Protein AF-0000000084351674 (afdb_homodimer)

Foldseek 3Di:
DVVVVVVVVVVVVLLQLLLLLLVVQLQDPFDFLVVSCVSRVDDSVSSVVSQVLCVVLQQKDWPAFDDDPPDDTTTTMHGRFLAWEKEWEDDLFKIKIFTAGSLLDTDDMDIDTHPDQDAPVRVLVVRVVRVVVVCVPRPDPSRYQAYEYEYADDAQFVQCWHDARLSRRNHHGHSNQVVCCVVSVHHYTYAYQQQLLVLLCCSNHDNVPFQWEWEWAAAQFIWIWIHHRSHTDQPDRRPPTRLQADAPDQQADADSVGHHRGLRCFQHQVNLQVVVLVVVVVPDPDDDDSPRDGSLNLLVCVVVPNPSSVVSLLRNLQSLLSSVLVVCQVRVGQAYEYAYDSCVSPVVSQVNSQVSSQVRHDDAPVHHHHYYYRPCHPCSSRSSRRSVVSSVCSSRVVSSSD/DVVVVVVVVVVVVLLQQLLLLLVVQLQDPFDFLVVSCVSRVDDSVSSVVSQVLCVVLQQKDWPAFDDDPPDDTTTTMHGRFLAWEKEWEDDLFKIKIFTAGSLLHTPDMDIDTHDDQDAPVRVLVVRVVRVVVVCVPRPDPSRYQAYEYEYADDAQFVQCWHDARLSRRNHHGHSNQVVCCVVSVHHYTYAYQQQLLVLLCCSNHDNVPFQWEWEWAAAQFIWIWIHHRSHTDLPDRRPPTRLQADAPDQQADADSVGHHRGLRCFQHQVNLQVVVLVVCVVPDDDDDDSDRDGSLNLLVCVVVPNPSSVVSLLRNLQSLLSSVLVVCQVRVGQAYEYAYDSCVSPVVSQVNSQVSSQVRHDDAPVHGHHYYYRPCHPCSSRSSRRSVVSSVCSSRVVSSSD

Solvent-accessible surface area (backbone atoms only — not comparable to full-atom values): 40433 Å² total; per-residue (Å²): 126,71,64,55,62,55,47,51,50,49,54,48,45,51,47,49,51,50,18,45,51,46,52,47,38,70,74,45,54,64,37,32,57,67,55,48,20,67,76,61,71,48,50,57,68,58,44,52,53,48,50,52,54,36,36,73,71,60,49,35,37,79,71,51,64,48,82,52,90,83,54,81,50,44,56,18,32,23,62,32,77,77,33,28,30,39,13,30,26,47,53,83,52,29,40,36,32,32,39,26,30,89,81,57,48,75,77,43,77,50,76,47,77,50,79,80,89,58,48,48,69,52,52,51,50,50,52,51,50,51,52,48,57,57,51,68,74,39,91,57,69,87,28,56,70,31,33,12,36,14,28,67,42,50,40,41,54,89,69,12,24,42,34,58,24,80,78,42,76,51,38,63,62,40,52,53,23,57,55,49,26,70,73,67,72,41,58,52,42,35,41,33,29,29,44,19,26,31,44,16,33,32,70,67,44,92,40,52,86,47,50,28,32,36,23,35,30,35,22,63,52,37,33,22,7,37,33,49,79,73,34,77,47,38,45,67,72,51,38,22,18,34,51,18,58,20,39,34,26,64,84,41,56,73,26,93,78,65,31,37,11,15,34,24,52,61,36,12,38,52,32,47,31,52,50,49,51,54,50,49,59,67,67,48,89,73,86,70,85,84,68,83,72,44,62,66,55,40,35,51,37,29,74,72,62,37,64,68,38,42,49,52,48,48,52,19,19,51,45,46,9,53,44,51,18,29,50,39,20,38,47,18,48,59,32,35,33,39,31,37,54,53,48,70,61,38,57,70,32,52,58,51,20,50,52,41,22,60,58,38,33,75,76,50,72,99,53,74,76,47,70,43,70,46,89,52,55,94,42,27,34,36,41,1,12,43,42,49,36,50,51,52,41,34,70,36,46,71,75,71,68,111,124,72,62,55,62,56,48,52,50,47,54,49,46,51,48,50,50,51,16,43,51,46,51,48,36,70,75,46,55,64,37,33,58,68,55,48,19,67,77,63,71,49,51,57,68,58,46,52,52,49,50,54,54,36,36,73,73,59,48,35,36,77,73,51,65,47,82,52,90,84,56,81,49,44,55,19,33,24,63,34,76,78,34,27,31,39,13,31,26,46,52,84,52,30,40,36,34,30,38,26,29,87,80,58,48,75,77,44,75,49,76,47,79,51,79,80,90,57,48,48,68,53,52,51,50,51,54,50,51,52,52,46,57,56,53,67,73,38,92,58,70,87,27,58,69,30,33,12,36,14,27,66,43,50,41,42,54,90,68,12,23,41,34,59,23,80,79,41,76,53,40,64,62,39,52,54,22,56,55,48,24,70,72,67,73,42,58,52,42,36,42,33,31,29,45,19,24,30,44,16,33,33,71,66,43,91,39,53,87,48,49,28,33,36,24,35,30,37,22,64,51,36,33,22,8,36,34,49,80,73,36,78,47,38,46,67,72,52,39,22,20,34,51,17,58,20,37,35,25,64,83,42,56,74,26,93,77,66,31,38,10,15,33,25,50,61,36,11,39,53,32,47,32,52,50,50,52,52,50,49,58,68,68,52,86,84,86,75,86,86,70,85,73,43,61,68,56,39,35,53,37,30,73,71,62,37,62,67,37,42,49,53,50,47,51,18,20,50,44,46,9,54,46,50,19,28,52,38,20,39,47,19,47,59,32,36,33,41,32,36,56,51,49,70,61,38,56,71,32,53,58,50,21,50,51,41,22,59,59,38,34,73,77,54,69,98,51,76,78,47,71,43,69,46,88,52,53,94,43,27,34,37,40,1,11,44,44,52,37,49,52,52,42,34,70,37,46,71,77,70,69,111

Nearest PDB structures (foldseek):
  1z6r-assembly1_A  TM=8.213E-01  e=5.018E-30  Escherichia coli
  2yhw-assembly1_A-2  TM=8.823E-01  e=3.632E-26  Homo sapiens
  2yhy-assembly1_A  TM=8.763E-01  e=1.320E-26  Homo sapiens
  3bp8-assembly2_B  TM=8.040E-01  e=6.351E-27  unclassified
  3eo3-assembly3_B  TM=8.331E-01  e=4.597E-23  Homo sapiens

Secondary structure (DSSP, 8-state):
--HHHHHHHHHHHHHHHHHHHHHHHHHH-SB-HHHHHHHH---HHHHHHHHHHHHHTTSEEEEEE---SSSSPPEEEEE-TT-EEEEEEE-SSEEEEEEE-TTS-EEEEEEEE--S---HHHHHHHHHHHHHHHHHT-S-GGGEEEEEEEESSPEETTTTEE---TT-TT-SSB-HHHHHHHHH-S-EEEEEHHHHHHHHHHHHSTTTT-SEEEEEEESSSEEEEEEETTEE---TTS-TT-GGGSBSBTTSPBPTTS-BSBHHHHHSHHHHHHHHHHHHHHH----S------HHHHHHHHHTT-HHHHHHHHHHHHHHHHHHHHHHHHH--SEEEEESHHHHH-TTHHHHHHHHHHHH-S---SS--EEEE-SSGGGHHHHHHHHHHHHHHHH-GGGT--/--HHHHHHHHHHHHHHHHHHHHHHHHHH-SB-HHHHHHHH---HHHHHHHHHHHHHTTSEEEEEE---SSSSPPEEEEE-TT-EEEEEEE-SSEEEEEEE-TTS-EEEEEEEE--S---HHHHHHHHHHHHHHHHHT-S-GGGEEEEEEEESS-EETTTTEE---TT-TT--SB-HHHHHHHHH-S-EEEEEHHHHHHHHHHHHSTTTT-SEEEEEEESSSEEEEEEETTEE---TTS-TT-GGGSBSBTTSPBPTTS-BSBHHHHHSHHHHHHHHHHHHHHH--S-S------HHHHHHHHHTT-HHHHHHHHHHHHHHHHHHHHHHHHH--SEEEEESHHHHH-TTHHHHHHHHHHHH-S---SS--EEEE-SSGGGHHHHHHHHHHHHHHHH-GGGT--

Organism: NCBI:txid482461

Structure (mmCIF, N/CA/C/O backbone):
data_AF-0000000084351674-model_v1
#
loop_
_entity.id
_entity.type
_entity.pdbx_description
1 polymer 'Sugar kinase of the NBD/HSP70 family, may contain an N-terminal HTH domain'
#
loop_
_atom_site.group_PDB
_atom_site.id
_atom_site.type_symbol
_atom_site.label_atom_id
_atom_site.label_alt_id
_atom_site.label_comp_id
_atom_site.label_asym_id
_atom_site.label_entity_id
_atom_site.label_seq_id
_atom_site.pdbx_PDB_ins_code
_atom_site.Cartn_x
_atom_site.Cartn_y
_atom_site.Cartn_z
_atom_site.occupancy
_atom_site.B_iso_or_equiv
_atom_site.auth_seq_id
_atom_site.auth_comp_id
_atom_site.auth_asym_id
_atom_site.auth_atom_id
_atom_site.pdbx_PDB_model_num
ATOM 1 N N . MET A 1 1 ? -31.297 -19.484 22.484 1 25.08 1 MET A N 1
ATOM 2 C CA . MET A 1 1 ? -29.938 -19.047 22.219 1 25.08 1 MET A CA 1
ATOM 3 C C . MET A 1 1 ? -29.719 -18.781 20.719 1 25.08 1 MET A C 1
ATOM 5 O O . MET A 1 1 ? -28.609 -18.469 20.297 1 25.08 1 MET A O 1
ATOM 9 N N . ALA A 1 2 ? -30.438 -19.406 19.922 1 34.56 2 ALA A N 1
ATOM 10 C CA . ALA A 1 2 ? -30.547 -19.359 18.469 1 34.56 2 ALA A CA 1
ATOM 11 C C . ALA A 1 2 ? -31.078 -18.016 18 1 34.56 2 ALA A C 1
ATOM 13 O O . ALA A 1 2 ? -30.891 -17.641 16.844 1 34.56 2 ALA A O 1
ATOM 14 N N . SER A 1 3 ? -31.859 -17.453 18.703 1 40.12 3 SER A N 1
ATOM 15 C CA . SER A 1 3 ? -32.562 -16.203 18.406 1 40.12 3 SER A CA 1
ATOM 16 C C . SER A 1 3 ? -31.578 -15.023 18.391 1 40.12 3 SER A C 1
ATOM 18 O O . SER A 1 3 ? -31.828 -14.008 17.75 1 40.12 3 SER A O 1
ATOM 20 N N . SER A 1 4 ? -30.531 -15.109 19.203 1 42.31 4 SER A N 1
ATOM 21 C CA . SER A 1 4 ? -29.594 -14.031 19.438 1 42.31 4 SER A CA 1
ATOM 22 C C . SER A 1 4 ? -28.672 -13.828 18.25 1 42.31 4 SER A C 1
ATOM 24 O O . SER A 1 4 ? -28.297 -12.703 17.922 1 42.31 4 SER A O 1
ATOM 26 N N . SER A 1 5 ? -28.266 -14.922 17.578 1 44.75 5 SER A N 1
ATOM 27 C CA . SER A 1 5 ? -27.359 -14.883 16.438 1 44.75 5 SER A CA 1
ATOM 28 C C . SER A 1 5 ? -28.016 -14.25 15.227 1 44.75 5 SER A C 1
ATOM 30 O O . SER A 1 5 ? -27.391 -13.461 14.516 1 44.75 5 SER A O 1
ATOM 32 N N . THR A 1 6 ? -29.312 -14.578 15.141 1 44.59 6 THR A N 1
ATOM 33 C CA . THR A 1 6 ? -30.109 -14.016 14.047 1 44.59 6 THR A CA 1
ATOM 34 C C . THR A 1 6 ? -30.375 -12.531 14.281 1 44.59 6 THR A C 1
ATOM 36 O O . THR A 1 6 ? -30.359 -11.734 13.344 1 44.59 6 THR A O 1
ATOM 39 N N . ALA A 1 7 ? -30.766 -12.172 15.578 1 45.22 7 ALA A N 1
ATOM 40 C CA . ALA A 1 7 ? -31.016 -10.781 15.953 1 45.22 7 ALA A CA 1
ATOM 41 C C . ALA A 1 7 ? -29.781 -9.922 15.758 1 45.22 7 ALA A C 1
ATOM 43 O O . ALA A 1 7 ? -29.875 -8.781 15.297 1 45.22 7 ALA A O 1
ATOM 44 N N . GLY A 1 8 ? -28.656 -10.508 16.125 1 53.94 8 GLY A N 1
ATOM 45 C CA . GLY A 1 8 ? -27.359 -9.867 15.922 1 53.94 8 GLY A CA 1
ATOM 46 C C . GLY A 1 8 ? -27.078 -9.562 14.461 1 53.94 8 GLY A C 1
ATOM 47 O O . GLY A 1 8 ? -26.625 -8.461 14.133 1 53.94 8 GLY A O 1
ATOM 48 N N . SER A 1 9 ? -27.531 -10.492 13.711 1 69.62 9 SER A N 1
ATOM 49 C CA . SER A 1 9 ? -27.359 -10.352 12.266 1 69.62 9 SER A CA 1
ATOM 50 C C . SER A 1 9 ? -28.281 -9.289 11.695 1 69.62 9 SER A C 1
ATOM 52 O O . SER A 1 9 ? -27.875 -8.484 10.859 1 69.62 9 SER A O 1
ATOM 54 N N . ALA A 1 10 ? -29.594 -9.18 12.391 1 71.94 10 ALA A N 1
ATOM 55 C CA . ALA A 1 10 ? -30.547 -8.195 11.898 1 71.94 10 ALA A CA 1
ATOM 56 C C . ALA A 1 10 ? -30.141 -6.781 12.289 1 71.94 10 ALA A C 1
ATOM 58 O O . ALA A 1 10 ? -30.25 -5.855 11.492 1 71.94 10 ALA A O 1
ATOM 59 N N . GLU A 1 11 ? -29.766 -6.559 13.57 1 81.25 11 GLU A N 1
ATOM 60 C CA . GLU A 1 11 ? -29.297 -5.254 14.031 1 81.25 11 GLU A CA 1
ATOM 61 C C . GLU A 1 11 ? -28.078 -4.789 13.242 1 81.25 11 GLU A C 1
ATOM 63 O O . GLU A 1 11 ? -27.953 -3.604 12.93 1 81.25 11 GLU A O 1
ATOM 68 N N . GLU A 1 12 ? -27.25 -5.699 13.016 1 83.38 12 GLU A N 1
ATOM 69 C CA . GLU A 1 12 ? -26.062 -5.391 12.227 1 83.38 12 GLU A CA 1
ATOM 70 C C . GLU A 1 12 ? -26.438 -4.973 10.812 1 83.38 12 GLU A C 1
ATOM 72 O O . GLU A 1 12 ? -25.812 -4.07 10.242 1 83.38 12 GLU A O 1
ATOM 77 N N . MET A 1 13 ? -27.391 -5.57 10.367 1 82.38 13 MET A N 1
ATOM 78 C CA . MET A 1 13 ? -27.859 -5.227 9.023 1 82.38 13 MET A CA 1
ATOM 79 C C . MET A 1 13 ? -28.453 -3.824 8.992 1 82.38 13 MET A C 1
ATOM 81 O O . MET A 1 13 ? -28.219 -3.062 8.055 1 82.38 13 MET A O 1
ATOM 85 N N . LYS A 1 14 ? -29.25 -3.514 10 1 87 14 LYS A N 1
ATOM 86 C CA . LYS A 1 14 ? -29.828 -2.172 10.094 1 87 14 LYS A CA 1
ATOM 87 C C . LYS A 1 14 ? -28.734 -1.113 10.172 1 87 14 LYS A C 1
ATOM 89 O O . LYS A 1 14 ? -28.812 -0.077 9.508 1 87 14 LYS A O 1
ATOM 94 N N . ARG A 1 15 ? -27.781 -1.392 10.984 1 89.19 15 ARG A N 1
ATOM 95 C CA . ARG A 1 15 ? -26.656 -0.477 11.117 1 89.19 15 ARG A CA 1
ATOM 96 C C . ARG A 1 15 ? -25.953 -0.273 9.781 1 89.19 15 ARG A C 1
ATOM 98 O O . ARG A 1 15 ? -25.641 0.858 9.406 1 89.19 15 ARG A O 1
ATOM 105 N N . GLN A 1 16 ? -25.734 -1.328 9.133 1 89.88 16 GLN A N 1
ATOM 106 C CA . GLN A 1 16 ? -25.047 -1.272 7.844 1 89.88 16 GLN A CA 1
ATOM 107 C C . GLN A 1 16 ? -25.875 -0.482 6.824 1 89.88 16 GLN A C 1
ATOM 109 O O . GLN A 1 16 ? -25.312 0.302 6.051 1 89.88 16 GLN A O 1
ATOM 114 N N . ASN A 1 17 ? -27.141 -0.712 6.859 1 91.12 17 ASN A N 1
ATOM 115 C CA . ASN A 1 17 ? -28.016 0.006 5.934 1 91.12 17 ASN A CA 1
ATOM 116 C C . ASN A 1 17 ? -27.984 1.509 6.199 1 91.12 17 ASN A C 1
ATOM 118 O O . ASN A 1 17 ? -27.922 2.309 5.266 1 91.12 17 ASN A O 1
ATOM 122 N N . ARG A 1 18 ? -28.062 1.849 7.469 1 93.5 18 ARG A N 1
ATOM 123 C CA . ARG A 1 18 ? -27.969 3.258 7.836 1 93.5 18 ARG A CA 1
ATOM 124 C C . ARG A 1 18 ? -26.656 3.865 7.355 1 93.5 18 ARG A C 1
ATOM 126 O O . ARG A 1 18 ? -26.641 4.984 6.836 1 93.5 18 ARG A O 1
ATOM 133 N N . SER A 1 19 ? -25.625 3.105 7.562 1 93.5 19 SER A N 1
ATOM 134 C CA . SER A 1 19 ? -24.297 3.555 7.129 1 93.5 19 SER A CA 1
ATOM 135 C C . SER A 1 19 ? -24.266 3.787 5.621 1 93.5 19 SER A C 1
ATOM 137 O O . SER A 1 19 ? -23.75 4.809 5.156 1 93.5 19 SER A O 1
ATOM 139 N N . PHE A 1 20 ? -24.812 2.912 4.906 1 92.31 20 PHE A N 1
ATOM 140 C CA . PHE A 1 20 ? -24.828 3.029 3.451 1 92.31 20 PHE A CA 1
ATOM 141 C C . PHE A 1 20 ? -25.594 4.277 3.021 1 92.31 20 PHE A C 1
ATOM 143 O O . PHE A 1 20 ? -25.156 4.996 2.119 1 92.31 20 PHE A O 1
ATOM 150 N N . VAL A 1 21 ? -26.656 4.52 3.645 1 94.12 21 VAL A N 1
ATOM 151 C CA . VAL A 1 21 ? -27.5 5.664 3.293 1 94.12 21 VAL A CA 1
ATOM 152 C C . VAL A 1 21 ? -26.766 6.961 3.619 1 94.12 21 VAL A C 1
ATOM 154 O O . VAL A 1 21 ? -26.75 7.891 2.807 1 94.12 21 VAL A O 1
ATOM 157 N N . LEU A 1 22 ? -26.141 6.988 4.762 1 93.5 22 LEU A N 1
ATOM 158 C CA . LEU A 1 22 ? -25.406 8.18 5.172 1 93.5 22 LEU A CA 1
ATOM 159 C C . LEU A 1 22 ? -24.25 8.461 4.215 1 93.5 22 LEU A C 1
ATOM 161 O O . LEU A 1 22 ? -24.031 9.609 3.826 1 93.5 22 LEU A O 1
ATOM 165 N N . GLN A 1 23 ? -23.594 7.438 3.852 1 91.12 23 GLN A N 1
ATOM 166 C CA . GLN A 1 23 ? -22.484 7.59 2.918 1 91.12 23 GLN A CA 1
ATOM 167 C C . GLN A 1 23 ? -22.969 8.078 1.556 1 91.12 23 GLN A C 1
ATOM 169 O O . GLN A 1 23 ? -22.328 8.914 0.921 1 91.12 23 GLN A O 1
ATOM 174 N N . ALA A 1 24 ? -24.078 7.543 1.145 1 91.75 24 ALA A N 1
ATOM 175 C CA . ALA A 1 24 ? -24.656 7.957 -0.133 1 91.75 24 ALA A CA 1
ATOM 176 C C . ALA A 1 24 ? -25.094 9.414 -0.085 1 91.75 24 ALA A C 1
ATOM 178 O O . ALA A 1 24 ? -24.922 10.164 -1.051 1 91.75 24 ALA A O 1
ATOM 179 N N . LEU A 1 25 ? -25.703 9.828 1.02 1 92.19 25 LEU A N 1
ATOM 180 C CA . LEU A 1 25 ? -26.125 11.211 1.203 1 92.19 25 LEU A CA 1
ATOM 181 C C . LEU A 1 25 ? -24.922 12.164 1.137 1 92.19 25 LEU A C 1
ATOM 183 O O . LEU A 1 25 ? -25.016 13.234 0.541 1 92.19 25 LEU A O 1
ATOM 187 N N . ARG A 1 26 ? -23.875 11.773 1.724 1 88.38 26 ARG A N 1
ATOM 188 C CA . ARG A 1 26 ? -22.672 12.578 1.719 1 88.38 26 ARG A CA 1
ATOM 189 C C . ARG A 1 26 ? -22.141 12.773 0.3 1 88.38 26 ARG A C 1
ATOM 191 O O . ARG A 1 26 ? -21.734 13.875 -0.071 1 88.38 26 ARG A O 1
ATOM 198 N N . LYS A 1 27 ? -22.188 11.773 -0.494 1 85.88 27 LYS A N 1
ATOM 199 C CA . LYS A 1 27 ? -21.609 11.773 -1.828 1 85.88 27 LYS A CA 1
ATOM 200 C C . LYS A 1 27 ? -22.516 12.477 -2.832 1 85.88 27 LYS A C 1
ATOM 202 O O . LYS A 1 27 ? -22.031 13.117 -3.771 1 85.88 27 LYS A O 1
ATOM 207 N N . ALA A 1 28 ? -23.828 12.359 -2.701 1 84.75 28 ALA A N 1
ATOM 208 C CA . ALA A 1 28 ? -24.75 12.766 -3.768 1 84.75 28 ALA A CA 1
ATOM 209 C C . ALA A 1 28 ? -25.75 13.805 -3.268 1 84.75 28 ALA A C 1
ATOM 211 O O . ALA A 1 28 ? -26.734 14.086 -3.936 1 84.75 28 ALA A O 1
ATOM 212 N N . SER A 1 29 ? -25.594 14.539 -2.334 1 82.88 29 SER A N 1
ATOM 213 C CA . SER A 1 29 ? -26.562 15.508 -1.808 1 82.88 29 SER A CA 1
ATOM 214 C C . SER A 1 29 ? -26.703 16.703 -2.734 1 82.88 29 SER A C 1
ATOM 216 O O . SER A 1 29 ? -25.703 17.219 -3.248 1 82.88 29 SER A O 1
ATOM 218 N N . PRO A 1 30 ? -27.938 17.047 -2.975 1 89.94 30 PRO A N 1
ATOM 219 C CA . PRO A 1 30 ? -29.234 16.5 -2.607 1 89.94 30 PRO A CA 1
ATOM 220 C C . PRO A 1 30 ? -29.625 15.289 -3.453 1 89.94 30 PRO A C 1
ATOM 222 O O . PRO A 1 30 ? -29.203 15.18 -4.609 1 89.94 30 PRO A O 1
ATOM 225 N N . VAL A 1 31 ? -30.312 14.406 -2.871 1 92.94 31 VAL A N 1
ATOM 226 C CA . VAL A 1 31 ? -30.578 13.141 -3.551 1 92.94 31 VAL A CA 1
ATOM 227 C C . VAL A 1 31 ? -31.969 12.633 -3.188 1 92.94 31 VAL A C 1
ATOM 229 O O . VAL A 1 31 ? -32.438 12.867 -2.076 1 92.94 31 VAL A O 1
ATOM 232 N N . SER A 1 32 ? -32.625 12.016 -4.137 1 93.56 32 SER A N 1
ATOM 233 C CA . SER A 1 32 ? -33.969 11.461 -3.92 1 93.56 32 SER A CA 1
ATOM 234 C C . SER A 1 32 ? -33.875 10.039 -3.363 1 93.56 32 SER A C 1
ATOM 236 O O . SER A 1 32 ? -32.812 9.414 -3.387 1 93.56 32 SER A O 1
ATOM 238 N N . ASN A 1 33 ? -35 9.555 -2.855 1 93.62 33 ASN A N 1
ATOM 239 C CA . ASN A 1 33 ? -35.094 8.172 -2.381 1 93.62 33 ASN A CA 1
ATOM 240 C C . ASN A 1 33 ? -34.75 7.18 -3.486 1 93.62 33 ASN A C 1
ATOM 242 O O . ASN A 1 33 ? -34.062 6.184 -3.244 1 93.62 33 ASN A O 1
ATOM 246 N N . ALA A 1 34 ? -35.219 7.527 -4.617 1 91.19 34 ALA A N 1
ATOM 247 C CA . ALA A 1 34 ? -34.969 6.641 -5.75 1 91.19 34 ALA A CA 1
ATOM 248 C C . ALA A 1 34 ? -33.469 6.543 -6.062 1 91.19 34 ALA A C 1
ATOM 250 O O . ALA A 1 34 ? -32.969 5.453 -6.305 1 91.19 34 ALA A O 1
ATOM 251 N N . GLU A 1 35 ? -32.875 7.641 -6.062 1 92.31 35 GLU A N 1
ATOM 252 C CA . GLU A 1 35 ? -31.438 7.664 -6.324 1 92.31 35 GLU A CA 1
ATOM 253 C C . GLU A 1 35 ? -30.656 6.973 -5.211 1 92.31 35 GLU A C 1
ATOM 255 O O . GLU A 1 35 ? -29.688 6.254 -5.477 1 92.31 35 GLU A O 1
ATOM 260 N N . LEU A 1 36 ? -31.031 7.172 -4.012 1 93.94 36 LEU A N 1
ATOM 261 C CA . LEU A 1 36 ? -30.391 6.504 -2.887 1 93.94 36 LEU A CA 1
ATOM 262 C C . LEU A 1 36 ? -30.516 4.988 -3.008 1 93.94 36 LEU A C 1
ATOM 264 O O . LEU A 1 36 ? -29.578 4.254 -2.709 1 93.94 36 LEU A O 1
ATOM 268 N N . ALA A 1 37 ? -31.672 4.598 -3.398 1 92.69 37 ALA A N 1
ATOM 269 C CA . ALA A 1 37 ? -31.891 3.166 -3.598 1 92.69 37 ALA A CA 1
ATOM 270 C C . ALA A 1 37 ? -30.953 2.607 -4.656 1 92.69 37 ALA A C 1
ATOM 272 O O . ALA A 1 37 ? -30.391 1.521 -4.488 1 92.69 37 ALA A O 1
ATOM 273 N N . ARG A 1 38 ? -30.812 3.354 -5.676 1 90.62 38 ARG A N 1
ATOM 274 C CA . ARG A 1 38 ? -29.906 2.943 -6.75 1 90.62 38 ARG A CA 1
ATOM 275 C C . ARG A 1 38 ? -28.469 2.875 -6.262 1 90.62 38 ARG A C 1
ATOM 277 O O . ARG A 1 38 ? -27.734 1.929 -6.574 1 90.62 38 ARG A O 1
ATOM 284 N N . HIS A 1 39 ? -28.047 3.801 -5.48 1 89.75 39 HIS A N 1
ATOM 285 C CA . HIS A 1 39 ? -26.672 3.893 -5.012 1 89.75 39 HIS A CA 1
ATOM 286 C C . HIS A 1 39 ? -26.359 2.826 -3.965 1 89.75 39 HIS A C 1
ATOM 288 O O . HIS A 1 39 ? -25.234 2.344 -3.871 1 89.75 39 HIS A O 1
ATOM 294 N N . THR A 1 40 ? -27.375 2.441 -3.209 1 89.81 40 THR A N 1
ATOM 295 C CA . THR A 1 40 ? -27.109 1.588 -2.057 1 89.81 40 THR A CA 1
ATOM 296 C C . THR A 1 40 ? -27.547 0.151 -2.336 1 89.81 40 THR A C 1
ATOM 298 O O . THR A 1 40 ? -27.125 -0.776 -1.641 1 89.81 40 THR A O 1
ATOM 301 N N . GLY A 1 41 ? -28.438 -0 -3.289 1 87.31 41 GLY A N 1
ATOM 302 C CA . GLY A 1 41 ? -29.016 -1.309 -3.555 1 87.31 41 GLY A CA 1
ATOM 303 C C . GLY A 1 41 ? -30.125 -1.682 -2.586 1 87.31 41 GLY A C 1
ATOM 304 O O . GLY A 1 41 ? -30.625 -2.805 -2.617 1 87.31 41 GLY A O 1
ATOM 305 N N . LEU A 1 42 ? -30.562 -0.775 -1.752 1 89.94 42 LEU A N 1
ATOM 306 C CA . LEU A 1 42 ? -31.625 -1.003 -0.78 1 89.94 42 LEU A CA 1
ATOM 307 C C . LEU A 1 42 ? -33 -0.722 -1.394 1 89.94 42 LEU A C 1
ATOM 309 O O . LEU A 1 42 ? -33.094 -0.052 -2.424 1 89.94 42 LEU A O 1
ATOM 313 N N . SER A 1 43 ? -34 -1.285 -0.818 1 91 43 SER A N 1
ATOM 314 C CA . SER A 1 43 ? -35.344 -1.016 -1.279 1 91 43 SER A CA 1
ATOM 315 C C . SER A 1 43 ? -35.781 0.415 -0.957 1 91 43 SER A C 1
ATOM 317 O O . SER A 1 43 ? -35.281 1.013 -0.001 1 91 43 SER A O 1
ATOM 319 N N . ILE A 1 44 ? -36.688 0.86 -1.724 1 92.88 44 ILE A N 1
ATOM 320 C CA . ILE A 1 44 ? -37.219 2.203 -1.517 1 92.88 44 ILE A CA 1
ATOM 321 C C . ILE A 1 44 ? -37.844 2.305 -0.125 1 92.88 44 ILE A C 1
ATOM 323 O O . ILE A 1 44 ? -37.719 3.332 0.544 1 92.88 44 ILE A O 1
ATOM 327 N N . MET A 1 45 ? -38.531 1.356 0.281 1 93.19 45 MET A N 1
ATOM 328 C CA . MET A 1 45 ? -39.156 1.354 1.601 1 93.19 45 MET A CA 1
ATOM 329 C C . MET A 1 45 ? -38.094 1.473 2.699 1 93.19 45 MET A C 1
ATOM 331 O O . MET A 1 45 ? -38.281 2.219 3.662 1 93.19 45 MET A O 1
ATOM 335 N N . SER A 1 46 ? -37 0.677 2.557 1 93.75 46 SER A N 1
ATOM 336 C CA . SER A 1 46 ? -35.875 0.745 3.518 1 93.75 46 SER A CA 1
ATOM 337 C C . SER A 1 46 ? -35.281 2.143 3.566 1 93.75 46 SER A C 1
ATOM 339 O O . SER A 1 46 ? -35 2.664 4.645 1 93.75 46 SER A O 1
ATOM 341 N N . ILE A 1 47 ? -35.156 2.689 2.416 1 95.69 47 ILE A N 1
ATOM 342 C CA . ILE A 1 47 ? -34.594 4.031 2.309 1 95.69 47 ILE A CA 1
ATOM 343 C C . ILE A 1 47 ? -35.5 5.031 3.021 1 95.69 47 ILE A C 1
ATOM 345 O O . ILE A 1 47 ? -35.031 5.848 3.818 1 95.69 47 ILE A O 1
ATOM 349 N N . SER A 1 48 ? -36.719 4.918 2.717 1 95.12 48 SER A N 1
ATOM 350 C CA . SER A 1 48 ? -37.688 5.852 3.301 1 95.12 48 SER A CA 1
ATOM 351 C C . SER A 1 48 ? -37.656 5.77 4.824 1 95.12 48 SER A C 1
ATOM 353 O O . SER A 1 48 ? -37.75 6.789 5.508 1 95.12 48 SER A O 1
ATOM 355 N N . THR A 1 49 ? -37.594 4.617 5.32 1 95.62 49 THR A N 1
ATOM 356 C CA . THR A 1 49 ? -37.594 4.398 6.762 1 95.62 49 THR A CA 1
ATOM 357 C C . THR A 1 49 ? -36.344 5.012 7.387 1 95.62 49 THR A C 1
ATOM 359 O O . THR A 1 49 ? -36.438 5.699 8.406 1 95.62 49 THR A O 1
ATOM 362 N N . ILE A 1 50 ? -35.25 4.781 6.797 1 95.62 50 ILE A N 1
ATOM 363 C CA . ILE A 1 50 ? -33.969 5.254 7.309 1 95.62 50 ILE A CA 1
ATOM 364 C C . ILE A 1 50 ? -33.906 6.781 7.246 1 95.62 50 ILE A C 1
ATOM 366 O O . ILE A 1 50 ? -33.469 7.434 8.188 1 95.62 50 ILE A O 1
ATOM 370 N N . ILE A 1 51 ? -34.406 7.328 6.168 1 95.31 51 ILE A N 1
ATOM 371 C CA . ILE A 1 51 ? -34.406 8.773 6 1 95.31 51 ILE A CA 1
ATOM 372 C C . ILE A 1 51 ? -35.281 9.414 7.09 1 95.31 51 ILE A C 1
ATOM 374 O O . ILE A 1 51 ? -34.906 10.43 7.68 1 95.31 51 ILE A O 1
ATOM 378 N N . LYS A 1 52 ? -36.406 8.852 7.305 1 95 52 LYS A N 1
ATOM 379 C CA . LYS A 1 52 ? -37.281 9.367 8.359 1 95 52 LYS A CA 1
ATOM 380 C C . LYS A 1 52 ? -36.594 9.336 9.719 1 95 52 LYS A C 1
ATOM 382 O O . LYS A 1 52 ? -36.688 10.273 10.5 1 95 52 LYS A O 1
ATOM 387 N N . GLU A 1 53 ? -35.906 8.312 9.961 1 94.5 53 GLU A N 1
ATOM 388 C CA . GLU A 1 53 ? -35.156 8.18 11.203 1 94.5 53 GLU A CA 1
ATOM 389 C C . GLU A 1 53 ? -34.062 9.25 11.312 1 94.5 53 GLU A C 1
ATOM 391 O O . GLU A 1 53 ? -33.906 9.859 12.375 1 94.5 53 GLU A O 1
ATOM 396 N N . LEU A 1 54 ? -33.344 9.477 10.242 1 93.69 54 LEU A N 1
ATOM 397 C CA . LEU A 1 54 ? -32.25 10.43 10.227 1 93.69 54 LEU A CA 1
ATOM 398 C C . LEU A 1 54 ? -32.75 11.859 10.312 1 93.69 54 LEU A C 1
ATOM 400 O O . LEU A 1 54 ? -32.094 12.727 10.906 1 93.69 54 LEU A O 1
ATOM 404 N N . GLN A 1 55 ? -33.906 12.094 9.773 1 93.62 55 GLN A N 1
ATOM 405 C CA . GLN A 1 55 ? -34.531 13.398 9.898 1 93.62 55 GLN A CA 1
ATOM 406 C C . GLN A 1 55 ? -34.969 13.672 11.336 1 93.62 55 GLN A C 1
ATOM 408 O O . GLN A 1 55 ? -34.844 14.789 11.828 1 93.62 55 GLN A O 1
ATOM 413 N N . ALA A 1 56 ? -35.469 12.672 11.914 1 92.56 56 ALA A N 1
ATOM 414 C CA . ALA A 1 56 ? -35.969 12.797 13.273 1 92.56 56 ALA A CA 1
ATOM 415 C C . ALA A 1 56 ? -34.844 13.227 14.234 1 92.56 56 ALA A C 1
ATOM 417 O O . ALA A 1 56 ? -35.094 13.945 15.203 1 92.56 56 ALA A O 1
ATOM 418 N N . ILE A 1 57 ? -33.656 12.836 13.906 1 89.56 57 ILE A N 1
ATOM 419 C CA . ILE A 1 57 ? -32.594 13.148 14.82 1 89.56 57 ILE A CA 1
ATOM 420 C C . ILE A 1 57 ? -31.781 14.336 14.289 1 89.56 57 ILE A C 1
ATOM 422 O O . ILE A 1 57 ? -30.672 14.617 14.758 1 89.56 57 ILE A O 1
ATOM 426 N N . GLY A 1 58 ? -32.25 14.953 13.234 1 89.12 58 GLY A N 1
ATOM 427 C CA . GLY A 1 58 ? -31.719 16.219 12.766 1 89.12 58 GLY A CA 1
ATOM 428 C C . GLY A 1 58 ? -30.484 16.047 11.883 1 89.12 58 GLY A C 1
ATOM 429 O O . GLY A 1 58 ? -29.719 16.984 11.703 1 89.12 58 GLY A O 1
ATOM 430 N N . LEU A 1 59 ? -30.25 14.922 11.297 1 91.56 59 LEU A N 1
ATOM 431 C CA . LEU A 1 59 ? -29.062 14.672 10.469 1 91.56 59 LEU A CA 1
ATOM 432 C C . LEU A 1 59 ? -29.359 14.961 9 1 91.56 59 LEU A C 1
ATOM 434 O O . LEU A 1 59 ? -28.453 15.305 8.242 1 91.56 59 LEU A O 1
ATOM 438 N N . VAL A 1 60 ? -30.625 14.766 8.664 1 93.12 60 VAL A N 1
ATOM 439 C CA . VAL A 1 60 ? -31.016 14.922 7.266 1 93.12 60 VAL A CA 1
ATOM 440 C C . VAL A 1 60 ? -32.156 15.922 7.164 1 93.12 60 VAL A C 1
ATOM 442 O O . VAL A 1 60 ? -33 15.992 8.055 1 93.12 60 VAL A O 1
ATOM 445 N N . GLU A 1 61 ? -32.156 16.672 6.191 1 92.56 61 GLU A N 1
ATOM 446 C CA . GLU A 1 61 ? -33.219 17.625 5.926 1 92.56 61 GLU A CA 1
ATOM 447 C C . GLU A 1 61 ? -33.688 17.531 4.477 1 92.56 61 GLU A C 1
ATOM 449 O O . GLU A 1 61 ? -33 17 3.617 1 92.56 61 GLU A O 1
ATOM 454 N N . THR A 1 62 ? -34.875 18 4.246 1 92.69 62 THR A N 1
ATOM 455 C CA . THR A 1 62 ? -35.406 18.062 2.893 1 92.69 62 THR A CA 1
ATOM 456 C C . THR A 1 62 ? -34.906 19.328 2.18 1 92.69 62 THR A C 1
ATOM 458 O O . THR A 1 62 ? -34.844 20.406 2.775 1 92.69 62 THR A O 1
ATOM 461 N N . SER A 1 63 ? -34.25 19.156 0.97 1 84.25 63 SER A N 1
ATOM 462 C CA . SER A 1 63 ? -33.688 20.266 0.209 1 84.25 63 SER A CA 1
ATOM 463 C C . SER A 1 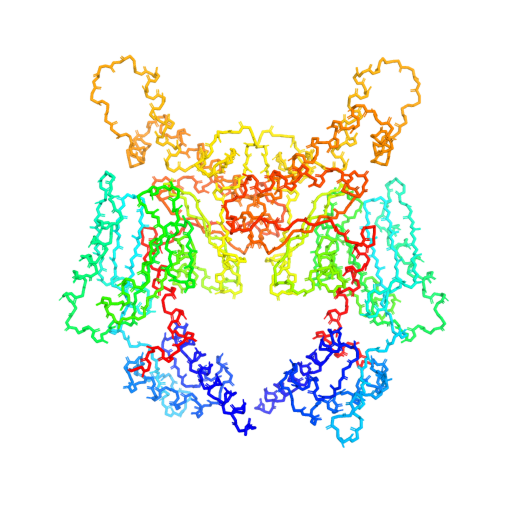63 ? -34.562 20.609 -0.99 1 84.25 63 SER A C 1
ATOM 465 O O . SER A 1 63 ? -3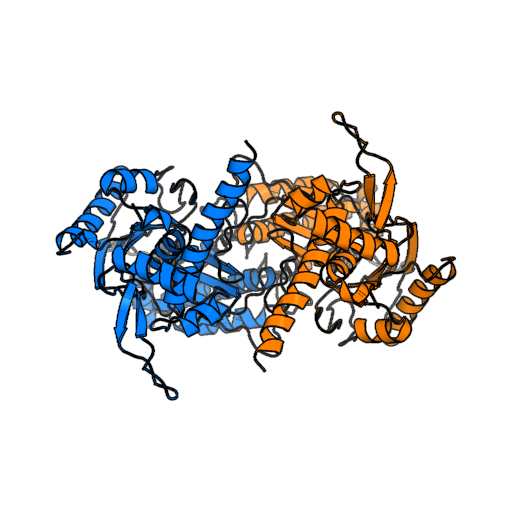4.094 21.172 -1.978 1 84.25 63 SER A O 1
ATOM 467 N N . GLY A 1 64 ? -35.781 20.438 -0.941 1 79.69 64 GLY A N 1
ATOM 468 C CA . GLY A 1 64 ? -36.688 20.797 -2.037 1 79.69 64 GLY A CA 1
ATOM 469 C C . GLY A 1 64 ? -37.156 19.609 -2.836 1 79.69 64 GLY A C 1
ATOM 470 O O . GLY A 1 64 ? -37.312 18.5 -2.297 1 79.69 64 GLY A O 1
ATOM 471 N N . SER A 1 65 ? -37.688 19.906 -4.078 1 74 65 SER A N 1
ATOM 472 C CA . SER A 1 65 ? -38.25 18.859 -4.938 1 74 65 SER A CA 1
ATOM 473 C C . SER A 1 65 ? -37.438 18.719 -6.227 1 74 65 SER A C 1
ATOM 475 O O . SER A 1 65 ? -36.906 19.703 -6.734 1 74 65 SER A O 1
ATOM 477 N N . GLY A 1 66 ? -37.125 17.516 -6.59 1 72.06 66 GLY A N 1
ATOM 478 C CA . GLY A 1 66 ? -36.375 17.25 -7.816 1 72.06 66 GLY A CA 1
ATOM 479 C C . GLY A 1 66 ? -37.219 17.406 -9.062 1 72.06 66 GLY A C 1
ATOM 480 O O . GLY A 1 66 ? -38.312 17.953 -9.016 1 72.06 66 GLY A O 1
ATOM 481 N N . GLU A 1 67 ? -36.625 17.203 -10.328 1 64.56 67 GLU A N 1
ATOM 482 C CA . GLU A 1 67 ? -37.281 17.312 -11.617 1 64.56 67 GLU A CA 1
ATOM 483 C C . GLU A 1 67 ? -38.312 16.172 -11.82 1 64.56 67 GLU A C 1
ATOM 485 O O . GLU A 1 67 ? -38.062 15.039 -11.406 1 64.56 67 GLU A O 1
ATOM 490 N N . SER A 1 68 ? -39.562 16.562 -12.102 1 61.81 68 SER A N 1
ATOM 491 C CA . SER A 1 68 ? -40.625 15.578 -12.312 1 61.81 68 SER A CA 1
ATOM 492 C C . SER A 1 68 ? -40.406 14.836 -13.633 1 61.81 68 SER A C 1
ATOM 494 O O . SER A 1 68 ? -40.094 15.445 -14.648 1 61.81 68 SER A O 1
ATOM 496 N N . GLN A 1 69 ? -40.156 13.711 -13.766 1 55.94 69 GLN A N 1
ATOM 497 C CA . GLN A 1 69 ? -40.25 12.969 -15.023 1 55.94 69 GLN A CA 1
ATOM 498 C C . GLN A 1 69 ? -41.656 12.523 -15.312 1 55.94 69 GLN A C 1
ATOM 500 O O . GLN A 1 69 ? -41.875 11.531 -16.016 1 55.94 69 GLN A O 1
ATOM 505 N N . GLY A 1 70 ? -42.75 13.273 -14.93 1 59.78 70 GLY A N 1
ATOM 506 C CA . GLY A 1 70 ? -44.156 13.008 -15.234 1 59.78 70 GLY A CA 1
ATOM 507 C C . GLY A 1 70 ? -45.031 12.945 -14 1 59.78 70 GLY A C 1
ATOM 508 O O . GLY A 1 70 ? -46.25 13.102 -14.086 1 59.78 70 GLY A O 1
ATOM 509 N N . GLY A 1 71 ? -44.406 12.508 -12.914 1 60.06 71 GLY A N 1
ATOM 510 C CA . GLY A 1 71 ? -45.188 12.406 -11.688 1 60.06 71 GLY A CA 1
ATOM 511 C C . GLY A 1 71 ? -44.781 13.422 -10.641 1 60.06 71 GLY A C 1
ATOM 512 O O . GLY A 1 71 ? -44.156 14.438 -10.961 1 60.06 71 GLY A O 1
ATOM 513 N N . ARG A 1 72 ? -45.406 13.289 -9.508 1 67.06 72 ARG A N 1
ATOM 514 C CA . ARG A 1 72 ? -45.062 14.148 -8.375 1 67.06 72 ARG A CA 1
ATOM 515 C C . ARG A 1 72 ? -43.562 14.32 -8.25 1 67.06 72 ARG A C 1
ATOM 517 O O . ARG A 1 72 ? -42.781 13.359 -8.406 1 67.06 72 ARG A O 1
ATOM 524 N N . LYS A 1 73 ? -43.156 15.461 -8.125 1 76.38 73 LYS A N 1
ATOM 525 C CA . LYS A 1 73 ? -41.719 15.789 -7.984 1 76.38 73 LYS A CA 1
ATOM 526 C C . LYS A 1 73 ? -41.125 15.109 -6.754 1 76.38 73 LYS A C 1
ATOM 528 O O . LYS A 1 73 ? -41.656 15.234 -5.652 1 76.38 73 LYS A O 1
ATOM 533 N N . PRO A 1 74 ? -40.125 14.266 -6.949 1 83.81 74 PRO A N 1
ATOM 534 C CA . PRO A 1 74 ? -39.531 13.57 -5.797 1 83.81 74 PRO A CA 1
ATOM 535 C C . PRO A 1 74 ? -38.875 14.523 -4.801 1 83.81 74 PRO A C 1
ATOM 537 O O . PRO A 1 74 ? -38.312 15.547 -5.203 1 83.81 74 PRO A O 1
ATOM 540 N N . LEU A 1 75 ? -39.125 14.297 -3.506 1 90.06 75 LEU A N 1
ATOM 541 C CA . LEU A 1 75 ? -38.438 15.039 -2.469 1 90.06 75 LEU A CA 1
ATOM 542 C C . LEU A 1 75 ? -36.938 14.781 -2.527 1 90.06 75 LEU A C 1
ATOM 544 O O . LEU A 1 75 ? -36.5 13.656 -2.799 1 90.06 75 LEU A O 1
ATOM 548 N N . LEU A 1 76 ? -36.125 15.812 -2.369 1 94.25 76 LEU A N 1
ATOM 549 C CA . LEU A 1 76 ? -34.688 15.68 -2.281 1 94.25 76 LEU A CA 1
ATOM 550 C C . LEU A 1 76 ? -34.219 15.828 -0.84 1 94.25 76 LEU A C 1
ATOM 552 O O . LEU A 1 76 ? -34.75 16.641 -0.089 1 94.25 76 LEU A O 1
ATOM 556 N N . TYR A 1 77 ? -33.25 15.023 -0.496 1 94.06 77 TYR A N 1
ATOM 557 C CA . TYR A 1 77 ? -32.75 15.008 0.864 1 94.06 77 TYR A CA 1
ATOM 558 C C . TYR A 1 77 ? -31.25 15.352 0.878 1 94.06 77 TYR A C 1
ATOM 560 O O . TYR A 1 77 ? -30.531 15.078 -0.087 1 94.06 77 TYR A O 1
ATOM 568 N N . GLN A 1 78 ? -30.812 16.016 1.923 1 93.19 78 GLN A N 1
ATOM 569 C CA . GLN A 1 78 ? -29.391 16.328 2.154 1 93.19 78 GLN A CA 1
ATOM 570 C C . GLN A 1 78 ? -29.078 16.328 3.645 1 93.19 78 GLN A C 1
ATOM 572 O O . GLN A 1 78 ? -29.969 16.344 4.484 1 93.19 78 GLN A O 1
ATOM 577 N N . LEU A 1 79 ? -27.797 16.25 3.881 1 91.44 79 LEU A N 1
ATOM 578 C CA . LEU A 1 79 ? -27.375 16.375 5.27 1 91.44 79 LEU A CA 1
ATOM 579 C C . LEU A 1 79 ? -27.672 17.766 5.805 1 91.44 79 LEU A C 1
ATOM 581 O O . LEU A 1 79 ? -27.531 18.766 5.082 1 91.44 79 LEU A O 1
ATOM 585 N N . HIS A 1 80 ? -28.062 17.812 7.02 1 89.44 80 HIS A N 1
ATOM 586 C CA . HIS A 1 80 ? -28.438 19.094 7.621 1 89.44 80 HIS A CA 1
ATOM 587 C C . HIS A 1 80 ? -27.25 20.047 7.633 1 89.44 80 HIS A C 1
ATOM 589 O O . HIS A 1 80 ? -26.203 19.734 8.219 1 89.44 80 HIS A O 1
ATOM 595 N N . GLN A 1 81 ? -27.359 21.172 7.148 1 82.81 81 GLN A N 1
ATOM 596 C CA . GLN A 1 81 ? -26.266 22.109 6.895 1 82.81 81 GLN A CA 1
ATOM 597 C C . GLN A 1 81 ? -25.797 22.781 8.188 1 82.81 81 GLN A C 1
ATOM 599 O O . GLN A 1 81 ? -24.703 23.359 8.234 1 82.81 81 GLN A O 1
ATOM 604 N N . GLN A 1 82 ? -26.625 22.75 9.227 1 85.56 82 GLN A N 1
ATOM 605 C CA . GLN A 1 82 ? -26.266 23.406 10.477 1 85.56 82 GLN A CA 1
ATOM 606 C C . GLN A 1 82 ? -25.422 22.5 11.359 1 85.56 82 GLN A C 1
ATOM 608 O O . GLN A 1 82 ? -24.828 22.953 12.344 1 85.56 82 GLN A O 1
ATOM 613 N N . ASN A 1 83 ? -25.406 21.234 10.953 1 91.12 83 ASN A N 1
ATOM 614 C CA . ASN A 1 83 ? -24.516 20.328 11.688 1 91.12 83 ASN A CA 1
ATOM 615 C C . ASN A 1 83 ? -23.047 20.609 11.375 1 91.12 83 ASN A C 1
ATOM 617 O O . ASN A 1 83 ? -22.719 21.109 10.289 1 91.12 83 ASN A O 1
ATOM 621 N N . TYR A 1 84 ? -22.203 20.422 12.352 1 93.56 84 TYR A N 1
ATOM 622 C CA . TYR A 1 84 ? -20.781 20.594 12.094 1 93.56 84 TYR A CA 1
ATOM 623 C C . TYR A 1 84 ? -19.953 19.672 12.969 1 93.56 84 TYR A C 1
ATOM 625 O O . TYR A 1 84 ? -20.484 18.984 13.852 1 93.56 84 TYR A O 1
ATOM 633 N N . VAL A 1 85 ? -18.734 19.547 12.641 1 96.5 85 VAL A N 1
ATOM 634 C CA . VAL A 1 85 ? -17.719 18.844 13.43 1 96.5 85 VAL A CA 1
ATOM 635 C C . VAL A 1 85 ? -16.625 19.828 13.828 1 96.5 85 VAL A C 1
ATOM 637 O O . VAL A 1 85 ? -16.484 20.891 13.234 1 96.5 85 VAL A O 1
ATOM 640 N N . ILE A 1 86 ? -15.961 19.469 14.891 1 97.25 86 ILE A N 1
ATOM 641 C CA . ILE A 1 86 ? -14.789 20.234 15.305 1 97.25 86 ILE A CA 1
ATOM 642 C C . ILE A 1 86 ? -13.516 19.484 14.906 1 97.25 86 ILE A C 1
ATOM 644 O O . ILE A 1 86 ? -13.328 18.328 15.266 1 97.25 86 ILE A O 1
ATOM 648 N N . SER A 1 87 ? -12.711 20.156 14.141 1 98.56 87 SER A N 1
ATOM 649 C CA . SER A 1 87 ? -11.422 19.609 13.734 1 98.56 87 SER A CA 1
ATOM 650 C C . SER A 1 87 ? -10.273 20.297 14.484 1 98.56 87 SER A C 1
ATOM 652 O O . SER A 1 87 ? -10.273 21.516 14.648 1 98.56 87 SER A O 1
ATOM 654 N N . VAL A 1 88 ? -9.367 19.531 14.969 1 98.5 88 VAL A N 1
ATOM 655 C CA . VAL A 1 88 ? -8.156 20.016 15.625 1 98.5 88 VAL A CA 1
ATOM 656 C C . VAL A 1 88 ? -6.926 19.516 14.867 1 98.5 88 VAL A C 1
ATOM 658 O O . VAL A 1 88 ? -6.789 18.328 14.609 1 98.5 88 VAL A O 1
ATOM 661 N N . ALA A 1 89 ? -6.059 20.391 14.469 1 97.75 89 ALA A N 1
ATOM 662 C CA . ALA A 1 89 ? -4.785 20.047 13.836 1 97.75 89 ALA A CA 1
ATOM 663 C C . ALA A 1 89 ? -3.609 20.438 14.727 1 97.75 89 ALA A C 1
ATOM 665 O O . ALA A 1 89 ? -3.369 21.625 14.961 1 97.75 89 ALA A O 1
ATOM 666 N N . ILE A 1 90 ? -2.922 19.484 15.18 1 95 90 ILE A N 1
ATOM 667 C CA . ILE A 1 90 ? -1.721 19.703 15.977 1 95 90 ILE A CA 1
ATOM 668 C C . ILE A 1 90 ? -0.491 19.672 15.07 1 95 90 ILE A C 1
ATOM 670 O O . ILE A 1 90 ? -0.235 18.688 14.391 1 95 90 ILE A O 1
ATOM 674 N N . HIS A 1 91 ? 0.191 20.734 15.008 1 90.81 91 HIS A N 1
ATOM 675 C CA . HIS A 1 91 ? 1.467 20.859 14.305 1 90.81 91 HIS A CA 1
ATOM 676 C C . HIS A 1 91 ? 2.625 20.984 15.289 1 90.81 91 HIS A C 1
ATOM 678 O O . HIS A 1 91 ? 2.406 21.156 16.5 1 90.81 91 HIS A O 1
ATOM 684 N N . VAL A 1 92 ? 3.852 20.875 14.75 1 85 92 VAL A N 1
ATOM 685 C CA . VAL A 1 92 ? 5.047 20.984 15.578 1 85 92 VAL A CA 1
ATOM 686 C C . VAL A 1 92 ? 5.121 22.391 16.203 1 85 92 VAL A C 1
ATOM 688 O O . VAL A 1 92 ? 5.531 22.547 17.344 1 85 92 VAL A O 1
ATOM 691 N N . ASP A 1 93 ? 4.59 23.375 15.453 1 83.44 93 ASP A N 1
ATOM 692 C CA . ASP A 1 93 ? 4.848 24.75 15.875 1 83.44 93 ASP A CA 1
ATOM 693 C C . ASP A 1 93 ? 3.539 25.516 16.094 1 83.44 93 ASP A C 1
ATOM 695 O O . ASP A 1 93 ? 3.553 26.703 16.391 1 83.44 93 ASP A O 1
ATOM 699 N N . ASN A 1 94 ? 2.406 24.875 15.961 1 89.75 94 ASN A N 1
ATOM 700 C CA . ASN A 1 94 ? 1.127 25.547 16.172 1 89.75 94 ASN A CA 1
ATOM 701 C C . ASN A 1 94 ? -0.011 24.547 16.328 1 89.75 94 ASN A C 1
ATOM 703 O O . ASN A 1 94 ? 0.161 23.359 16.047 1 89.75 94 ASN A O 1
ATOM 707 N N . ILE A 1 95 ? -1.131 25.031 16.75 1 95.25 95 ILE A N 1
ATOM 708 C CA . ILE A 1 95 ? -2.383 24.281 16.812 1 95.25 95 ILE A CA 1
ATOM 709 C C . ILE A 1 95 ? -3.488 25.078 16.125 1 95.25 95 ILE A C 1
ATOM 711 O O . ILE A 1 95 ? -3.588 26.297 16.281 1 95.25 95 ILE A O 1
ATOM 715 N N . GLN A 1 96 ? -4.242 24.375 15.32 1 96.88 96 GLN A N 1
ATOM 716 C CA . GLN A 1 96 ? -5.395 24.953 14.648 1 96.88 96 GLN A CA 1
ATOM 717 C C . GLN A 1 96 ? -6.672 24.188 14.969 1 96.88 96 GLN A C 1
ATOM 719 O O . GLN A 1 96 ? -6.637 22.969 15.141 1 96.88 96 GLN A O 1
ATOM 724 N N . THR A 1 97 ? -7.73 24.875 15.109 1 97.69 97 THR A N 1
ATOM 725 C CA . THR A 1 97 ? -9.047 24.281 15.289 1 97.69 97 THR A CA 1
ATOM 726 C C . THR A 1 97 ? -10.07 24.922 14.359 1 97.69 97 THR A C 1
ATOM 728 O O . THR A 1 97 ? -9.922 26.094 13.984 1 97.69 97 THR A O 1
ATOM 731 N N . ALA A 1 98 ? -11.07 24.125 13.953 1 97.5 98 ALA A N 1
ATOM 732 C CA . ALA A 1 98 ? -12.062 24.688 13.031 1 97.5 98 ALA A CA 1
ATOM 733 C C . ALA A 1 98 ? -13.422 24.016 13.219 1 97.5 98 ALA A C 1
ATOM 735 O O . ALA A 1 98 ? -13.492 22.844 13.602 1 97.5 98 ALA A O 1
ATOM 736 N N . LYS A 1 99 ? -14.391 24.844 13.047 1 95.5 99 LYS A N 1
ATOM 737 C CA . LYS A 1 99 ? -15.742 24.344 12.82 1 95.5 99 LYS A CA 1
ATOM 738 C C . LYS A 1 99 ? -15.977 24.047 11.344 1 95.5 99 LYS A C 1
ATOM 740 O O . LYS A 1 99 ? -15.805 24.922 10.492 1 95.5 99 LYS A O 1
ATOM 745 N N . ILE A 1 100 ? -16.359 22.766 11.055 1 95.62 100 ILE A N 1
ATOM 746 C CA . ILE A 1 100 ? -16.5 22.375 9.648 1 95.62 100 ILE A CA 1
ATOM 747 C C . ILE A 1 100 ? -17.828 21.672 9.438 1 95.62 100 ILE A C 1
ATOM 749 O O . ILE A 1 100 ? -18.203 20.797 10.227 1 95.62 100 ILE A O 1
ATOM 753 N N . ASN A 1 101 ? -18.562 22.031 8.43 1 92.38 101 ASN A N 1
ATOM 754 C CA . ASN A 1 101 ? -19.844 21.375 8.148 1 92.38 101 ASN A CA 1
ATOM 755 C C . ASN A 1 101 ? -19.656 20.062 7.41 1 92.38 101 ASN A C 1
ATOM 757 O O . ASN A 1 101 ? -18.531 19.703 7.039 1 92.38 101 ASN A O 1
ATOM 761 N N . PRO A 1 102 ? -20.703 19.281 7.172 1 91.5 102 PRO A N 1
ATOM 762 C CA . PRO A 1 102 ? -20.578 17.938 6.598 1 91.5 102 PRO A CA 1
ATOM 763 C C . PRO A 1 102 ? -20.125 17.969 5.141 1 91.5 102 PRO A C 1
ATOM 765 O O . PRO A 1 102 ? -19.766 16.922 4.582 1 91.5 102 PRO A O 1
ATOM 768 N N . GLN A 1 103 ? -20.125 19.125 4.496 1 88.25 103 GLN A N 1
ATOM 769 C CA . GLN A 1 103 ? -19.656 19.25 3.115 1 88.25 103 GLN A CA 1
ATOM 770 C C . GLN A 1 103 ? -18.188 19.641 3.061 1 88.25 103 GLN A C 1
ATOM 772 O O . GLN A 1 103 ? -17.625 19.828 1.977 1 88.25 103 GLN A O 1
ATOM 777 N N . GLY A 1 104 ? -17.562 19.812 4.234 1 91.75 104 GLY A N 1
ATOM 778 C CA . GLY A 1 104 ? -16.141 20.109 4.285 1 91.75 104 GLY A CA 1
ATOM 779 C C . GLY A 1 104 ? -15.852 21.609 4.277 1 91.75 104 GLY A C 1
ATOM 780 O O . GLY A 1 104 ? -14.695 22.016 4.152 1 91.75 104 GLY A O 1
ATOM 781 N N . LYS A 1 105 ? -16.844 22.391 4.402 1 92.62 105 LYS A N 1
ATOM 782 C CA . LYS A 1 105 ? -16.656 23.844 4.41 1 92.62 105 LYS A CA 1
ATOM 783 C C . LYS A 1 105 ? -16.297 24.344 5.809 1 92.62 105 LYS A C 1
ATOM 785 O O . LYS A 1 105 ? -16.984 24.031 6.781 1 92.62 105 LYS A O 1
ATOM 790 N N . ILE A 1 106 ? -15.266 25.109 5.887 1 95.12 106 ILE A N 1
ATOM 791 C CA . ILE A 1 106 ? -14.828 25.703 7.148 1 95.12 106 ILE A CA 1
ATOM 792 C C . ILE A 1 106 ? -15.711 26.906 7.492 1 95.12 106 ILE A C 1
ATOM 794 O O . ILE A 1 106 ? -15.836 27.828 6.695 1 95.12 106 ILE A O 1
ATOM 798 N N . VAL A 1 107 ? -16.266 26.891 8.625 1 92.25 107 VAL A N 1
ATOM 799 C CA . VAL A 1 107 ? -17.141 27.969 9.094 1 92.25 107 VAL A CA 1
ATOM 800 C C . VAL A 1 107 ? -16.359 28.953 9.945 1 92.25 107 VAL A C 1
ATOM 802 O O . VAL A 1 107 ? -16.594 30.156 9.883 1 92.25 107 VAL A O 1
ATOM 805 N N . GLN A 1 108 ? -15.516 28.453 10.742 1 93.88 108 GLN A N 1
ATOM 806 C CA . GLN A 1 108 ? -14.688 29.219 11.664 1 93.88 108 GLN A CA 1
ATOM 807 C C . GLN A 1 108 ? -13.367 28.516 11.938 1 93.88 108 GLN A C 1
ATOM 809 O O . GLN A 1 108 ? -13.32 27.281 12.031 1 93.88 108 GLN A O 1
ATOM 814 N N . VAL A 1 109 ? -12.336 29.266 12.023 1 95.31 109 VAL A N 1
ATOM 815 C CA . VAL A 1 109 ? -11.016 28.703 12.281 1 95.31 109 VAL A CA 1
ATOM 816 C C . VAL A 1 109 ? -10.312 29.516 13.367 1 95.31 109 VAL A C 1
ATOM 818 O O . VAL A 1 109 ? -10.414 30.75 13.391 1 95.31 109 VAL A O 1
ATOM 821 N N . GLU A 1 110 ? -9.695 28.859 14.281 1 95.06 110 GLU A N 1
ATOM 822 C CA . GLU A 1 110 ? -8.836 29.453 15.297 1 95.06 110 GLU A CA 1
ATOM 823 C C . GLU A 1 110 ? -7.43 28.859 15.242 1 95.06 110 GLU A C 1
ATOM 825 O O . GLU A 1 110 ? -7.262 27.672 15.008 1 95.06 110 GLU A O 1
ATOM 830 N N . LYS A 1 111 ? -6.43 29.672 15.453 1 94.12 111 LYS A N 1
ATOM 831 C CA . LYS A 1 111 ? -5.039 29.234 15.414 1 94.12 111 LYS A CA 1
ATOM 832 C C . LYS A 1 111 ? -4.242 29.828 16.578 1 94.12 111 LYS A C 1
ATOM 834 O O . LYS A 1 111 ? -4.492 30.969 17 1 94.12 111 LYS A O 1
ATOM 839 N N . LYS A 1 112 ? -3.344 29.078 17.078 1 94.25 112 LYS A N 1
ATOM 840 C CA . LYS A 1 112 ? -2.41 29.531 18.109 1 94.25 112 LYS A CA 1
ATOM 841 C C . LYS A 1 112 ? -1.002 29.016 17.844 1 94.25 112 LYS A C 1
ATOM 843 O O . LYS A 1 112 ? -0.804 27.812 17.656 1 94.25 112 LYS A O 1
ATOM 848 N N . SER A 1 113 ? -0.028 29.875 17.812 1 89.94 113 SER A N 1
ATOM 849 C CA . SER A 1 113 ? 1.371 29.484 17.656 1 89.94 113 SER A CA 1
ATOM 850 C C . SER A 1 113 ? 1.921 28.906 18.969 1 89.94 113 SER A C 1
ATOM 852 O O . SER A 1 113 ? 1.516 29.312 20.047 1 89.94 113 SER A O 1
ATOM 854 N N . VAL A 1 114 ? 2.66 27.922 18.828 1 85.88 114 VAL A N 1
ATOM 855 C CA . VAL A 1 114 ? 3.336 27.328 19.969 1 85.88 114 VAL A CA 1
ATOM 856 C C . VAL A 1 114 ? 4.824 27.672 19.938 1 85.88 114 VAL A C 1
ATOM 858 O O . VAL A 1 114 ? 5.504 27.391 18.938 1 85.88 114 VAL A O 1
ATOM 861 N N . CYS A 1 115 ? 5.176 28.562 20.797 1 73.12 115 CYS A N 1
ATOM 862 C CA . CYS A 1 115 ? 6.57 28.969 20.906 1 73.12 115 CYS A CA 1
ATOM 863 C C . CYS A 1 115 ? 7.273 28.219 22.031 1 73.12 115 CYS A C 1
ATOM 865 O O . CYS A 1 115 ? 6.727 28.078 23.141 1 73.12 115 CYS A O 1
ATOM 867 N N . GLY A 1 116 ? 8.336 27.609 21.812 1 68.88 116 GLY A N 1
ATOM 868 C CA . GLY A 1 116 ? 9.141 27 22.859 1 68.88 116 GLY A CA 1
ATOM 869 C C . GLY A 1 116 ? 8.719 25.594 23.188 1 68.88 116 GLY A C 1
ATOM 870 O O . GLY A 1 116 ? 8.031 24.938 22.406 1 68.88 116 GLY A O 1
ATOM 871 N N . GLN A 1 117 ? 9.25 25.078 24.312 1 78.06 117 GLN A N 1
ATOM 872 C CA . GLN A 1 117 ? 8.984 23.703 24.766 1 78.06 117 GLN A CA 1
ATOM 873 C C . GLN A 1 117 ? 7.793 23.656 25.703 1 78.06 117 GLN A C 1
ATOM 875 O O . GLN A 1 117 ? 7.887 24.094 26.859 1 78.06 117 GLN A O 1
ATOM 880 N N . LEU A 1 118 ? 6.629 23.375 25.219 1 88.31 118 LEU A N 1
ATOM 881 C CA . LEU A 1 118 ? 5.449 23.141 26.047 1 88.31 118 LEU A CA 1
ATOM 882 C C . LEU A 1 118 ? 5.438 21.719 26.594 1 88.31 118 LEU A C 1
ATOM 884 O O . LEU A 1 118 ? 5.871 20.781 25.922 1 88.31 118 LEU A O 1
ATOM 888 N N . GLN A 1 119 ? 4.953 21.656 27.797 1 92.06 119 GLN A N 1
ATOM 889 C CA . GLN A 1 119 ? 4.711 20.328 28.359 1 92.06 119 GLN A CA 1
ATOM 890 C C . GLN A 1 119 ? 3.4 19.734 27.844 1 92.06 119 GLN A C 1
ATOM 892 O O . GLN A 1 119 ? 2.553 20.469 27.312 1 92.06 119 GLN A O 1
ATOM 897 N N . GLN A 1 120 ? 3.23 18.484 28.031 1 93.19 120 GLN A N 1
ATOM 898 C CA . GLN A 1 120 ? 2.068 17.781 27.5 1 93.19 120 GLN A CA 1
ATOM 899 C C . GLN A 1 120 ? 0.771 18.375 28.016 1 93.19 120 GLN A C 1
ATOM 901 O O . GLN A 1 120 ? -0.193 18.547 27.266 1 93.19 120 GLN A O 1
ATOM 906 N N . ASN A 1 121 ? 0.768 18.719 29.344 1 93.56 121 ASN A N 1
ATOM 907 C CA . ASN A 1 121 ? -0.432 19.281 29.938 1 93.56 121 ASN A CA 1
ATOM 908 C C . ASN A 1 121 ? -0.761 20.656 29.328 1 93.56 121 ASN A C 1
ATOM 910 O O . ASN A 1 121 ? -1.931 21.031 29.234 1 93.56 121 ASN A O 1
ATOM 914 N N . GLU A 1 122 ? 0.252 21.328 28.953 1 94 122 GLU A N 1
ATOM 915 C CA . GLU A 1 122 ? 0.052 22.625 28.328 1 94 122 GLU A CA 1
ATOM 916 C C . GLU A 1 122 ? -0.512 22.484 26.922 1 94 122 GLU A C 1
ATOM 918 O O . GLU A 1 122 ? -1.364 23.266 26.5 1 94 122 GLU A O 1
ATOM 923 N N . TRP A 1 123 ? -0.023 21.516 26.234 1 94.12 123 TRP A N 1
ATOM 924 C CA . TRP A 1 123 ? -0.598 21.203 24.922 1 94.12 123 TRP A CA 1
ATOM 925 C C . TRP A 1 123 ? -2.084 20.875 25.047 1 94.12 123 TRP A C 1
ATOM 927 O O . TRP A 1 123 ? -2.902 21.391 24.281 1 94.12 123 TRP A O 1
ATOM 937 N N . ALA A 1 124 ? -2.412 20.094 26.047 1 95.44 124 ALA A N 1
ATOM 938 C CA . ALA A 1 124 ? -3.795 19.688 26.281 1 95.44 124 ALA A CA 1
ATOM 939 C C . ALA A 1 124 ? -4.672 20.891 26.594 1 95.44 124 ALA A C 1
ATOM 941 O O . ALA A 1 124 ? -5.785 21.016 26.062 1 95.44 124 ALA A O 1
ATOM 942 N N . ALA A 1 125 ? -4.168 21.734 27.391 1 95.88 125 ALA A N 1
ATOM 943 C CA . ALA A 1 125 ? -4.906 22.938 27.781 1 95.88 125 ALA A CA 1
ATOM 944 C C . ALA A 1 125 ? -5.164 23.828 26.562 1 95.88 125 ALA A C 1
ATOM 946 O O . ALA A 1 125 ? -6.254 24.375 26.422 1 95.88 125 ALA A O 1
ATOM 947 N N . LEU A 1 126 ? -4.184 23.969 25.75 1 95.38 126 LEU A N 1
ATOM 948 C CA . LEU A 1 126 ? -4.305 24.797 24.562 1 95.38 126 LEU A CA 1
ATOM 949 C C . LEU A 1 126 ? -5.355 24.25 23.609 1 95.38 126 LEU A C 1
ATOM 951 O O . LEU A 1 126 ? -6.16 25 23.062 1 95.38 126 LEU A O 1
ATOM 955 N N . VAL A 1 127 ? -5.305 22.953 23.422 1 97.06 127 VAL A N 1
ATOM 956 C CA . VAL A 1 127 ? -6.277 22.297 22.547 1 97.06 127 VAL A CA 1
ATOM 957 C C . VAL A 1 127 ? -7.688 22.547 23.078 1 97.06 127 VAL A C 1
ATOM 959 O O . VAL A 1 127 ? -8.578 22.953 22.328 1 97.06 127 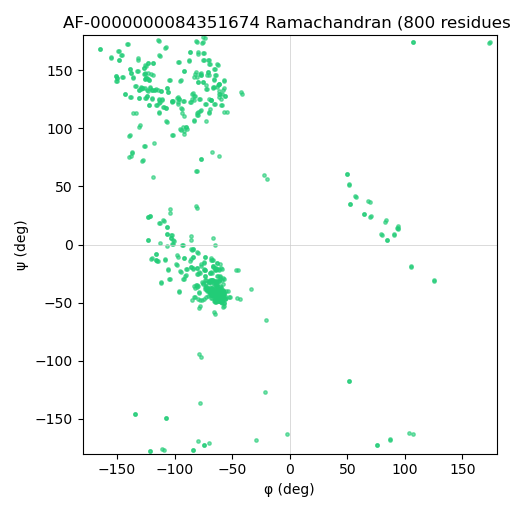VAL A O 1
ATOM 962 N N . CYS A 1 128 ? -7.875 22.375 24.344 1 97.38 128 CYS A N 1
ATOM 963 C CA . CYS A 1 128 ? -9.18 22.547 24.969 1 97.38 128 CYS A CA 1
ATOM 964 C C . CYS A 1 128 ? -9.641 23.984 24.891 1 97.38 128 CYS A C 1
ATOM 966 O O . CYS A 1 128 ? -10.812 24.266 24.609 1 97.38 128 CYS A O 1
ATOM 968 N N . ASP A 1 129 ? -8.719 24.875 25.094 1 96.5 129 ASP A N 1
ATOM 969 C CA . ASP A 1 129 ? -9.039 26.297 25.016 1 96.5 129 ASP A CA 1
ATOM 970 C C . ASP A 1 129 ? -9.547 26.672 23.625 1 96.5 129 ASP A C 1
ATOM 972 O O . ASP A 1 129 ? -10.523 27.406 23.5 1 96.5 129 ASP A O 1
ATOM 976 N N . LEU A 1 130 ? -8.898 26.188 22.641 1 96.81 130 LEU A N 1
ATOM 977 C CA . LEU A 1 130 ? -9.266 26.5 21.266 1 96.81 130 LEU A CA 1
ATOM 978 C C . LEU A 1 130 ? -10.617 25.891 20.906 1 96.81 130 LEU A C 1
ATOM 980 O O . LEU A 1 130 ? -11.422 26.516 20.219 1 96.81 130 LEU A O 1
ATOM 984 N N . ILE A 1 131 ? -10.836 24.656 21.359 1 96.56 131 ILE A N 1
ATOM 985 C CA . ILE A 1 131 ? -12.125 24.016 21.125 1 96.56 131 ILE A CA 1
ATOM 986 C C . ILE A 1 131 ? -13.227 24.812 21.828 1 96.56 131 ILE A C 1
ATOM 988 O O . ILE A 1 131 ? -14.281 25.062 21.234 1 96.56 131 ILE A O 1
ATOM 992 N N . ASP A 1 132 ? -13.016 25.281 23.031 1 95.56 132 ASP A N 1
ATOM 993 C CA . ASP A 1 132 ? -13.992 26.047 23.812 1 95.56 132 ASP A CA 1
ATOM 994 C C . ASP A 1 132 ? -14.336 27.359 23.109 1 95.56 132 ASP A C 1
ATOM 996 O O . ASP A 1 132 ? -15.492 27.781 23.109 1 95.56 132 ASP A O 1
ATOM 1000 N N . GLN A 1 133 ? -13.367 27.938 22.531 1 93.56 133 GLN A N 1
ATOM 1001 C CA . GLN A 1 133 ? -13.586 29.188 21.797 1 93.56 133 GLN A CA 1
ATOM 1002 C C . GLN A 1 133 ? -14.555 28.969 20.641 1 93.56 133 GLN A C 1
ATOM 1004 O O . GLN A 1 133 ? -15.398 29.828 20.359 1 93.56 133 GLN A O 1
ATOM 1009 N N . LEU A 1 134 ? -14.43 27.859 19.984 1 92.56 134 LEU A N 1
ATOM 1010 C CA . LEU A 1 134 ? -15.305 27.562 18.859 1 92.56 134 LEU A CA 1
ATOM 1011 C C . LEU A 1 134 ? -16.719 27.234 19.344 1 92.56 134 LEU A C 1
ATOM 1013 O O . LEU A 1 134 ? -17.703 27.578 18.672 1 92.56 134 LEU A O 1
ATOM 1017 N N . LEU A 1 135 ? -16.781 26.547 20.453 1 90.56 135 LEU A N 1
ATOM 1018 C CA . LEU A 1 135 ? -18.078 26.109 20.969 1 90.56 135 LEU A CA 1
ATOM 1019 C C . LEU A 1 135 ? -18.844 27.266 21.594 1 90.56 135 LEU A C 1
ATOM 1021 O O . LEU A 1 135 ? -20.078 27.266 21.609 1 90.56 135 LEU A O 1
ATOM 1025 N N . GLU A 1 136 ? -18.188 28.188 22.188 1 84 136 GLU A N 1
ATOM 1026 C CA . GLU A 1 136 ? -18.828 29.344 22.781 1 84 136 GLU A CA 1
ATOM 1027 C C . GLU A 1 136 ? -19.516 30.203 21.719 1 84 136 GLU A C 1
ATOM 1029 O O . GLU A 1 136 ? -20.594 30.75 21.969 1 84 136 GLU A O 1
ATOM 1034 N N . ASN A 1 137 ? -18.984 30.281 20.641 1 70.69 137 ASN A N 1
ATOM 1035 C CA . ASN A 1 137 ? -19.516 31.094 19.547 1 70.69 137 ASN A CA 1
ATOM 1036 C C . ASN A 1 137 ? -20.641 30.391 18.812 1 70.69 137 ASN A C 1
ATOM 1038 O O . ASN A 1 137 ? -21.234 30.953 17.891 1 70.69 137 ASN A O 1
ATOM 1042 N N . SER A 1 138 ? -20.828 29.141 19.219 1 66.25 138 SER A N 1
ATOM 1043 C CA . SER A 1 138 ? -21.859 28.375 18.547 1 66.25 138 SER A CA 1
ATOM 1044 C C . SER A 1 138 ? -23.188 28.469 19.297 1 66.25 138 SER A C 1
ATOM 1046 O O . SER A 1 138 ? -23.219 28.438 20.516 1 66.25 138 SER A O 1
ATOM 1048 N N . ALA A 1 139 ? -24.141 29.078 18.734 1 58.75 139 ALA A N 1
ATOM 1049 C CA . ALA A 1 139 ? -25.453 29.266 19.328 1 58.75 139 ALA A CA 1
ATOM 1050 C C . ALA A 1 139 ? -25.969 27.969 19.938 1 58.75 139 ALA A C 1
ATOM 1052 O O . ALA A 1 139 ? -26.594 27.984 21 1 58.75 139 ALA A O 1
ATOM 1053 N N . ASP A 1 140 ? -25.859 26.75 19.172 1 60.84 140 ASP A N 1
ATOM 1054 C CA . ASP A 1 140 ? -26.422 25.5 19.672 1 60.84 140 ASP A CA 1
ATOM 1055 C C . ASP A 1 140 ? -25.406 24.359 19.578 1 60.84 140 ASP A C 1
ATOM 1057 O O . ASP A 1 140 ? -25 23.969 18.484 1 60.84 140 ASP A O 1
ATOM 1061 N N . LYS A 1 141 ? -24.781 24.016 20.703 1 61.16 141 LYS A N 1
ATOM 1062 C CA . LYS A 1 141 ? -23.906 22.859 20.844 1 61.16 141 LYS A CA 1
ATOM 1063 C C . LYS A 1 141 ? -24.547 21.609 20.234 1 61.16 141 LYS A C 1
ATOM 1065 O O . LYS A 1 141 ? -23.844 20.672 19.859 1 61.16 141 LYS A O 1
ATOM 1070 N N . ALA A 1 142 ? -25.812 21.719 20.156 1 62.88 142 ALA A N 1
ATOM 1071 C CA . ALA A 1 142 ? -26.578 20.562 19.688 1 62.88 142 ALA A CA 1
ATOM 1072 C C . ALA A 1 142 ? -26.234 20.234 18.234 1 62.88 142 ALA A C 1
ATOM 1074 O O . ALA A 1 142 ? -26.516 19.125 17.75 1 62.88 142 ALA A O 1
ATOM 1075 N N . GLU A 1 143 ? -25.344 21.062 17.75 1 84.25 143 GLU A N 1
ATOM 1076 C CA . GLU A 1 143 ? -25.078 20.906 16.328 1 84.25 143 GLU A CA 1
ATOM 1077 C C . GLU A 1 143 ? -23.734 20.266 16.062 1 84.25 143 GLU A C 1
ATOM 1079 O O . GLU A 1 143 ? -23.422 19.891 14.938 1 84.25 143 GLU A O 1
ATOM 1084 N N . VAL A 1 144 ? -23.031 19.984 17.219 1 92.19 144 VAL A N 1
ATOM 1085 C CA . VAL A 1 144 ? -21.703 19.406 17.031 1 92.19 144 VAL A CA 1
ATOM 1086 C C . VAL A 1 144 ? -21.797 17.891 17.031 1 92.19 144 VAL A C 1
ATOM 1088 O O . VAL A 1 144 ? -22.25 17.281 18 1 92.19 144 VAL A O 1
ATOM 1091 N N . MET A 1 145 ? -21.344 17.25 16 1 93.88 145 MET A N 1
ATOM 1092 C CA . MET A 1 145 ? -21.5 15.812 15.836 1 93.88 145 MET A CA 1
ATOM 1093 C C . MET A 1 145 ? -20.312 15.055 16.438 1 93.88 145 MET A C 1
ATOM 1095 O O . MET A 1 145 ? -20.438 13.891 16.797 1 93.88 145 MET A O 1
ATOM 1099 N N . GLY A 1 146 ? -19.219 15.688 16.469 1 96.56 146 GLY A N 1
ATOM 1100 C CA . GLY A 1 146 ? -18.016 15.023 16.969 1 96.56 146 GLY A CA 1
ATOM 1101 C C . GLY A 1 146 ? -16.766 15.867 16.812 1 96.56 146 GLY A C 1
ATOM 1102 O O . GLY A 1 146 ? -16.812 16.969 16.266 1 96.56 146 GLY A O 1
ATOM 1103 N N . ILE A 1 147 ? -15.633 15.367 17.359 1 97.94 147 ILE A N 1
ATOM 1104 C CA . ILE A 1 147 ? -14.344 16.031 17.328 1 97.94 147 ILE A CA 1
ATOM 1105 C C . ILE A 1 147 ? -13.297 15.125 16.688 1 97.94 147 ILE A C 1
ATOM 1107 O O . ILE A 1 147 ? -13.258 13.93 16.969 1 97.94 147 ILE A O 1
ATOM 1111 N N . ALA A 1 148 ? -12.547 15.641 15.805 1 98.62 148 ALA A N 1
ATOM 1112 C CA . ALA A 1 148 ? -11.414 14.906 15.234 1 98.62 148 ALA A CA 1
ATOM 1113 C C . ALA A 1 148 ? -10.109 15.656 15.461 1 98.62 148 ALA A C 1
ATOM 1115 O O . ALA A 1 148 ? -10.047 16.875 15.281 1 98.62 148 ALA A O 1
ATOM 1116 N N . VAL A 1 149 ? -9.117 14.938 15.859 1 98.5 149 VAL A N 1
ATOM 1117 C CA . VAL A 1 149 ? -7.777 15.484 16.062 1 98.5 149 VAL A CA 1
ATOM 1118 C C . VAL A 1 149 ? -6.812 14.875 15.047 1 98.5 149 VAL A C 1
ATOM 1120 O O . VAL A 1 149 ? -6.773 13.648 14.875 1 98.5 149 VAL A O 1
ATOM 1123 N N . SER A 1 150 ? -6.16 15.664 14.312 1 97.81 150 SER A N 1
ATOM 1124 C CA . SER A 1 150 ? -5.059 15.273 13.438 1 97.81 150 SER A CA 1
ATOM 1125 C C . SER A 1 150 ? -3.717 15.703 14.016 1 97.81 150 SER A C 1
ATOM 1127 O O . SER A 1 150 ? -3.562 16.844 14.461 1 97.81 150 SER A O 1
ATOM 1129 N N . ALA A 1 151 ? -2.781 14.828 14.055 1 95.25 151 ALA A N 1
ATOM 1130 C CA . ALA A 1 151 ? -1.491 15.117 14.68 1 95.25 151 ALA A CA 1
ATOM 1131 C C . ALA A 1 151 ? -0.365 14.352 13.984 1 95.25 151 ALA A C 1
ATOM 1133 O O . ALA A 1 151 ? -0.613 13.367 13.289 1 95.25 151 ALA A O 1
ATOM 1134 N N . PRO A 1 152 ? 0.859 14.875 14.164 1 90.44 152 PRO A N 1
ATOM 1135 C CA . PRO A 1 152 ? 1.979 14.07 13.672 1 90.44 152 PRO A CA 1
ATOM 1136 C C . PRO A 1 152 ? 2.082 12.719 14.367 1 90.44 152 PRO A C 1
ATOM 1138 O O . PRO A 1 152 ? 1.815 12.617 15.57 1 90.44 152 PRO A O 1
ATOM 1141 N N . GLY A 1 153 ? 2.342 11.711 13.688 1 85.88 153 GLY A N 1
ATOM 1142 C CA . GLY A 1 153 ? 2.447 10.375 14.25 1 85.88 153 GLY A CA 1
ATOM 1143 C C . GLY A 1 153 ? 3.742 10.141 15.008 1 85.88 153 GLY A C 1
ATOM 1144 O O . GLY A 1 153 ? 4.566 11.055 15.133 1 85.88 153 GLY A O 1
ATOM 1145 N N . PRO A 1 154 ? 3.775 9 15.625 1 87.44 154 PRO A N 1
ATOM 1146 C CA . PRO A 1 154 ? 2.871 7.855 15.523 1 87.44 154 PRO A CA 1
ATOM 1147 C C . PRO A 1 154 ? 1.611 8.016 16.375 1 87.44 154 PRO A C 1
ATOM 1149 O O . PRO A 1 154 ? 1.655 8.641 17.438 1 87.44 154 PRO A O 1
ATOM 1152 N N . VAL A 1 155 ? 0.471 7.438 15.844 1 91.62 155 VAL A N 1
ATOM 1153 C CA . VAL A 1 155 ? -0.818 7.535 16.516 1 91.62 155 VAL A CA 1
ATOM 1154 C C . VAL A 1 155 ? -1.431 6.141 16.656 1 91.62 155 VAL A C 1
ATOM 1156 O O . VAL A 1 155 ? -1.323 5.312 15.75 1 91.62 155 VAL A O 1
ATOM 1159 N N . ASP A 1 156 ? -1.943 5.832 17.797 1 91.44 156 ASP A N 1
ATOM 1160 C CA . ASP A 1 156 ? -2.85 4.699 17.953 1 91.44 156 ASP A CA 1
ATOM 1161 C C . ASP A 1 156 ? -4.301 5.125 17.75 1 91.44 156 ASP A C 1
ATOM 1163 O O . ASP A 1 156 ? -4.926 5.672 18.656 1 91.44 156 ASP A O 1
ATOM 1167 N N . VAL A 1 157 ? -4.793 4.852 16.609 1 92.81 157 VAL A N 1
ATOM 1168 C CA . VAL A 1 157 ? -6.102 5.348 16.203 1 92.81 157 VAL A CA 1
ATOM 1169 C C . VAL A 1 157 ? -7.191 4.656 17.016 1 92.81 157 VAL A C 1
ATOM 1171 O O . VAL A 1 157 ? -8.234 5.25 17.312 1 92.81 157 VAL A O 1
ATOM 1174 N N . ASP A 1 158 ? -6.965 3.445 17.422 1 90.56 158 ASP A N 1
ATOM 1175 C CA . ASP A 1 158 ? -7.973 2.678 18.141 1 90.56 158 ASP A CA 1
ATOM 1176 C C . ASP A 1 158 ? -8.195 3.25 19.547 1 90.56 158 ASP A C 1
ATOM 1178 O O . ASP A 1 158 ? -9.336 3.383 20 1 90.56 158 ASP A O 1
ATOM 1182 N N . THR A 1 159 ? -7.133 3.641 20.172 1 92.62 159 THR A N 1
ATOM 1183 C CA . THR A 1 159 ? -7.25 4.145 21.531 1 92.62 159 THR A CA 1
ATOM 1184 C C . THR A 1 159 ? -7.312 5.672 21.531 1 92.62 159 THR A C 1
ATOM 1186 O O . THR A 1 159 ? -7.629 6.277 22.562 1 92.62 159 THR A O 1
ATOM 1189 N N . GLY A 1 160 ? -7.035 6.254 20.359 1 95.88 160 GLY A N 1
ATOM 1190 C CA . GLY A 1 160 ? -6.977 7.703 20.312 1 95.88 160 GLY A CA 1
ATOM 1191 C C . GLY A 1 160 ? -5.785 8.281 21.047 1 95.88 160 GLY A C 1
ATOM 1192 O O . GLY A 1 160 ? -5.906 9.305 21.719 1 95.88 160 GLY A O 1
ATOM 1193 N N . THR A 1 161 ? -4.641 7.582 20.969 1 95.56 161 THR A N 1
ATOM 1194 C CA . THR A 1 161 ? -3.459 7.969 21.719 1 95.56 161 THR A CA 1
ATOM 1195 C C . THR A 1 161 ? -2.363 8.484 20.797 1 95.56 161 THR A C 1
ATOM 1197 O O . THR A 1 161 ? -2.041 7.836 19.797 1 95.56 161 THR A O 1
ATOM 1200 N N . LEU A 1 162 ? -1.909 9.664 21.047 1 94.38 162 LEU A N 1
ATOM 1201 C CA . LEU A 1 162 ? -0.689 10.156 20.422 1 94.38 162 LEU A CA 1
ATOM 1202 C C . LEU A 1 162 ? 0.546 9.602 21.125 1 94.38 162 LEU A C 1
ATOM 1204 O O . LEU A 1 162 ? 0.801 9.922 22.281 1 94.38 162 LEU A O 1
ATOM 1208 N N . LEU A 1 163 ? 1.292 8.82 20.5 1 90.06 163 LEU A N 1
ATOM 1209 C CA . LEU A 1 163 ? 2.34 8.023 21.141 1 90.06 163 LEU A CA 1
ATOM 1210 C C . LEU A 1 163 ? 3.57 8.883 21.422 1 90.06 163 LEU A C 1
ATOM 1212 O O . LEU A 1 163 ? 3.582 9.656 22.375 1 90.06 163 LEU A O 1
ATOM 1216 N N . ASN A 1 164 ? 4.594 8.922 20.516 1 86.62 164 ASN A N 1
ATOM 1217 C CA . ASN A 1 164 ? 5.816 9.688 20.703 1 86.62 164 ASN A CA 1
ATOM 1218 C C . ASN A 1 164 ? 6.266 10.352 19.406 1 86.62 164 ASN A C 1
ATOM 1220 O O . ASN A 1 164 ? 7.254 9.938 18.797 1 86.62 164 ASN A O 1
ATOM 1224 N N . PRO A 1 165 ? 5.57 11.422 19.047 1 85.38 165 PRO A N 1
ATOM 1225 C CA . PRO A 1 165 ? 6.023 12.102 17.812 1 85.38 165 PRO A CA 1
ATOM 1226 C C . PRO A 1 165 ? 7.457 12.602 17.922 1 85.38 165 PRO A C 1
ATOM 1228 O O . PRO A 1 165 ? 7.789 13.352 18.844 1 85.38 165 PRO A O 1
ATOM 1231 N N . PRO A 1 166 ? 8.242 12.273 16.953 1 79.19 166 PRO A N 1
ATOM 1232 C CA . PRO A 1 166 ? 9.672 12.594 17.016 1 79.19 166 PRO A CA 1
ATOM 1233 C C . PRO A 1 166 ? 9.938 14.094 17.109 1 79.19 166 PRO A C 1
ATOM 1235 O O . PRO A 1 166 ? 10.922 14.516 17.719 1 79.19 166 PRO A O 1
ATOM 1238 N N . ASN A 1 167 ? 9.047 14.898 16.578 1 81 167 ASN A N 1
ATOM 1239 C CA . ASN A 1 167 ? 9.32 16.328 16.469 1 81 167 ASN A CA 1
ATOM 1240 C C . ASN A 1 167 ? 8.602 17.125 17.562 1 81 167 ASN A C 1
ATOM 1242 O O . ASN A 1 167 ? 8.656 18.344 17.578 1 81 167 ASN A O 1
ATOM 1246 N N . ILE A 1 168 ? 7.832 16.469 18.469 1 86.19 168 ILE A N 1
ATOM 1247 C CA . ILE A 1 168 ? 7.223 17.078 19.641 1 86.19 168 ILE A CA 1
ATOM 1248 C C . ILE A 1 168 ? 7.617 16.281 20.891 1 86.19 168 ILE A C 1
ATOM 1250 O O . ILE A 1 168 ? 6.828 15.484 21.406 1 86.19 168 ILE A O 1
ATOM 1254 N N . LYS A 1 169 ? 8.703 16.578 21.406 1 82.12 169 LYS A N 1
ATOM 1255 C CA . LYS A 1 169 ? 9.375 15.758 22.406 1 82.12 169 LYS A CA 1
ATOM 1256 C C . LYS A 1 169 ? 8.586 15.727 23.719 1 82.12 169 LYS A C 1
ATOM 1258 O O . LYS A 1 169 ? 8.656 14.758 24.469 1 82.12 169 LYS A O 1
ATOM 1263 N N . ALA A 1 170 ? 7.82 16.719 23.922 1 86.56 170 ALA A N 1
ATOM 1264 C CA . ALA A 1 170 ? 7.098 16.828 25.188 1 86.56 170 ALA A CA 1
ATOM 1265 C C . ALA A 1 170 ? 5.938 15.844 25.25 1 86.56 170 ALA A C 1
ATOM 1267 O O . ALA A 1 170 ? 5.41 15.562 26.328 1 86.56 170 ALA A O 1
ATOM 1268 N N . ILE A 1 171 ? 5.578 15.312 24.172 1 89.44 171 ILE A N 1
ATOM 1269 C CA . ILE A 1 171 ? 4.395 14.461 24.125 1 89.44 171 ILE A CA 1
ATOM 1270 C C . ILE A 1 171 ? 4.809 12.992 24.219 1 89.44 171 ILE A C 1
ATOM 1272 O O . ILE A 1 171 ? 5.648 12.531 23.438 1 89.44 171 ILE A O 1
ATOM 1276 N N . GLU A 1 172 ? 4.273 12.375 25.188 1 90.88 172 GLU A N 1
ATOM 1277 C CA . GLU A 1 172 ? 4.488 10.945 25.391 1 90.88 172 GLU A CA 1
ATOM 1278 C C . GLU A 1 172 ? 3.184 10.234 25.734 1 90.88 172 GLU A C 1
ATOM 1280 O O . GLU A 1 172 ? 2.607 10.461 26.797 1 90.88 172 GLU A O 1
ATOM 1285 N N . GLN A 1 173 ? 2.725 9.422 24.906 1 93.06 173 GLN A N 1
ATOM 1286 C CA . GLN A 1 173 ? 1.552 8.586 25.125 1 93.06 173 GLN A CA 1
ATOM 1287 C C . GLN A 1 173 ? 0.36 9.422 25.594 1 93.06 173 GLN A C 1
ATOM 1289 O O . GLN A 1 173 ? -0.243 9.125 26.625 1 93.06 173 GLN A O 1
ATOM 1294 N N . TRP A 1 174 ? 0.062 10.43 24.922 1 95.56 174 TRP A N 1
ATOM 1295 C CA . TRP A 1 174 ? -1.038 11.328 25.25 1 95.56 174 TRP A CA 1
ATOM 1296 C C . TRP A 1 174 ? -2.373 10.742 24.797 1 95.56 174 TRP A C 1
ATOM 1298 O O . TRP A 1 174 ? -2.639 10.648 23.594 1 95.56 174 TRP A O 1
ATOM 1308 N N . GLU A 1 175 ? -3.229 10.359 25.75 1 96.88 175 GLU A N 1
ATOM 1309 C CA . GLU A 1 175 ? -4.551 9.82 25.453 1 96.88 175 GLU A CA 1
ATOM 1310 C C . GLU A 1 175 ? -5.523 10.93 25.062 1 96.88 175 GLU A C 1
ATOM 1312 O O . GLU A 1 175 ? -6.484 11.211 25.781 1 96.88 175 GLU A O 1
ATOM 1317 N N . VAL A 1 176 ? -5.375 11.469 23.891 1 97.06 176 VAL A N 1
ATOM 1318 C CA . VAL A 1 176 ? -6.102 12.625 23.375 1 97.06 176 VAL A CA 1
ATOM 1319 C C . VAL A 1 176 ? -7.594 12.305 23.297 1 97.06 176 VAL A C 1
ATOM 1321 O O . VAL A 1 176 ? -8.43 13.117 23.703 1 97.06 176 VAL A O 1
ATOM 1324 N N . GLY A 1 177 ? -7.926 11.148 22.75 1 96.94 177 GLY A N 1
ATOM 1325 C CA . GLY A 1 177 ? -9.312 10.742 22.594 1 96.94 177 GLY A CA 1
ATOM 1326 C C . GLY A 1 177 ? -10.078 10.703 23.906 1 96.94 177 GLY A C 1
ATOM 1327 O O . GLY A 1 177 ? -11.125 11.336 24.031 1 96.94 177 GLY A O 1
ATOM 1328 N N . ALA A 1 178 ? -9.539 9.984 24.875 1 97.12 178 ALA A N 1
ATOM 1329 C CA . ALA A 1 178 ? -10.188 9.836 26.172 1 97.12 178 ALA A CA 1
ATOM 1330 C C . ALA A 1 178 ? -10.367 11.195 26.844 1 97.12 178 ALA A C 1
ATOM 1332 O O . ALA A 1 178 ? -11.422 11.477 27.422 1 97.12 178 ALA A O 1
ATOM 1333 N N . LEU A 1 179 ? -9.344 12 26.781 1 97.5 179 LEU A N 1
ATOM 1334 C CA . LEU A 1 179 ? -9.375 13.32 27.406 1 97.5 179 LEU A CA 1
ATOM 1335 C C . LEU A 1 179 ? -10.516 14.164 26.828 1 97.5 179 LEU A C 1
ATOM 1337 O O . LEU A 1 179 ? -11.305 14.742 27.594 1 97.5 179 LEU A O 1
ATOM 1341 N N . LEU A 1 180 ? -10.594 14.234 25.578 1 97.94 180 LEU A N 1
ATOM 1342 C CA . LEU A 1 180 ? -11.57 15.094 24.922 1 97.94 180 LEU A CA 1
ATOM 1343 C C . LEU A 1 180 ? -12.977 14.516 25.047 1 97.94 180 LEU A C 1
ATOM 1345 O O . LEU A 1 180 ? -13.953 15.258 25.172 1 97.94 180 LEU A O 1
ATOM 1349 N N . GLU A 1 181 ? -13.078 13.188 24.938 1 97 181 GLU A N 1
ATOM 1350 C CA . GLU A 1 181 ? -14.383 12.562 25.109 1 97 181 GLU A CA 1
ATOM 1351 C C . GLU A 1 181 ? -14.945 12.836 26.516 1 97 181 GLU A C 1
ATOM 1353 O O . GLU A 1 181 ? -16.141 13.078 26.656 1 97 181 GLU A O 1
ATOM 1358 N N . GLU A 1 182 ? -14.117 12.688 27.484 1 96.81 182 GLU A N 1
ATOM 1359 C CA . GLU A 1 182 ? -14.539 12.938 28.859 1 96.81 182 GLU A CA 1
ATOM 1360 C C . GLU A 1 182 ? -14.984 14.391 29.047 1 96.81 182 GLU A C 1
ATOM 1362 O O . GLU A 1 182 ? -15.984 14.656 29.703 1 96.81 182 GLU A O 1
ATOM 1367 N N . ARG A 1 183 ? -14.312 15.258 28.438 1 96.25 183 ARG A N 1
ATOM 1368 C CA . ARG A 1 183 ? -14.57 16.688 28.656 1 96.25 183 ARG A CA 1
ATOM 1369 C C . ARG A 1 183 ? -15.797 17.141 27.875 1 96.25 183 ARG A C 1
ATOM 1371 O O . ARG A 1 183 ? -16.609 17.922 28.375 1 96.25 183 ARG A O 1
ATOM 1378 N N . TYR A 1 184 ? -15.945 16.688 26.641 1 95.12 184 TYR A N 1
ATOM 1379 C CA . TYR A 1 184 ? -16.953 17.281 25.766 1 95.12 184 TYR A CA 1
ATOM 1380 C C . TYR A 1 184 ? -18.125 16.328 25.547 1 95.12 184 TYR A C 1
ATOM 1382 O O . TYR A 1 184 ? -19.156 16.734 25.016 1 95.12 184 TYR A O 1
ATOM 1390 N N . ARG A 1 185 ? -17.984 15.055 25.922 1 94.38 185 ARG A N 1
ATOM 1391 C CA . ARG A 1 185 ? -19.031 14.047 25.812 1 94.38 185 ARG A CA 1
ATOM 1392 C C . ARG A 1 185 ? -19.516 13.914 24.359 1 94.38 185 ARG A C 1
ATOM 1394 O O . ARG A 1 185 ? -20.719 13.883 24.094 1 94.38 185 ARG A O 1
ATOM 1401 N N . LEU A 1 186 ? -18.609 13.953 23.453 1 94.69 186 LEU A N 1
ATOM 1402 C CA . LEU A 1 186 ? -18.797 13.758 22.031 1 94.69 186 LEU A CA 1
ATOM 1403 C C . LEU A 1 186 ? -17.891 12.648 21.5 1 94.69 186 LEU A C 1
ATOM 1405 O O . LEU A 1 186 ? -16.859 12.344 22.109 1 94.69 186 LEU A O 1
ATOM 1409 N N . PRO A 1 187 ? -18.312 11.992 20.391 1 96.19 187 PRO A N 1
ATOM 1410 C CA . PRO A 1 187 ? -17.344 11.094 19.75 1 96.19 187 PRO A CA 1
ATOM 1411 C C . PRO A 1 187 ? -16.062 11.805 19.344 1 96.19 187 PRO A C 1
ATOM 1413 O O . PRO A 1 187 ? -16.109 12.922 18.812 1 96.19 187 PRO A O 1
ATOM 1416 N N . VAL A 1 188 ? -14.922 11.195 19.641 1 97.94 188 VAL A N 1
ATOM 1417 C CA . VAL A 1 188 ? -13.625 11.773 19.312 1 97.94 188 VAL A CA 1
ATOM 1418 C C . VAL A 1 188 ? -12.789 10.758 18.547 1 97.94 188 VAL A C 1
ATOM 1420 O O . VAL A 1 188 ? -12.773 9.57 18.875 1 97.94 188 VAL A O 1
ATOM 1423 N N . VAL A 1 189 ? -12.141 11.18 17.469 1 98 189 VAL A N 1
ATOM 1424 C CA . VAL A 1 189 ? -11.203 10.328 16.75 1 98 189 VAL A CA 1
ATOM 1425 C C . VAL A 1 189 ? -9.859 11.039 16.609 1 98 189 VAL A C 1
ATOM 1427 O O . VAL A 1 189 ? -9.805 12.273 16.609 1 98 189 VAL A O 1
ATOM 1430 N N . LEU A 1 190 ? -8.836 10.305 16.625 1 98 190 LEU A N 1
ATOM 1431 C CA . LEU A 1 190 ? -7.473 10.758 16.375 1 98 190 LEU A CA 1
ATOM 1432 C C . LEU A 1 190 ? -6.895 10.086 15.133 1 98 190 LEU A C 1
ATOM 1434 O O . LEU A 1 190 ? -7.059 8.883 14.945 1 98 190 LEU A O 1
ATOM 1438 N N . GLU A 1 191 ? -6.285 10.875 14.25 1 97.25 191 GLU A N 1
ATOM 1439 C CA . GLU A 1 191 ? -5.68 10.359 13.031 1 97.25 191 GLU A CA 1
ATOM 1440 C C . GLU A 1 191 ? -4.344 11.039 12.742 1 97.25 191 GLU A C 1
ATOM 1442 O O . GLU A 1 191 ? -4.125 12.188 13.148 1 97.25 191 GLU A O 1
ATOM 1447 N N . ARG A 1 192 ? -3.494 10.352 12.117 1 95.56 192 ARG A N 1
ATOM 1448 C CA . ARG A 1 192 ? -2.232 10.938 11.68 1 95.56 192 ARG A CA 1
ATOM 1449 C C . ARG A 1 192 ? -2.469 12.039 10.656 1 95.56 192 ARG A C 1
ATOM 1451 O O . ARG A 1 192 ? -3.352 11.93 9.805 1 95.56 192 ARG A O 1
ATOM 1458 N N . ASP A 1 193 ? -1.688 13.008 10.664 1 95.94 193 ASP A N 1
ATOM 1459 C CA . ASP A 1 193 ? -1.872 14.219 9.875 1 95.94 193 ASP A CA 1
ATOM 1460 C C . ASP A 1 193 ? -1.923 13.906 8.383 1 95.94 193 ASP A C 1
ATOM 1462 O O . ASP A 1 193 ? -2.852 14.32 7.688 1 95.94 193 ASP A O 1
ATOM 1466 N N . ALA A 1 194 ? -0.977 13.117 7.906 1 95.69 194 ALA A N 1
ATOM 1467 C CA . ALA A 1 194 ? -0.932 12.82 6.477 1 95.69 194 ALA A CA 1
ATOM 1468 C C . ALA A 1 194 ? -2.135 11.984 6.051 1 95.69 194 ALA A C 1
ATOM 1470 O O . ALA A 1 194 ? -2.678 12.172 4.961 1 95.69 194 ALA A O 1
ATOM 1471 N N . ASN A 1 195 ? -2.574 11.023 6.863 1 97.19 195 ASN A N 1
ATOM 1472 C CA . ASN A 1 195 ? -3.77 10.242 6.582 1 97.19 195 ASN A CA 1
ATOM 1473 C C . ASN A 1 195 ? -5.02 11.117 6.527 1 97.19 195 ASN A C 1
ATOM 1475 O O . ASN A 1 195 ? -5.852 10.961 5.629 1 97.19 195 ASN A O 1
ATOM 1479 N N . ALA A 1 196 ? -5.117 11.992 7.5 1 97.31 196 ALA A N 1
ATOM 1480 C CA . ALA A 1 196 ? -6.258 12.906 7.527 1 97.31 196 ALA A CA 1
ATOM 1481 C C . ALA A 1 196 ? -6.293 13.773 6.273 1 97.31 196 ALA A C 1
ATOM 1483 O O . ALA A 1 196 ? -7.324 13.875 5.605 1 97.31 196 ALA A O 1
ATOM 1484 N N . ALA A 1 197 ? -5.164 14.336 5.988 1 96.88 197 ALA A N 1
ATOM 1485 C CA . ALA A 1 197 ? -5.09 15.188 4.805 1 96.88 197 ALA A CA 1
ATOM 1486 C C . ALA A 1 197 ? -5.461 14.414 3.543 1 96.88 197 ALA A C 1
ATOM 1488 O O . ALA A 1 197 ? -6.168 14.938 2.674 1 96.88 197 ALA A O 1
ATOM 1489 N N . ALA A 1 198 ? -4.98 13.227 3.459 1 96.94 198 ALA A N 1
ATOM 1490 C CA . ALA A 1 198 ? -5.297 12.375 2.311 1 96.94 198 ALA A CA 1
ATOM 1491 C C . ALA A 1 198 ? -6.801 12.156 2.191 1 96.94 198 ALA A C 1
ATOM 1493 O O . ALA A 1 198 ? -7.375 12.32 1.111 1 96.94 198 ALA A O 1
ATOM 1494 N N . LEU A 1 199 ? -7.387 11.82 3.268 1 96.56 199 LEU A N 1
ATOM 1495 C CA . LEU A 1 199 ? -8.82 11.555 3.244 1 96.56 199 LEU A CA 1
ATOM 1496 C C . LEU A 1 199 ? -9.602 12.812 2.912 1 96.56 199 LEU A C 1
ATOM 1498 O O . LEU A 1 199 ? -10.602 12.766 2.186 1 96.56 199 LEU A O 1
ATOM 1502 N N . GLY A 1 200 ? -9.195 13.953 3.445 1 96.25 200 GLY A N 1
ATOM 1503 C CA . GLY A 1 200 ? -9.82 15.219 3.102 1 96.25 200 GLY A CA 1
ATOM 1504 C C . GLY A 1 200 ? -9.812 15.5 1.612 1 96.25 200 GLY A C 1
ATOM 1505 O O . GLY A 1 200 ? -10.828 15.906 1.046 1 96.25 200 GLY A O 1
ATOM 1506 N N . GLU A 1 201 ? -8.648 15.289 1.026 1 95.31 201 GLU A N 1
ATOM 1507 C CA . GLU A 1 201 ? -8.531 15.477 -0.416 1 95.31 201 GLU A CA 1
ATOM 1508 C C . GLU A 1 201 ? -9.445 14.523 -1.177 1 95.31 201 GLU A C 1
ATOM 1510 O O . GLU A 1 201 ? -10.039 14.906 -2.189 1 95.31 201 GLU A O 1
ATOM 1515 N N . HIS A 1 202 ? -9.508 13.32 -0.709 1 94.56 202 HIS A N 1
ATOM 1516 C CA . HIS A 1 202 ? -10.312 12.305 -1.374 1 94.56 202 HIS A CA 1
ATOM 1517 C C . HIS A 1 202 ? -11.805 12.625 -1.265 1 94.56 202 HIS A C 1
ATOM 1519 O O . HIS A 1 202 ? -12.562 12.414 -2.213 1 94.56 202 HIS A O 1
ATOM 1525 N N . TRP A 1 203 ? -12.188 13.125 -0.14 1 93.38 203 TRP A N 1
ATOM 1526 C CA . TRP A 1 203 ? -13.609 13.359 0.099 1 93.38 203 TRP A CA 1
ATOM 1527 C C . TRP A 1 203 ? -14.055 14.688 -0.504 1 93.38 203 TRP A C 1
ATOM 1529 O O . TRP A 1 203 ? -15.133 14.781 -1.09 1 93.38 203 TRP A O 1
ATOM 1539 N N . PHE A 1 204 ? -13.273 15.727 -0.291 1 92.94 204 PHE A N 1
ATOM 1540 C CA . PHE A 1 204 ? -13.742 17.078 -0.546 1 92.94 204 PHE A CA 1
ATOM 1541 C C . PHE A 1 204 ? -12.93 17.734 -1.658 1 92.94 204 PHE A C 1
ATOM 1543 O O . PHE A 1 204 ? -13.266 18.828 -2.119 1 92.94 204 PHE A O 1
ATOM 1550 N N . GLY A 1 205 ? -11.875 17.047 -2.057 1 90.94 205 GLY A N 1
ATOM 1551 C CA . GLY A 1 205 ? -10.961 17.672 -2.996 1 90.94 205 GLY A CA 1
ATOM 1552 C C . GLY A 1 205 ? -11.039 17.094 -4.395 1 90.94 205 GLY A C 1
ATOM 1553 O O . GLY A 1 205 ? -12.117 16.688 -4.844 1 90.94 205 GLY A O 1
ATOM 1554 N N . SER A 1 206 ? -9.922 17.141 -5.035 1 82.75 206 SER A N 1
ATOM 1555 C CA . SER A 1 206 ? -9.836 16.844 -6.461 1 82.75 206 SER A CA 1
ATOM 1556 C C . SER A 1 206 ? -9.727 15.336 -6.699 1 82.75 206 SER A C 1
ATOM 1558 O O . SER A 1 206 ? -9.805 14.883 -7.84 1 82.75 206 SER A O 1
ATOM 1560 N N . SER A 1 207 ? -9.648 14.547 -5.676 1 79.88 207 SER A N 1
ATOM 1561 C CA . SER A 1 207 ? -9.375 13.125 -5.852 1 79.88 207 SER A CA 1
ATOM 1562 C C . SER A 1 207 ? -10.609 12.281 -5.531 1 79.88 207 SER A C 1
ATOM 1564 O O . SER A 1 207 ? -10.5 11.086 -5.27 1 79.88 207 SER A O 1
ATOM 1566 N N . GLU A 1 208 ? -11.688 12.891 -5.578 1 74.56 208 GLU A N 1
ATOM 1567 C CA . GLU A 1 208 ? -12.906 12.227 -5.137 1 74.56 208 GLU A CA 1
ATOM 1568 C C . GLU A 1 208 ? -13.219 11.008 -6 1 74.56 208 GLU A C 1
ATOM 1570 O O . GLU A 1 208 ? -13.695 9.984 -5.496 1 74.56 208 GLU A O 1
ATOM 1575 N N . LYS A 1 209 ? -12.812 11 -7.164 1 74.44 209 LYS A N 1
ATOM 1576 C CA . LYS A 1 209 ? -13.18 9.93 -8.086 1 74.44 209 LYS A CA 1
ATOM 1577 C C . LYS A 1 209 ? -12.055 8.914 -8.234 1 74.44 209 LYS A C 1
ATOM 1579 O O . LYS A 1 209 ? -12.188 7.926 -8.961 1 74.44 209 LYS A O 1
ATOM 1584 N N . LYS A 1 210 ? -11.039 9.133 -7.492 1 83.38 210 LYS A N 1
ATOM 1585 C CA . LYS A 1 210 ? -9.891 8.25 -7.645 1 83.38 210 LYS A CA 1
ATOM 1586 C C . LYS A 1 210 ? -9.938 7.113 -6.629 1 83.38 210 LYS A C 1
ATOM 1588 O O . LYS A 1 210 ? -10.312 7.32 -5.473 1 83.38 210 LYS A O 1
ATOM 1593 N N . SER A 1 211 ? -9.547 5.945 -7.039 1 85.19 211 SER A N 1
ATOM 1594 C CA . SER A 1 211 ? -9.602 4.777 -6.164 1 85.19 211 SER A CA 1
ATOM 1595 C C . SER A 1 211 ? -8.305 4.617 -5.379 1 85.19 211 SER A C 1
ATOM 1597 O O . SER A 1 211 ? -8.273 3.926 -4.355 1 85.19 211 SER A O 1
ATOM 1599 N N . SER A 1 212 ? -7.227 5.223 -5.883 1 92.81 212 SER A N 1
ATOM 1600 C CA . SER A 1 212 ? -5.926 5.109 -5.227 1 92.81 212 SER A CA 1
ATOM 1601 C C . SER A 1 212 ? -5.145 6.414 -5.324 1 92.81 212 SER A C 1
ATOM 1603 O O . SER A 1 212 ? -5.062 7.016 -6.398 1 92.81 212 SER A O 1
ATOM 1605 N N . MET A 1 213 ? -4.676 6.824 -4.176 1 96.06 213 MET A N 1
ATOM 1606 C CA . MET A 1 213 ? -3.98 8.109 -4.129 1 96.06 213 MET A CA 1
ATOM 1607 C C . MET A 1 213 ? -2.916 8.109 -3.035 1 96.06 213 MET A C 1
ATOM 1609 O O . MET A 1 213 ? -3.096 7.484 -1.987 1 96.06 213 MET A O 1
ATOM 1613 N N . LEU A 1 214 ? -1.819 8.758 -3.344 1 97.94 214 LEU A N 1
ATOM 1614 C CA . LEU A 1 214 ? -0.793 9.055 -2.35 1 97.94 214 LEU A CA 1
ATOM 1615 C C . LEU A 1 214 ? -0.755 10.547 -2.033 1 97.94 214 LEU A C 1
ATOM 1617 O O . LEU A 1 214 ? -0.604 11.375 -2.936 1 97.94 214 LEU A O 1
ATOM 1621 N N . TYR A 1 215 ? -1.002 10.891 -0.832 1 97.94 215 TYR A N 1
ATOM 1622 C CA . TYR A 1 215 ? -0.813 12.258 -0.357 1 97.94 215 TYR A CA 1
ATOM 1623 C C . TYR A 1 215 ? 0.542 12.414 0.32 1 97.94 215 TYR A C 1
ATOM 1625 O O . TYR A 1 215 ? 0.883 11.656 1.229 1 97.94 215 TYR A O 1
ATOM 1633 N N . VAL A 1 216 ? 1.318 13.328 -0.108 1 98.31 216 VAL A N 1
ATOM 1634 C CA . VAL A 1 216 ? 2.609 13.633 0.498 1 98.31 216 VAL A CA 1
ATOM 1635 C C . VAL A 1 216 ? 2.527 14.961 1.25 1 98.31 216 VAL A C 1
ATOM 1637 O O . VAL A 1 216 ? 2.223 16 0.659 1 98.31 216 VAL A O 1
ATOM 1640 N N . PHE A 1 217 ? 2.738 14.836 2.516 1 96.75 217 PHE A N 1
ATOM 1641 C CA . PHE A 1 217 ? 2.768 16.016 3.369 1 96.75 217 PHE A CA 1
ATOM 1642 C C . PHE A 1 217 ? 4.195 16.516 3.568 1 96.75 217 PHE A C 1
ATOM 1644 O O . PHE A 1 217 ? 4.922 15.992 4.422 1 96.75 217 PHE A O 1
ATOM 1651 N N . ALA A 1 218 ? 4.629 17.547 2.812 1 96.56 218 ALA A N 1
ATOM 1652 C CA . ALA A 1 218 ? 5.977 18.109 2.873 1 96.56 218 ALA A CA 1
ATOM 1653 C C . ALA A 1 218 ? 5.992 19.406 3.668 1 96.56 218 ALA A C 1
ATOM 1655 O O . ALA A 1 218 ? 5.789 20.484 3.109 1 96.56 218 ALA A O 1
ATOM 1656 N N . ASP A 1 219 ? 6.27 19.281 4.848 1 94 219 ASP A N 1
ATOM 1657 C CA . ASP A 1 219 ? 6.211 20.375 5.812 1 94 219 ASP A CA 1
ATOM 1658 C C . ASP A 1 219 ? 7.453 20.391 6.695 1 94 219 ASP A C 1
ATOM 1660 O O . ASP A 1 219 ? 8.57 20.172 6.215 1 94 219 ASP A O 1
ATOM 1664 N N . GLN A 1 220 ? 7.289 20.781 7.969 1 90.69 220 GLN A N 1
ATOM 1665 C CA . GLN A 1 220 ? 8.414 20.672 8.891 1 90.69 220 GLN A CA 1
ATOM 1666 C C . GLN A 1 220 ? 8.953 19.234 8.914 1 90.69 220 GLN A C 1
ATOM 1668 O O . GLN A 1 220 ? 10.164 19.031 9.039 1 90.69 220 GLN A O 1
ATOM 1673 N N . GLY A 1 221 ? 8.109 18.312 8.875 1 92.75 221 GLY A N 1
ATOM 1674 C CA . GLY A 1 221 ? 8.398 16.906 8.594 1 92.75 221 GLY A CA 1
ATOM 1675 C C . GLY A 1 221 ? 7.801 16.422 7.285 1 92.75 221 GLY A C 1
ATOM 1676 O O . GLY A 1 221 ? 7.152 17.203 6.574 1 92.75 221 GLY A O 1
ATOM 1677 N N . ILE A 1 222 ? 8.094 15.227 6.934 1 95.44 222 ILE A N 1
ATOM 1678 C CA . ILE A 1 222 ? 7.535 14.664 5.707 1 95.44 222 ILE A CA 1
ATOM 1679 C C . ILE A 1 222 ? 6.789 13.375 6.023 1 95.44 222 ILE A C 1
ATOM 1681 O O . ILE A 1 222 ? 7.316 12.492 6.707 1 95.44 222 ILE A O 1
ATOM 1685 N N . GLY A 1 223 ? 5.555 13.258 5.598 1 95.06 223 GLY A N 1
ATOM 1686 C CA . GLY A 1 223 ? 4.73 12.07 5.762 1 95.06 223 GLY A CA 1
ATOM 1687 C C . GLY A 1 223 ? 3.875 11.773 4.547 1 95.06 223 GLY A C 1
ATOM 1688 O O . GLY A 1 223 ? 3.871 12.531 3.578 1 95.06 223 GLY A O 1
ATOM 1689 N N . GLY A 1 224 ? 3.252 10.633 4.633 1 97.06 224 GLY A N 1
ATOM 1690 C CA . GLY A 1 224 ? 2.369 10.242 3.545 1 97.06 224 GLY A CA 1
ATOM 1691 C C . GLY A 1 224 ? 1.07 9.617 4.023 1 97.06 224 GLY A C 1
ATOM 1692 O O . GLY A 1 224 ? 1.012 9.062 5.121 1 97.06 224 GLY A O 1
ATOM 1693 N N . GLY A 1 225 ? 0.082 9.836 3.309 1 97.62 225 GLY A N 1
ATOM 1694 C CA . GLY A 1 225 ? -1.201 9.164 3.443 1 97.62 225 GLY A CA 1
ATOM 1695 C C . GLY A 1 225 ? -1.612 8.406 2.197 1 97.62 225 GLY A C 1
ATOM 1696 O O . GLY A 1 225 ? -1.48 8.914 1.082 1 97.62 225 GLY A O 1
ATOM 1697 N N . ILE A 1 226 ? -2.047 7.191 2.408 1 97.44 226 ILE A N 1
ATOM 1698 C CA . ILE A 1 226 ? -2.377 6.32 1.283 1 97.44 226 ILE A CA 1
ATOM 1699 C C . ILE A 1 226 ? -3.879 6.047 1.266 1 97.44 226 ILE A C 1
ATOM 1701 O O . ILE A 1 226 ? -4.453 5.637 2.275 1 97.44 226 ILE A O 1
ATOM 1705 N N . ILE A 1 227 ? -4.5 6.402 0.156 1 96.12 227 ILE A N 1
ATOM 1706 C CA . ILE A 1 227 ? -5.887 6.012 -0.085 1 96.12 227 ILE A CA 1
ATOM 1707 C C . ILE A 1 227 ? -5.926 4.832 -1.054 1 96.12 227 ILE A C 1
ATOM 1709 O O . ILE A 1 227 ? -5.336 4.887 -2.135 1 96.12 227 ILE A O 1
ATOM 1713 N N . PHE A 1 228 ? -6.535 3.762 -0.637 1 91.62 228 PHE A N 1
ATOM 1714 C CA . PHE A 1 228 ? -6.746 2.576 -1.459 1 91.62 228 PHE A CA 1
ATOM 1715 C C . PHE A 1 228 ? -8.203 2.121 -1.395 1 91.62 228 PHE A C 1
ATOM 1717 O O . PHE A 1 228 ? -8.742 1.908 -0.307 1 91.62 228 PHE A O 1
ATOM 1724 N N . GLN A 1 229 ? -8.773 1.982 -2.506 1 87.44 229 GLN A N 1
ATOM 1725 C CA . GLN A 1 229 ? -10.188 1.633 -2.631 1 87.44 229 GLN A CA 1
ATOM 1726 C C . GLN A 1 229 ? -11.062 2.576 -1.81 1 87.44 229 GLN A C 1
ATOM 1728 O O . GLN A 1 229 ? -11.961 2.131 -1.1 1 87.44 229 GLN A O 1
ATOM 1733 N N . GLY A 1 230 ? -10.633 3.779 -1.776 1 85.19 230 GLY A N 1
ATOM 1734 C CA . GLY A 1 230 ? -11.422 4.844 -1.181 1 85.19 230 GLY A CA 1
ATOM 1735 C C . GLY A 1 230 ? -11.258 4.941 0.324 1 85.19 230 GLY A C 1
ATOM 1736 O O . GLY A 1 230 ? -11.922 5.746 0.977 1 85.19 230 GLY A O 1
ATOM 1737 N N . LYS A 1 231 ? -10.398 4.148 0.918 1 90.75 231 LYS A N 1
ATOM 1738 C CA . LYS A 1 231 ? -10.18 4.156 2.361 1 90.75 231 LYS A CA 1
ATOM 1739 C C . LYS A 1 231 ? -8.711 4.418 2.689 1 90.75 231 LYS A C 1
ATOM 1741 O O . LYS A 1 231 ? -7.832 4.168 1.863 1 90.75 231 LYS A O 1
ATOM 1746 N N . VAL A 1 232 ? -8.516 4.918 3.869 1 94.5 232 VAL A N 1
ATOM 1747 C CA . VAL A 1 232 ? -7.141 5.121 4.328 1 94.5 232 VAL A CA 1
ATOM 1748 C C . VAL A 1 232 ? -6.461 3.77 4.543 1 94.5 232 VAL A C 1
ATOM 1750 O O . VAL A 1 232 ? -7.02 2.885 5.195 1 94.5 232 VAL A O 1
ATOM 1753 N N . TYR A 1 233 ? -5.367 3.609 3.898 1 94.38 233 TYR A N 1
ATOM 1754 C CA . TYR A 1 233 ? -4.516 2.455 4.152 1 94.38 233 TYR A CA 1
ATOM 1755 C C . TYR A 1 233 ? -3.604 2.699 5.352 1 94.38 233 TYR A C 1
ATOM 1757 O O . TYR A 1 233 ? -2.617 3.432 5.246 1 94.38 233 TYR A O 1
ATOM 1765 N N . ARG A 1 234 ? -3.875 2.068 6.469 1 92.62 234 ARG A N 1
ATOM 1766 C CA . ARG A 1 234 ? -3.164 2.371 7.707 1 92.62 234 ARG A CA 1
ATOM 1767 C C . ARG A 1 234 ? -2.045 1.365 7.957 1 92.62 234 ARG A C 1
ATOM 1769 O O . ARG A 1 234 ? -1.142 1.619 8.758 1 92.62 234 ARG A O 1
ATOM 1776 N N . GLY A 1 235 ? -2.066 0.215 7.277 1 91 235 GLY A N 1
ATOM 1777 C CA . GLY A 1 235 ? -1.113 -0.846 7.559 1 91 235 GLY A CA 1
ATOM 1778 C C . GLY A 1 235 ? -1.428 -1.608 8.828 1 91 235 GLY A C 1
ATOM 1779 O O . GLY A 1 235 ? -2.521 -1.48 9.383 1 91 235 GLY A O 1
ATOM 1780 N N . PHE A 1 236 ? -0.578 -2.498 9.297 1 87.06 236 PHE A N 1
ATOM 1781 C CA . PHE A 1 236 ? -0.814 -3.443 10.383 1 87.06 236 PHE A CA 1
ATOM 1782 C C . PHE A 1 236 ? -0.884 -2.723 11.719 1 87.06 236 PHE A C 1
ATOM 1784 O O . PHE A 1 236 ? -1.804 -2.955 12.508 1 87.06 236 PHE A O 1
ATOM 1791 N N . LEU A 1 237 ? -0.048 -1.722 11.93 1 83.56 237 LEU A N 1
ATOM 1792 C CA . LEU A 1 237 ? 0.001 -1.005 13.203 1 83.56 237 LEU A CA 1
ATOM 1793 C C . LEU A 1 237 ? -0.286 0.479 13 1 83.56 237 LEU A C 1
ATOM 1795 O O . LEU A 1 237 ? 0.243 1.323 13.727 1 83.56 237 LEU A O 1
ATOM 1799 N N . ASN A 1 238 ? -1.012 0.792 11.914 1 86.69 238 ASN A N 1
ATOM 1800 C CA . ASN A 1 238 ? -1.308 2.18 11.578 1 86.69 238 ASN A CA 1
ATOM 1801 C C . ASN A 1 238 ? -0.04 2.957 11.234 1 86.69 238 ASN A C 1
ATOM 1803 O O . ASN A 1 238 ? 0.04 4.16 11.477 1 86.69 238 ASN A O 1
ATOM 1807 N N . GLY A 1 239 ? 0.929 2.258 10.781 1 90.19 239 GLY A N 1
ATOM 1808 C CA . GLY A 1 239 ? 2.215 2.885 10.516 1 90.19 239 GLY A CA 1
ATOM 1809 C C . GLY A 1 239 ? 2.504 3.053 9.039 1 90.19 239 GLY A C 1
ATOM 1810 O O . GLY A 1 239 ? 3.625 3.398 8.656 1 90.19 239 GLY A O 1
ATOM 1811 N N . ALA A 1 240 ? 1.491 2.793 8.195 1 94.06 240 ALA A N 1
ATOM 1812 C CA . ALA A 1 240 ? 1.718 2.938 6.758 1 94.06 240 ALA A CA 1
ATOM 1813 C C . ALA A 1 240 ? 1.851 4.406 6.367 1 94.06 240 ALA A C 1
ATOM 1815 O O . ALA A 1 240 ? 1.236 5.277 6.984 1 94.06 240 ALA A O 1
ATOM 1816 N N . GLY A 1 241 ? 2.648 4.652 5.348 1 95.5 241 GLY A N 1
ATOM 1817 C CA . GLY A 1 241 ? 2.738 5.988 4.781 1 95.5 241 GLY A CA 1
ATOM 1818 C C . GLY A 1 241 ? 3.865 6.812 5.371 1 95.5 241 GLY A C 1
ATOM 1819 O O . GLY A 1 241 ? 3.93 8.023 5.164 1 95.5 241 GLY A O 1
ATOM 1820 N N . GLU A 1 242 ? 4.762 6.188 6.062 1 93.69 242 GLU A N 1
ATOM 1821 C CA . GLU A 1 242 ? 5.906 6.906 6.613 1 93.69 242 GLU A CA 1
ATOM 1822 C C . GLU A 1 242 ? 6.988 7.105 5.559 1 93.69 242 GLU A C 1
ATOM 1824 O O . GLU A 1 242 ? 8.148 6.742 5.773 1 93.69 242 GLU A O 1
ATOM 1829 N N . ILE A 1 243 ? 6.656 7.824 4.551 1 95.62 243 ILE A N 1
ATOM 1830 C CA . ILE A 1 243 ? 7.523 7.977 3.389 1 95.62 243 ILE A CA 1
ATOM 1831 C C . ILE A 1 243 ? 8.695 8.891 3.734 1 95.62 243 ILE A C 1
ATOM 1833 O O . ILE A 1 243 ? 9.711 8.906 3.033 1 95.62 243 ILE A O 1
ATOM 1837 N N . GLY A 1 244 ? 8.539 9.703 4.746 1 96.06 244 GLY A N 1
ATOM 1838 C CA . GLY A 1 244 ? 9.641 10.547 5.184 1 96.06 244 GLY A CA 1
ATOM 1839 C C . GLY A 1 244 ? 10.805 9.758 5.758 1 96.06 244 GLY A C 1
ATOM 1840 O O . GLY A 1 244 ? 11.93 10.258 5.809 1 96.06 244 GLY A O 1
ATOM 1841 N N . HIS A 1 245 ? 10.555 8.562 6.121 1 93.44 245 HIS A N 1
ATOM 1842 C CA . HIS A 1 245 ? 11.562 7.801 6.844 1 93.44 245 HIS A CA 1
ATOM 1843 C C . HIS A 1 245 ? 12.078 6.633 6.012 1 93.44 245 HIS A C 1
ATOM 1845 O O . HIS A 1 245 ? 12.617 5.668 6.555 1 93.44 245 HIS A O 1
ATOM 1851 N N . HIS A 1 246 ? 11.875 6.684 4.789 1 93.75 246 HIS A N 1
ATOM 1852 C CA . HIS A 1 246 ? 12.625 5.754 3.959 1 93.75 246 HIS A CA 1
ATOM 1853 C C . HIS A 1 246 ? 13.93 6.375 3.471 1 93.75 246 HIS A C 1
ATOM 1855 O O . HIS A 1 246 ? 14.008 7.594 3.285 1 93.75 246 HIS A O 1
ATOM 1861 N N . THR A 1 247 ? 14.875 5.59 3.285 1 97.12 247 THR A N 1
ATOM 1862 C CA . THR A 1 247 ? 16.234 5.984 2.934 1 97.12 247 THR A CA 1
ATOM 1863 C C . THR A 1 247 ? 16.359 6.227 1.433 1 97.12 247 THR A C 1
ATOM 1865 O O . THR A 1 247 ? 15.961 5.383 0.627 1 97.12 247 THR A O 1
ATOM 1868 N N . ILE A 1 248 ? 16.891 7.391 1.032 1 97.44 248 ILE A N 1
ATOM 1869 C CA . ILE A 1 248 ? 17.156 7.641 -0.38 1 97.44 248 ILE A CA 1
ATOM 1870 C C . ILE A 1 248 ? 18.656 7.812 -0.597 1 97.44 248 ILE A C 1
ATOM 1872 O O . ILE A 1 248 ? 19.141 7.793 -1.734 1 97.44 248 ILE A O 1
ATOM 1876 N N . ASP A 1 249 ? 19.375 7.988 0.493 1 96.75 249 ASP A N 1
ATOM 1877 C CA . ASP A 1 249 ? 20.828 8.086 0.506 1 96.75 249 ASP A CA 1
ATOM 1878 C C . ASP A 1 249 ? 21.422 7.32 1.684 1 96.75 249 ASP A C 1
ATOM 1880 O O . ASP A 1 249 ? 21.609 7.875 2.768 1 96.75 249 ASP A O 1
ATOM 1884 N N . MET A 1 250 ? 21.812 6.113 1.514 1 93.31 250 MET A N 1
ATOM 1885 C CA . MET A 1 250 ? 22.172 5.195 2.592 1 93.31 250 MET A CA 1
ATOM 1886 C C . MET A 1 250 ? 23.328 5.742 3.414 1 93.31 250 MET A C 1
ATOM 1888 O O . MET A 1 250 ? 23.516 5.359 4.57 1 93.31 250 MET A O 1
ATOM 1892 N N . ASP A 1 251 ? 24.078 6.645 2.885 1 91.81 251 ASP A N 1
ATOM 1893 C CA . ASP A 1 251 ? 25.188 7.258 3.602 1 91.81 251 ASP A CA 1
ATOM 1894 C C . ASP A 1 251 ? 24.859 8.695 4.008 1 91.81 251 ASP A C 1
ATOM 1896 O O . ASP A 1 251 ? 25.75 9.477 4.328 1 91.81 251 ASP A O 1
ATOM 1900 N N . GLY A 1 252 ? 23.641 9.07 3.963 1 95.31 252 GLY A N 1
ATOM 1901 C CA . GLY A 1 252 ? 23.188 10.414 4.297 1 95.31 252 GLY A CA 1
ATOM 1902 C C . GLY A 1 252 ? 23.188 10.688 5.789 1 95.31 252 GLY A C 1
ATOM 1903 O O . GLY A 1 252 ? 23.703 9.898 6.57 1 95.31 252 GLY A O 1
ATOM 1904 N N . PRO A 1 253 ? 22.656 11.805 6.172 1 95.81 253 PRO A N 1
ATOM 1905 C CA . PRO A 1 253 ? 22.688 12.219 7.578 1 95.81 253 PRO A CA 1
ATOM 1906 C C . PRO A 1 253 ? 21.781 11.375 8.461 1 95.81 253 PRO A C 1
ATOM 1908 O O . PRO A 1 253 ? 20.844 10.75 7.969 1 95.81 253 PRO A O 1
ATOM 1911 N N . LYS A 1 254 ? 22.031 11.359 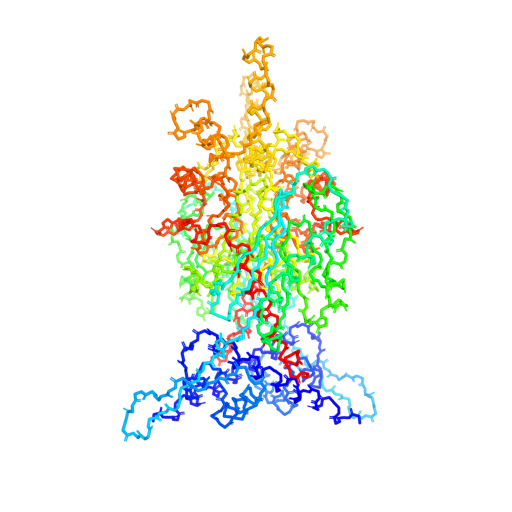9.742 1 94.62 254 LYS A N 1
ATOM 1912 C CA . LYS A 1 254 ? 21.188 10.695 10.727 1 94.62 254 LYS A CA 1
ATOM 1913 C C . LYS A 1 254 ? 19.828 11.375 10.828 1 94.62 254 LYS A C 1
ATOM 1915 O O . LYS A 1 254 ? 19.75 12.609 10.844 1 94.62 254 LYS A O 1
ATOM 1920 N N . CYS A 1 255 ? 18.844 10.625 10.852 1 93.5 255 CYS A N 1
ATOM 1921 C CA . CYS A 1 255 ? 17.484 11.109 10.992 1 93.5 255 CYS A CA 1
ATOM 1922 C C . CYS A 1 255 ? 17.031 11.039 12.445 1 93.5 255 CYS A C 1
ATOM 1924 O O . CYS A 1 255 ? 17.562 10.25 13.234 1 93.5 255 CYS A O 1
ATOM 1926 N N . SER A 1 256 ? 16.047 11.836 12.812 1 85.62 256 SER A N 1
ATOM 1927 C CA . SER A 1 256 ? 15.508 11.812 14.164 1 85.62 256 SER A CA 1
ATOM 1928 C C . SER A 1 256 ? 14.875 10.469 14.492 1 85.62 256 SER A C 1
ATOM 1930 O O . SER A 1 256 ? 14.688 10.125 15.664 1 85.62 256 SER A O 1
ATOM 1932 N N . CYS A 1 257 ? 14.594 9.641 13.477 1 85.81 257 CYS A N 1
ATOM 1933 C CA . CYS A 1 257 ? 13.992 8.328 13.688 1 85.81 257 CYS A CA 1
ATOM 1934 C C . CYS A 1 257 ? 15.055 7.293 14.031 1 85.81 257 CYS A C 1
ATOM 1936 O O . CYS A 1 257 ? 14.727 6.172 14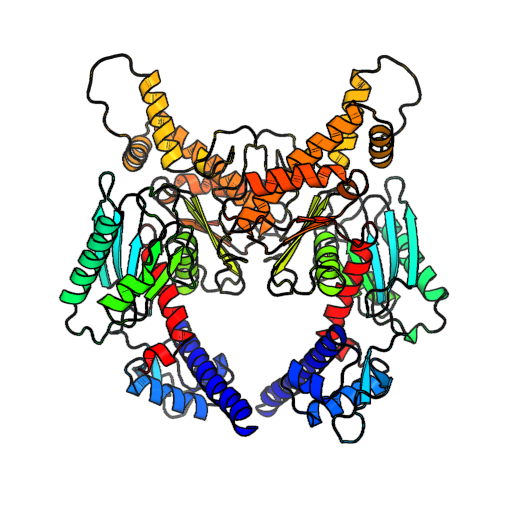.422 1 85.81 257 CYS A O 1
ATOM 1938 N N . GLY A 1 258 ? 16.328 7.594 13.891 1 87.69 258 GLY A N 1
ATOM 1939 C CA . GLY A 1 258 ? 17.438 6.699 14.188 1 87.69 258 GLY A CA 1
ATOM 1940 C C . GLY A 1 258 ? 18.094 6.137 12.938 1 87.69 258 GLY A C 1
ATOM 1941 O O . GLY A 1 258 ? 19.234 5.668 12.984 1 87.69 258 GLY A O 1
ATOM 1942 N N . SER A 1 259 ? 17.438 6.18 11.797 1 92.75 259 SER A N 1
ATOM 1943 C CA . SER A 1 259 ? 17.984 5.688 10.531 1 92.75 259 SER A CA 1
ATOM 1944 C C . SER A 1 259 ? 18.859 6.742 9.859 1 92.75 259 SER A C 1
ATOM 1946 O O . SER A 1 259 ? 19.172 7.777 10.461 1 92.75 259 SER A O 1
ATOM 1948 N N . TYR A 1 260 ? 19.344 6.445 8.703 1 94.94 260 TYR A N 1
ATOM 1949 C CA . TYR A 1 260 ? 20.219 7.348 7.969 1 94.94 260 TYR A CA 1
ATOM 1950 C C . TYR A 1 260 ? 19.688 7.605 6.566 1 94.94 260 TYR A C 1
ATOM 1952 O O . TYR A 1 260 ? 19.156 6.695 5.914 1 94.94 260 TYR A O 1
ATOM 1960 N N . GLY A 1 261 ? 19.875 8.836 6.172 1 97.19 261 GLY A N 1
ATOM 1961 C CA . GLY A 1 261 ? 19.609 9.188 4.785 1 97.19 261 GLY A CA 1
ATOM 1962 C C . GLY A 1 261 ? 18.125 9.164 4.434 1 97.19 261 GLY A C 1
ATOM 1963 O O . GLY A 1 261 ? 17.766 8.977 3.271 1 97.19 261 GLY A O 1
ATOM 1964 N N . CYS A 1 262 ? 17.297 9.328 5.477 1 97.19 262 CYS A N 1
ATOM 1965 C CA . CYS A 1 262 ? 15.852 9.391 5.25 1 97.19 262 CYS A CA 1
ATOM 1966 C C . CYS A 1 262 ? 15.477 10.617 4.434 1 97.19 262 CYS A C 1
ATOM 1968 O O . CYS A 1 262 ? 16.125 11.656 4.531 1 97.19 262 CYS A O 1
ATOM 1970 N N . LEU A 1 263 ? 14.422 10.477 3.719 1 98.06 263 LEU A N 1
ATOM 1971 C CA . LEU A 1 263 ? 13.891 11.594 2.939 1 98.06 263 LEU A CA 1
ATOM 1972 C C . LEU A 1 263 ? 13.703 12.828 3.814 1 98.06 263 LEU A C 1
ATOM 1974 O O . LEU A 1 263 ? 14.102 13.93 3.436 1 98.06 263 LEU A O 1
ATOM 1978 N N . GLU A 1 264 ? 13.141 12.672 4.98 1 96.75 264 GLU A N 1
ATOM 1979 C CA . GLU A 1 264 ? 12.859 13.781 5.887 1 96.75 264 GLU A CA 1
ATOM 1980 C C . GLU A 1 264 ? 14.141 14.477 6.332 1 96.75 264 GLU A C 1
ATOM 1982 O O . GLU A 1 264 ? 14.188 15.703 6.434 1 96.75 264 GLU A O 1
ATOM 1987 N N . ALA A 1 265 ? 15.164 13.711 6.586 1 96.69 265 ALA A N 1
ATOM 1988 C CA . ALA A 1 265 ? 16.438 14.266 7.051 1 96.69 265 ALA A CA 1
ATOM 1989 C C . ALA A 1 265 ? 17.094 15.117 5.969 1 96.69 265 ALA A C 1
ATOM 1991 O O . ALA A 1 265 ? 18 15.898 6.25 1 96.69 265 ALA A O 1
ATOM 1992 N N . LEU A 1 266 ? 16.609 14.992 4.812 1 97.75 266 LEU A N 1
ATOM 1993 C CA . LEU A 1 266 ? 17.25 15.68 3.693 1 97.75 266 LEU A CA 1
ATOM 1994 C C . LEU A 1 266 ? 16.359 16.797 3.158 1 97.75 266 LEU A C 1
ATOM 1996 O O . LEU A 1 266 ? 16.844 17.859 2.77 1 97.75 266 LEU A O 1
ATOM 2000 N N . ALA A 1 267 ? 15.07 16.578 3.225 1 98.06 267 ALA A N 1
ATOM 2001 C CA . ALA A 1 267 ? 14.211 17.406 2.381 1 98.06 267 ALA A CA 1
ATOM 2002 C C . ALA A 1 267 ? 13.234 18.219 3.225 1 98.06 267 ALA A C 1
ATOM 2004 O O . ALA A 1 267 ? 12.578 19.141 2.721 1 98.06 267 ALA A O 1
ATOM 2005 N N . SER A 1 268 ? 13.07 17.984 4.484 1 96.62 268 SER A N 1
ATOM 2006 C CA . SER A 1 268 ? 12.023 18.578 5.312 1 96.62 268 SER A CA 1
ATOM 2007 C C . SER A 1 268 ? 12.344 20.031 5.648 1 96.62 268 SER A C 1
ATOM 2009 O O . SER A 1 268 ? 13.469 20.484 5.426 1 96.62 268 SER A O 1
ATOM 2011 N N . GLY A 1 269 ? 11.281 20.719 6.125 1 94.44 269 GLY A N 1
ATOM 2012 C CA . GLY A 1 269 ? 11.508 22.062 6.602 1 94.44 269 GLY A CA 1
ATOM 2013 C C . GLY A 1 269 ? 12.547 22.141 7.703 1 94.44 269 GLY A C 1
ATOM 2014 O O . GLY A 1 269 ? 13.422 23.016 7.68 1 94.44 269 GLY A O 1
ATOM 2015 N N . ILE A 1 270 ? 12.508 21.219 8.602 1 92.12 270 ILE A N 1
ATOM 2016 C CA . ILE A 1 270 ? 13.469 21.172 9.695 1 92.12 270 ILE A CA 1
ATOM 2017 C C . ILE A 1 270 ? 14.875 20.969 9.133 1 92.12 270 ILE A C 1
ATOM 2019 O O . ILE A 1 270 ? 15.82 21.656 9.555 1 92.12 270 ILE A O 1
ATOM 2023 N N . ALA A 1 271 ? 15.031 20.125 8.164 1 95.19 271 ALA A N 1
ATOM 2024 C CA . ALA A 1 271 ? 16.328 19.875 7.547 1 95.19 271 ALA A CA 1
ATOM 2025 C C . ALA A 1 271 ? 16.859 21.125 6.852 1 95.19 271 ALA A C 1
ATOM 2027 O O . ALA A 1 271 ? 18.031 21.469 6.98 1 95.19 271 ALA A O 1
ATOM 2028 N N . MET A 1 272 ? 16 21.797 6.16 1 95.5 272 MET A N 1
ATOM 2029 C CA . MET A 1 272 ? 16.391 23 5.418 1 95.5 272 MET A CA 1
ATOM 2030 C C . MET A 1 272 ? 16.828 24.109 6.367 1 95.5 272 MET A C 1
ATOM 2032 O O . MET A 1 272 ? 17.828 24.781 6.117 1 95.5 272 MET A O 1
ATOM 2036 N N . THR A 1 273 ? 16.078 24.312 7.422 1 93.69 273 THR A N 1
ATOM 2037 C CA . THR A 1 273 ? 16.391 25.359 8.391 1 93.69 273 THR A CA 1
ATOM 2038 C C . THR A 1 273 ? 17.719 25.047 9.078 1 93.69 273 THR A C 1
ATOM 2040 O O . THR A 1 273 ? 18.547 25.953 9.266 1 93.69 273 THR A O 1
ATOM 2043 N N . LYS A 1 274 ? 17.969 23.812 9.445 1 92.88 274 LYS A N 1
ATOM 2044 C CA . LYS A 1 274 ? 19.234 23.422 10.055 1 92.88 274 LYS A CA 1
ATOM 2045 C C . LYS A 1 274 ? 20.406 23.656 9.102 1 92.88 274 LYS A C 1
ATOM 2047 O O . LYS A 1 274 ? 21.453 24.156 9.516 1 92.88 274 LYS A O 1
ATOM 2052 N N . LYS A 1 275 ? 20.203 23.281 7.906 1 93.88 275 LYS A N 1
ATOM 2053 C CA . LYS A 1 275 ? 21.25 23.484 6.91 1 93.88 275 LYS A CA 1
ATOM 2054 C C . LYS A 1 275 ? 21.547 24.969 6.699 1 93.88 275 LYS A C 1
ATOM 2056 O O . LYS A 1 275 ? 22.703 25.375 6.602 1 93.88 275 LYS A O 1
ATOM 2061 N N . ALA A 1 276 ? 20.5 25.734 6.613 1 93 276 ALA A N 1
ATOM 2062 C CA . ALA A 1 276 ? 20.641 27.172 6.457 1 93 276 ALA A CA 1
ATOM 2063 C C . ALA A 1 276 ? 21.422 27.781 7.625 1 93 276 ALA A C 1
ATOM 2065 O O . ALA A 1 276 ? 22.281 28.641 7.426 1 93 276 ALA A O 1
ATOM 2066 N N . GLU A 1 277 ? 21.047 27.312 8.781 1 90.81 277 GLU A N 1
ATOM 2067 C CA . GLU A 1 277 ? 21.75 27.781 9.969 1 90.81 277 GLU A CA 1
ATOM 2068 C C . GLU A 1 277 ? 23.234 27.438 9.922 1 90.81 277 GLU A C 1
ATOM 2070 O O . GLU A 1 277 ? 24.078 28.266 10.266 1 90.81 277 GLU A O 1
ATOM 2075 N N . THR A 1 278 ? 23.531 26.281 9.484 1 89.12 278 THR A N 1
ATOM 2076 C CA . THR A 1 278 ? 24.906 25.828 9.383 1 89.12 278 THR A CA 1
ATOM 2077 C C . THR A 1 278 ? 25.672 26.656 8.352 1 89.12 278 THR A C 1
ATOM 2079 O O . THR A 1 278 ? 26.812 27.078 8.602 1 89.12 278 THR A O 1
ATOM 2082 N N . LEU A 1 279 ? 25.078 26.938 7.234 1 86.31 279 LEU A N 1
ATOM 2083 C CA . LEU A 1 279 ? 25.719 27.719 6.168 1 86.31 279 LEU A CA 1
ATOM 2084 C C . LEU A 1 279 ? 25.906 29.172 6.59 1 86.31 279 LEU A C 1
ATOM 2086 O O . LEU A 1 279 ? 26.906 29.781 6.25 1 86.31 279 LEU A O 1
ATOM 2090 N N . GLN A 1 280 ? 24.891 29.672 7.27 1 82.44 280 GLN A N 1
ATOM 2091 C CA . GLN A 1 280 ? 25 31.031 7.781 1 82.44 280 GLN A CA 1
ATOM 2092 C C . GLN A 1 280 ? 26.156 31.156 8.781 1 82.44 280 GLN A C 1
ATOM 2094 O O . GLN A 1 280 ? 26.875 32.156 8.773 1 82.44 280 GLN A O 1
ATOM 2099 N N . ALA A 1 281 ? 26.25 30.188 9.562 1 79.56 281 ALA A N 1
ATOM 2100 C CA . ALA A 1 281 ? 27.297 30.188 10.57 1 79.56 281 ALA A CA 1
ATOM 2101 C C . ALA A 1 281 ? 28.688 30.141 9.914 1 79.56 281 ALA A C 1
ATOM 2103 O O . ALA A 1 281 ? 29.641 30.703 10.445 1 79.56 281 ALA A O 1
ATOM 2104 N N . GLN A 1 282 ? 28.734 29.484 8.781 1 75.19 282 GLN A N 1
ATOM 2105 C CA . GLN A 1 282 ? 30.016 29.344 8.086 1 75.19 282 GLN A CA 1
ATOM 2106 C C . GLN A 1 282 ? 30.359 30.609 7.32 1 75.19 282 GLN A C 1
ATOM 2108 O O . GLN A 1 282 ? 31.531 30.875 7.066 1 75.19 282 GLN A O 1
ATOM 2113 N N . SER A 1 283 ? 29.422 31.078 6.633 1 64.44 283 SER A N 1
ATOM 2114 C CA . SER A 1 283 ? 29.703 32.281 5.875 1 64.44 283 SER A CA 1
ATOM 2115 C C . SER A 1 283 ? 29.984 33.469 6.797 1 64.44 283 SER A C 1
ATOM 2117 O O . SER A 1 283 ? 30.781 34.344 6.457 1 64.44 283 SER A O 1
ATOM 2119 N N . GLU A 1 284 ? 29.156 33.844 7.625 1 53.84 284 GLU A N 1
ATOM 2120 C CA . GLU A 1 284 ? 29.312 35.031 8.445 1 53.84 284 GLU A CA 1
ATOM 2121 C C . GLU A 1 284 ? 30.359 34.812 9.539 1 53.84 284 GLU A C 1
ATOM 2123 O O . GLU A 1 284 ? 30.234 33.906 10.336 1 53.84 284 GLU A O 1
ATOM 2128 N N . ALA A 1 285 ? 31.641 35.344 9.555 1 40.59 285 ALA A N 1
ATOM 2129 C CA . ALA A 1 285 ? 32.375 35.969 10.641 1 40.59 285 ALA A CA 1
ATOM 2130 C C . ALA A 1 285 ? 31.453 36.469 11.742 1 40.59 285 ALA A C 1
ATOM 2132 O O . ALA A 1 285 ? 31.859 36.688 12.883 1 40.59 285 ALA A O 1
ATOM 2133 N N . LEU A 1 286 ? 30.578 37.5 11.359 1 38.69 286 LEU A N 1
ATOM 2134 C CA . LEU A 1 286 ? 30.094 38.688 12.016 1 38.69 286 LEU A CA 1
ATOM 2135 C C . LEU A 1 286 ? 29.094 38.375 13.117 1 38.69 286 LEU A C 1
ATOM 2137 O O . LEU A 1 286 ? 28.344 37.375 13.008 1 38.69 286 LEU A O 1
ATOM 2141 N N . SER A 1 287 ? 29.141 39 14.281 1 39.03 287 SER A N 1
ATOM 2142 C CA . SER A 1 287 ? 28.672 39.375 15.617 1 39.03 287 SER A CA 1
ATOM 2143 C C . SER A 1 287 ? 27.141 39.438 15.672 1 39.03 287 SER A C 1
ATOM 2145 O O . SER A 1 287 ? 26.578 39.719 16.719 1 39.03 287 SER A O 1
ATOM 2147 N N . ALA A 1 288 ? 26.422 39.969 14.508 1 41.38 288 ALA A N 1
ATOM 2148 C CA . ALA A 1 288 ? 25.141 40.562 14.883 1 41.38 288 ALA A CA 1
ATOM 2149 C C . ALA A 1 288 ? 24.141 39.5 15.328 1 41.38 288 ALA A C 1
ATOM 2151 O O . ALA A 1 288 ? 24.359 38.312 15.078 1 41.38 288 ALA A O 1
ATOM 2152 N N . GLU A 1 289 ? 22.75 39.75 15.578 1 44.88 289 GLU A N 1
ATOM 2153 C CA . GLU A 1 289 ? 21.578 39.125 16.219 1 44.8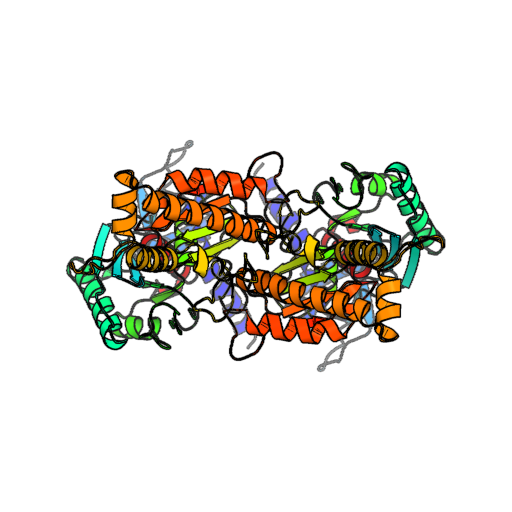8 289 GLU A CA 1
ATOM 2154 C C . GLU A 1 289 ? 21.219 37.812 15.555 1 44.88 289 GLU A C 1
ATOM 2156 O O . GLU A 1 289 ? 20.828 37.781 14.383 1 44.88 289 GLU A O 1
ATOM 2161 N N . LYS A 1 290 ? 21.922 36.688 15.773 1 55.59 290 LYS A N 1
ATOM 2162 C CA . LYS A 1 290 ? 21.594 35.281 15.492 1 55.59 290 LYS A CA 1
ATOM 2163 C C . LYS A 1 290 ? 20.094 35.094 15.312 1 55.59 290 LYS A C 1
ATOM 2165 O O . LYS A 1 290 ? 19.359 34.844 16.281 1 55.59 290 LYS A O 1
ATOM 2170 N N . GLN A 1 291 ? 19.359 35.781 14.391 1 59.66 291 GLN A N 1
ATOM 2171 C CA . GLN A 1 291 ? 17.922 35.594 14.211 1 59.66 291 GLN A CA 1
ATOM 2172 C C . GLN A 1 291 ? 17.578 34.156 13.852 1 59.66 291 GLN A C 1
ATOM 2174 O O . GLN A 1 291 ? 18.312 33.5 13.109 1 59.66 291 GLN A O 1
ATOM 2179 N N . GLN A 1 292 ? 16.672 33.531 14.508 1 78.5 292 GLN A N 1
ATOM 2180 C CA . GLN A 1 292 ? 16.156 32.188 14.266 1 78.5 292 GLN A CA 1
ATOM 2181 C C . GLN A 1 292 ? 15.672 32.031 12.828 1 78.5 292 GLN A C 1
ATOM 2183 O O . GLN A 1 292 ? 14.891 32.844 12.336 1 78.5 292 GLN A O 1
ATOM 2188 N N . ILE A 1 293 ? 16.359 31.172 12.023 1 87.5 293 ILE A N 1
ATOM 2189 C CA . ILE A 1 293 ? 15.93 30.891 10.656 1 87.5 293 ILE A CA 1
ATOM 2190 C C . ILE A 1 293 ? 14.68 30.016 10.672 1 87.5 293 ILE A C 1
ATOM 2192 O O . ILE A 1 293 ? 14.648 28.984 11.352 1 87.5 293 ILE A O 1
ATOM 2196 N N . THR A 1 294 ? 13.633 30.516 10.086 1 89.31 294 THR A N 1
ATOM 2197 C CA . THR A 1 294 ? 12.391 29.766 9.945 1 89.31 294 THR A CA 1
ATOM 2198 C C . THR A 1 294 ? 12.125 29.438 8.477 1 89.31 294 THR A C 1
ATOM 2200 O O . THR A 1 294 ? 12.734 30.031 7.586 1 89.31 294 THR A O 1
ATOM 2203 N N . LEU A 1 295 ? 11.312 28.547 8.305 1 91 295 LEU A N 1
ATOM 2204 C CA . LEU A 1 295 ? 10.953 28.156 6.945 1 91 295 LEU A CA 1
ATOM 2205 C C . LEU A 1 295 ? 10.336 29.344 6.195 1 91 295 LEU A C 1
ATOM 2207 O O . LEU A 1 295 ? 10.617 29.547 5.012 1 91 295 LEU A O 1
ATOM 2211 N N . GLU A 1 296 ? 9.594 30.141 6.875 1 90.75 296 GLU A N 1
ATOM 2212 C CA . GLU A 1 296 ? 8.977 31.328 6.289 1 90.75 296 GLU A CA 1
ATOM 2213 C C . GLU A 1 296 ? 10.023 32.312 5.797 1 90.75 296 GLU A C 1
ATOM 2215 O O . GLU A 1 296 ? 9.867 32.938 4.738 1 90.75 296 GLU A O 1
ATOM 2220 N N . LYS A 1 297 ? 11.047 32.438 6.555 1 93 297 LYS A N 1
ATOM 2221 C CA . LYS A 1 297 ? 12.133 33.312 6.164 1 93 297 LYS A CA 1
ATOM 2222 C C . LYS A 1 297 ? 12.852 32.812 4.926 1 93 297 LYS A C 1
ATOM 2224 O O . LYS A 1 297 ? 13.289 33.594 4.082 1 93 297 LYS A O 1
ATOM 2229 N N . ILE A 1 298 ? 12.984 31.516 4.855 1 95.12 298 ILE A N 1
ATOM 2230 C CA . ILE A 1 298 ? 13.617 30.906 3.688 1 95.12 298 ILE A CA 1
ATOM 2231 C C . ILE A 1 298 ? 12.766 31.172 2.445 1 95.12 298 ILE A C 1
ATOM 2233 O O . ILE A 1 298 ? 13.281 31.531 1.393 1 95.12 298 ILE A O 1
ATOM 2237 N N . PHE A 1 299 ? 11.477 31.062 2.574 1 95.94 299 PHE A N 1
ATOM 2238 C CA . PHE A 1 299 ? 10.57 31.328 1.464 1 95.94 299 PHE A CA 1
ATOM 2239 C C . PHE A 1 299 ? 10.672 32.781 1.02 1 95.94 299 PHE A C 1
ATOM 2241 O O . PHE A 1 299 ? 10.773 33.062 -0.176 1 95.94 299 PHE A O 1
ATOM 2248 N N . ALA A 1 300 ? 10.664 33.656 2 1 95 300 ALA A N 1
ATOM 2249 C CA . ALA A 1 300 ? 10.734 35.094 1.711 1 95 300 ALA A CA 1
ATOM 2250 C C . ALA A 1 300 ? 12.039 35.438 1.002 1 95 300 ALA A C 1
ATOM 2252 O O . ALA A 1 300 ? 12.047 36.219 0.063 1 95 300 ALA A O 1
ATOM 2253 N N . ALA A 1 301 ? 13.078 34.844 1.477 1 94.88 301 ALA A N 1
ATOM 2254 C CA . ALA A 1 301 ? 14.383 35.062 0.865 1 94.88 301 ALA A CA 1
ATOM 2255 C C . ALA A 1 301 ? 14.414 34.562 -0.571 1 94.88 301 ALA A C 1
ATOM 2257 O O . ALA A 1 301 ? 14.961 35.219 -1.461 1 94.88 301 ALA A O 1
ATOM 2258 N N . ALA A 1 302 ? 13.875 33.438 -0.814 1 95.19 302 ALA A N 1
ATOM 2259 C CA . ALA A 1 302 ? 13.828 32.844 -2.16 1 95.19 302 ALA A CA 1
ATOM 2260 C C . ALA A 1 302 ? 12.984 33.719 -3.09 1 95.19 302 ALA A C 1
ATOM 2262 O O . ALA A 1 302 ? 13.344 33.938 -4.25 1 95.19 302 ALA A O 1
ATOM 2263 N N . GLU A 1 303 ? 11.898 34.188 -2.574 1 94.69 303 GLU A N 1
ATOM 2264 C CA . GLU A 1 303 ? 11.016 35.062 -3.348 1 94.69 303 GLU A CA 1
ATOM 2265 C C . GLU A 1 303 ? 11.734 36.344 -3.762 1 94.69 303 GLU A C 1
ATOM 2267 O O . GLU A 1 303 ? 11.477 36.875 -4.836 1 94.69 303 GLU A O 1
ATOM 2272 N N . SER A 1 304 ? 12.633 36.719 -2.906 1 95.12 304 SER A N 1
ATOM 2273 C CA . SER A 1 304 ? 13.406 37.938 -3.182 1 95.12 304 SER A CA 1
ATOM 2274 C C . SER A 1 304 ? 14.617 37.625 -4.062 1 95.12 304 SER A C 1
ATOM 2276 O O . SER A 1 304 ? 15.422 38.531 -4.344 1 95.12 304 SER A O 1
ATOM 2278 N N . GLY A 1 305 ? 14.836 36.312 -4.375 1 93.88 305 GLY A N 1
ATOM 2279 C CA . GLY A 1 305 ? 15.875 35.938 -5.316 1 93.88 305 GLY A CA 1
ATOM 2280 C C . GLY A 1 305 ? 17.188 35.594 -4.641 1 93.88 305 GLY A C 1
ATOM 2281 O O . GLY A 1 305 ? 18.234 35.562 -5.293 1 93.88 305 GLY A O 1
ATOM 2282 N N . GLU A 1 306 ? 17.156 35.406 -3.35 1 93.94 306 GLU A N 1
ATOM 2283 C CA . GLU A 1 306 ? 18.391 35 -2.652 1 93.94 306 GLU A CA 1
ATOM 2284 C C . GLU A 1 306 ? 18.859 33.625 -3.092 1 93.94 306 GLU A C 1
ATOM 2286 O O . GLU A 1 306 ? 18.156 32.625 -2.891 1 93.94 306 GLU A O 1
ATOM 2291 N N . PRO A 1 307 ? 20.016 33.531 -3.604 1 93.31 307 PRO A N 1
ATOM 2292 C CA . PRO A 1 307 ? 20.453 32.312 -4.262 1 93.31 307 PRO A CA 1
ATOM 2293 C C . PRO A 1 307 ? 20.531 31.125 -3.307 1 93.31 307 PRO A C 1
ATOM 2295 O O . PRO A 1 307 ? 20.172 30 -3.678 1 93.31 307 PRO A O 1
ATOM 2298 N N . LEU A 1 308 ? 21 31.344 -2.137 1 93.06 308 LEU A N 1
ATOM 2299 C CA . LEU A 1 308 ? 21.141 30.25 -1.188 1 93.06 308 LEU A CA 1
ATOM 2300 C C . LEU A 1 308 ? 19.781 29.672 -0.819 1 93.06 308 LEU A C 1
ATOM 2302 O O . LEU A 1 308 ? 19.641 28.453 -0.69 1 93.06 308 LEU A O 1
ATOM 2306 N N . ALA A 1 309 ? 18.844 30.531 -0.574 1 95.31 309 ALA A N 1
ATOM 2307 C CA . ALA A 1 309 ? 17.5 30.094 -0.252 1 95.31 309 ALA A CA 1
ATOM 2308 C C . ALA A 1 309 ? 16.891 29.297 -1.4 1 95.31 309 ALA A C 1
ATOM 2310 O O . ALA A 1 309 ? 16.281 28.234 -1.18 1 95.31 309 ALA A O 1
ATOM 2311 N N . MET A 1 310 ? 17.094 29.75 -2.578 1 95.44 310 MET A N 1
ATOM 2312 C CA . MET A 1 310 ? 16.594 29.047 -3.758 1 95.44 310 MET A CA 1
ATOM 2313 C C . MET A 1 310 ? 17.25 27.672 -3.895 1 95.44 310 MET A C 1
ATOM 2315 O O . MET A 1 310 ? 16.594 26.688 -4.23 1 95.44 310 MET A O 1
ATOM 2319 N N . GLN A 1 311 ? 18.531 27.656 -3.664 1 96.12 311 GLN A N 1
ATOM 2320 C CA . GLN A 1 311 ? 19.266 26.391 -3.74 1 96.12 311 GLN A CA 1
ATOM 2321 C C . GLN A 1 311 ? 18.75 25.391 -2.721 1 96.12 311 GLN A C 1
ATOM 2323 O O . GLN A 1 311 ? 18.578 24.203 -3.033 1 96.12 311 GLN A O 1
ATOM 2328 N N . LEU A 1 312 ? 18.516 25.844 -1.514 1 96.75 312 LEU A N 1
ATOM 2329 C CA . LEU A 1 312 ? 18 24.984 -0.46 1 96.75 312 LEU A CA 1
ATOM 2330 C C . LEU A 1 312 ? 16.656 24.391 -0.858 1 96.75 312 LEU A C 1
ATOM 2332 O O . LEU A 1 312 ? 16.422 23.188 -0.687 1 96.75 312 LEU A O 1
ATOM 2336 N N . LEU A 1 313 ? 15.836 25.219 -1.413 1 97.75 313 LEU A N 1
ATOM 2337 C CA . LEU A 1 313 ? 14.492 24.797 -1.789 1 97.75 313 LEU A CA 1
ATOM 2338 C C . LEU A 1 313 ? 14.539 23.844 -2.979 1 97.75 313 LEU A C 1
ATOM 2340 O O . LEU A 1 313 ? 13.805 22.859 -3.014 1 97.75 313 LEU A O 1
ATOM 2344 N N . GLU A 1 314 ? 15.414 24.094 -3.898 1 97.62 314 GLU A N 1
ATOM 2345 C CA . GLU A 1 314 ? 15.547 23.219 -5.062 1 97.62 314 GLU A CA 1
ATOM 2346 C C . GLU A 1 314 ? 16.125 21.875 -4.672 1 97.62 314 GLU A C 1
ATOM 2348 O O . GLU A 1 314 ? 15.727 20.828 -5.215 1 97.62 314 GLU A O 1
ATOM 2353 N N . GLU A 1 315 ? 17.078 21.906 -3.814 1 97.56 315 GLU A N 1
ATOM 2354 C CA . GLU A 1 315 ? 17.625 20.656 -3.299 1 97.56 315 GLU A CA 1
ATOM 2355 C C . GLU A 1 315 ? 16.547 19.812 -2.623 1 97.56 315 GLU A C 1
ATOM 2357 O O . GLU A 1 315 ? 16.484 18.609 -2.828 1 97.56 315 GLU A O 1
ATOM 2362 N N . SER A 1 316 ? 15.766 20.5 -1.843 1 98.12 316 SER A N 1
ATOM 2363 C CA . SER A 1 316 ? 14.656 19.812 -1.196 1 98.12 316 SER A CA 1
ATOM 2364 C C . SER A 1 316 ? 13.703 19.203 -2.225 1 98.12 316 SER A C 1
ATOM 2366 O O . SER A 1 316 ? 13.281 18.062 -2.086 1 98.12 316 SER A O 1
ATOM 2368 N N . ALA A 1 317 ? 13.406 19.969 -3.244 1 98.5 317 ALA A N 1
ATOM 2369 C CA . ALA A 1 317 ? 12.523 19.5 -4.309 1 98.5 317 ALA A CA 1
ATOM 2370 C C . ALA A 1 317 ? 13.102 18.266 -5.004 1 98.5 317 ALA A C 1
ATOM 2372 O O . ALA A 1 317 ? 12.375 17.328 -5.328 1 98.5 317 ALA A O 1
ATOM 2373 N N . ASN A 1 318 ? 14.398 18.297 -5.188 1 98.19 318 ASN A N 1
ATOM 2374 C CA . ASN A 1 318 ? 15.078 17.156 -5.793 1 98.19 318 ASN A CA 1
ATOM 2375 C C . ASN A 1 318 ? 14.938 15.898 -4.941 1 98.19 318 ASN A C 1
ATOM 2377 O O . ASN A 1 318 ? 14.586 14.828 -5.449 1 98.19 318 ASN A O 1
ATOM 2381 N N . TYR A 1 319 ? 15.188 16.062 -3.678 1 98.44 319 TYR A N 1
ATOM 2382 C CA . TYR A 1 319 ? 15.062 14.93 -2.766 1 98.44 319 TYR A CA 1
ATOM 2383 C C . TYR A 1 319 ? 13.625 14.43 -2.715 1 98.44 319 TYR A C 1
ATOM 2385 O O . TYR A 1 319 ? 13.383 13.219 -2.705 1 98.44 319 TYR A O 1
ATOM 2393 N N . LEU A 1 320 ? 12.695 15.352 -2.668 1 98.62 320 LEU A N 1
ATOM 2394 C CA . LEU A 1 320 ? 11.281 14.984 -2.66 1 98.62 320 LEU A CA 1
ATOM 2395 C C . LEU A 1 320 ? 10.922 14.188 -3.91 1 98.62 320 LEU A C 1
ATOM 2397 O O . LEU A 1 320 ? 10.203 13.188 -3.828 1 98.62 320 LEU A O 1
ATOM 2401 N N . GLY A 1 321 ? 11.414 14.625 -5.055 1 98.19 321 GLY A N 1
ATOM 2402 C CA . GLY A 1 321 ? 11.172 13.891 -6.285 1 98.19 321 GLY A CA 1
ATOM 2403 C C . GLY A 1 321 ? 11.609 12.445 -6.211 1 98.19 321 GLY A C 1
ATOM 2404 O O . GLY A 1 321 ? 10.867 11.539 -6.586 1 98.19 321 GLY A O 1
ATOM 2405 N N . VAL A 1 322 ? 12.805 12.219 -5.684 1 97.69 322 VAL A N 1
ATOM 2406 C CA . VAL A 1 322 ? 13.375 10.875 -5.555 1 97.69 322 VAL A CA 1
ATOM 2407 C C . VAL A 1 322 ? 12.531 10.055 -4.578 1 97.69 322 VAL A C 1
ATOM 2409 O O . VAL A 1 322 ? 12.156 8.922 -4.875 1 97.69 322 VAL A O 1
ATOM 2412 N N . GLY A 1 323 ? 12.258 10.656 -3.43 1 97.94 323 GLY A N 1
ATOM 2413 C CA . GLY A 1 323 ? 11.492 9.961 -2.406 1 97.94 323 GLY A CA 1
ATOM 2414 C C . GLY A 1 323 ? 10.086 9.609 -2.846 1 97.94 323 GLY A C 1
ATOM 2415 O O . GLY A 1 323 ? 9.586 8.516 -2.553 1 97.94 323 GLY A O 1
ATOM 2416 N N . ILE A 1 324 ? 9.438 10.516 -3.527 1 98.25 324 ILE A N 1
ATOM 2417 C CA . ILE A 1 324 ? 8.078 10.289 -4 1 98.25 324 ILE A CA 1
ATOM 2418 C C . ILE A 1 324 ? 8.078 9.219 -5.086 1 98.25 324 ILE A C 1
ATOM 2420 O O . ILE A 1 324 ? 7.176 8.383 -5.141 1 98.25 324 ILE A O 1
ATOM 2424 N N . ALA A 1 325 ? 9.07 9.211 -5.918 1 97.12 325 ALA A N 1
ATOM 2425 C CA . ALA A 1 325 ? 9.203 8.156 -6.922 1 97.12 325 ALA A CA 1
ATOM 2426 C C . ALA A 1 325 ? 9.312 6.785 -6.266 1 97.12 325 ALA A C 1
ATOM 2428 O O . ALA A 1 325 ? 8.719 5.812 -6.746 1 97.12 325 ALA A O 1
ATOM 2429 N N . ASN A 1 326 ? 10.055 6.711 -5.176 1 97.62 326 ASN A N 1
ATOM 2430 C CA . ASN A 1 326 ? 10.172 5.469 -4.422 1 97.62 326 ASN A CA 1
ATOM 2431 C C . ASN A 1 326 ? 8.805 4.961 -3.967 1 97.62 326 ASN A C 1
ATOM 2433 O O . ASN A 1 326 ? 8.469 3.797 -4.195 1 97.62 326 ASN A O 1
ATOM 2437 N N . ALA A 1 327 ? 8.07 5.855 -3.365 1 97.81 327 ALA A N 1
ATOM 2438 C CA . ALA A 1 327 ? 6.742 5.484 -2.885 1 97.81 327 ALA A CA 1
ATOM 2439 C C . ALA A 1 327 ? 5.836 5.078 -4.043 1 97.81 327 ALA A C 1
ATOM 2441 O O . ALA A 1 327 ? 5.055 4.129 -3.926 1 97.81 327 ALA A O 1
ATOM 2442 N N . ALA A 1 328 ? 5.941 5.773 -5.133 1 96.5 328 ALA A N 1
ATOM 2443 C CA . ALA A 1 328 ? 5.137 5.477 -6.312 1 96.5 328 ALA A CA 1
ATOM 2444 C C . ALA A 1 328 ? 5.457 4.09 -6.863 1 96.5 328 ALA A C 1
ATOM 2446 O O . ALA A 1 328 ? 4.559 3.359 -7.285 1 96.5 328 ALA A O 1
ATOM 2447 N N . ASN A 1 329 ? 6.688 3.727 -6.859 1 95.44 329 ASN A N 1
ATOM 2448 C CA . ASN A 1 329 ? 7.09 2.414 -7.352 1 95.44 329 ASN A CA 1
ATOM 2449 C C . ASN A 1 329 ? 6.57 1.293 -6.457 1 95.44 329 ASN A C 1
ATOM 2451 O O . ASN A 1 329 ? 6.266 0.2 -6.934 1 95.44 329 ASN A O 1
ATOM 2455 N N . ILE A 1 330 ? 6.438 1.587 -5.234 1 96.69 330 ILE A N 1
ATOM 2456 C CA . ILE A 1 330 ? 5.973 0.58 -4.285 1 96.69 330 ILE A CA 1
ATOM 2457 C C . ILE A 1 330 ? 4.449 0.496 -4.328 1 96.69 330 ILE A C 1
ATOM 2459 O O . ILE A 1 330 ? 3.879 -0.598 -4.324 1 96.69 330 ILE A O 1
ATOM 2463 N N . LEU A 1 331 ? 3.777 1.66 -4.5 1 96.62 331 LEU A N 1
ATOM 2464 C CA . LEU A 1 331 ? 2.336 1.718 -4.289 1 96.62 331 LEU A CA 1
ATOM 2465 C C . LEU A 1 331 ? 1.591 1.752 -5.617 1 96.62 331 LEU A C 1
ATOM 2467 O O . LEU A 1 331 ? 0.417 1.381 -5.688 1 96.62 331 LEU A O 1
ATOM 2471 N N . ASN A 1 332 ? 2.182 2.299 -6.625 1 94.44 332 ASN A N 1
ATOM 2472 C CA . ASN A 1 332 ? 1.574 2.508 -7.934 1 94.44 332 ASN A CA 1
ATOM 2473 C C . ASN A 1 332 ? 0.209 3.18 -7.82 1 94.44 332 ASN A C 1
ATOM 2475 O O . ASN A 1 332 ? -0.799 2.629 -8.266 1 94.44 332 ASN A O 1
ATOM 2479 N N . PRO A 1 333 ? 0.153 4.418 -7.25 1 95.19 333 PRO A N 1
ATOM 2480 C CA . PRO A 1 333 ? -1.108 5.145 -7.086 1 95.19 333 PRO A CA 1
ATOM 2481 C C . PRO A 1 333 ? -1.626 5.73 -8.398 1 95.19 333 PRO A C 1
ATOM 2483 O O . PRO A 1 333 ? -0.855 5.906 -9.344 1 95.19 333 PRO A O 1
ATOM 2486 N N . GLU A 1 334 ? -2.896 5.996 -8.438 1 94.25 334 GLU A N 1
ATOM 2487 C CA . GLU A 1 334 ? -3.508 6.648 -9.594 1 94.25 334 GLU A CA 1
ATOM 2488 C C . GLU A 1 334 ? -3.078 8.109 -9.695 1 94.25 334 GLU A C 1
ATOM 2490 O O . GLU A 1 334 ? -2.928 8.641 -10.797 1 94.25 334 GLU A O 1
ATOM 2495 N N . GLU A 1 335 ? -2.861 8.68 -8.562 1 95.44 335 GLU A N 1
ATOM 2496 C CA . GLU A 1 335 ? -2.412 10.07 -8.508 1 95.44 335 GLU A CA 1
ATOM 2497 C C . GLU A 1 335 ? -1.655 10.359 -7.215 1 95.44 335 GLU A C 1
ATOM 2499 O O . GLU A 1 335 ? -1.77 9.609 -6.242 1 95.44 335 GLU A O 1
ATOM 2504 N N . ILE A 1 336 ? -0.885 11.445 -7.285 1 97.38 336 ILE A N 1
ATOM 2505 C CA . ILE A 1 336 ? -0.13 11.922 -6.133 1 97.38 336 ILE A CA 1
ATOM 2506 C C . ILE A 1 336 ? -0.478 13.383 -5.863 1 97.38 336 ILE A C 1
ATOM 2508 O O . ILE A 1 336 ? -0.468 14.211 -6.777 1 97.38 336 ILE A O 1
ATOM 2512 N N . ILE A 1 337 ? -0.864 13.664 -4.668 1 97.56 337 ILE A N 1
ATOM 2513 C CA . ILE A 1 337 ? -1.109 15.039 -4.234 1 97.56 337 ILE A CA 1
ATOM 2514 C C . ILE A 1 337 ? -0.054 15.453 -3.209 1 97.56 337 ILE A C 1
ATOM 2516 O O . ILE A 1 337 ? 0.237 14.703 -2.273 1 97.56 337 ILE A O 1
ATOM 2520 N N . ILE A 1 338 ? 0.541 16.609 -3.389 1 98 338 ILE A N 1
ATOM 2521 C CA . ILE A 1 338 ? 1.573 17.094 -2.477 1 98 338 ILE A CA 1
ATOM 2522 C C . ILE A 1 338 ? 1.09 18.359 -1.772 1 98 338 ILE A C 1
ATOM 2524 O O . ILE A 1 338 ? 0.672 19.312 -2.424 1 98 338 ILE A O 1
ATOM 2528 N N . GLY A 1 339 ? 1.042 18.25 -0.496 1 96.75 339 GLY A N 1
ATOM 2529 C CA . GLY A 1 339 ? 0.726 19.391 0.336 1 96.75 339 GLY A CA 1
ATOM 2530 C C . GLY A 1 339 ? 1.813 19.719 1.342 1 96.75 339 GLY A C 1
ATOM 2531 O O . GLY A 1 339 ? 2.885 19.109 1.325 1 96.75 339 GLY A O 1
ATOM 2532 N N . GLY A 1 340 ? 1.562 20.734 2.174 1 94.31 340 GLY A N 1
ATOM 2533 C CA . GLY A 1 340 ? 2.518 21.188 3.172 1 94.31 340 GLY A CA 1
ATOM 2534 C C . GLY A 1 340 ? 3.174 22.516 2.816 1 94.31 340 GLY A C 1
ATOM 2535 O O . GLY A 1 340 ? 3.004 23.016 1.703 1 94.31 340 GLY A O 1
ATOM 2536 N N . ALA A 1 341 ? 3.936 23.016 3.693 1 93.25 341 ALA A N 1
ATOM 2537 C CA . ALA A 1 341 ? 4.48 24.375 3.586 1 93.25 341 ALA A CA 1
ATOM 2538 C C . ALA A 1 341 ? 5.477 24.469 2.438 1 93.25 341 ALA A C 1
ATOM 2540 O O . ALA A 1 341 ? 5.57 25.516 1.775 1 93.25 341 ALA A O 1
ATOM 2541 N N . ILE A 1 342 ? 6.156 23.422 2.129 1 94.94 342 ILE A N 1
ATOM 2542 C CA . ILE A 1 342 ? 7.254 23.469 1.173 1 94.94 342 ILE A CA 1
ATOM 2543 C C . ILE A 1 342 ? 6.711 23.766 -0.224 1 94.94 342 ILE A C 1
ATOM 2545 O O . ILE A 1 342 ? 7.172 24.688 -0.897 1 94.94 342 ILE A O 1
ATOM 2549 N N . VAL A 1 343 ? 5.656 23.078 -0.619 1 95.5 343 VAL A N 1
ATOM 2550 C CA . VAL A 1 343 ? 5.176 23.25 -1.986 1 95.5 343 VAL A CA 1
ATOM 2551 C C . VAL A 1 343 ? 4.27 24.469 -2.07 1 95.5 343 VAL A C 1
ATOM 2553 O O . VAL A 1 343 ? 4.078 25.031 -3.15 1 95.5 343 VAL A O 1
ATOM 2556 N N . HIS A 1 344 ? 3.729 24.875 -0.961 1 93.69 344 HIS A N 1
ATOM 2557 C CA . HIS A 1 344 ? 2.918 26.094 -0.973 1 93.69 344 HIS A CA 1
ATOM 2558 C C . HIS A 1 344 ? 3.793 27.344 -0.911 1 93.69 344 HIS A C 1
ATOM 2560 O O . HIS A 1 344 ? 3.471 28.359 -1.521 1 93.69 344 HIS A O 1
ATOM 2566 N N . GLY A 1 345 ? 4.895 27.281 -0.201 1 93.56 345 GLY A N 1
ATOM 2567 C CA . GLY A 1 345 ? 5.816 28.406 -0.082 1 93.56 345 GLY A CA 1
ATOM 2568 C C . GLY A 1 345 ? 6.742 28.547 -1.273 1 93.56 345 GLY A C 1
ATOM 2569 O O . GLY A 1 345 ? 7.254 29.641 -1.548 1 93.56 345 GLY A O 1
ATOM 2570 N N . TYR A 1 346 ? 6.977 27.469 -1.958 1 95 346 TYR A N 1
ATOM 2571 C CA . TYR A 1 346 ? 7.82 27.422 -3.146 1 95 346 TYR A CA 1
ATOM 2572 C C . TYR A 1 346 ? 7.18 26.562 -4.238 1 95 346 TYR A C 1
ATOM 2574 O O . TYR A 1 346 ? 7.648 25.469 -4.527 1 95 346 TYR A O 1
ATOM 2582 N N . PRO A 1 347 ? 6.227 27.125 -4.961 1 95.06 347 PRO A N 1
ATOM 2583 C CA . PRO A 1 347 ? 5.438 26.359 -5.934 1 95.06 347 PRO A CA 1
ATOM 2584 C C . PRO A 1 347 ? 6.285 25.812 -7.078 1 95.06 347 PRO A C 1
ATOM 2586 O O . PRO A 1 347 ? 5.914 24.812 -7.695 1 95.06 347 PRO A O 1
ATOM 2589 N N . ALA A 1 348 ? 7.426 26.391 -7.328 1 95.69 348 ALA A N 1
ATOM 2590 C CA . ALA A 1 348 ? 8.312 25.938 -8.398 1 95.69 348 ALA A CA 1
ATOM 2591 C C . ALA A 1 348 ? 8.828 24.531 -8.117 1 95.69 348 ALA A C 1
ATOM 2593 O O . ALA A 1 348 ? 9.258 23.812 -9.031 1 95.69 348 ALA A O 1
ATOM 2594 N N . ALA A 1 349 ? 8.805 24.125 -6.895 1 97.5 349 ALA A N 1
ATOM 2595 C CA . ALA A 1 349 ? 9.234 22.781 -6.512 1 97.5 349 ALA A CA 1
ATOM 2596 C C . ALA A 1 349 ? 8.438 21.719 -7.262 1 97.5 349 ALA A C 1
ATOM 2598 O O . ALA A 1 349 ? 8.945 20.625 -7.539 1 97.5 349 ALA A O 1
ATOM 2599 N N . MET A 1 350 ? 7.184 22.047 -7.617 1 97.88 350 MET A N 1
ATOM 2600 C CA . MET A 1 350 ? 6.281 21.078 -8.242 1 97.88 350 MET A CA 1
ATOM 2601 C C . MET A 1 350 ? 6.824 20.625 -9.586 1 97.88 350 MET A C 1
ATOM 2603 O O . MET A 1 350 ? 6.676 19.453 -9.961 1 97.88 350 MET A O 1
ATOM 2607 N N . GLU A 1 351 ? 7.379 21.484 -10.312 1 97.88 351 GLU A N 1
ATOM 2608 C CA . GLU A 1 351 ? 7.938 21.141 -11.617 1 97.88 351 GLU A CA 1
ATOM 2609 C C . GLU A 1 351 ? 9.102 20.172 -11.477 1 97.88 351 GLU A C 1
ATOM 2611 O O . GLU A 1 351 ? 9.164 19.156 -12.188 1 97.88 351 GLU A O 1
ATOM 2616 N N . THR A 1 352 ? 9.992 20.5 -10.562 1 98 352 THR A N 1
ATOM 2617 C CA . THR A 1 352 ? 11.141 19.641 -10.305 1 98 352 THR A CA 1
ATOM 2618 C C . THR A 1 352 ? 10.695 18.266 -9.828 1 98 352 THR A C 1
ATOM 2620 O O . THR A 1 352 ? 11.172 17.25 -10.336 1 98 352 THR A O 1
ATOM 2623 N N . ILE A 1 353 ? 9.773 18.234 -8.922 1 98.44 353 ILE A N 1
ATOM 2624 C CA . ILE A 1 353 ? 9.273 16.984 -8.352 1 98.44 353 ILE A CA 1
ATOM 2625 C C . ILE A 1 353 ? 8.617 16.141 -9.445 1 98.44 353 ILE A C 1
ATOM 2627 O O . ILE A 1 353 ? 8.922 14.953 -9.586 1 98.44 353 ILE A O 1
ATOM 2631 N N . SER A 1 354 ? 7.75 16.766 -10.227 1 97.81 354 SER A N 1
ATOM 2632 C CA . SER A 1 354 ? 7.039 16.062 -11.281 1 97.81 354 SER A CA 1
ATOM 2633 C C . SER A 1 354 ? 8.008 15.461 -12.297 1 97.81 354 SER A C 1
ATOM 2635 O O . SER A 1 354 ? 7.848 14.312 -12.719 1 97.81 354 SER A O 1
ATOM 2637 N N . TYR A 1 355 ? 8.93 16.219 -12.672 1 97 355 TYR A N 1
ATOM 2638 C CA . TYR A 1 355 ? 9.93 15.758 -13.633 1 97 355 TYR A CA 1
ATOM 2639 C C . TYR A 1 355 ? 10.68 14.547 -13.094 1 97 355 TYR A C 1
ATOM 2641 O O . TYR A 1 355 ? 10.781 13.523 -13.766 1 97 355 TYR A O 1
ATOM 2649 N N . LEU A 1 356 ? 11.148 14.633 -11.891 1 96.44 356 LEU A N 1
ATOM 2650 C CA . LEU A 1 356 ? 11.977 13.586 -11.305 1 96.44 356 LEU A CA 1
ATOM 2651 C C . LEU A 1 356 ? 11.156 12.32 -11.062 1 96.44 356 LEU A C 1
ATOM 2653 O O . LEU A 1 356 ? 11.641 11.211 -11.305 1 96.44 356 LEU A O 1
ATOM 2657 N N . VAL A 1 357 ? 9.938 12.5 -10.562 1 96.94 357 VAL A N 1
ATOM 2658 C CA . VAL A 1 357 ? 9.086 11.344 -10.328 1 96.94 357 VAL A CA 1
ATOM 2659 C C . VAL A 1 357 ? 8.859 10.594 -11.641 1 96.94 357 VAL A C 1
ATOM 2661 O O . VAL A 1 357 ? 9.062 9.375 -11.703 1 96.94 357 VAL A O 1
ATOM 2664 N N . ASN A 1 358 ? 8.508 11.297 -12.664 1 95.44 358 ASN A N 1
ATOM 2665 C CA . ASN A 1 358 ? 8.211 10.656 -13.945 1 95.44 358 ASN A CA 1
ATOM 2666 C C . ASN A 1 358 ? 9.469 10.078 -14.586 1 95.44 358 ASN A C 1
ATOM 2668 O O . ASN A 1 358 ? 9.398 9.094 -15.32 1 95.44 358 ASN A O 1
ATOM 2672 N N . ASP A 1 359 ? 10.547 10.609 -14.242 1 93.19 359 ASP A N 1
ATOM 2673 C CA . ASP A 1 359 ? 11.82 10.133 -14.773 1 93.19 359 ASP A CA 1
ATOM 2674 C C . ASP A 1 359 ? 12.266 8.852 -14.062 1 93.19 359 ASP A C 1
ATOM 2676 O O . ASP A 1 359 ? 13.016 8.055 -14.625 1 93.19 359 ASP A O 1
ATOM 2680 N N . ARG A 1 360 ? 11.812 8.609 -12.883 1 93.19 360 ARG A N 1
ATOM 2681 C CA . ARG A 1 360 ? 12.414 7.57 -12.062 1 93.19 360 ARG A CA 1
ATOM 2682 C C . ARG A 1 360 ? 11.43 6.438 -11.797 1 93.19 360 ARG A C 1
ATOM 2684 O O . ARG A 1 360 ? 11.82 5.359 -11.344 1 93.19 360 ARG A O 1
ATOM 2691 N N . ILE A 1 361 ? 10.172 6.645 -12.055 1 91 361 ILE A N 1
ATOM 2692 C CA . ILE A 1 361 ? 9.211 5.57 -11.82 1 91 361 ILE A CA 1
ATOM 2693 C C . ILE A 1 361 ? 9.297 4.547 -12.945 1 91 361 ILE A C 1
ATOM 2695 O O . ILE A 1 361 ? 9.562 4.902 -14.102 1 91 361 ILE A O 1
ATOM 2699 N N . LEU A 1 362 ? 9.086 3.281 -12.617 1 83.88 362 LEU A N 1
ATOM 2700 C CA . LEU A 1 362 ? 9.172 2.182 -13.57 1 83.88 362 LEU A CA 1
ATOM 2701 C C . LEU A 1 362 ? 7.91 2.109 -14.43 1 83.88 362 LEU A C 1
ATOM 2703 O O . LEU A 1 362 ? 7.996 1.985 -15.656 1 83.88 362 LEU A O 1
ATOM 2707 N N . TYR A 1 363 ? 6.793 2.072 -13.758 1 77.81 363 TYR A N 1
ATOM 2708 C CA . TYR A 1 363 ? 5.523 1.917 -14.461 1 77.81 363 TYR A CA 1
ATOM 2709 C C . TYR A 1 363 ? 4.906 3.273 -14.781 1 77.81 363 TYR A C 1
ATOM 2711 O O . TYR A 1 363 ? 4.512 4.012 -13.875 1 77.81 363 TYR A O 1
ATOM 2719 N N . ASN A 1 364 ? 5.031 3.75 -16.016 1 69.25 364 ASN A N 1
ATOM 2720 C CA . ASN A 1 364 ? 4.363 4.988 -16.422 1 69.25 364 ASN A CA 1
ATOM 2721 C C . ASN A 1 364 ? 3.369 4.75 -17.547 1 69.25 364 ASN A C 1
ATOM 2723 O O . ASN A 1 364 ? 3.697 4.109 -18.547 1 69.25 364 ASN A O 1
ATOM 2727 N N . GLY A 1 365 ? 2.414 3.961 -17.453 1 63.59 365 GLY A N 1
ATOM 2728 C CA . GLY A 1 365 ? 1.454 3.75 -18.516 1 63.59 365 GLY A CA 1
ATOM 2729 C C . GLY A 1 365 ? 1.71 4.629 -19.734 1 63.59 365 GLY A C 1
ATOM 2730 O O . GLY A 1 365 ? 2.848 5.035 -19.984 1 63.59 365 GLY A O 1
ATOM 2731 N N . LYS A 1 366 ? 0.783 4.75 -20.516 1 69.81 366 LYS A N 1
ATOM 2732 C CA . LYS A 1 366 ? 0.793 5.609 -21.688 1 69.81 366 LYS A CA 1
ATOM 2733 C C . LYS A 1 366 ? 0.849 7.082 -21.297 1 69.81 366 LYS A C 1
ATOM 2735 O O . LYS A 1 366 ? 1.3 7.926 -22.078 1 69.81 366 LYS A O 1
ATOM 2740 N N . GLU A 1 367 ? 0.444 7.305 -19.984 1 82.88 367 GLU A N 1
ATOM 2741 C CA . GLU A 1 367 ? 0.398 8.68 -19.484 1 82.88 367 GLU A CA 1
ATOM 2742 C C . GLU A 1 367 ? 1.264 8.852 -18.25 1 82.88 367 GLU A C 1
ATOM 2744 O O . GLU A 1 367 ? 1.428 7.918 -17.469 1 82.88 367 GLU A O 1
ATOM 2749 N N . PRO A 1 368 ? 1.81 10.055 -18.156 1 90.69 368 PRO A N 1
ATOM 2750 C CA . PRO A 1 368 ? 2.623 10.352 -16.969 1 90.69 368 PRO A CA 1
ATOM 2751 C C . PRO A 1 368 ? 1.818 10.297 -15.672 1 90.69 368 PRO A C 1
ATOM 2753 O O . PRO A 1 368 ? 0.597 10.461 -15.695 1 90.69 368 PRO A O 1
ATOM 2756 N N . MET A 1 369 ? 2.535 10.047 -14.648 1 93.25 369 MET A N 1
ATOM 2757 C CA . MET A 1 369 ? 1.958 10.109 -13.305 1 93.25 369 MET A CA 1
ATOM 2758 C C . MET A 1 369 ? 1.334 11.469 -13.047 1 93.25 369 MET A C 1
ATOM 2760 O O . MET A 1 369 ? 1.944 12.5 -13.336 1 93.25 369 MET A O 1
ATOM 2764 N N . ILE A 1 370 ? 0.093 11.508 -12.617 1 93.94 370 ILE A N 1
ATOM 2765 C CA . ILE A 1 370 ? -0.591 12.75 -12.266 1 93.94 370 ILE A CA 1
ATOM 2766 C C . ILE A 1 370 ? -0.124 13.227 -10.898 1 93.94 370 ILE A C 1
ATOM 2768 O O . ILE A 1 370 ? -0.323 12.539 -9.891 1 93.94 370 ILE A O 1
ATOM 2772 N N . ILE A 1 371 ? 0.518 14.344 -10.844 1 96.75 371 ILE A N 1
ATOM 2773 C CA . ILE A 1 371 ? 1.006 14.945 -9.609 1 96.75 371 ILE A CA 1
ATOM 2774 C C . ILE A 1 371 ? 0.418 16.344 -9.453 1 96.75 371 ILE A C 1
ATOM 2776 O O . ILE A 1 371 ? 0.615 17.219 -10.312 1 96.75 371 ILE A O 1
ATOM 2780 N N . LYS A 1 372 ? -0.325 16.562 -8.359 1 96.06 372 LYS A N 1
ATOM 2781 C CA . LYS A 1 372 ? -1.011 17.828 -8.133 1 96.06 372 LYS A CA 1
ATOM 2782 C C . LYS A 1 372 ? -0.652 18.422 -6.77 1 96.06 372 LYS A C 1
ATOM 2784 O O . LYS A 1 372 ? -0.253 17.688 -5.863 1 96.06 372 LYS A O 1
ATOM 2789 N N . ARG A 1 373 ? -0.706 19.672 -6.691 1 96.25 373 ARG A N 1
ATOM 2790 C CA . ARG A 1 373 ? -0.604 20.359 -5.406 1 96.25 373 ARG A CA 1
ATOM 2791 C C . ARG A 1 373 ? -1.932 20.328 -4.656 1 96.25 373 ARG A C 1
ATOM 2793 O O . ARG A 1 373 ? -2.994 20.484 -5.258 1 96.25 373 ARG A O 1
ATOM 2800 N N . SER A 1 374 ? -1.863 20.125 -3.395 1 95.62 374 SER A N 1
ATOM 2801 C CA . SER A 1 374 ? -3.076 20.078 -2.584 1 95.62 374 SER A CA 1
ATOM 2802 C C . SER A 1 374 ? -3.883 21.359 -2.729 1 95.62 374 SER A C 1
ATOM 2804 O O . SER A 1 374 ? -3.318 22.453 -2.742 1 95.62 374 SER A O 1
ATOM 2806 N N . GLN A 1 375 ? -5.168 21.281 -2.781 1 93.19 375 GLN A N 1
ATOM 2807 C CA . GLN A 1 375 ? -6.02 22.453 -2.945 1 93.19 375 GLN A CA 1
ATOM 2808 C C . GLN A 1 375 ? -6.32 23.109 -1.601 1 93.19 375 GLN A C 1
ATOM 2810 O O . GLN A 1 375 ? -6.723 24.266 -1.546 1 93.19 375 GLN A O 1
ATOM 2815 N N . PHE A 1 376 ? -6.145 22.391 -0.514 1 93.12 376 PHE A N 1
ATOM 2816 C CA . PHE A 1 376 ? -6.57 22.891 0.789 1 93.12 376 PHE A CA 1
ATOM 2817 C C . PHE A 1 376 ? -5.438 23.625 1.484 1 93.12 376 PHE A C 1
ATOM 2819 O O . PHE A 1 376 ? -5.656 24.297 2.5 1 93.12 376 PHE A O 1
ATOM 2826 N N . LYS A 1 377 ? -4.238 23.578 1.053 1 87.88 377 LYS A N 1
ATOM 2827 C CA . LYS A 1 377 ? -3.088 24.312 1.562 1 87.88 377 LYS A CA 1
ATOM 2828 C C . LYS A 1 377 ? -2.953 24.141 3.074 1 87.88 377 LYS A C 1
ATOM 2830 O O . LYS A 1 377 ? -2.943 23.031 3.582 1 87.88 377 LYS A O 1
ATOM 2835 N N . GLU A 1 378 ? -3.055 25.234 3.871 1 86.56 378 GLU A N 1
ATOM 2836 C CA . GLU A 1 378 ? -2.832 25.219 5.312 1 86.56 378 GLU A CA 1
ATOM 2837 C C . GLU A 1 378 ? -3.99 24.547 6.043 1 86.56 378 GLU A C 1
ATOM 2839 O O . GLU A 1 378 ? -3.867 24.188 7.215 1 86.56 378 GLU A O 1
ATOM 2844 N N . GLU A 1 379 ? -5.051 24.297 5.359 1 93.88 379 GLU A N 1
ATOM 2845 C CA . GLU A 1 379 ? -6.242 23.766 6.004 1 93.88 379 GLU A CA 1
ATOM 2846 C C . GLU A 1 379 ? -6.391 22.266 5.73 1 93.88 379 GLU A C 1
ATOM 2848 O O . GLU A 1 379 ? -7.387 21.656 6.117 1 93.88 379 GLU A O 1
ATOM 2853 N N . ALA A 1 380 ? -5.43 21.703 5.098 1 94.81 380 ALA A N 1
ATOM 2854 C CA . ALA A 1 380 ? -5.52 20.312 4.66 1 94.81 380 ALA A CA 1
ATOM 2855 C C . ALA A 1 380 ? -5.781 19.375 5.84 1 94.81 380 ALA A C 1
ATOM 2857 O O . ALA A 1 380 ? -6.652 18.5 5.773 1 94.81 380 ALA A O 1
ATOM 2858 N N . GLN A 1 381 ? -5.121 19.609 6.914 1 96.19 381 GLN A N 1
ATOM 2859 C CA . GLN A 1 381 ? -5.273 18.766 8.094 1 96.19 381 GLN A CA 1
ATOM 2860 C C . GLN A 1 381 ? -6.648 18.938 8.727 1 96.19 381 GLN A C 1
ATOM 2862 O O . GLN A 1 381 ? -7.266 17.969 9.172 1 96.19 381 GLN A O 1
ATOM 2867 N N . LEU A 1 382 ? -7.086 20.188 8.766 1 97.88 382 LEU A N 1
ATOM 2868 C CA . LEU A 1 382 ? -8.383 20.484 9.359 1 97.88 382 LEU A CA 1
ATOM 2869 C C . LEU A 1 382 ? -9.508 19.844 8.562 1 97.88 382 LEU A C 1
ATOM 2871 O O . LEU A 1 382 ? -10.352 19.141 9.125 1 97.88 382 LEU A O 1
ATOM 2875 N N . VAL A 1 383 ? -9.477 20.047 7.297 1 97.38 383 VAL A N 1
ATOM 2876 C CA . VAL A 1 383 ? -10.484 19.469 6.414 1 97.38 383 VAL A CA 1
ATOM 2877 C C . VAL A 1 383 ? -10.398 17.953 6.453 1 97.38 383 VAL A C 1
ATOM 2879 O O . VAL A 1 383 ? -11.422 17.266 6.457 1 97.38 383 VAL A O 1
ATOM 2882 N N . GLY A 1 384 ? -9.203 17.438 6.465 1 97.81 384 GLY A N 1
ATOM 2883 C CA . GLY A 1 384 ? -8.992 16 6.57 1 97.81 384 GLY A CA 1
ATOM 2884 C C . GLY A 1 384 ? -9.547 15.414 7.852 1 97.81 384 GLY A C 1
ATOM 2885 O O . GLY A 1 384 ? -10.156 14.344 7.836 1 97.81 384 GLY A O 1
ATOM 2886 N N . ALA A 1 385 ? -9.273 16.078 8.953 1 98.25 385 ALA A N 1
ATOM 2887 C CA . ALA A 1 385 ? -9.805 15.633 10.234 1 98.25 385 ALA A CA 1
ATOM 2888 C C . ALA A 1 385 ? -11.328 15.57 10.203 1 98.25 385 ALA A C 1
ATOM 2890 O O . ALA A 1 385 ? -11.93 14.633 10.734 1 98.25 385 ALA A O 1
ATOM 2891 N N . ALA A 1 386 ? -11.93 16.531 9.594 1 97.75 386 ALA A N 1
ATOM 2892 C CA . ALA A 1 386 ? -13.383 16.516 9.445 1 97.75 386 ALA A CA 1
ATOM 2893 C C . ALA A 1 386 ? -13.844 15.273 8.695 1 97.75 386 ALA A C 1
ATOM 2895 O O . ALA A 1 386 ? -14.82 14.633 9.086 1 97.75 386 ALA A O 1
ATOM 2896 N N . ALA A 1 387 ? -13.148 14.961 7.641 1 96.94 387 ALA A N 1
ATOM 2897 C CA . ALA A 1 387 ? -13.484 13.766 6.875 1 96.94 387 ALA A CA 1
ATOM 2898 C C . ALA A 1 387 ? -13.383 12.508 7.742 1 96.94 387 ALA A C 1
ATOM 2900 O O . ALA A 1 387 ? -14.234 11.625 7.668 1 96.94 387 ALA A O 1
ATOM 2901 N N . VAL A 1 388 ? -12.398 12.453 8.57 1 97.62 388 VAL A N 1
ATOM 2902 C CA . VAL A 1 388 ? -12.141 11.289 9.406 1 97.62 388 VAL A CA 1
ATOM 2903 C C . VAL A 1 388 ? -13.289 11.094 10.391 1 97.62 388 VAL A C 1
ATOM 2905 O O . VAL A 1 388 ? -13.812 9.984 10.531 1 97.62 388 VAL A O 1
ATOM 2908 N N . ILE A 1 389 ? -13.703 12.117 11.062 1 97.81 389 ILE A N 1
ATOM 2909 C CA . ILE A 1 389 ? -14.75 11.992 12.07 1 97.81 389 ILE A CA 1
ATOM 2910 C C . ILE A 1 389 ? -16.094 11.719 11.383 1 97.81 389 ILE A C 1
ATOM 2912 O O . ILE A 1 389 ? -16.906 10.961 11.898 1 97.81 389 ILE A O 1
ATOM 2916 N N . LEU A 1 390 ? -16.359 12.336 10.289 1 95.94 390 LEU A N 1
ATOM 2917 C CA . LEU A 1 390 ? -17.594 12.055 9.562 1 95.94 390 LEU A CA 1
ATOM 2918 C C . LEU A 1 390 ? -17.625 10.594 9.109 1 95.94 390 LEU A C 1
ATOM 2920 O O . LEU A 1 390 ? -18.672 9.938 9.227 1 95.94 390 LEU A O 1
ATOM 2924 N N . ASP A 1 391 ? -16.516 10.141 8.586 1 95.38 391 ASP A N 1
ATOM 2925 C CA . ASP A 1 391 ? -16.453 8.742 8.188 1 95.38 391 ASP A CA 1
ATOM 2926 C C . ASP A 1 391 ? -16.734 7.816 9.367 1 95.38 391 ASP A C 1
ATOM 2928 O O . ASP A 1 391 ? -17.453 6.828 9.234 1 95.38 391 ASP A O 1
ATOM 2932 N N . HIS A 1 392 ? -16.109 8.141 10.469 1 95.69 392 HIS A N 1
ATOM 2933 C CA . HIS A 1 392 ? -16.312 7.359 11.688 1 95.69 392 HIS A CA 1
ATOM 2934 C C . HIS A 1 392 ? -17.766 7.355 12.109 1 95.69 392 HIS A C 1
ATOM 2936 O O . HIS A 1 392 ? -18.328 6.301 12.406 1 95.69 392 HIS A O 1
ATOM 2942 N N . LEU A 1 393 ? -18.391 8.469 12.102 1 95.31 393 LEU A N 1
ATOM 2943 C CA . LEU A 1 393 ? -19.766 8.617 12.539 1 95.31 393 LEU A CA 1
ATOM 2944 C C . LEU A 1 393 ? -20.719 7.941 11.562 1 95.31 393 LEU A C 1
ATOM 2946 O O . LEU A 1 393 ? -21.688 7.293 11.977 1 95.31 393 LEU A O 1
ATOM 2950 N N . PHE A 1 394 ? -20.469 8.062 10.273 1 94 394 PHE A N 1
ATOM 2951 C CA . PHE A 1 394 ? -21.344 7.488 9.258 1 94 394 PHE A CA 1
ATOM 2952 C C . PHE A 1 394 ? -21.188 5.973 9.203 1 94 394 PHE A C 1
ATOM 2954 O O . PHE A 1 394 ? -22.125 5.262 8.836 1 94 394 PHE A O 1
ATOM 2961 N N . SER A 1 395 ? -20.031 5.504 9.578 1 92.94 395 SER A N 1
ATOM 2962 C CA . SER A 1 395 ? -19.828 4.062 9.648 1 92.94 395 SER A CA 1
ATOM 2963 C C . SER A 1 395 ? -20.391 3.482 10.938 1 92.94 395 SER A C 1
ATOM 2965 O O . SER A 1 395 ? -20.594 2.27 11.047 1 92.94 395 SER A O 1
ATOM 2967 N N . ASN A 1 396 ? -20.562 4.359 11.906 1 93 396 ASN A N 1
ATOM 2968 C CA . ASN A 1 396 ? -21.125 3.977 13.203 1 93 396 ASN A CA 1
ATOM 2969 C C . ASN A 1 396 ? -22.297 4.863 13.586 1 93 396 ASN A C 1
ATOM 2971 O O . ASN A 1 396 ? -22.25 5.574 14.594 1 93 396 ASN A O 1
ATOM 2975 N N . PRO A 1 397 ? -23.422 4.652 12.883 1 92.12 397 PRO A N 1
ATOM 2976 C CA . PRO A 1 397 ? -24.547 5.59 13.047 1 92.12 397 PRO A CA 1
ATOM 2977 C C . PRO A 1 397 ? -25.141 5.566 14.453 1 92.12 397 PRO A C 1
ATOM 2979 O O . PRO A 1 397 ? -25.812 6.512 14.859 1 92.12 397 PRO A O 1
ATOM 2982 N N . GLN A 1 398 ? -24.906 4.504 15.195 1 89.75 398 GLN A N 1
ATOM 2983 C CA . GLN A 1 398 ? -25.391 4.422 16.562 1 89.75 398 GLN A CA 1
ATOM 2984 C C . GLN A 1 398 ? -24.797 5.531 17.438 1 89.75 398 GLN A C 1
ATOM 2986 O O . GLN A 1 398 ? -25.391 5.91 18.453 1 89.75 398 GLN A O 1
ATOM 2991 N N . LEU A 1 399 ? -23.719 6.078 17.031 1 91.06 399 LEU A N 1
ATOM 2992 C CA . LEU A 1 399 ? -23.062 7.148 17.766 1 91.06 399 LEU A CA 1
ATOM 2993 C C . LEU A 1 399 ? -23.812 8.461 17.609 1 91.06 399 LEU A C 1
ATOM 2995 O O . LEU A 1 399 ? -23.625 9.391 18.406 1 91.06 399 LEU A O 1
ATOM 2999 N N . LEU A 1 400 ? -24.578 8.5 16.562 1 88.5 400 LEU A N 1
ATOM 3000 C CA . LEU A 1 400 ? -25.328 9.711 16.266 1 88.5 400 LEU A CA 1
ATOM 3001 C C . LEU A 1 400 ? -26.734 9.625 16.828 1 88.5 400 LEU A C 1
ATOM 3003 O O . LEU A 1 400 ? -27.438 10.641 16.953 1 88.5 400 LEU A O 1
ATOM 3007 N N . MET A 1 401 ? -27.188 8.344 17.031 1 78.19 401 MET A N 1
ATOM 3008 C CA . MET A 1 401 ? -28.562 8.109 17.453 1 78.19 401 MET A CA 1
ATOM 3009 C C . MET A 1 401 ? -28.688 8.188 18.969 1 78.19 401 MET A C 1
ATOM 3011 O O . MET A 1 401 ? -29.766 7.945 19.516 1 78.19 401 MET A O 1
ATOM 3015 N N . LYS A 1 402 ? -27.75 8.562 19.844 1 61.12 402 LYS A N 1
ATOM 3016 C CA . LYS A 1 402 ? -27.906 8.57 21.297 1 61.12 402 LYS A CA 1
ATOM 3017 C C . LYS A 1 402 ? -28.844 9.688 21.734 1 61.12 402 LYS A C 1
ATOM 3019 O O . LYS A 1 402 ? -28.969 10.711 21.062 1 61.12 402 LYS A O 1
ATOM 3024 N N . MET B 1 1 ? -38.531 -4.641 -18.984 1 25.36 1 MET B N 1
ATOM 3025 C CA . MET B 1 1 ? -37.156 -4.168 -18.891 1 25.36 1 MET B CA 1
ATOM 3026 C C . MET B 1 1 ? -36.656 -4.172 -17.453 1 25.36 1 MET B C 1
ATOM 3028 O O . MET B 1 1 ? -35.562 -3.734 -17.156 1 25.36 1 MET B O 1
ATOM 3032 N N . ALA B 1 2 ? -37.531 -4.039 -16.516 1 35 2 ALA B N 1
ATOM 3033 C CA . ALA B 1 2 ? -37.438 -4.09 -15.062 1 35 2 ALA B CA 1
ATOM 3034 C C . ALA B 1 2 ? -37 -5.477 -14.594 1 35 2 ALA B C 1
ATOM 3036 O O . ALA B 1 2 ? -36.531 -5.641 -13.461 1 35 2 ALA B O 1
ATOM 3037 N N . SER B 1 3 ? -37.375 -6.434 -15.242 1 41.09 3 SER B N 1
ATOM 3038 C CA . SER B 1 3 ? -37.125 -7.84 -14.93 1 41.09 3 SER B CA 1
ATOM 3039 C C . SER B 1 3 ? -35.656 -8.195 -15.039 1 41.09 3 SER B C 1
ATOM 3041 O O . SER B 1 3 ? -35.188 -9.117 -14.375 1 41.09 3 SER B O 1
ATOM 3043 N N . SER B 1 4 ? -34.906 -7.551 -15.969 1 42.72 4 SER B N 1
ATOM 3044 C CA . SER B 1 4 ? -33.531 -7.852 -16.312 1 42.72 4 SER B CA 1
ATOM 3045 C C . SER B 1 4 ? -32.562 -7.414 -15.211 1 42.72 4 SER B C 1
ATOM 3047 O O . SER B 1 4 ? -31.562 -8.078 -14.953 1 42.72 4 SER B O 1
ATOM 3049 N N . SER B 1 5 ? -32.844 -6.305 -14.547 1 45.41 5 SER B N 1
ATOM 3050 C CA . SER B 1 5 ? -32 -5.742 -13.492 1 45.41 5 SER B CA 1
ATOM 3051 C C . SER B 1 5 ? -32.031 -6.613 -12.234 1 45.41 5 SER B C 1
ATOM 3053 O O . SER B 1 5 ? -31.016 -6.844 -11.609 1 45.41 5 SER B O 1
ATOM 3055 N N . THR B 1 6 ? -33.344 -7.102 -12.031 1 46.34 6 THR B N 1
ATOM 3056 C CA . THR B 1 6 ? -33.5 -7.996 -10.891 1 46.34 6 THR B CA 1
ATOM 3057 C C . THR B 1 6 ? -32.844 -9.344 -11.156 1 46.34 6 THR B C 1
ATOM 3059 O O . THR B 1 6 ? -32.281 -9.945 -10.242 1 46.34 6 THR B O 1
ATOM 3062 N N . ALA B 1 7 ? -33.094 -9.844 -12.398 1 47.12 7 ALA B N 1
ATOM 3063 C CA . ALA B 1 7 ? -32.5 -11.102 -12.836 1 47.12 7 ALA B CA 1
ATOM 3064 C C . ALA B 1 7 ? -30.984 -11.047 -12.789 1 47.12 7 ALA B C 1
ATOM 3066 O O . ALA B 1 7 ? -30.328 -12.008 -12.383 1 47.12 7 ALA B O 1
ATOM 3067 N N . GLY B 1 8 ? -30.406 -9.945 -13.234 1 53.22 8 GLY B N 1
ATOM 3068 C CA . GLY B 1 8 ? -28.984 -9.664 -13.172 1 53.22 8 GLY B CA 1
ATOM 3069 C C . GLY B 1 8 ? -28.422 -9.695 -11.766 1 53.22 8 GLY B C 1
ATOM 3070 O O . GLY B 1 8 ? -27.375 -10.289 -11.523 1 53.22 8 GLY B O 1
ATOM 3071 N N . SER B 1 9 ? -29.25 -9.289 -10.938 1 69.5 9 SER B N 1
ATOM 3072 C CA . SER B 1 9 ? -28.891 -9.25 -9.523 1 69.5 9 SER B CA 1
ATOM 3073 C C . SER B 1 9 ? -28.922 -10.641 -8.898 1 69.5 9 SER B C 1
ATOM 3075 O O . SER B 1 9 ? -28.016 -11.008 -8.141 1 69.5 9 SER B O 1
ATOM 3077 N N . ALA B 1 10 ? -29.922 -11.523 -9.484 1 73.06 10 ALA B N 1
ATOM 3078 C CA . ALA B 1 10 ? -30.031 -12.867 -8.922 1 73.06 10 ALA B CA 1
ATOM 3079 C C . ALA B 1 10 ? -28.891 -13.75 -9.391 1 73.06 10 ALA B C 1
ATOM 3081 O O . ALA B 1 10 ? -28.328 -14.516 -8.594 1 73.06 10 ALA B O 1
ATOM 3082 N N . GLU B 1 11 ? -28.625 -13.742 -10.688 1 81.56 11 GLU B N 1
ATOM 3083 C CA . GLU B 1 11 ? -27.516 -14.523 -11.227 1 81.56 11 GLU B CA 1
ATOM 3084 C C . GLU B 1 11 ? -26.188 -14.125 -10.578 1 81.56 11 GLU B C 1
ATOM 3086 O O . GLU B 1 11 ? -25.344 -14.984 -10.312 1 81.56 11 GLU B O 1
ATOM 3091 N N . GLU B 1 12 ? -26.078 -12.891 -10.406 1 82.94 12 GLU B N 1
ATOM 3092 C CA . GLU B 1 12 ? -24.875 -12.391 -9.75 1 82.94 12 GLU B CA 1
ATOM 3093 C C . GLU B 1 12 ? -24.781 -12.891 -8.312 1 82.94 12 GLU B C 1
ATOM 3095 O O . GLU B 1 12 ? -23.688 -13.227 -7.84 1 82.94 12 GLU B O 1
ATOM 3100 N N . MET B 1 13 ? -25.859 -12.992 -7.75 1 82.38 13 MET B N 1
ATOM 3101 C CA . MET B 1 13 ? -25.891 -13.492 -6.379 1 82.38 13 MET B CA 1
ATOM 3102 C C . MET B 1 13 ? -25.516 -14.969 -6.332 1 82.38 13 MET B C 1
ATOM 3104 O O . MET B 1 13 ? -24.781 -15.398 -5.441 1 82.38 13 MET B O 1
ATOM 3108 N N . LYS B 1 14 ? -26.062 -15.727 -7.277 1 86.88 14 LYS B N 1
ATOM 3109 C CA . LYS B 1 14 ? -25.703 -17.141 -7.355 1 86.88 14 LYS B CA 1
ATOM 3110 C C . LYS B 1 14 ? -24.203 -17.328 -7.574 1 86.88 14 LYS B C 1
ATOM 3112 O O . LYS B 1 14 ? -23.578 -18.172 -6.938 1 86.88 14 LYS B O 1
ATOM 3117 N N . ARG B 1 15 ? -23.703 -16.562 -8.461 1 89.12 15 ARG B N 1
ATOM 3118 C CA . ARG B 1 15 ? -22.266 -16.625 -8.734 1 89.12 15 ARG B CA 1
ATOM 3119 C C . ARG B 1 15 ? -21.469 -16.312 -7.473 1 89.12 15 ARG B C 1
ATOM 3121 O O . ARG B 1 15 ? -20.5 -17 -7.164 1 89.12 15 ARG B O 1
ATOM 3128 N N . GLN B 1 16 ? -21.875 -15.32 -6.816 1 89.81 16 GLN B N 1
ATOM 3129 C CA . GLN B 1 16 ? -21.172 -14.906 -5.602 1 89.81 16 GLN B CA 1
ATOM 3130 C C . GLN B 1 16 ? -21.25 -15.992 -4.531 1 89.81 16 GLN B C 1
ATOM 3132 O O . GLN B 1 16 ? -20.25 -16.25 -3.842 1 89.81 16 GLN B O 1
ATOM 3137 N N . ASN B 1 17 ? -22.391 -16.578 -4.438 1 91 17 ASN B N 1
ATOM 3138 C CA . ASN B 1 17 ? -22.547 -17.641 -3.453 1 91 17 ASN B CA 1
ATOM 3139 C C . ASN B 1 17 ? -21.656 -18.828 -3.762 1 91 17 ASN B C 1
ATOM 3141 O O . ASN B 1 17 ? -21.016 -19.391 -2.861 1 91 17 ASN B O 1
ATOM 3145 N N . ARG B 1 18 ? -21.641 -19.203 -5.023 1 93.38 18 ARG B N 1
ATOM 3146 C CA . ARG B 1 18 ? -20.75 -20.281 -5.438 1 93.38 18 ARG B CA 1
ATOM 3147 C C . ARG B 1 18 ? -19.297 -19.953 -5.109 1 93.38 18 ARG B C 1
ATOM 3149 O O . ARG B 1 18 ? -18.547 -20.812 -4.625 1 93.38 18 ARG B O 1
ATOM 3156 N N . SER B 1 19 ? -18.953 -18.719 -5.387 1 93.5 19 SER B N 1
ATOM 3157 C CA . SER B 1 19 ? -17.594 -18.266 -5.094 1 93.5 19 SER B CA 1
ATOM 3158 C C . SER B 1 19 ? -17.281 -18.375 -3.605 1 93.5 19 SER B C 1
ATOM 3160 O O . SER B 1 19 ? -16.219 -18.859 -3.223 1 93.5 19 SER B O 1
ATOM 3162 N N . PHE B 1 20 ? -18.172 -17.984 -2.826 1 92.25 20 PHE B N 1
ATOM 3163 C CA . PHE B 1 20 ? -17.984 -18.031 -1.382 1 92.25 20 PHE B CA 1
ATOM 3164 C C . PHE B 1 20 ? -17.797 -19.469 -0.915 1 92.25 20 PHE B C 1
ATOM 3166 O O . PHE B 1 20 ? -16.922 -19.75 -0.078 1 92.25 20 PHE B O 1
ATOM 3173 N N . VAL B 1 21 ? -18.547 -20.344 -1.432 1 94 21 VAL B N 1
ATOM 3174 C CA . VAL B 1 21 ? -18.484 -21.734 -1.033 1 94 21 VAL B CA 1
ATOM 3175 C C . VAL B 1 21 ? -17.156 -22.344 -1.465 1 94 21 VAL B C 1
ATOM 3177 O O . VAL B 1 21 ? -16.5 -23.047 -0.687 1 94 21 VAL B O 1
ATOM 3180 N N . LEU B 1 22 ? -16.75 -22.031 -2.668 1 93.38 22 LEU B N 1
ATOM 3181 C CA . LEU B 1 22 ? -15.484 -22.547 -3.184 1 93.38 22 LEU B CA 1
ATOM 3182 C C . LEU B 1 22 ? -14.312 -22.047 -2.35 1 93.38 22 LEU B C 1
ATOM 3184 O O . LEU B 1 22 ? -13.406 -22.812 -2.018 1 93.38 22 LEU B O 1
ATOM 3188 N N . GLN B 1 23 ? -14.375 -20.812 -2.021 1 91 23 GLN B N 1
ATOM 3189 C CA . GLN B 1 23 ? -13.312 -20.234 -1.203 1 91 23 GLN B CA 1
ATOM 3190 C C . GLN B 1 23 ? -13.281 -20.875 0.183 1 91 23 GLN B C 1
ATOM 3192 O O . GLN B 1 23 ? -12.203 -21.125 0.729 1 91 23 GLN B O 1
ATOM 3197 N N . ALA B 1 24 ? -14.445 -21.109 0.723 1 91.62 24 ALA B N 1
ATOM 3198 C CA . ALA B 1 24 ? -14.523 -21.75 2.035 1 91.62 24 ALA B CA 1
ATOM 3199 C C . ALA B 1 24 ? -13.992 -23.172 1.984 1 91.62 24 ALA B C 1
ATOM 3201 O O . ALA B 1 24 ? -13.305 -23.625 2.904 1 91.62 24 ALA B O 1
ATOM 3202 N N . LEU B 1 25 ? -14.328 -23.891 0.92 1 92.06 25 LEU B N 1
ATOM 3203 C CA . LEU B 1 25 ? -13.836 -25.25 0.735 1 92.06 25 LEU B CA 1
ATOM 3204 C C . LEU B 1 25 ? -12.32 -25.281 0.658 1 92.06 25 LEU B C 1
ATOM 3206 O O . LEU B 1 25 ? -11.68 -26.172 1.229 1 92.06 25 LEU B O 1
ATOM 3210 N N . ARG B 1 26 ? -11.781 -24.359 -0.016 1 88.19 26 ARG B N 1
ATOM 3211 C CA . ARG B 1 26 ? -10.328 -24.281 -0.152 1 88.19 26 ARG B CA 1
ATOM 3212 C C . ARG B 1 26 ? -9.664 -24.062 1.203 1 88.19 26 ARG B C 1
ATOM 3214 O O . ARG B 1 26 ? -8.641 -24.688 1.5 1 88.19 26 ARG B O 1
ATOM 3221 N N . LYS B 1 27 ? -10.227 -23.266 2.031 1 85.81 27 LYS B N 1
ATOM 3222 C CA . LYS B 1 27 ? -9.625 -22.875 3.301 1 85.81 27 LYS B CA 1
ATOM 3223 C C . LYS B 1 27 ? -9.828 -23.953 4.367 1 85.81 27 LYS B C 1
ATOM 3225 O O . LYS B 1 27 ? -8.977 -24.125 5.238 1 85.81 27 LYS B O 1
ATOM 3230 N N . ALA B 1 28 ? -10.953 -24.656 4.363 1 84.75 28 ALA B N 1
ATOM 3231 C CA . ALA B 1 28 ? -11.32 -25.5 5.5 1 84.75 28 ALA B CA 1
ATOM 3232 C C . ALA B 1 28 ? -11.531 -26.938 5.066 1 84.75 28 ALA B C 1
ATOM 3234 O O . ALA B 1 28 ? -12.086 -27.75 5.82 1 84.75 28 ALA B O 1
ATOM 3235 N N . SER B 1 29 ? -11.078 -27.469 4.105 1 82.88 29 SER B N 1
ATOM 3236 C CA . SER B 1 29 ? -11.312 -28.828 3.643 1 82.88 29 SER B CA 1
ATOM 3237 C C . SER B 1 29 ? -10.609 -29.844 4.543 1 82.88 29 SER B C 1
ATOM 3239 O O . SER B 1 29 ? -9.461 -29.641 4.941 1 82.88 29 SER B O 1
ATOM 3241 N N . PRO B 1 30 ? -11.328 -30.859 4.895 1 89.94 30 PRO B N 1
ATOM 3242 C CA . PRO B 1 30 ? -12.734 -31.219 4.672 1 89.94 30 PRO B CA 1
ATOM 3243 C C . PRO B 1 30 ? -13.695 -30.453 5.586 1 89.94 30 PRO B C 1
ATOM 3245 O O . PRO B 1 30 ? -13.32 -30.078 6.695 1 89.94 30 PRO B O 1
ATOM 3248 N N . VAL B 1 31 ? -14.836 -30.188 5.105 1 92.81 31 VAL B N 1
ATOM 3249 C CA . VAL B 1 31 ? -15.742 -29.312 5.844 1 92.81 31 VAL B CA 1
ATOM 3250 C C . VAL B 1 31 ? -17.188 -29.766 5.629 1 92.81 31 VAL B C 1
ATOM 3252 O O . VAL B 1 31 ? -17.531 -30.281 4.562 1 92.81 31 VAL B O 1
ATOM 3255 N N . SER B 1 32 ? -17.984 -29.641 6.656 1 93.5 32 SER B N 1
ATOM 3256 C CA . SER B 1 32 ? -19.406 -30.016 6.586 1 93.5 32 SER B CA 1
ATOM 3257 C C . SER B 1 32 ? -20.25 -28.859 6.062 1 93.5 32 SER B C 1
ATOM 3259 O O . SER B 1 32 ? -19.797 -27.719 6.004 1 93.5 32 SER B O 1
ATOM 3261 N N . ASN B 1 33 ? -21.469 -29.156 5.676 1 93.56 33 ASN B N 1
ATOM 3262 C CA . ASN B 1 33 ? -22.422 -28.125 5.254 1 93.56 33 ASN B CA 1
ATOM 3263 C C . ASN B 1 33 ? -22.641 -27.094 6.352 1 93.56 33 ASN B C 1
ATOM 3265 O O . ASN B 1 33 ? -22.734 -25.891 6.074 1 93.56 33 ASN B O 1
ATOM 3269 N N . ALA B 1 34 ? -22.688 -27.625 7.508 1 91.19 34 ALA B N 1
ATOM 3270 C CA . ALA B 1 34 ? -22.938 -26.734 8.641 1 91.19 34 ALA B CA 1
ATOM 3271 C C . ALA B 1 34 ? -21.781 -25.75 8.812 1 91.19 34 ALA B C 1
ATOM 3273 O O . ALA B 1 34 ? -22.016 -24.547 9.039 1 91.19 34 ALA B O 1
ATOM 3274 N N . GLU B 1 35 ? -20.641 -26.234 8.727 1 92.38 35 GLU B N 1
ATOM 3275 C CA . GLU B 1 35 ? -19.469 -25.375 8.844 1 92.38 35 GLU B CA 1
ATOM 3276 C C . GLU B 1 35 ? -19.391 -24.391 7.688 1 92.38 35 GLU B C 1
ATOM 3278 O O . GLU B 1 35 ? -19.031 -23.219 7.879 1 92.38 35 GLU B O 1
ATOM 3283 N N . LEU B 1 36 ? -19.672 -24.828 6.512 1 93.88 36 LEU B N 1
ATOM 3284 C CA . LEU B 1 36 ? -19.688 -23.953 5.352 1 93.88 36 LEU B CA 1
ATOM 3285 C C . LEU B 1 36 ? -20.688 -22.812 5.535 1 93.88 36 LEU B C 1
ATOM 3287 O O . LEU B 1 36 ? -20.422 -21.672 5.168 1 93.88 36 LEU B O 1
ATOM 3291 N N . ALA B 1 37 ? -21.812 -23.188 6.051 1 92.56 37 ALA B N 1
ATOM 3292 C CA . ALA B 1 37 ? -22.828 -22.188 6.316 1 92.56 37 ALA B CA 1
ATOM 3293 C C . ALA B 1 37 ? -22.328 -21.125 7.293 1 92.56 37 ALA B C 1
ATOM 3295 O O . ALA B 1 37 ? -22.562 -19.938 7.109 1 92.56 37 ALA B O 1
ATOM 3296 N N . ARG B 1 38 ? -21.656 -21.594 8.266 1 90.56 38 ARG B N 1
ATOM 3297 C CA . ARG B 1 38 ? -21.094 -20.688 9.266 1 90.56 38 ARG B CA 1
ATOM 3298 C C . ARG B 1 38 ? -20.031 -19.781 8.641 1 90.56 38 ARG B C 1
ATOM 3300 O O . ARG B 1 38 ? -20.016 -18.578 8.906 1 90.56 38 ARG B O 1
ATOM 3307 N N . HIS B 1 39 ? -19.219 -20.297 7.801 1 89.69 39 HIS B N 1
ATOM 3308 C CA . HIS B 1 39 ? -18.109 -19.547 7.199 1 89.69 39 HIS B CA 1
ATOM 3309 C C . HIS B 1 39 ? -18.625 -18.547 6.164 1 89.69 39 HIS B C 1
ATOM 3311 O O . HIS B 1 39 ? -18.031 -17.484 5.977 1 89.69 39 HIS B O 1
ATOM 3317 N N . THR B 1 40 ? -19.734 -18.875 5.512 1 89.81 40 THR B N 1
ATOM 3318 C CA . THR B 1 40 ? -20.141 -18.078 4.367 1 89.81 40 THR B CA 1
ATOM 3319 C C . THR B 1 40 ? -21.328 -17.188 4.73 1 89.81 40 THR B C 1
ATOM 3321 O O . THR B 1 40 ? -21.625 -16.219 4.023 1 89.81 40 THR B O 1
ATOM 3324 N N . GLY B 1 41 ? -22.047 -17.578 5.777 1 87.06 41 GLY B N 1
ATOM 3325 C CA . GLY B 1 41 ? -23.281 -16.891 6.137 1 87.06 41 GLY B CA 1
ATOM 3326 C C . GLY B 1 41 ? -24.469 -17.297 5.289 1 87.06 41 GLY B C 1
ATOM 3327 O O . GLY B 1 41 ? -25.547 -16.703 5.398 1 87.06 41 GLY B O 1
ATOM 3328 N N . LEU B 1 42 ? -24.344 -18.297 4.48 1 90 42 LEU B N 1
ATOM 3329 C CA . LEU B 1 42 ? -25.406 -18.797 3.625 1 90 42 LEU B CA 1
ATOM 3330 C C . LEU B 1 42 ? -26.266 -19.828 4.359 1 90 42 LEU B C 1
ATOM 3332 O O . LEU B 1 42 ? -25.828 -20.391 5.375 1 90 42 LEU B O 1
ATOM 3336 N N . SER B 1 43 ? -27.453 -20.016 3.887 1 90.94 43 SER B N 1
ATOM 3337 C CA . SER B 1 43 ? -28.312 -21.047 4.469 1 90.94 43 SER B CA 1
ATOM 3338 C C . SER B 1 43 ? -27.812 -22.438 4.145 1 90.94 43 SER B C 1
ATOM 3340 O O . SER B 1 43 ? -27.141 -22.641 3.127 1 90.94 43 SER B O 1
ATOM 3342 N N . ILE B 1 44 ? -28.188 -23.328 4.984 1 92.88 44 ILE B N 1
ATOM 3343 C CA . ILE B 1 44 ? -27.812 -24.719 4.789 1 92.88 44 ILE B CA 1
ATOM 3344 C C . ILE B 1 44 ? -28.375 -25.219 3.459 1 92.88 44 ILE B C 1
ATOM 3346 O O . ILE B 1 44 ? -27.719 -25.984 2.75 1 92.88 44 ILE B O 1
ATOM 3350 N N . MET B 1 45 ? -29.531 -24.906 3.148 1 93.19 45 MET B N 1
ATOM 3351 C CA . MET B 1 45 ? -30.156 -25.312 1.895 1 93.19 45 MET B CA 1
ATOM 3352 C C . MET B 1 45 ? -29.359 -24.812 0.697 1 93.19 45 MET B C 1
ATOM 3354 O O . MET B 1 45 ? -29.141 -25.547 -0.266 1 93.19 45 MET B O 1
ATOM 3358 N N . SER B 1 46 ? -28.938 -23.5 0.746 1 93.62 46 SER B N 1
ATOM 3359 C CA . SER B 1 46 ? -28.125 -22.922 -0.318 1 93.62 46 SER B CA 1
ATOM 3360 C C . SER B 1 46 ? -26.797 -23.672 -0.466 1 93.62 46 SER B C 1
ATOM 3362 O O . SER B 1 46 ? -26.359 -23.953 -1.583 1 93.62 46 SER B O 1
ATOM 3364 N N . ILE B 1 47 ? -26.234 -23.969 0.651 1 95.62 47 ILE B N 1
ATOM 3365 C CA . ILE B 1 47 ? -24.969 -24.688 0.664 1 95.62 47 ILE B CA 1
ATOM 3366 C C . ILE B 1 47 ? -25.141 -26.062 0.013 1 95.62 47 ILE B C 1
ATOM 3368 O O . ILE B 1 47 ? -24.359 -26.453 -0.849 1 95.62 47 ILE B O 1
ATOM 3372 N N . SER B 1 48 ? -26.156 -26.703 0.448 1 95.06 48 SER B N 1
ATOM 3373 C CA . SER B 1 48 ? -26.406 -28.047 -0.07 1 95.06 48 SER B CA 1
ATOM 3374 C C . SER B 1 48 ? -26.594 -28.031 -1.583 1 95.06 48 SER B C 1
ATOM 3376 O O . SER B 1 48 ? -26.094 -28.906 -2.289 1 95.06 48 SER B O 1
ATOM 3378 N N . THR B 1 49 ? -27.297 -27.094 -2.055 1 95.5 49 THR B N 1
ATOM 3379 C CA . THR B 1 49 ? -27.562 -26.953 -3.484 1 95.5 49 THR B CA 1
ATOM 3380 C C . THR B 1 49 ? -26.266 -26.703 -4.246 1 95.5 49 THR B C 1
ATOM 3382 O O . THR B 1 49 ? -26 -27.344 -5.273 1 95.5 49 THR B O 1
ATOM 3385 N N . ILE B 1 50 ? -25.484 -25.844 -3.758 1 95.56 50 ILE B N 1
ATOM 3386 C CA . ILE B 1 50 ? -24.234 -25.469 -4.406 1 95.56 50 ILE B CA 1
ATOM 3387 C C . ILE B 1 50 ? -23.266 -26.641 -4.391 1 95.56 50 ILE B C 1
ATOM 3389 O O . ILE B 1 50 ? -22.594 -26.922 -5.395 1 95.56 50 ILE B O 1
ATOM 3393 N N . ILE B 1 51 ? -23.219 -27.344 -3.287 1 95.31 51 ILE B N 1
ATOM 3394 C CA . ILE B 1 51 ? -22.328 -28.5 -3.16 1 95.31 51 ILE B CA 1
ATOM 3395 C C . ILE B 1 51 ? -22.719 -29.562 -4.176 1 95.31 51 ILE B C 1
ATOM 3397 O O . ILE B 1 51 ? -21.859 -30.156 -4.832 1 95.31 51 ILE B O 1
ATOM 3401 N N . LYS B 1 52 ? -23.984 -29.797 -4.266 1 94.94 52 LYS B N 1
ATOM 3402 C CA . LYS B 1 52 ? -24.453 -30.781 -5.242 1 94.94 52 LYS B CA 1
ATOM 3403 C C . LYS B 1 52 ? -24.047 -30.375 -6.656 1 94.94 52 LYS B C 1
ATOM 3405 O O . LYS B 1 52 ? -23.656 -31.234 -7.457 1 94.94 52 LYS B O 1
ATOM 3410 N N . GLU B 1 53 ? -24.156 -29.156 -6.945 1 94.38 53 GLU B N 1
ATOM 3411 C CA . GLU B 1 53 ? -23.766 -28.641 -8.25 1 94.38 53 GLU B CA 1
ATOM 3412 C C . GLU B 1 53 ? -22.266 -28.859 -8.5 1 94.38 53 GLU B C 1
ATOM 3414 O O . GLU B 1 53 ? -21.875 -29.281 -9.586 1 94.38 53 GLU B O 1
ATOM 3419 N N . LEU B 1 54 ? -21.453 -28.547 -7.508 1 93.62 54 LEU B N 1
ATOM 3420 C CA . LEU B 1 54 ? -20.016 -28.641 -7.629 1 93.62 54 LEU B CA 1
ATOM 3421 C C . LEU B 1 54 ? -19.562 -30.094 -7.711 1 93.62 54 LEU B C 1
ATOM 3423 O O . LEU B 1 54 ? -18.578 -30.406 -8.391 1 93.62 54 LEU B O 1
ATOM 3427 N N . GLN B 1 55 ? -20.266 -30.953 -7.07 1 93.56 55 GLN B N 1
ATOM 3428 C CA . GLN B 1 55 ? -20 -32.406 -7.168 1 93.56 55 GLN B CA 1
ATOM 3429 C C . GLN B 1 55 ? -20.312 -32.906 -8.562 1 93.56 55 GLN B C 1
ATOM 3431 O O . GLN B 1 55 ? -19.578 -33.75 -9.102 1 93.56 55 GLN B O 1
ATOM 3436 N N . ALA B 1 56 ? -21.375 -32.438 -9.055 1 92.5 56 ALA B N 1
ATOM 3437 C CA . ALA B 1 56 ? -21.812 -32.875 -10.375 1 92.5 56 ALA B CA 1
ATOM 3438 C C . ALA B 1 56 ? -20.766 -32.594 -11.445 1 92.5 56 ALA B C 1
ATOM 3440 O O . ALA B 1 56 ? -20.625 -33.344 -12.406 1 92.5 56 ALA B O 1
ATOM 3441 N N . ILE B 1 57 ? -20.031 -31.547 -11.211 1 89.5 57 ILE B N 1
ATOM 3442 C CA . ILE B 1 57 ? -19.078 -31.172 -12.242 1 89.5 57 ILE B CA 1
ATOM 3443 C C . ILE B 1 57 ? -17.672 -31.625 -11.82 1 89.5 57 ILE B C 1
ATOM 3445 O O . ILE B 1 57 ? -16.672 -31.203 -12.414 1 89.5 57 ILE B O 1
ATOM 3449 N N . GLY B 1 58 ? -17.578 -32.375 -10.75 1 89.06 58 GLY B N 1
ATOM 3450 C CA . GLY B 1 58 ? -16.344 -33.031 -10.375 1 89.06 58 GLY B CA 1
ATOM 3451 C C . GLY B 1 58 ? -15.391 -32.125 -9.609 1 89.06 58 GLY B C 1
ATOM 3452 O O . GLY B 1 58 ? -14.188 -32.406 -9.531 1 89.06 58 GLY B O 1
ATOM 3453 N N . LEU B 1 59 ? -15.82 -31.047 -9.023 1 91.56 59 LEU B N 1
ATOM 3454 C CA . LEU B 1 59 ? -14.953 -30.109 -8.312 1 91.56 59 LEU B CA 1
ATOM 3455 C C . LEU B 1 59 ? -14.867 -30.469 -6.828 1 91.56 59 LEU B C 1
ATOM 3457 O O . LEU B 1 59 ? -13.867 -30.172 -6.172 1 91.56 59 LEU B O 1
ATOM 3461 N N . VAL B 1 60 ? -15.953 -31.062 -6.363 1 93.06 60 VAL B N 1
ATOM 3462 C CA . VAL B 1 60 ? -16.031 -31.375 -4.941 1 93.06 60 VAL B CA 1
ATOM 3463 C C . VAL B 1 60 ? -16.328 -32.875 -4.758 1 93.06 60 VAL B C 1
ATOM 3465 O O . VAL B 1 60 ? -17.031 -33.469 -5.57 1 93.06 60 VAL B O 1
ATOM 3468 N N . GLU B 1 61 ? -15.773 -33.406 -3.816 1 92.31 61 GLU B N 1
ATOM 3469 C CA . GLU B 1 61 ? -16.031 -34.812 -3.477 1 92.31 61 GLU B CA 1
ATOM 3470 C C . GLU B 1 61 ? -16.312 -34.969 -1.988 1 92.31 61 GLU B C 1
ATOM 3472 O O . GLU B 1 61 ? -16 -34.094 -1.188 1 92.31 61 GLU B O 1
ATOM 3477 N N . THR B 1 62 ? -16.922 -36.062 -1.664 1 92.56 62 THR B N 1
ATOM 3478 C CA . THR B 1 62 ? -17.172 -36.375 -0.268 1 92.56 62 THR B CA 1
ATOM 3479 C C . THR B 1 62 ? -15.953 -37.062 0.353 1 92.56 62 THR B C 1
ATOM 3481 O O . THR B 1 62 ? -15.32 -37.906 -0.278 1 92.56 62 THR B O 1
ATOM 3484 N N . SER B 1 63 ? -15.43 -36.5 1.498 1 84.44 63 SER B N 1
ATOM 3485 C CA . SER B 1 63 ? -14.234 -37.031 2.162 1 84.44 63 SER B CA 1
ATOM 3486 C C . SER B 1 63 ? -14.602 -37.812 3.418 1 84.44 63 SER B C 1
ATOM 3488 O O . SER B 1 63 ? -13.773 -37.969 4.316 1 84.44 63 SER B O 1
ATOM 3490 N N . GLY B 1 64 ? -15.711 -38.375 3.525 1 79.5 64 GLY B N 1
ATOM 3491 C CA . GLY B 1 64 ? -16.094 -39.156 4.684 1 79.5 64 GLY B CA 1
ATOM 3492 C C . GLY B 1 64 ? -17.109 -38.469 5.566 1 79.5 64 GLY B C 1
ATOM 3493 O O . GLY B 1 64 ? -17.938 -37.688 5.082 1 79.5 64 GLY B O 1
ATOM 3494 N N . SER B 1 65 ? -17.234 -39 6.848 1 73.38 65 SER B N 1
ATOM 3495 C CA . SER B 1 65 ? -18.219 -38.469 7.785 1 73.38 65 SER B CA 1
ATOM 3496 C C . SER B 1 65 ? -17.547 -37.812 8.992 1 73.38 65 SER B C 1
ATOM 3498 O O . SER B 1 65 ? -16.469 -38.25 9.414 1 73.38 65 SER B O 1
ATOM 3500 N N . GLY B 1 66 ? -17.969 -36.656 9.359 1 71.69 66 GLY B N 1
ATOM 3501 C CA . GLY B 1 66 ? -17.438 -35.938 10.516 1 71.69 66 GLY B CA 1
ATOM 3502 C C . GLY B 1 66 ? -17.891 -36.531 11.836 1 71.69 66 GLY B C 1
ATOM 3503 O O . GLY B 1 66 ? -18.438 -37.656 11.875 1 71.69 66 GLY B O 1
ATOM 3504 N N . GLU B 1 67 ? -17.406 -35.969 13.039 1 63.69 67 GLU B N 1
ATOM 3505 C CA . GLU B 1 67 ? -17.75 -36.438 14.383 1 63.69 67 GLU B CA 1
ATOM 3506 C C . GLU B 1 67 ? -19.203 -36.125 14.719 1 63.69 67 GLU B C 1
ATOM 3508 O O . GLU B 1 67 ? -19.734 -35.094 14.328 1 63.69 67 GLU B O 1
ATOM 3513 N N . SER B 1 68 ? -19.953 -37.188 15.109 1 61.16 68 SER B N 1
ATOM 3514 C CA . SER B 1 68 ? -21.359 -37.031 15.461 1 61.16 68 SER B CA 1
ATOM 3515 C C . SER B 1 68 ? -21.516 -36.281 16.766 1 61.16 68 SER B C 1
ATOM 3517 O O . SER B 1 68 ? -20.781 -36.5 17.734 1 61.16 68 SER B O 1
ATOM 3519 N N . GLN B 1 69 ? -21.984 -35.219 16.922 1 55.62 69 GLN B N 1
ATOM 3520 C CA . GLN B 1 69 ? -22.375 -34.625 18.188 1 55.62 69 GLN B CA 1
ATOM 3521 C C . GLN B 1 69 ? -23.734 -35.125 18.641 1 55.62 69 GLN B C 1
ATOM 3523 O O . GLN B 1 69 ? -24.438 -34.438 19.391 1 55.62 69 GLN B O 1
ATOM 3528 N N . GLY B 1 70 ? -24.188 -36.406 18.344 1 59.47 70 GLY B N 1
ATOM 3529 C CA . GLY B 1 70 ? -25.422 -37.031 18.781 1 59.47 70 GLY B CA 1
ATOM 3530 C C . GLY B 1 70 ? -26.266 -37.562 17.641 1 59.47 70 GLY B C 1
ATOM 3531 O O . GLY B 1 70 ? -27.125 -38.438 17.828 1 59.47 70 GLY B O 1
ATOM 3532 N N . GLY B 1 71 ? -26.172 -36.875 16.516 1 59.72 71 GLY B N 1
ATOM 3533 C CA . GLY B 1 71 ? -26.953 -37.281 15.375 1 59.72 71 GLY B CA 1
ATOM 3534 C C . GLY B 1 71 ? -26.125 -37.875 14.258 1 59.72 71 GLY B C 1
ATOM 3535 O O . GLY B 1 71 ? -24.984 -38.312 14.492 1 59.72 71 GLY B O 1
ATOM 3536 N N . ARG B 1 72 ? -26.781 -38.188 13.195 1 66.88 72 ARG B N 1
ATOM 3537 C CA . ARG B 1 72 ? -26.109 -38.688 12.008 1 66.88 72 ARG B CA 1
ATOM 3538 C C . ARG B 1 72 ? -24.828 -37.938 11.727 1 66.88 72 ARG B C 1
ATOM 3540 O O . ARG B 1 72 ? -24.797 -36.688 11.844 1 66.88 72 ARG B O 1
ATOM 3547 N N . LYS B 1 73 ? -23.828 -38.625 11.539 1 76.12 73 LYS B N 1
ATOM 3548 C CA . LYS B 1 73 ? -22.531 -38.031 11.25 1 76.12 73 LYS B CA 1
ATOM 3549 C C . LYS B 1 73 ? -22.578 -37.156 9.992 1 76.12 73 LYS B C 1
ATOM 3551 O O . LYS B 1 73 ? -23.031 -37.625 8.945 1 76.12 73 LYS B O 1
ATOM 3556 N N . PRO B 1 74 ? -22.266 -35.875 10.109 1 83.75 74 PRO B N 1
ATOM 3557 C CA . PRO B 1 74 ? -22.344 -35 8.93 1 83.75 74 PRO B CA 1
ATOM 3558 C C . PRO B 1 74 ? -21.328 -35.375 7.848 1 83.75 74 PRO B C 1
ATOM 3560 O O . PRO B 1 74 ? -20.234 -35.844 8.164 1 83.75 74 PRO B O 1
ATOM 3563 N N . LEU B 1 75 ? -21.797 -35.406 6.578 1 89.94 75 LEU B N 1
ATOM 3564 C CA . LEU B 1 75 ? -20.891 -35.625 5.457 1 89.94 75 LEU B CA 1
ATOM 3565 C C . LEU B 1 75 ? -19.859 -34.5 5.379 1 89.94 75 LEU B C 1
ATOM 3567 O O . LEU B 1 75 ? -20.172 -33.344 5.645 1 89.94 75 LEU B O 1
ATOM 3571 N N . LEU B 1 76 ? -18.609 -34.844 5.113 1 94.19 76 LEU B N 1
ATOM 3572 C CA . LEU B 1 76 ? -17.562 -33.844 4.891 1 94.19 76 LEU B CA 1
ATOM 3573 C C . LEU B 1 76 ? -17.234 -33.75 3.406 1 94.19 76 LEU B C 1
ATOM 3575 O O . LEU B 1 76 ? -17.219 -34.75 2.688 1 94.19 76 LEU B O 1
ATOM 3579 N N . TYR B 1 77 ? -17 -32.531 2.99 1 94 77 TYR B N 1
ATOM 3580 C CA . TYR B 1 77 ? -16.719 -32.25 1.586 1 94 77 TYR B CA 1
ATOM 3581 C C . TYR B 1 77 ? -15.344 -31.641 1.418 1 94 77 TYR B C 1
ATOM 3583 O O . TYR B 1 77 ? -14.852 -30.953 2.314 1 94 77 TYR B O 1
ATOM 3591 N N . GLN B 1 78 ? -14.68 -31.938 0.327 1 93.06 78 GLN B N 1
ATOM 3592 C CA . GLN B 1 78 ? -13.406 -31.344 -0.048 1 93.06 78 GLN B CA 1
ATOM 3593 C C . GLN B 1 78 ? -13.289 -31.188 -1.562 1 93.06 78 GLN B C 1
ATOM 3595 O O . GLN B 1 78 ? -14.062 -31.797 -2.311 1 93.06 78 GLN B O 1
ATOM 3600 N N . LEU B 1 79 ? -12.352 -30.375 -1.927 1 91.31 79 LEU B N 1
ATOM 3601 C CA . LEU B 1 79 ? -12.078 -30.266 -3.354 1 91.31 79 LEU B CA 1
ATOM 3602 C C . LEU B 1 79 ? -11.516 -31.578 -3.902 1 91.31 79 LEU B C 1
ATOM 3604 O O . LEU B 1 79 ? -10.734 -32.25 -3.229 1 91.31 79 LEU B O 1
ATOM 3608 N N . HIS B 1 80 ? -11.945 -31.875 -5.07 1 89.31 80 HIS B N 1
ATOM 3609 C CA . HIS B 1 80 ? -11.508 -33.125 -5.676 1 89.31 80 HIS B CA 1
ATOM 3610 C C . HIS B 1 80 ? -9.992 -33.188 -5.84 1 89.31 80 HIS B C 1
ATOM 3612 O O . HIS B 1 80 ? -9.414 -32.312 -6.527 1 89.31 80 HIS B O 1
ATOM 3618 N N . GLN B 1 81 ? -9.328 -34.125 -5.375 1 82.88 81 GLN B N 1
ATOM 3619 C CA . GLN B 1 81 ? -7.875 -34.188 -5.262 1 82.88 81 GLN B CA 1
ATOM 3620 C C . GLN B 1 81 ? -7.23 -34.5 -6.609 1 82.88 81 GLN B C 1
ATOM 3622 O O . GLN B 1 81 ? -6.027 -34.312 -6.789 1 82.88 81 GLN B O 1
ATOM 3627 N N . GLN B 1 82 ? -8.016 -35 -7.562 1 85.5 82 GLN B N 1
ATOM 3628 C CA . GLN B 1 82 ? -7.457 -35.375 -8.859 1 85.5 82 GLN B CA 1
ATOM 3629 C C . GLN B 1 82 ? -7.418 -34.156 -9.797 1 85.5 82 GLN B C 1
ATOM 3631 O O . GLN B 1 82 ? -6.777 -34.219 -10.852 1 85.5 82 GLN B O 1
ATOM 3636 N N . ASN B 1 83 ? -8.141 -33.156 -9.359 1 91 83 ASN B N 1
ATOM 3637 C CA . ASN B 1 83 ? -8.062 -31.922 -10.148 1 91 83 ASN B CA 1
ATOM 3638 C C . ASN B 1 83 ? -6.699 -31.25 -9.992 1 91 83 ASN B C 1
ATOM 3640 O O . ASN B 1 83 ? -6.043 -31.406 -8.961 1 91 83 ASN B O 1
ATOM 3644 N N . TYR B 1 84 ? -6.234 -30.625 -11.031 1 93.5 84 TYR B N 1
ATOM 3645 C CA . TYR B 1 84 ? -4.977 -29.891 -10.922 1 93.5 84 TYR B CA 1
ATOM 3646 C C . TYR B 1 84 ? -4.961 -28.672 -11.836 1 93.5 84 TYR B C 1
ATOM 3648 O O . TYR B 1 84 ? -5.883 -28.484 -12.633 1 93.5 84 TYR B O 1
ATOM 3656 N N . VAL B 1 85 ? -4.051 -27.844 -11.617 1 96.44 85 VAL B N 1
ATOM 3657 C CA . VAL B 1 85 ? -3.746 -26.703 -12.477 1 96.44 85 VAL B CA 1
ATOM 3658 C C . VAL B 1 85 ? -2.318 -26.812 -13.008 1 96.44 85 VAL B C 1
ATOM 3660 O O . VAL B 1 85 ? -1.508 -27.578 -12.461 1 96.44 85 VAL B O 1
ATOM 3663 N N . ILE B 1 86 ? -2.105 -26.172 -14.117 1 97.19 86 ILE B N 1
ATOM 3664 C CA . ILE B 1 86 ? -0.755 -26.094 -14.664 1 97.19 86 ILE B CA 1
ATOM 3665 C C . ILE B 1 86 ? -0.163 -24.719 -14.359 1 97.19 86 ILE B C 1
ATOM 3667 O O . ILE B 1 86 ? -0.754 -23.688 -14.703 1 97.19 86 ILE B O 1
ATOM 3671 N N . SER B 1 87 ? 0.955 -24.75 -13.703 1 98.56 87 SER B N 1
ATOM 3672 C CA . SER B 1 87 ? 1.688 -23.516 -13.406 1 98.56 87 SER B CA 1
ATOM 3673 C C . SER B 1 87 ? 2.93 -23.391 -14.281 1 98.56 87 SER B C 1
ATOM 3675 O O . SER B 1 87 ? 3.65 -24.375 -14.492 1 98.56 87 SER B O 1
ATOM 3677 N N . VAL B 1 88 ? 3.143 -22.234 -14.828 1 98.5 88 VAL B N 1
ATOM 3678 C CA . VAL B 1 88 ? 4.336 -21.922 -15.609 1 98.5 88 VAL B CA 1
ATOM 3679 C C . VAL B 1 88 ? 5.082 -20.766 -14.953 1 98.5 88 VAL B C 1
ATOM 3681 O O . VAL B 1 88 ? 4.492 -19.719 -14.672 1 98.5 88 VAL B O 1
ATOM 3684 N N . ALA B 1 89 ? 6.324 -20.906 -14.664 1 97.75 89 ALA B N 1
ATOM 3685 C CA . ALA B 1 89 ? 7.191 -19.859 -14.148 1 97.75 89 ALA B CA 1
ATOM 3686 C C . ALA B 1 89 ? 8.273 -19.484 -15.156 1 97.75 89 ALA B C 1
ATOM 3688 O O . ALA B 1 89 ? 9.156 -20.297 -15.453 1 97.75 89 ALA B O 1
ATOM 3689 N N . ILE B 1 90 ? 8.195 -18.328 -15.641 1 94.94 90 ILE B N 1
ATOM 3690 C CA . ILE B 1 90 ? 9.203 -17.797 -16.547 1 94.94 90 ILE B CA 1
ATOM 3691 C C . ILE B 1 90 ? 10.25 -17 -15.773 1 94.94 90 ILE B C 1
ATOM 3693 O O . ILE B 1 90 ? 9.914 -16.031 -15.086 1 94.94 90 ILE B O 1
ATOM 3697 N N . HIS B 1 91 ? 11.445 -17.438 -15.797 1 90.69 91 HIS B N 1
ATOM 3698 C CA . HIS B 1 91 ? 12.586 -16.734 -15.234 1 90.69 91 HIS B CA 1
ATOM 3699 C C . HIS B 1 91 ? 13.484 -16.172 -16.328 1 90.69 91 HIS B C 1
ATOM 3701 O O . HIS B 1 91 ? 13.305 -16.484 -17.5 1 90.69 91 HIS B O 1
ATOM 3707 N N . VAL B 1 92 ? 14.43 -15.336 -15.898 1 84.88 92 VAL B N 1
ATOM 3708 C CA . VAL B 1 92 ? 15.367 -14.734 -16.844 1 84.88 92 VAL B CA 1
ATOM 3709 C C . VAL B 1 92 ? 16.203 -15.82 -17.5 1 84.88 92 VAL B C 1
ATOM 3711 O O . VAL B 1 92 ? 16.516 -15.734 -18.703 1 84.88 92 VAL B O 1
ATOM 3714 N N . ASP B 1 93 ? 16.469 -16.906 -16.75 1 83.25 93 ASP B N 1
ATOM 3715 C CA . ASP B 1 93 ? 17.453 -17.859 -17.234 1 83.25 93 ASP B CA 1
ATOM 3716 C C . ASP B 1 93 ? 16.859 -19.25 -17.344 1 83.25 93 ASP B C 1
ATOM 3718 O O . ASP B 1 93 ? 17.562 -20.203 -17.688 1 83.25 93 ASP B O 1
ATOM 3722 N N . ASN B 1 94 ? 15.594 -19.422 -17.094 1 89.62 94 ASN B N 1
ATOM 3723 C CA . ASN B 1 94 ? 14.961 -20.734 -17.203 1 89.62 94 ASN B CA 1
ATOM 3724 C C . ASN B 1 94 ? 13.445 -20.625 -17.219 1 89.62 94 ASN B C 1
ATOM 3726 O O . ASN B 1 94 ? 12.891 -19.578 -16.922 1 89.62 94 ASN B O 1
ATOM 3730 N N . ILE B 1 95 ? 12.812 -21.719 -17.547 1 95.12 95 ILE B N 1
ATOM 3731 C CA . ILE B 1 95 ? 11.359 -21.875 -17.469 1 95.12 95 ILE B CA 1
ATOM 3732 C C . ILE B 1 95 ? 11.031 -23.156 -16.703 1 95.12 95 ILE B C 1
ATOM 3734 O O . ILE B 1 95 ? 11.672 -24.188 -16.875 1 95.12 95 ILE B O 1
ATOM 3738 N N . GLN B 1 96 ? 10.086 -23.031 -15.82 1 96.88 96 GLN B N 1
ATOM 3739 C CA . GLN B 1 96 ? 9.586 -24.172 -15.062 1 96.88 96 GLN B CA 1
ATOM 3740 C C . GLN B 1 96 ? 8.078 -24.328 -15.242 1 96.88 96 GLN B C 1
ATOM 3742 O O . GLN B 1 96 ? 7.355 -23.344 -15.367 1 96.88 96 GLN B O 1
ATOM 3747 N N . THR B 1 97 ? 7.648 -25.531 -15.297 1 97.69 97 THR B N 1
ATOM 3748 C CA . THR B 1 97 ? 6.227 -25.844 -15.328 1 97.69 97 THR B CA 1
ATOM 3749 C C . THR B 1 97 ? 5.895 -26.953 -14.328 1 97.69 97 THR B C 1
ATOM 3751 O O . THR B 1 97 ? 6.75 -27.781 -14.008 1 97.69 97 THR B O 1
ATOM 3754 N N . ALA B 1 98 ? 4.66 -26.906 -13.797 1 97.5 98 ALA B N 1
ATOM 3755 C CA . ALA B 1 98 ? 4.297 -27.922 -12.812 1 97.5 98 ALA B CA 1
ATOM 3756 C C . ALA B 1 98 ? 2.801 -28.203 -12.844 1 97.5 98 ALA B C 1
ATOM 3758 O O . ALA B 1 98 ? 1.999 -27.328 -13.18 1 97.5 98 ALA B O 1
ATOM 3759 N N . LYS B 1 99 ? 2.547 -29.453 -12.609 1 95.44 99 LYS B N 1
ATOM 3760 C CA . LYS B 1 99 ? 1.194 -29.859 -12.242 1 95.44 99 LYS B CA 1
ATOM 3761 C C . LYS B 1 99 ? 0.971 -29.734 -10.734 1 95.44 99 LYS B C 1
ATOM 3763 O O . LYS B 1 99 ? 1.719 -30.297 -9.938 1 95.44 99 LYS B O 1
ATOM 3768 N N . ILE B 1 100 ? -0.074 -28.922 -10.375 1 95.62 100 ILE B N 1
ATOM 3769 C CA . ILE B 1 100 ? -0.279 -28.656 -8.953 1 95.62 100 ILE B CA 1
ATOM 3770 C C . ILE B 1 100 ? -1.744 -28.891 -8.594 1 95.62 100 ILE B C 1
ATOM 3772 O O . ILE B 1 100 ? -2.645 -28.453 -9.312 1 95.62 100 ILE B O 1
ATOM 3776 N N . ASN B 1 101 ? -2.018 -29.594 -7.523 1 92.25 101 ASN B N 1
ATOM 3777 C CA . ASN B 1 101 ? -3.395 -29.828 -7.105 1 92.25 101 ASN B CA 1
ATOM 3778 C C . ASN B 1 101 ? -3.969 -28.641 -6.34 1 92.25 101 ASN B C 1
ATOM 3780 O O . ASN B 1 101 ? -3.26 -27.672 -6.07 1 92.25 101 ASN B O 1
ATOM 3784 N N . PRO B 1 102 ? -5.238 -28.656 -5.98 1 91.44 102 PRO B N 1
ATOM 3785 C CA . PRO B 1 102 ? -5.891 -27.5 -5.379 1 91.44 102 PRO B CA 1
ATOM 3786 C C . PRO B 1 102 ? -5.371 -27.188 -3.975 1 91.44 102 PRO B C 1
ATOM 3788 O O . PRO B 1 102 ? -5.668 -26.125 -3.42 1 91.44 102 PRO B O 1
ATOM 3791 N N . GLN B 1 103 ? -4.625 -28.094 -3.363 1 88.19 103 GLN B N 1
ATOM 3792 C CA . GLN B 1 103 ? -4.051 -27.875 -2.039 1 88.19 103 GLN B CA 1
ATOM 3793 C C . GLN B 1 103 ? -2.641 -27.297 -2.139 1 88.19 103 GLN B C 1
ATOM 3795 O O . GLN B 1 103 ? -1.981 -27.078 -1.12 1 88.19 103 GLN B O 1
ATOM 3800 N N . GLY B 1 104 ? -2.16 -27.094 -3.373 1 91.75 104 GLY B N 1
ATOM 3801 C CA . GLY B 1 104 ? -0.858 -26.484 -3.57 1 91.75 104 GLY B CA 1
ATOM 3802 C C . GLY B 1 104 ? 0.275 -27.484 -3.639 1 91.75 104 GLY B C 1
ATOM 3803 O O . GLY B 1 104 ? 1.448 -27.109 -3.633 1 91.75 104 GLY B O 1
ATOM 3804 N N . LYS B 1 105 ? -0.052 -28.719 -3.686 1 92.56 105 LYS B N 1
ATOM 3805 C CA . LYS B 1 105 ? 0.973 -29.766 -3.76 1 92.56 105 LYS B CA 1
ATOM 3806 C C . LYS B 1 105 ? 1.43 -29.984 -5.199 1 92.56 105 LYS B C 1
ATOM 3808 O O . LYS B 1 105 ? 0.605 -30.172 -6.094 1 92.56 105 LYS B O 1
ATOM 3813 N N . ILE B 1 106 ? 2.695 -29.984 -5.41 1 95.06 106 ILE B N 1
ATOM 3814 C CA . ILE B 1 106 ? 3.281 -30.219 -6.727 1 95.06 106 ILE B CA 1
ATOM 3815 C C . ILE B 1 106 ? 3.277 -31.719 -7.023 1 95.06 106 ILE B C 1
ATOM 3817 O O . ILE B 1 106 ? 3.816 -32.5 -6.246 1 95.06 106 ILE B O 1
ATOM 3821 N N . VAL B 1 107 ? 2.723 -32.094 -8.094 1 92.19 107 VAL B N 1
ATOM 3822 C CA . VAL B 1 107 ? 2.625 -33.469 -8.508 1 92.19 107 VAL B CA 1
ATOM 3823 C C . VAL B 1 107 ? 3.764 -33.812 -9.469 1 92.19 107 VAL B C 1
ATOM 3825 O O . VAL B 1 107 ? 4.312 -34.938 -9.422 1 92.19 107 VAL B O 1
ATOM 3828 N N . GLN B 1 108 ? 4.055 -32.938 -10.328 1 93.75 108 GLN B N 1
ATOM 3829 C CA . GLN B 1 108 ? 5.09 -33.062 -11.344 1 93.75 108 GLN B CA 1
ATOM 3830 C C . GLN B 1 108 ? 5.684 -31.719 -11.719 1 93.75 108 GLN B C 1
ATOM 3832 O O . GLN B 1 108 ? 4.965 -30.719 -11.781 1 93.75 108 GLN B O 1
ATOM 3837 N N . VAL B 1 109 ? 6.934 -31.703 -11.922 1 95.31 109 VAL B N 1
ATOM 3838 C CA . VAL B 1 109 ? 7.609 -30.469 -12.289 1 95.31 109 VAL B CA 1
ATOM 3839 C C . VAL B 1 109 ? 8.562 -30.719 -13.453 1 95.31 109 VAL B C 1
ATOM 3841 O O . VAL B 1 109 ? 9.219 -31.766 -13.508 1 95.31 109 VAL B O 1
ATOM 3844 N N . GLU B 1 110 ? 8.578 -29.859 -14.406 1 95 110 GLU B N 1
ATOM 3845 C CA . GLU B 1 110 ? 9.523 -29.844 -15.523 1 95 110 GLU B CA 1
ATOM 3846 C C . GLU B 1 110 ? 10.281 -28.516 -15.578 1 95 110 GLU B C 1
ATOM 3848 O O . GLU B 1 110 ? 9.711 -27.453 -15.32 1 95 110 GLU B O 1
ATOM 3853 N N . LYS B 1 111 ? 11.539 -28.578 -15.906 1 94.06 111 LYS B N 1
ATOM 3854 C CA . LYS B 1 111 ? 12.383 -27.391 -15.984 1 94.06 111 LYS B CA 1
ATOM 3855 C C . LYS B 1 111 ? 13.258 -27.406 -17.234 1 94.06 111 LYS B C 1
ATOM 3857 O O . LYS B 1 111 ? 13.703 -28.469 -17.656 1 94.06 111 LYS B O 1
ATOM 3862 N N . LYS B 1 112 ? 13.461 -26.281 -17.797 1 94.12 112 LYS B N 1
ATOM 3863 C CA . LYS B 1 112 ? 14.375 -26.109 -18.922 1 94.12 112 LYS B CA 1
ATOM 3864 C C . LYS B 1 112 ? 15.211 -24.844 -18.781 1 94.12 112 LYS B C 1
ATOM 3866 O O . LYS B 1 112 ? 14.664 -23.75 -18.562 1 94.12 112 LYS B O 1
ATOM 3871 N N . SER B 1 113 ? 16.516 -24.938 -18.875 1 89.81 113 SER B N 1
ATOM 3872 C CA . SER B 1 113 ? 17.406 -23.781 -18.844 1 89.81 113 SER B CA 1
ATOM 3873 C C . SER B 1 113 ? 17.359 -23.031 -20.172 1 89.81 113 SER B C 1
ATOM 3875 O O . SER B 1 113 ? 17.188 -23.641 -21.234 1 89.81 113 SER B O 1
ATOM 3877 N N . VAL B 1 114 ? 17.375 -21.797 -20.078 1 85.75 114 VAL B N 1
ATOM 3878 C CA . VAL B 1 114 ? 17.453 -20.953 -21.25 1 85.75 114 VAL B CA 1
ATOM 3879 C C . VAL B 1 114 ? 18.828 -20.328 -21.359 1 85.75 114 VAL B C 1
ATOM 3881 O O . VAL B 1 114 ? 19.297 -19.656 -20.438 1 85.75 114 VAL B O 1
ATOM 3884 N N . CYS B 1 115 ? 19.562 -20.844 -22.297 1 73.44 115 CYS B N 1
ATOM 3885 C CA . CYS B 1 115 ? 20.906 -20.328 -22.547 1 73.44 115 CYS B CA 1
ATOM 3886 C C . CYS B 1 115 ? 20.906 -19.344 -23.703 1 73.44 115 CYS B C 1
ATOM 3888 O O . CYS B 1 115 ? 20.281 -19.609 -24.734 1 73.44 115 CYS B O 1
ATOM 3890 N N . GLY B 1 116 ? 21.391 -18.203 -23.547 1 69.31 116 GLY B N 1
ATOM 3891 C CA . GLY B 1 116 ? 21.562 -17.266 -24.656 1 69.31 116 GLY B CA 1
ATOM 3892 C C . GLY B 1 116 ? 20.328 -16.422 -24.906 1 69.31 116 GLY B C 1
ATOM 3893 O O . GLY B 1 116 ? 19.453 -16.312 -24.031 1 69.31 116 GLY B O 1
ATOM 3894 N N . GLN B 1 117 ? 20.328 -15.719 -26.062 1 78.06 117 GLN B N 1
ATOM 3895 C CA . GLN B 1 117 ? 19.234 -14.812 -26.438 1 78.06 117 GLN B CA 1
ATOM 3896 C C . GLN B 1 117 ? 18.188 -15.531 -27.266 1 78.06 117 GLN B C 1
ATOM 3898 O O . GLN B 1 117 ? 18.422 -15.883 -28.422 1 78.06 117 GLN B O 1
ATOM 3903 N N . LEU B 1 118 ? 17.125 -15.969 -26.656 1 88.31 118 LEU B N 1
ATOM 3904 C CA . LEU B 1 118 ? 15.984 -16.531 -27.359 1 88.31 118 LEU B CA 1
ATOM 3905 C C . LEU B 1 118 ? 15.062 -15.422 -27.859 1 88.31 118 LEU B C 1
ATOM 3907 O O . LEU B 1 118 ? 14.898 -14.391 -27.203 1 88.31 118 LEU B O 1
ATOM 3911 N N . GLN B 1 119 ? 14.531 -15.695 -29 1 92 119 GLN B N 1
ATOM 3912 C CA . GLN B 1 119 ? 13.484 -14.812 -29.5 1 92 119 GLN B CA 1
ATOM 3913 C C . GLN B 1 119 ? 12.141 -15.117 -28.844 1 92 119 GLN B C 1
ATOM 3915 O O . GLN B 1 119 ? 11.961 -16.188 -28.266 1 92 119 GLN B O 1
ATOM 3920 N N . GLN B 1 120 ? 11.234 -14.219 -28.969 1 93.06 120 GLN B N 1
ATOM 3921 C CA . GLN B 1 120 ? 9.938 -14.344 -28.312 1 93.06 120 GLN B CA 1
ATOM 3922 C C . GLN B 1 120 ? 9.227 -15.625 -28.734 1 93.06 120 GLN B C 1
ATOM 3924 O O . GLN B 1 120 ? 8.641 -16.328 -27.891 1 93.06 120 GLN B O 1
ATOM 3929 N N . ASN B 1 121 ? 9.305 -15.93 -30.047 1 93.5 121 ASN B N 1
ATOM 3930 C CA . ASN B 1 121 ? 8.641 -17.141 -30.547 1 93.5 121 ASN B CA 1
ATOM 3931 C C . ASN B 1 121 ? 9.258 -18.406 -29.969 1 93.5 121 ASN B C 1
ATOM 3933 O O . ASN B 1 121 ? 8.57 -19.406 -29.766 1 93.5 121 ASN B O 1
ATOM 3937 N N . GLU B 1 122 ? 10.508 -18.312 -29.719 1 93.88 122 GLU B N 1
ATOM 3938 C CA . GLU B 1 122 ? 11.188 -19.453 -29.109 1 93.88 122 GLU B CA 1
ATOM 3939 C C . GLU B 1 122 ? 10.789 -19.625 -27.656 1 93.88 122 GLU B C 1
ATOM 3941 O O . GLU B 1 122 ? 10.625 -20.75 -27.172 1 93.88 122 GLU B O 1
ATOM 3946 N N . TRP B 1 123 ? 10.656 -18.547 -26.984 1 94.06 123 TRP B N 1
ATOM 3947 C CA . TRP B 1 123 ? 10.141 -18.594 -25.609 1 94.06 123 TRP B CA 1
ATOM 3948 C C . TRP B 1 123 ? 8.758 -19.25 -25.594 1 94.06 123 TRP B C 1
ATOM 3950 O O . TRP B 1 123 ? 8.492 -20.125 -24.766 1 94.06 123 TRP B O 1
ATOM 3960 N N . ALA B 1 124 ? 7.926 -18.844 -26.516 1 95.38 124 ALA B N 1
ATOM 3961 C CA . ALA B 1 124 ? 6.566 -19.375 -26.609 1 95.38 124 ALA B CA 1
ATOM 3962 C C . ALA B 1 124 ? 6.57 -20.875 -26.875 1 95.38 124 ALA B C 1
ATOM 3964 O O . ALA B 1 124 ? 5.812 -21.625 -26.266 1 95.38 124 ALA B O 1
ATOM 3965 N N . ALA B 1 125 ? 7.395 -21.25 -27.766 1 95.81 125 ALA B N 1
ATOM 3966 C CA . ALA B 1 125 ? 7.5 -22.672 -28.109 1 95.81 125 ALA B CA 1
ATOM 3967 C C . ALA B 1 125 ? 7.949 -23.5 -26.906 1 95.81 125 ALA B C 1
ATOM 3969 O O . ALA B 1 125 ? 7.438 -24.594 -26.672 1 95.81 125 ALA B O 1
ATOM 3970 N N . LEU B 1 126 ? 8.883 -22.984 -26.203 1 95.25 126 LEU B N 1
ATOM 3971 C CA . LEU B 1 126 ? 9.406 -23.688 -25.031 1 95.25 126 LEU B CA 1
ATOM 3972 C C . LEU B 1 126 ? 8.328 -23.844 -23.969 1 95.25 126 LEU B C 1
ATOM 3974 O O . LEU B 1 126 ? 8.195 -24.922 -23.359 1 95.25 126 LEU B O 1
ATOM 3978 N N . VAL B 1 127 ? 7.613 -22.781 -23.734 1 97 127 VAL B N 1
ATOM 3979 C CA . VAL B 1 127 ? 6.531 -22.828 -22.75 1 97 127 VAL B CA 1
ATOM 3980 C C . VAL B 1 127 ? 5.512 -23.891 -23.156 1 97 127 VAL B C 1
ATOM 3982 O O . VAL B 1 127 ? 5.133 -24.734 -22.344 1 97 127 VAL B O 1
ATOM 3985 N N . CYS B 1 128 ? 5.141 -23.906 -24.406 1 97.38 128 CYS B N 1
ATOM 3986 C CA . CYS B 1 128 ? 4.152 -24.859 -24.906 1 97.38 128 CYS B CA 1
ATOM 3987 C C . CYS B 1 128 ? 4.672 -26.281 -24.828 1 97.38 128 CYS B C 1
ATOM 3989 O O . CYS B 1 128 ? 3.938 -27.188 -24.438 1 97.38 128 CYS B O 1
ATOM 3991 N N . ASP B 1 129 ? 5.91 -26.438 -25.141 1 96.44 129 ASP B N 1
ATOM 3992 C CA . ASP B 1 129 ? 6.52 -27.766 -25.078 1 96.44 129 ASP B CA 1
ATOM 3993 C C . ASP B 1 129 ? 6.477 -28.312 -23.672 1 96.44 129 ASP B C 1
ATOM 3995 O O . ASP B 1 129 ? 6.16 -29.5 -23.469 1 96.44 129 ASP B O 1
ATOM 3999 N N . LEU B 1 130 ? 6.789 -27.516 -22.734 1 96.75 130 LEU B N 1
ATOM 4000 C CA . LEU B 1 130 ? 6.82 -27.938 -21.344 1 96.75 130 LEU B CA 1
ATOM 4001 C C . LEU B 1 130 ? 5.414 -28.25 -20.844 1 96.75 130 LEU B C 1
ATOM 4003 O O . LEU B 1 130 ? 5.219 -29.219 -20.094 1 96.75 130 LEU B O 1
ATOM 4007 N N . ILE B 1 131 ? 4.453 -27.422 -21.219 1 96.44 131 ILE B N 1
ATOM 4008 C CA . ILE B 1 131 ? 3.068 -27.688 -20.844 1 96.44 131 ILE B CA 1
ATOM 4009 C C . ILE B 1 131 ? 2.607 -29 -21.453 1 96.44 131 ILE B C 1
ATOM 4011 O O . ILE B 1 131 ? 1.986 -29.828 -20.781 1 96.44 131 ILE B O 1
ATOM 4015 N N . ASP B 1 132 ? 2.939 -29.281 -22.703 1 95.44 132 ASP B N 1
ATOM 4016 C CA . ASP B 1 132 ? 2.557 -30.516 -23.391 1 95.44 132 ASP B CA 1
ATOM 4017 C C . ASP B 1 132 ? 3.141 -31.75 -22.703 1 95.44 132 ASP B C 1
ATOM 4019 O O . ASP B 1 132 ? 2.479 -32.781 -22.609 1 95.44 132 ASP B O 1
ATOM 4023 N N . GLN B 1 133 ? 4.32 -31.609 -22.25 1 93.31 133 GLN B N 1
ATOM 4024 C CA . GLN B 1 133 ? 4.961 -32.719 -21.531 1 93.31 133 GLN B CA 1
ATOM 4025 C C . GLN B 1 133 ? 4.18 -33.094 -20.281 1 93.31 133 GLN B C 1
ATOM 4027 O O . GLN B 1 133 ? 4.055 -34.281 -19.953 1 93.31 133 GLN B O 1
ATOM 4032 N N . LEU B 1 134 ? 3.67 -32.094 -19.609 1 92.56 134 LEU B N 1
ATOM 4033 C CA . LEU B 1 134 ? 2.902 -32.375 -18.391 1 92.56 134 LEU B CA 1
ATOM 4034 C C . LEU B 1 134 ? 1.545 -32.969 -18.719 1 92.56 134 LEU B C 1
ATOM 4036 O O . LEU B 1 134 ? 1.039 -33.812 -17.984 1 92.56 134 LEU B O 1
ATOM 4040 N N . LEU B 1 135 ? 0.966 -32.5 -19.797 1 90.38 135 LEU B N 1
ATOM 4041 C CA . LEU B 1 135 ? -0.373 -32.938 -20.172 1 90.38 135 LEU B CA 1
ATOM 4042 C C . LEU B 1 135 ? -0.339 -34.344 -20.766 1 90.38 135 LEU B C 1
ATOM 4044 O O . LEU B 1 135 ? -1.32 -35.094 -20.672 1 90.38 135 LEU B O 1
ATOM 4048 N N . GLU B 1 136 ? 0.684 -34.688 -21.453 1 83.62 136 GLU B N 1
ATOM 4049 C CA . GLU B 1 136 ? 0.821 -36.031 -22.031 1 83.62 136 GLU B CA 1
ATOM 4050 C C . GLU B 1 136 ? 0.892 -37.094 -20.938 1 83.62 136 GLU B C 1
ATOM 4052 O O . GLU B 1 136 ? 0.357 -38.188 -21.094 1 83.62 136 GLU B O 1
ATOM 4057 N N . ASN B 1 137 ? 1.478 -36.812 -19.906 1 70.56 137 ASN B N 1
ATOM 4058 C CA . ASN B 1 137 ? 1.659 -37.75 -18.797 1 70.56 137 ASN B CA 1
ATOM 4059 C C . ASN B 1 137 ? 0.407 -37.844 -17.938 1 70.56 137 ASN B C 1
ATOM 4061 O O . ASN B 1 137 ? 0.361 -38.625 -16.984 1 70.56 137 ASN B O 1
ATOM 4065 N N . SER B 1 138 ? -0.514 -36.969 -18.266 1 65.69 138 SER B N 1
ATOM 4066 C CA . SER B 1 138 ? -1.738 -37 -17.469 1 65.69 138 SER B CA 1
ATOM 4067 C C . SER B 1 138 ? -2.795 -37.906 -18.094 1 65.69 138 SER B C 1
ATOM 4069 O O . SER B 1 138 ? -2.963 -37.938 -19.312 1 65.69 138 SER B O 1
ATOM 4071 N N . ALA B 1 139 ? -3.061 -38.969 -17.484 1 58.53 139 ALA B N 1
ATOM 4072 C CA . ALA B 1 139 ? -4.043 -39.938 -17.969 1 58.53 139 ALA B CA 1
ATOM 4073 C C . ALA B 1 139 ? -5.293 -39.25 -18.484 1 58.53 139 ALA B C 1
ATOM 4075 O O . ALA B 1 139 ? -5.867 -39.656 -19.5 1 58.53 139 ALA B O 1
ATOM 4076 N N . ASP B 1 140 ? -5.93 -38.188 -17.688 1 59.56 140 ASP B N 1
ATOM 4077 C CA . ASP B 1 140 ? -7.168 -37.531 -18.109 1 59.56 140 ASP B CA 1
ATOM 4078 C C . ASP B 1 140 ? -7.035 -36 -18.062 1 59.56 140 ASP B C 1
ATOM 4080 O O . ASP B 1 140 ? -6.824 -35.438 -17 1 59.56 140 ASP B O 1
ATOM 4084 N N . LYS B 1 141 ? -6.855 -35.375 -19.25 1 59.84 141 LYS B N 1
ATOM 4085 C CA . LYS B 1 141 ? -6.895 -33.938 -19.422 1 59.84 141 LYS B CA 1
ATOM 4086 C C . LYS B 1 141 ? -8.078 -33.312 -18.688 1 59.84 141 LYS B C 1
ATOM 4088 O O . LYS B 1 141 ? -8.062 -32.125 -18.344 1 59.84 141 LYS B O 1
ATOM 4093 N N . ALA B 1 142 ? -9 -34.188 -18.469 1 61.97 142 ALA B N 1
ATOM 4094 C CA . ALA B 1 142 ? -10.266 -33.719 -17.891 1 61.97 142 ALA B CA 1
ATOM 4095 C C . ALA B 1 142 ? -10.07 -33.219 -16.469 1 61.97 142 ALA B C 1
ATOM 4097 O O . ALA B 1 142 ? -10.922 -32.5 -15.938 1 61.97 142 ALA B O 1
ATOM 4098 N N . GLU B 1 143 ? -8.797 -33.219 -16.125 1 84.06 143 GLU B N 1
ATOM 4099 C CA . GLU B 1 143 ? -8.57 -32.875 -14.719 1 84.06 143 GLU B CA 1
ATOM 4100 C C . GLU B 1 143 ? -7.863 -31.531 -14.57 1 84.06 143 GLU B C 1
ATOM 4102 O O . GLU B 1 143 ? -7.727 -31.016 -13.453 1 84.06 143 GLU B O 1
ATOM 4107 N N . VAL B 1 144 ? -7.617 -30.922 -15.773 1 92.12 144 VAL B N 1
ATOM 4108 C CA . VAL B 1 144 ? -6.891 -29.656 -15.695 1 92.12 144 VAL B CA 1
ATOM 4109 C C . VAL B 1 144 ? -7.879 -28.5 -15.641 1 92.12 144 VAL B C 1
ATOM 4111 O O . VAL B 1 144 ? -8.695 -28.328 -16.547 1 92.12 144 VAL B O 1
ATOM 4114 N N . MET B 1 145 ? -7.812 -27.688 -14.641 1 93.94 145 MET B N 1
ATOM 4115 C CA . MET B 1 145 ? -8.789 -26.625 -14.414 1 93.94 145 MET B CA 1
ATOM 4116 C C . MET B 1 145 ? -8.367 -25.328 -15.094 1 93.94 145 MET B C 1
ATOM 4118 O O . MET B 1 145 ? -9.203 -24.484 -15.406 1 93.94 145 MET B O 1
ATOM 4122 N N . GLY B 1 146 ? -7.125 -25.172 -15.273 1 96.56 146 GLY B N 1
ATOM 4123 C CA . GLY B 1 146 ? -6.621 -23.938 -15.844 1 96.56 146 GLY B CA 1
ATOM 4124 C C . GLY B 1 146 ? -5.109 -23.844 -15.836 1 96.56 146 GLY B C 1
ATOM 4125 O O . GLY B 1 146 ? -4.43 -24.734 -15.328 1 96.56 146 GLY B O 1
ATOM 4126 N N . ILE B 1 147 ? -4.559 -22.781 -16.469 1 97.94 147 ILE B N 1
ATOM 4127 C CA . ILE B 1 147 ? -3.125 -22.531 -16.594 1 97.94 147 ILE B CA 1
ATOM 4128 C C . ILE B 1 147 ? -2.791 -21.156 -16.016 1 97.94 147 ILE B C 1
ATOM 4130 O O . ILE B 1 147 ? -3.51 -20.188 -16.266 1 97.94 147 ILE B O 1
ATOM 4134 N N . ALA B 1 148 ? -1.808 -21.094 -15.227 1 98.62 148 ALA B N 1
ATOM 4135 C CA . ALA B 1 148 ? -1.302 -19.812 -14.742 1 98.62 148 ALA B CA 1
ATOM 4136 C C . ALA B 1 148 ? 0.167 -19.625 -15.109 1 98.62 148 ALA B C 1
ATOM 4138 O O . ALA B 1 148 ? 0.968 -20.562 -14.977 1 98.62 148 ALA B O 1
ATOM 4139 N N . VAL B 1 149 ? 0.484 -18.453 -15.586 1 98.5 149 VAL B N 1
ATOM 4140 C CA . VAL B 1 149 ? 1.856 -18.094 -15.93 1 98.5 149 VAL B CA 1
ATOM 4141 C C . VAL B 1 149 ? 2.346 -17 -14.992 1 98.5 149 VAL B C 1
ATOM 4143 O O . VAL B 1 149 ? 1.651 -16 -14.781 1 98.5 149 VAL B O 1
ATOM 4146 N N . SER B 1 150 ? 3.408 -17.203 -14.352 1 97.81 150 SER B N 1
ATOM 4147 C CA . SER B 1 150 ? 4.125 -16.203 -13.57 1 97.81 150 SER B CA 1
ATOM 4148 C C . SER B 1 150 ? 5.398 -15.758 -14.289 1 97.81 150 SER B C 1
ATOM 4150 O O . SER B 1 150 ? 6.168 -16.594 -14.773 1 97.81 150 SER B O 1
ATOM 4152 N N . ALA B 1 151 ? 5.605 -14.492 -14.391 1 95.19 151 ALA B N 1
ATOM 4153 C CA . ALA B 1 151 ? 6.742 -13.969 -15.141 1 95.19 151 ALA B CA 1
ATOM 4154 C C . ALA B 1 151 ? 7.238 -12.656 -14.539 1 95.19 151 ALA B C 1
ATOM 4156 O O . ALA B 1 151 ? 6.512 -11.992 -13.789 1 95.19 151 ALA B O 1
ATOM 4157 N N . PRO B 1 152 ? 8.508 -12.336 -14.852 1 90.44 152 PRO B N 1
ATOM 4158 C CA . PRO B 1 152 ? 8.953 -11 -14.438 1 90.44 152 PRO B CA 1
ATOM 4159 C C . PRO B 1 152 ? 8.148 -9.883 -15.094 1 90.44 152 PRO B C 1
ATOM 4161 O O . PRO B 1 152 ? 7.758 -10 -16.266 1 90.44 152 PRO B O 1
ATOM 4164 N N . GLY B 1 153 ? 7.805 -8.898 -14.414 1 85.94 153 GLY B N 1
ATOM 4165 C CA . GLY B 1 153 ? 7.023 -7.789 -14.938 1 85.94 153 GLY B CA 1
ATOM 4166 C C . GLY B 1 153 ? 7.836 -6.852 -15.812 1 85.94 153 GLY B C 1
ATOM 4167 O O . GLY B 1 153 ? 9.023 -7.086 -16.047 1 85.94 153 GLY B O 1
ATOM 4168 N N . PRO B 1 154 ? 7.121 -5.941 -16.375 1 87.44 154 PRO B N 1
ATOM 4169 C CA . PRO B 1 154 ? 5.719 -5.574 -16.141 1 87.44 154 PRO B CA 1
ATOM 4170 C C . PRO B 1 154 ? 4.742 -6.496 -16.875 1 87.44 154 PRO B C 1
ATOM 4172 O O . PRO B 1 154 ? 5.059 -7.012 -17.938 1 87.44 154 PRO B O 1
ATOM 4175 N N . VAL B 1 155 ? 3.527 -6.699 -16.234 1 91.75 155 VAL B N 1
ATOM 4176 C CA . VAL B 1 155 ? 2.502 -7.578 -16.781 1 91.75 155 VAL B CA 1
ATOM 4177 C C . VAL B 1 155 ? 1.162 -6.848 -16.828 1 91.75 155 VAL B C 1
ATOM 4179 O O . VAL B 1 155 ? 0.828 -6.102 -15.906 1 91.75 155 VAL B O 1
ATOM 4182 N N . ASP B 1 156 ? 0.478 -6.938 -17.891 1 91.5 156 ASP B N 1
ATOM 4183 C CA . ASP B 1 156 ? -0.938 -6.586 -17.922 1 91.5 156 ASP B CA 1
ATOM 4184 C C . ASP B 1 156 ? -1.811 -7.797 -17.609 1 91.5 156 ASP B C 1
ATOM 4186 O O . ASP B 1 156 ? -2.057 -8.641 -18.469 1 91.5 156 ASP B O 1
ATOM 4190 N N . VAL B 1 157 ? -2.262 -7.844 -16.422 1 92.81 157 VAL B N 1
ATOM 4191 C CA . VAL B 1 157 ? -2.961 -9.016 -15.914 1 92.81 157 VAL B CA 1
ATOM 4192 C C . VAL B 1 157 ? -4.316 -9.156 -16.609 1 92.81 157 VAL B C 1
ATOM 4194 O O . VAL B 1 157 ? -4.805 -10.266 -16.812 1 92.81 157 VAL B O 1
ATOM 4197 N N . ASP B 1 158 ? -4.91 -8.062 -16.969 1 90.5 158 ASP B N 1
ATOM 4198 C CA . ASP B 1 158 ? -6.238 -8.078 -17.578 1 90.5 158 ASP B CA 1
ATOM 4199 C C . ASP B 1 158 ? -6.203 -8.711 -18.969 1 90.5 158 ASP B C 1
ATOM 4201 O O . ASP B 1 158 ? -7.066 -9.523 -19.312 1 90.5 158 ASP B O 1
ATOM 4205 N N . THR B 1 159 ? -5.176 -8.398 -19.688 1 92.5 159 THR B N 1
ATOM 4206 C CA . THR B 1 159 ? -5.094 -8.914 -21.047 1 92.5 159 THR B CA 1
ATOM 4207 C C . THR B 1 159 ? -4.215 -10.164 -21.109 1 92.5 159 THR B C 1
ATOM 4209 O O . THR B 1 159 ? -4.184 -10.859 -22.125 1 92.5 159 THR B O 1
ATOM 4212 N N . GLY B 1 160 ? -3.551 -10.422 -19.984 1 95.81 160 GLY B N 1
ATOM 4213 C CA . GLY B 1 160 ? -2.621 -11.539 -19.984 1 95.81 160 GLY B CA 1
ATOM 4214 C C . GLY B 1 160 ? -1.399 -11.305 -20.859 1 95.81 160 GLY B C 1
ATOM 4215 O O . GLY B 1 160 ? -0.944 -12.203 -21.562 1 95.81 160 GLY B O 1
ATOM 4216 N N . THR B 1 161 ? -0.908 -10.055 -20.859 1 95.44 161 THR B N 1
ATOM 4217 C CA . THR B 1 161 ? 0.19 -9.672 -21.734 1 95.44 161 THR B CA 1
ATOM 4218 C C . THR B 1 161 ? 1.454 -9.391 -20.938 1 95.44 161 THR B C 1
ATOM 4220 O O . THR B 1 161 ? 1.415 -8.648 -19.953 1 95.44 161 THR B O 1
ATOM 4223 N N . LEU B 1 162 ? 2.494 -10.07 -21.297 1 94.19 162 LEU B N 1
ATOM 4224 C CA . LEU B 1 162 ? 3.818 -9.711 -20.797 1 94.19 162 LEU B CA 1
ATOM 4225 C C . LEU B 1 162 ? 4.398 -8.539 -21.594 1 94.19 162 LEU B C 1
ATOM 4227 O O . LEU B 1 162 ? 4.668 -8.672 -22.781 1 94.19 162 LEU B O 1
ATOM 4231 N N . LEU B 1 163 ? 4.551 -7.465 -21 1 89.56 163 LEU B N 1
ATOM 4232 C CA . LEU B 1 163 ? 4.871 -6.227 -21.703 1 89.56 163 LEU B CA 1
ATOM 4233 C C . LEU B 1 163 ? 6.344 -6.191 -22.109 1 89.56 163 LEU B C 1
ATOM 4235 O O . LEU B 1 163 ? 6.758 -6.906 -23.016 1 89.56 163 LEU B O 1
ATOM 4239 N N . ASN B 1 164 ? 7.266 -5.523 -21.312 1 86.38 164 ASN B N 1
ATOM 4240 C CA . ASN B 1 164 ? 8.68 -5.398 -21.625 1 86.38 164 ASN B CA 1
ATOM 4241 C C . ASN B 1 164 ? 9.562 -5.609 -20.406 1 86.38 164 ASN B C 1
ATOM 4243 O O . ASN B 1 164 ? 10.141 -4.656 -19.875 1 86.38 164 ASN B O 1
ATOM 4247 N N . PRO B 1 165 ? 9.695 -6.898 -20.047 1 85.12 165 PRO B N 1
ATOM 4248 C CA . PRO B 1 165 ? 10.562 -7.117 -18.891 1 85.12 165 PRO B CA 1
ATOM 4249 C C . PRO B 1 165 ? 12 -6.652 -19.141 1 85.12 165 PRO B C 1
ATOM 4251 O O . PRO B 1 165 ? 12.625 -7.074 -20.109 1 85.12 165 PRO B O 1
ATOM 4254 N N . PRO B 1 166 ? 12.508 -5.871 -18.234 1 78.75 166 PRO B N 1
ATOM 4255 C CA . PRO B 1 166 ? 13.82 -5.262 -18.438 1 78.75 166 PRO B CA 1
ATOM 4256 C C . PRO B 1 166 ? 14.93 -6.297 -18.594 1 78.75 166 PRO B C 1
ATOM 4258 O O . PRO B 1 166 ? 15.906 -6.055 -19.328 1 78.75 166 PRO B O 1
ATOM 4261 N N . ASN B 1 167 ? 14.766 -7.473 -18.016 1 80.62 167 ASN B N 1
ATOM 4262 C CA . ASN B 1 167 ? 15.852 -8.445 -17.984 1 80.62 167 ASN B CA 1
ATOM 4263 C C . ASN B 1 167 ? 15.656 -9.539 -19.016 1 80.62 167 ASN B C 1
ATOM 4265 O O . ASN B 1 167 ? 16.438 -10.492 -19.094 1 80.62 167 ASN B O 1
ATOM 4269 N N . ILE B 1 168 ? 14.57 -9.516 -19.828 1 86 168 ILE B N 1
ATOM 4270 C CA . ILE B 1 168 ? 14.336 -10.398 -20.969 1 86 168 ILE B CA 1
ATOM 4271 C C . ILE B 1 168 ? 14.055 -9.57 -22.219 1 86 168 ILE B C 1
ATOM 4273 O O . ILE B 1 168 ? 12.898 -9.43 -22.625 1 86 168 ILE B O 1
ATOM 4277 N N . LYS B 1 169 ? 15.055 -9.18 -22.844 1 81.75 169 LYS B N 1
ATOM 4278 C CA . LYS B 1 169 ? 14.992 -8.148 -23.875 1 81.75 169 LYS B CA 1
ATOM 4279 C C . LYS B 1 169 ? 14.234 -8.656 -25.109 1 81.75 169 LYS B C 1
ATOM 4281 O O . LYS B 1 169 ? 13.625 -7.863 -25.828 1 81.75 169 LYS B O 1
ATOM 4286 N N . ALA B 1 170 ? 14.195 -9.906 -25.281 1 86.12 170 ALA B N 1
ATOM 4287 C CA . ALA B 1 170 ? 13.586 -10.484 -26.469 1 86.12 170 ALA B CA 1
ATOM 4288 C C . ALA B 1 170 ? 12.062 -10.398 -26.406 1 86.12 170 ALA B C 1
ATOM 4290 O O . ALA B 1 170 ? 11.375 -10.539 -27.422 1 86.12 170 ALA B O 1
ATOM 4291 N N . ILE B 1 171 ? 11.555 -10.156 -25.266 1 89 171 ILE B N 1
ATOM 4292 C CA . ILE B 1 171 ? 10.109 -10.188 -25.078 1 89 171 ILE B CA 1
ATOM 4293 C C . ILE B 1 171 ? 9.539 -8.773 -25.172 1 89 171 ILE B C 1
ATOM 4295 O O . ILE B 1 171 ? 9.992 -7.871 -24.469 1 89 171 ILE B O 1
ATOM 4299 N N . GLU B 1 172 ? 8.664 -8.641 -26.109 1 90.31 172 GLU B N 1
ATOM 4300 C CA . GLU B 1 172 ? 7.953 -7.379 -26.281 1 90.31 172 GLU B CA 1
ATOM 4301 C C . GLU B 1 172 ? 6.453 -7.609 -26.453 1 90.31 172 GLU B C 1
ATOM 4303 O O . GLU B 1 172 ? 6.027 -8.203 -27.453 1 90.31 172 GLU B O 1
ATOM 4308 N N . GLN B 1 173 ? 5.672 -7.199 -25.531 1 92.5 173 GLN B N 1
ATOM 4309 C CA . GLN B 1 173 ? 4.215 -7.25 -25.609 1 92.5 173 GLN B CA 1
ATOM 4310 C C . GLN B 1 173 ? 3.732 -8.648 -25.984 1 92.5 173 GLN B C 1
ATOM 4312 O O . GLN B 1 173 ? 2.979 -8.812 -26.938 1 92.5 173 GLN B O 1
ATOM 4317 N N . TRP B 1 174 ? 4.16 -9.602 -25.312 1 95.38 174 TRP B N 1
ATOM 4318 C CA . TRP B 1 174 ? 3.805 -11 -25.562 1 95.38 174 TRP B CA 1
ATOM 4319 C C . TRP B 1 174 ? 2.441 -11.328 -24.969 1 95.38 174 TRP B C 1
ATOM 4321 O O . TRP B 1 174 ? 2.283 -11.375 -23.75 1 95.38 174 TRP B O 1
ATOM 4331 N N . GLU B 1 175 ? 1.441 -11.578 -25.828 1 96.75 175 GLU B N 1
ATOM 4332 C CA . GLU B 1 175 ? 0.096 -11.938 -25.391 1 96.75 175 GLU B CA 1
ATOM 4333 C C . GLU B 1 175 ? 0.033 -13.398 -24.953 1 96.75 175 GLU B C 1
ATOM 4335 O O . GLU B 1 175 ? -0.624 -14.219 -25.594 1 96.75 175 GLU B O 1
ATOM 4340 N N . VAL B 1 176 ? 0.58 -13.688 -23.828 1 96.94 176 VAL B N 1
ATOM 4341 C CA . VAL B 1 176 ? 0.75 -15.031 -23.281 1 96.94 176 VAL B CA 1
ATOM 4342 C C . VAL B 1 176 ? -0.617 -15.68 -23.062 1 96.94 176 VAL B C 1
ATOM 4344 O O . VAL B 1 176 ? -0.828 -16.844 -23.406 1 96.94 176 VAL B O 1
ATOM 4347 N N . GLY B 1 177 ? -1.521 -14.945 -22.438 1 96.94 177 GLY B N 1
ATOM 4348 C CA . GLY B 1 177 ? -2.85 -15.453 -22.141 1 96.94 177 GLY B CA 1
ATOM 4349 C C . GLY B 1 177 ? -3.604 -15.922 -23.375 1 96.94 177 GLY B C 1
ATOM 4350 O O . GLY B 1 177 ? -4.062 -17.062 -23.422 1 96.94 177 GLY B O 1
ATOM 4351 N N . ALA B 1 178 ? -3.695 -15.062 -24.359 1 97.06 178 ALA B N 1
ATOM 4352 C CA . ALA B 1 178 ? -4.418 -15.375 -25.594 1 97.06 178 ALA B CA 1
ATOM 4353 C C . ALA B 1 178 ? -3.805 -16.578 -26.297 1 97.06 178 ALA B C 1
ATOM 4355 O O . ALA B 1 178 ? -4.523 -17.453 -26.766 1 97.06 178 ALA B O 1
ATOM 4356 N N . LEU B 1 179 ? -2.502 -16.609 -26.344 1 97.5 179 LEU B N 1
ATOM 4357 C CA . LEU B 1 179 ? -1.789 -17.703 -27 1 97.5 179 LEU B CA 1
ATOM 4358 C C . LEU B 1 179 ? -2.129 -19.047 -26.359 1 97.5 179 LEU B C 1
ATOM 4360 O O . LEU B 1 179 ? -2.479 -20 -27.062 1 97.5 179 LEU B O 1
ATOM 4364 N N . LEU B 1 180 ? -2.041 -19.094 -25.109 1 97.94 180 LEU B N 1
ATOM 4365 C CA . LEU B 1 180 ? -2.232 -20.344 -24.391 1 97.94 180 LEU B CA 1
ATOM 4366 C C . LEU B 1 180 ? -3.707 -20.734 -24.359 1 97.94 180 LEU B C 1
ATOM 4368 O O . LEU B 1 180 ? -4.043 -21.922 -24.422 1 97.94 180 LEU B O 1
ATOM 4372 N N . GLU B 1 181 ? -4.582 -19.75 -24.203 1 97.06 181 GLU B N 1
ATOM 4373 C CA . GLU B 1 181 ? -6.012 -20.031 -24.234 1 97.06 181 GLU B CA 1
ATOM 4374 C C . GLU B 1 181 ? -6.426 -20.641 -25.578 1 97.06 181 GLU B C 1
ATOM 4376 O O . GLU B 1 181 ? -7.242 -21.562 -25.625 1 97.06 181 GLU B O 1
ATOM 4381 N N . GLU B 1 182 ? -5.941 -20.062 -26.609 1 96.88 182 GLU B N 1
ATOM 4382 C CA . GLU B 1 182 ? -6.258 -20.562 -27.953 1 96.88 182 GLU B CA 1
ATOM 4383 C C . GLU B 1 182 ? -5.75 -21.984 -28.141 1 96.88 182 GLU B C 1
ATOM 4385 O O . GLU B 1 182 ? -6.445 -22.828 -28.719 1 96.88 182 GLU B O 1
ATOM 4390 N N . ARG B 1 183 ? -4.645 -22.25 -27.641 1 96.31 183 ARG B N 1
ATOM 4391 C CA . ARG B 1 183 ? -4.008 -23.547 -27.875 1 96.31 183 ARG B CA 1
ATOM 4392 C C . ARG B 1 183 ? -4.629 -24.625 -26.984 1 96.31 183 ARG B C 1
ATOM 4394 O O . ARG B 1 183 ? -4.84 -25.75 -27.438 1 96.31 183 ARG B O 1
ATOM 4401 N N . TYR B 1 184 ? -4.902 -24.312 -25.75 1 95.25 184 TYR B N 1
ATOM 4402 C CA . TYR B 1 184 ? -5.254 -25.375 -24.797 1 95.25 184 TYR B CA 1
ATOM 4403 C C . TYR B 1 184 ? -6.734 -25.312 -24.438 1 95.25 184 TYR B C 1
ATOM 4405 O O . TYR B 1 184 ? -7.27 -26.234 -23.828 1 95.25 184 TYR B O 1
ATOM 4413 N N . ARG B 1 185 ? -7.43 -24.203 -24.781 1 94.5 185 ARG B N 1
ATOM 4414 C CA . ARG B 1 185 ? -8.859 -24.031 -24.531 1 94.5 185 ARG B CA 1
ATOM 4415 C C . ARG B 1 185 ? -9.172 -24.188 -23.047 1 94.5 185 ARG B C 1
ATOM 4417 O O . ARG B 1 185 ? -10.125 -24.875 -22.672 1 94.5 185 ARG B O 1
ATOM 4424 N N . LEU B 1 186 ? -8.344 -23.625 -22.219 1 94.69 186 LEU B N 1
ATOM 4425 C CA . LEU B 1 186 ? -8.477 -23.547 -20.781 1 94.69 186 LEU B CA 1
ATOM 4426 C C . LEU B 1 186 ? -8.383 -22.094 -20.297 1 94.69 186 LEU B C 1
ATOM 4428 O O . LEU B 1 186 ? -7.812 -21.25 -21 1 94.69 186 LEU B O 1
ATOM 4432 N N . PRO B 1 187 ? -9.008 -21.812 -19.125 1 96.19 187 PRO B N 1
ATOM 4433 C CA . PRO B 1 187 ? -8.727 -20.5 -18.547 1 96.19 187 PRO B CA 1
ATOM 4434 C C . PRO B 1 187 ? -7.238 -20.266 -18.281 1 96.19 187 PRO B C 1
ATOM 4436 O O . PRO B 1 187 ? -6.551 -21.172 -17.797 1 96.19 187 PRO B O 1
ATOM 4439 N N . VAL B 1 188 ? -6.73 -19.109 -18.688 1 97.94 188 VAL B N 1
ATOM 4440 C CA . VAL B 1 188 ? -5.324 -18.766 -18.5 1 97.94 188 VAL B CA 1
ATOM 4441 C C . VAL B 1 188 ? -5.203 -17.438 -17.781 1 97.94 188 VAL B C 1
ATOM 4443 O O . VAL B 1 188 ? -5.945 -16.484 -18.078 1 97.94 188 VAL B O 1
ATOM 4446 N N . VAL B 1 189 ? -4.336 -17.344 -16.781 1 97.94 189 VAL B N 1
ATOM 4447 C CA . VAL B 1 189 ? -4.035 -16.078 -16.125 1 97.94 189 VAL B CA 1
ATOM 4448 C C . VAL B 1 189 ? -2.527 -15.828 -16.141 1 97.94 189 VAL B C 1
ATOM 4450 O O . VAL B 1 189 ? -1.739 -16.781 -16.203 1 97.94 189 VAL B O 1
ATOM 4453 N N . LEU B 1 190 ? -2.156 -14.617 -16.219 1 97.94 190 LEU B N 1
ATOM 4454 C CA . LEU B 1 190 ? -0.778 -14.156 -16.125 1 97.94 190 LEU B CA 1
ATOM 4455 C C . LEU B 1 190 ? -0.608 -13.227 -14.914 1 97.94 190 LEU B C 1
ATOM 4457 O O . LEU B 1 190 ? -1.448 -12.359 -14.672 1 97.94 190 LEU B O 1
ATOM 4461 N N . GLU B 1 191 ? 0.433 -13.469 -14.125 1 97.25 191 GLU B N 1
ATOM 4462 C CA . GLU B 1 191 ? 0.716 -12.656 -12.945 1 97.25 191 GLU B CA 1
ATOM 4463 C C . GLU B 1 191 ? 2.211 -12.383 -12.812 1 97.25 191 GLU B C 1
ATOM 4465 O O . GLU B 1 191 ? 3.037 -13.172 -13.273 1 97.25 191 GLU B O 1
ATOM 4470 N N . ARG B 1 192 ? 2.531 -11.305 -12.234 1 95.5 192 ARG B N 1
ATOM 4471 C CA . ARG B 1 192 ? 3.926 -10.992 -11.938 1 95.5 192 ARG B CA 1
ATOM 4472 C C . ARG B 1 192 ? 4.5 -11.984 -10.93 1 95.5 192 ARG B C 1
ATOM 4474 O O . ARG B 1 192 ? 3.814 -12.398 -9.992 1 95.5 192 ARG B O 1
ATOM 4481 N N . ASP B 1 193 ? 5.695 -12.281 -11.047 1 95.94 193 ASP B N 1
ATOM 4482 C CA . ASP B 1 193 ? 6.355 -13.336 -10.289 1 95.94 193 ASP B CA 1
ATOM 4483 C C . ASP B 1 193 ? 6.266 -13.07 -8.789 1 95.94 193 ASP B C 1
ATOM 4485 O O . ASP B 1 193 ? 5.848 -13.938 -8.016 1 95.94 193 ASP B O 1
ATOM 4489 N N . ALA B 1 194 ? 6.59 -11.859 -8.375 1 95.62 194 ALA B N 1
ATOM 4490 C CA . ALA B 1 194 ? 6.578 -11.547 -6.945 1 95.62 194 ALA B CA 1
ATOM 4491 C C . ALA B 1 194 ? 5.16 -11.594 -6.383 1 95.62 194 ALA B C 1
ATOM 4493 O O . ALA B 1 194 ? 4.949 -12.039 -5.254 1 95.62 194 ALA B O 1
ATOM 4494 N N . ASN B 1 195 ? 4.164 -11.117 -7.121 1 97.12 195 ASN B N 1
ATOM 4495 C CA . ASN B 1 195 ? 2.768 -11.203 -6.703 1 97.12 195 ASN B CA 1
ATOM 4496 C C . ASN B 1 195 ? 2.314 -12.656 -6.559 1 97.12 195 ASN B C 1
ATOM 4498 O O . ASN B 1 195 ? 1.651 -13.008 -5.582 1 97.12 195 ASN B O 1
ATOM 4502 N N . ALA B 1 196 ? 2.676 -13.445 -7.539 1 97.31 196 ALA B N 1
ATOM 4503 C CA . ALA B 1 196 ? 2.32 -14.867 -7.488 1 97.31 196 ALA B CA 1
ATOM 4504 C C . ALA B 1 196 ? 2.936 -15.539 -6.266 1 97.31 196 ALA B C 1
ATOM 4506 O O . ALA B 1 196 ? 2.236 -16.219 -5.504 1 97.31 196 ALA B O 1
ATOM 4507 N N . ALA B 1 197 ? 4.199 -15.297 -6.105 1 96.88 197 ALA B N 1
ATOM 4508 C CA . ALA B 1 197 ? 4.883 -15.898 -4.965 1 96.88 197 ALA B CA 1
ATOM 4509 C C . ALA B 1 197 ? 4.238 -15.461 -3.648 1 96.88 197 ALA B C 1
ATOM 4511 O O . ALA B 1 197 ? 4.078 -16.281 -2.736 1 96.88 197 ALA B O 1
ATOM 4512 N N . ALA B 1 198 ? 3.912 -14.211 -3.574 1 96.94 198 ALA B N 1
ATOM 4513 C CA . ALA B 1 198 ? 3.258 -13.695 -2.375 1 96.94 198 ALA B CA 1
ATOM 4514 C C . ALA B 1 198 ? 1.944 -14.43 -2.107 1 96.94 198 ALA B C 1
ATOM 4516 O O . ALA B 1 198 ? 1.689 -14.867 -0.984 1 96.94 198 ALA B O 1
ATOM 4517 N N . LEU B 1 199 ? 1.172 -14.547 -3.117 1 96.5 199 LEU B N 1
ATOM 4518 C CA . LEU B 1 199 ? -0.122 -15.195 -2.949 1 96.5 199 LEU B CA 1
ATOM 4519 C C . LEU B 1 199 ? 0.053 -16.672 -2.586 1 96.5 199 LEU B C 1
ATOM 4521 O O . LEU B 1 199 ? -0.699 -17.203 -1.768 1 96.5 199 LEU B O 1
ATOM 4525 N N . GLY B 1 200 ? 1.013 -17.344 -3.189 1 96.25 200 GLY B N 1
ATOM 4526 C CA . GLY B 1 200 ? 1.315 -18.719 -2.83 1 96.25 200 GLY B CA 1
ATOM 4527 C C . GLY B 1 200 ? 1.634 -18.891 -1.357 1 96.25 200 GLY B C 1
ATOM 4528 O O . GLY B 1 200 ? 1.123 -19.812 -0.711 1 96.25 200 GLY B O 1
ATOM 4529 N N . GLU B 1 201 ? 2.482 -18 -0.882 1 95.25 201 GLU B N 1
ATOM 4530 C CA . GLU B 1 201 ? 2.828 -18.031 0.536 1 95.25 201 GLU B CA 1
ATOM 4531 C C . GLU B 1 201 ? 1.599 -17.812 1.41 1 95.25 201 GLU B C 1
ATOM 4533 O O . GLU B 1 201 ? 1.452 -18.438 2.459 1 95.25 201 GLU B O 1
ATOM 4538 N N . HIS B 1 202 ? 0.778 -16.891 0.992 1 94.5 202 HIS B N 1
ATOM 4539 C CA . HIS B 1 202 ? -0.412 -16.547 1.763 1 94.5 202 HIS B CA 1
ATOM 4540 C C . HIS B 1 202 ? -1.402 -17.703 1.784 1 94.5 202 HIS B C 1
ATOM 4542 O O . HIS B 1 202 ? -2.041 -17.969 2.807 1 94.5 202 HIS B O 1
ATOM 4548 N N . TRP B 1 203 ? -1.521 -18.375 0.684 1 93.38 203 TRP B N 1
ATOM 4549 C CA . TRP B 1 203 ? -2.525 -19.438 0.573 1 93.38 203 TRP B CA 1
ATOM 4550 C C . TRP B 1 203 ? -2.014 -20.734 1.174 1 93.38 203 TRP B C 1
ATOM 4552 O O . TRP B 1 203 ? -2.756 -21.453 1.857 1 93.38 203 TRP B O 1
ATOM 4562 N N . PHE B 1 204 ? -0.793 -21.094 0.859 1 92.94 204 PHE B N 1
ATOM 4563 C CA . PHE B 1 204 ? -0.321 -22.453 1.116 1 92.94 204 PHE B CA 1
ATOM 4564 C C . PHE B 1 204 ? 0.822 -22.438 2.123 1 92.94 204 PHE B C 1
ATOM 4566 O O . PHE B 1 204 ? 1.264 -23.5 2.576 1 92.94 204 PHE B O 1
ATOM 4573 N N . GLY B 1 205 ? 1.285 -21.25 2.441 1 90.81 205 GLY B N 1
ATOM 4574 C CA . GLY B 1 205 ? 2.479 -21.172 3.268 1 90.81 205 GLY B CA 1
ATOM 4575 C C . GLY B 1 205 ? 2.193 -20.719 4.684 1 90.81 205 GLY B C 1
ATOM 4576 O O . GLY B 1 205 ? 1.146 -21.031 5.25 1 90.81 205 GLY B O 1
ATOM 4577 N N . SER B 1 206 ? 3.174 -20.047 5.219 1 82.75 206 SER B N 1
ATOM 4578 C CA . SER B 1 206 ? 3.197 -19.703 6.637 1 82.75 206 SER B CA 1
ATOM 4579 C C . SER B 1 206 ? 2.395 -18.438 6.918 1 82.75 206 SER B C 1
ATOM 4581 O O . SER B 1 206 ? 2.172 -18.078 8.078 1 82.75 206 SER B O 1
ATOM 4583 N N . SER B 1 207 ? 1.878 -17.797 5.91 1 79.81 207 SER B N 1
ATOM 4584 C CA . SER B 1 207 ? 1.246 -16.5 6.109 1 79.81 207 SER B CA 1
ATOM 4585 C C . SER B 1 207 ? -0.266 -16.594 5.93 1 79.81 207 SER B C 1
ATOM 4587 O O . SER B 1 207 ? -0.927 -15.57 5.691 1 79.81 207 SER B O 1
ATOM 4589 N N . GLU B 1 208 ? -0.76 -17.719 6.062 1 74.38 208 GLU B N 1
ATOM 4590 C CA . GLU B 1 208 ? -2.17 -17.938 5.758 1 74.38 208 GLU B CA 1
ATOM 4591 C C . GLU B 1 208 ? -3.07 -17.125 6.68 1 74.38 208 GLU B C 1
ATOM 4593 O O . GLU B 1 208 ? -4.113 -16.625 6.254 1 74.38 208 GLU B O 1
ATOM 4598 N N . LYS B 1 209 ? -2.633 -16.844 7.801 1 74.19 209 LYS B N 1
ATOM 4599 C CA . LYS B 1 209 ? -3.49 -16.188 8.781 1 74.19 209 LYS B CA 1
ATOM 4600 C C . LYS B 1 209 ? -3.193 -14.688 8.859 1 74.19 209 LYS B C 1
ATOM 4602 O O . LYS B 1 209 ? -3.816 -13.969 9.633 1 74.19 209 LYS B O 1
ATOM 4607 N N . LYS B 1 210 ? -2.324 -14.281 8.016 1 83.38 210 LYS B N 1
ATOM 4608 C CA . LYS B 1 210 ? -1.934 -12.875 8.086 1 83.38 210 LYS B CA 1
ATOM 4609 C C . LYS B 1 210 ? -2.746 -12.031 7.109 1 83.38 210 LYS B C 1
ATOM 4611 O O . LYS B 1 210 ? -3.025 -12.461 5.988 1 83.38 210 LYS B O 1
ATOM 4616 N N . SER B 1 211 ? -3.125 -10.859 7.516 1 84.94 211 SER B N 1
ATOM 4617 C CA . SER B 1 211 ? -3.951 -9.992 6.684 1 84.94 211 SER B CA 1
ATOM 4618 C C . SER B 1 211 ? -3.092 -9.102 5.793 1 84.94 211 SER B C 1
ATOM 4620 O O . SER B 1 211 ? -3.574 -8.555 4.793 1 84.94 211 SER B O 1
ATOM 4622 N N . SER B 1 212 ? -1.828 -8.914 6.18 1 92.62 212 SER B N 1
ATOM 4623 C CA . SER B 1 212 ? -0.926 -8.055 5.422 1 92.62 212 SER B CA 1
ATOM 4624 C C . SER B 1 212 ? 0.49 -8.625 5.402 1 92.62 212 SER B C 1
ATOM 4626 O O . SER B 1 212 ? 1.023 -9.008 6.445 1 92.62 212 SER B O 1
ATOM 4628 N N . MET B 1 213 ? 1.001 -8.703 4.203 1 96 213 MET B N 1
ATOM 4629 C CA . MET B 1 213 ? 2.322 -9.305 4.051 1 96 213 MET B CA 1
ATOM 4630 C C . MET B 1 213 ? 3.062 -8.695 2.863 1 96 213 MET B C 1
ATOM 4632 O O . MET B 1 213 ? 2.445 -8.336 1.857 1 96 213 MET B O 1
ATOM 4636 N N . LEU B 1 214 ? 4.344 -8.547 3.035 1 97.94 214 LEU B N 1
ATOM 4637 C CA . LEU B 1 214 ? 5.242 -8.195 1.941 1 97.94 214 LEU B CA 1
ATOM 4638 C C . LEU B 1 214 ? 6.145 -9.367 1.576 1 97.94 214 LEU B C 1
ATOM 4640 O O . LEU B 1 214 ? 6.852 -9.898 2.432 1 97.94 214 LEU B O 1
ATOM 4644 N N . TYR B 1 215 ? 6.047 -9.828 0.407 1 97.88 215 TYR B N 1
ATOM 4645 C CA . TYR B 1 215 ? 6.977 -10.82 -0.125 1 97.88 215 TYR B CA 1
ATOM 4646 C C . TYR B 1 215 ? 8.086 -10.148 -0.932 1 97.88 215 TYR B C 1
ATOM 4648 O O . TYR B 1 215 ? 7.809 -9.367 -1.848 1 97.88 215 TYR B O 1
ATOM 4656 N N . VAL B 1 216 ? 9.281 -10.391 -0.605 1 98.38 216 VAL B N 1
ATOM 4657 C CA . VAL B 1 216 ? 10.438 -9.875 -1.338 1 98.38 216 VAL B CA 1
ATOM 4658 C C . VAL B 1 216 ? 11.094 -11.008 -2.123 1 98.38 216 VAL B C 1
ATOM 4660 O O . VAL B 1 216 ? 11.531 -12 -1.542 1 98.38 216 VAL B O 1
ATOM 4663 N N . PHE B 1 217 ? 11.07 -10.828 -3.404 1 96.69 217 PHE B N 1
ATOM 4664 C CA . PHE B 1 217 ? 11.727 -11.781 -4.297 1 96.69 217 PHE B CA 1
ATOM 4665 C C . PHE B 1 217 ? 13.133 -11.312 -4.648 1 96.69 217 PHE B C 1
ATOM 4667 O O . PHE B 1 217 ? 13.312 -10.484 -5.551 1 96.69 217 PHE B O 1
ATOM 4674 N N . ALA B 1 218 ? 14.172 -11.844 -3.973 1 96.56 218 ALA B N 1
ATOM 4675 C CA . ALA B 1 218 ? 15.578 -11.484 -4.18 1 96.56 218 ALA B CA 1
ATOM 4676 C C . ALA B 1 218 ? 16.297 -12.531 -5.016 1 96.56 218 ALA B C 1
ATOM 4678 O O . ALA B 1 218 ? 16.844 -13.5 -4.477 1 96.56 218 ALA B O 1
ATOM 4679 N N . ASP B 1 219 ? 16.328 -12.289 -6.219 1 93.94 219 ASP B N 1
ATOM 4680 C CA . ASP B 1 219 ? 16.844 -13.234 -7.211 1 93.94 219 ASP B CA 1
ATOM 4681 C C . ASP B 1 219 ? 17.766 -12.523 -8.211 1 93.94 219 ASP B C 1
ATOM 4683 O O . ASP B 1 219 ? 18.562 -11.672 -7.824 1 93.94 219 ASP B O 1
ATOM 4687 N N . GLN B 1 220 ? 17.75 -12.969 -9.469 1 90.69 220 GLN B N 1
ATOM 4688 C CA . GLN B 1 220 ? 18.469 -12.227 -10.492 1 90.69 220 GLN B CA 1
ATOM 4689 C C . GLN B 1 220 ? 18.047 -10.766 -10.516 1 90.69 220 GLN B C 1
ATOM 4691 O O . GLN B 1 220 ? 18.859 -9.875 -10.758 1 90.69 220 GLN B O 1
ATOM 4696 N N . GLY B 1 221 ? 16.812 -10.531 -10.359 1 92.75 221 GLY B N 1
ATOM 4697 C CA . GLY B 1 221 ? 16.234 -9.234 -10.062 1 92.75 221 GLY B CA 1
ATOM 4698 C C . GLY B 1 221 ? 15.586 -9.172 -8.688 1 92.75 221 GLY B C 1
ATOM 4699 O O . GLY B 1 221 ? 15.609 -10.156 -7.941 1 92.75 221 GLY B O 1
ATOM 4700 N N . ILE B 1 222 ? 15.125 -8.031 -8.328 1 95.38 222 ILE B N 1
ATOM 4701 C CA . ILE B 1 222 ? 14.469 -7.883 -7.039 1 95.38 222 ILE B CA 1
ATOM 4702 C C . ILE B 1 222 ? 13.062 -7.309 -7.238 1 95.38 222 ILE B C 1
ATOM 4704 O O . ILE B 1 222 ? 12.891 -6.316 -7.945 1 95.38 222 ILE B O 1
ATOM 4708 N N . GLY B 1 223 ? 12.062 -7.941 -6.691 1 95 223 GLY B N 1
ATOM 4709 C CA . GLY B 1 223 ? 10.68 -7.496 -6.734 1 95 223 GLY B CA 1
ATOM 4710 C C . GLY B 1 223 ? 9.938 -7.746 -5.438 1 95 223 GLY B C 1
ATOM 4711 O O . GLY B 1 223 ? 10.484 -8.328 -4.5 1 95 223 GLY B O 1
ATOM 4712 N N . GLY B 1 224 ? 8.75 -7.211 -5.426 1 97.06 224 GLY B N 1
ATOM 4713 C CA . GLY B 1 224 ? 7.918 -7.41 -4.25 1 97.06 224 GLY B CA 1
ATOM 4714 C C . GLY B 1 224 ? 6.469 -7.715 -4.586 1 97.06 224 GLY B C 1
ATOM 4715 O O . GLY B 1 224 ? 5.988 -7.348 -5.66 1 97.06 224 GLY B O 1
ATOM 4716 N N . GLY B 1 225 ? 5.883 -8.469 -3.783 1 97.62 225 GLY B N 1
ATOM 4717 C CA . GLY B 1 225 ? 4.449 -8.711 -3.777 1 97.62 225 GLY B CA 1
ATOM 4718 C C . GLY B 1 225 ? 3.781 -8.312 -2.473 1 97.62 225 GLY B C 1
ATOM 4719 O O . GLY B 1 225 ? 4.297 -8.609 -1.393 1 97.62 225 GLY B O 1
ATOM 4720 N N . ILE B 1 226 ? 2.689 -7.609 -2.609 1 97.44 226 ILE B N 1
ATOM 4721 C CA . ILE B 1 226 ? 2.01 -7.086 -1.431 1 97.44 226 ILE B CA 1
ATOM 4722 C C . ILE B 1 226 ? 0.658 -7.777 -1.266 1 97.44 226 ILE B C 1
ATOM 4724 O O . ILE B 1 226 ? -0.138 -7.832 -2.207 1 97.44 226 ILE B O 1
ATOM 4728 N N . ILE B 1 227 ? 0.479 -8.398 -0.114 1 96.06 227 ILE B N 1
ATOM 4729 C CA . ILE B 1 227 ? -0.83 -8.914 0.268 1 96.06 227 ILE B CA 1
ATOM 4730 C C . ILE B 1 227 ? -1.485 -7.973 1.273 1 96.06 227 ILE B C 1
ATOM 4732 O O . ILE B 1 227 ? -0.882 -7.625 2.291 1 96.06 227 ILE B O 1
ATOM 4736 N N . PHE B 1 228 ? -2.652 -7.504 0.957 1 91.56 228 PHE B N 1
ATOM 4737 C CA . PHE B 1 228 ? -3.457 -6.66 1.835 1 91.56 228 PHE B CA 1
ATOM 4738 C C . PHE B 1 228 ? -4.887 -7.184 1.923 1 91.56 228 PHE B C 1
ATOM 4740 O O . PHE B 1 228 ? -5.547 -7.371 0.899 1 91.56 228 PHE B O 1
ATOM 4747 N N . GLN B 1 229 ? -5.324 -7.387 3.086 1 87.38 229 GLN B N 1
ATOM 4748 C CA . GLN B 1 229 ? -6.641 -7.961 3.355 1 87.38 229 GLN B CA 1
ATOM 4749 C C . GLN B 1 229 ? -6.84 -9.266 2.588 1 87.38 229 GLN B C 1
ATOM 4751 O O . GLN B 1 229 ? -7.895 -9.477 1.983 1 87.38 229 GLN B O 1
ATOM 4756 N N . GLY B 1 230 ? -5.77 -9.961 2.473 1 85.12 230 GLY B N 1
ATOM 4757 C CA . GLY B 1 230 ? -5.809 -11.305 1.918 1 85.12 230 GLY B CA 1
ATOM 4758 C C . GLY B 1 230 ? -5.762 -11.32 0.402 1 85.12 230 GLY B C 1
ATOM 4759 O O . GLY B 1 230 ? -5.863 -12.391 -0.213 1 85.12 230 GLY B O 1
ATOM 4760 N N . LYS B 1 231 ? -5.621 -10.195 -0.253 1 90.75 231 LYS B N 1
ATOM 4761 C CA . LYS B 1 231 ? -5.578 -10.109 -1.71 1 90.75 231 LYS B CA 1
ATOM 4762 C C . LYS B 1 231 ? -4.289 -9.438 -2.182 1 90.75 231 LYS B C 1
ATOM 4764 O O . LYS B 1 231 ? -3.666 -8.688 -1.432 1 90.75 231 LYS B O 1
ATOM 4769 N N . VAL B 1 232 ? -3.945 -9.75 -3.389 1 94.5 232 VAL B N 1
ATOM 4770 C CA . VAL B 1 232 ? -2.779 -9.102 -3.977 1 94.5 232 VAL B CA 1
ATOM 4771 C C . VAL B 1 232 ? -3.078 -7.621 -4.211 1 94.5 232 VAL B C 1
ATOM 4773 O O . VAL B 1 232 ? -4.113 -7.27 -4.781 1 94.5 232 VAL B O 1
ATOM 4776 N N . TYR B 1 233 ? -2.248 -6.809 -3.664 1 94.38 233 TYR B N 1
ATOM 4777 C CA . TYR B 1 233 ? -2.295 -5.379 -3.957 1 94.38 233 TYR B CA 1
ATOM 4778 C C . TYR B 1 233 ? -1.541 -5.062 -5.246 1 94.38 233 TYR B C 1
ATOM 4780 O O . TYR B 1 233 ? -0.309 -5.039 -5.258 1 94.38 233 TYR B O 1
ATOM 4788 N N . ARG B 1 234 ? -2.236 -4.77 -6.312 1 92.81 234 ARG B N 1
ATOM 4789 C CA . ARG B 1 234 ? -1.613 -4.621 -7.621 1 92.81 234 ARG B CA 1
ATOM 4790 C C . ARG B 1 234 ? -1.353 -3.15 -7.941 1 92.81 234 ARG B C 1
ATOM 4792 O O . ARG B 1 234 ? -0.546 -2.834 -8.82 1 92.81 234 ARG B O 1
ATOM 4799 N N . GLY B 1 235 ? -2.016 -2.229 -7.23 1 91.19 235 GLY B N 1
ATOM 4800 C CA . GLY B 1 235 ? -1.93 -0.816 -7.566 1 91.19 235 GLY B CA 1
ATOM 4801 C C . GLY B 1 235 ? -2.752 -0.443 -8.789 1 91.19 235 GLY B C 1
ATOM 4802 O O . GLY B 1 235 ? -3.584 -1.229 -9.242 1 91.19 235 GLY B O 1
ATOM 4803 N N . PHE B 1 236 ? -2.664 0.765 -9.297 1 87.38 236 PHE B N 1
ATOM 4804 C CA . PHE B 1 236 ? -3.521 1.337 -10.328 1 87.38 236 PHE B CA 1
ATOM 4805 C C . PHE B 1 236 ? -3.26 0.678 -11.68 1 87.38 236 PHE B C 1
ATOM 4807 O O . PHE B 1 236 ? -4.199 0.28 -12.375 1 87.38 236 PHE B O 1
ATOM 4814 N N . LEU B 1 237 ? -2.008 0.376 -12 1 84 237 LEU B N 1
ATOM 4815 C CA . LEU B 1 237 ? -1.647 -0.207 -13.289 1 84 237 LEU B CA 1
ATOM 4816 C C . LEU B 1 237 ? -0.959 -1.555 -13.102 1 84 237 LEU B C 1
ATOM 4818 O O . LEU B 1 237 ? -0.097 -1.933 -13.898 1 84 237 LEU B O 1
ATOM 4822 N N . ASN B 1 238 ? -1.254 -2.203 -11.961 1 86.81 238 ASN B N 1
ATOM 4823 C CA . ASN B 1 238 ? -0.62 -3.477 -11.641 1 86.81 238 ASN B CA 1
ATOM 4824 C C . ASN B 1 238 ? 0.885 -3.316 -11.438 1 86.81 238 ASN B C 1
ATOM 4826 O O . ASN B 1 238 ? 1.654 -4.238 -11.719 1 86.81 238 ASN B O 1
ATOM 4830 N N . GLY B 1 239 ? 1.279 -2.16 -11.062 1 90.31 239 GLY B N 1
ATOM 4831 C CA . GLY B 1 239 ? 2.699 -1.873 -10.938 1 90.31 239 GLY B CA 1
ATOM 4832 C C . GLY B 1 239 ? 3.168 -1.783 -9.5 1 90.31 239 GLY B C 1
ATOM 4833 O O . GLY B 1 239 ? 4.297 -1.365 -9.234 1 90.31 239 GLY B O 1
ATOM 4834 N N . ALA B 1 240 ? 2.283 -2.162 -8.547 1 94.25 240 ALA B N 1
ATOM 4835 C CA . ALA B 1 240 ? 2.682 -2.088 -7.145 1 94.25 240 ALA B CA 1
ATOM 4836 C C . ALA B 1 240 ? 3.713 -3.162 -6.812 1 94.25 240 ALA B C 1
ATOM 4838 O O . ALA B 1 240 ? 3.697 -4.25 -7.395 1 94.25 240 ALA B O 1
ATOM 4839 N N . GLY B 1 241 ? 4.586 -2.84 -5.887 1 95.56 241 GLY B N 1
ATOM 4840 C CA . GLY B 1 241 ? 5.52 -3.826 -5.363 1 95.56 241 GLY B CA 1
ATOM 4841 C C . GLY B 1 241 ? 6.855 -3.822 -6.082 1 95.56 241 GLY B C 1
ATOM 4842 O O . GLY B 1 241 ? 7.66 -4.742 -5.918 1 95.56 241 GLY B O 1
ATOM 4843 N N . GLU B 1 242 ? 7.117 -2.814 -6.84 1 93.75 242 GLU B N 1
ATOM 4844 C CA . GLU B 1 242 ? 8.406 -2.715 -7.52 1 93.75 242 GLU B CA 1
ATOM 4845 C C . GLU B 1 242 ? 9.484 -2.184 -6.582 1 93.75 242 GLU B C 1
ATOM 4847 O O . GLU B 1 242 ? 10.164 -1.203 -6.895 1 93.75 242 GLU B O 1
ATOM 4852 N N . ILE B 1 243 ? 9.75 -2.92 -5.574 1 95.69 243 ILE B N 1
ATOM 4853 C CA . ILE B 1 243 ? 10.641 -2.48 -4.504 1 95.69 243 ILE B CA 1
ATOM 4854 C C . ILE B 1 243 ? 12.086 -2.514 -4.992 1 95.69 243 ILE B C 1
ATOM 4856 O O . ILE B 1 243 ? 12.961 -1.888 -4.395 1 95.69 243 ILE B O 1
ATOM 4860 N N . GLY B 1 244 ? 12.359 -3.277 -6.004 1 96.06 244 GLY B N 1
ATOM 4861 C CA . GLY B 1 244 ? 13.695 -3.305 -6.574 1 96.06 244 GLY B CA 1
ATOM 4862 C C . GLY B 1 244 ? 14.094 -1.994 -7.23 1 96.06 244 GLY B C 1
ATOM 4863 O O . GLY B 1 244 ? 15.281 -1.717 -7.406 1 96.06 244 GLY B O 1
ATOM 4864 N N . HIS B 1 245 ? 13.141 -1.206 -7.531 1 93.44 245 HIS B N 1
ATOM 4865 C CA . HIS B 1 245 ? 13.414 -0.012 -8.32 1 93.44 245 HIS B CA 1
ATOM 4866 C C . HIS B 1 245 ? 13.188 1.255 -7.504 1 93.44 245 HIS B C 1
ATOM 4868 O O . HIS B 1 245 ? 12.984 2.334 -8.062 1 93.44 245 HIS B O 1
ATOM 4874 N N . HIS B 1 246 ? 13.172 1.119 -6.266 1 94 246 HIS B N 1
ATOM 4875 C CA . HIS B 1 246 ? 13.281 2.342 -5.477 1 94 246 HIS B CA 1
ATOM 4876 C C . HIS B 1 246 ? 14.734 2.652 -5.141 1 94 246 HIS B C 1
ATOM 4878 O O . HIS B 1 246 ? 15.555 1.739 -5.004 1 94 246 HIS B O 1
ATOM 4884 N N . THR B 1 247 ? 15.031 3.859 -5.027 1 97.06 247 THR B N 1
ATOM 4885 C CA . THR B 1 247 ? 16.375 4.379 -4.816 1 97.06 247 THR B CA 1
ATOM 4886 C C . THR B 1 247 ? 16.766 4.309 -3.342 1 97.06 247 THR B C 1
ATOM 4888 O O . THR B 1 247 ? 16.016 4.766 -2.477 1 97.06 247 THR B O 1
ATOM 4891 N N . ILE B 1 248 ? 17.922 3.709 -3.029 1 97.44 248 ILE B N 1
ATOM 4892 C CA . ILE B 1 248 ? 18.422 3.719 -1.655 1 97.44 248 ILE B CA 1
ATOM 4893 C C . ILE B 1 248 ? 19.734 4.492 -1.585 1 97.44 248 ILE B C 1
ATOM 4895 O O . ILE B 1 248 ? 20.203 4.824 -0.496 1 97.44 248 ILE B O 1
ATOM 4899 N N . ASP B 1 249 ? 20.297 4.758 -2.736 1 96.75 249 ASP B N 1
ATOM 4900 C CA . ASP B 1 249 ? 21.516 5.559 -2.893 1 96.75 249 ASP B CA 1
ATOM 4901 C C . ASP B 1 249 ? 21.406 6.492 -4.094 1 96.75 249 ASP B C 1
ATOM 4903 O O . ASP B 1 249 ? 21.797 6.133 -5.207 1 96.75 249 ASP B O 1
ATOM 4907 N N . MET B 1 250 ? 20.984 7.68 -3.924 1 93.44 250 MET B N 1
ATOM 4908 C CA . MET B 1 250 ? 20.609 8.594 -5 1 93.44 250 MET B CA 1
ATOM 4909 C C . MET B 1 250 ? 21.766 8.828 -5.949 1 93.44 250 MET B C 1
ATOM 4911 O O . MET B 1 250 ? 21.562 9.203 -7.109 1 93.44 250 MET B O 1
ATOM 4915 N N . ASP B 1 251 ? 22.969 8.594 -5.52 1 91.81 251 ASP B N 1
ATOM 4916 C CA . ASP B 1 251 ? 24.141 8.75 -6.363 1 91.81 251 ASP B CA 1
ATOM 4917 C C . ASP B 1 251 ? 24.719 7.398 -6.781 1 91.81 251 ASP B C 1
ATOM 4919 O O . ASP B 1 251 ? 25.859 7.309 -7.219 1 91.81 251 ASP B O 1
ATOM 4923 N N . GLY B 1 252 ? 24 6.355 -6.633 1 95.31 252 GLY B N 1
ATOM 4924 C CA . GLY B 1 252 ? 24.422 5.004 -6.965 1 95.31 252 GLY B CA 1
ATOM 4925 C C . GLY B 1 252 ? 24.438 4.734 -8.453 1 95.31 252 GLY B C 1
ATOM 4926 O O . GLY B 1 252 ? 24.297 5.656 -9.266 1 95.31 252 GLY B O 1
ATOM 4927 N N . PRO B 1 253 ? 24.656 3.523 -8.828 1 95.75 253 PRO B N 1
ATOM 4928 C CA . PRO B 1 253 ? 24.797 3.168 -10.234 1 95.75 253 PRO B CA 1
ATOM 4929 C C . PRO B 1 253 ? 23.484 3.256 -11.008 1 95.75 253 PRO B C 1
ATOM 4931 O O . PRO B 1 253 ? 22.406 3.201 -10.406 1 95.75 253 PRO B O 1
ATOM 4934 N N . LYS B 1 254 ? 23.562 3.377 -12.305 1 94.62 254 LYS B N 1
ATOM 4935 C CA . LYS B 1 254 ? 22.406 3.365 -13.18 1 94.62 254 LYS B CA 1
ATOM 4936 C C . LYS B 1 254 ? 21.719 1.997 -13.18 1 94.62 254 LYS B C 1
ATOM 4938 O O . LYS B 1 254 ? 22.406 0.966 -13.234 1 94.62 254 LYS B O 1
ATOM 4943 N N . CYS B 1 255 ? 20.484 1.997 -13.094 1 93.38 255 CYS B N 1
ATOM 4944 C CA . CYS B 1 255 ? 19.688 0.779 -13.125 1 93.38 255 CYS B CA 1
ATOM 4945 C C . CYS B 1 255 ? 19.141 0.514 -14.523 1 93.38 255 CYS B C 1
ATOM 4947 O O . CYS B 1 255 ? 19.016 1.437 -15.328 1 93.38 255 CYS B O 1
ATOM 4949 N N . SER B 1 256 ? 18.812 -0.714 -14.82 1 85.56 256 SER B N 1
ATOM 4950 C CA . SER B 1 256 ? 18.25 -1.07 -16.109 1 85.56 256 SER B CA 1
ATOM 4951 C C . SER B 1 256 ? 16.906 -0.388 -16.328 1 85.56 256 SER B C 1
ATOM 4953 O O . SER B 1 256 ? 16.438 -0.264 -17.469 1 85.56 256 SER B O 1
ATOM 4955 N N . CYS B 1 257 ? 16.281 0.131 -15.266 1 85.69 257 CYS B N 1
ATOM 4956 C CA . CYS B 1 257 ? 14.992 0.808 -15.383 1 85.69 257 CYS B CA 1
ATOM 4957 C C . CYS B 1 257 ? 15.18 2.264 -15.789 1 85.69 257 CYS B C 1
ATOM 4959 O O . CYS B 1 257 ? 14.211 2.949 -16.109 1 85.69 257 CYS B O 1
ATOM 4961 N N . GLY B 1 258 ? 16.391 2.793 -15.781 1 87.62 258 GLY B N 1
ATOM 4962 C CA . GLY B 1 258 ? 16.688 4.168 -16.141 1 87.62 258 GLY B CA 1
ATOM 4963 C C . GLY B 1 258 ? 17 5.051 -14.953 1 87.62 258 GLY B C 1
ATOM 4964 O O . GLY B 1 258 ? 17.609 6.109 -15.094 1 87.62 258 GLY B O 1
ATOM 4965 N N . SER B 1 259 ? 16.609 4.656 -13.75 1 92.62 259 SER B N 1
ATOM 4966 C CA . SER B 1 259 ? 16.875 5.422 -12.539 1 92.62 259 SER B CA 1
ATOM 4967 C C . SER B 1 259 ? 18.25 5.129 -11.977 1 92.62 259 SER B C 1
ATOM 4969 O O . SER B 1 259 ? 19.062 4.477 -12.633 1 92.62 259 SER B O 1
ATOM 4971 N N . TYR B 1 260 ? 18.562 5.703 -10.867 1 94.88 260 TYR B N 1
ATOM 4972 C CA . TYR B 1 260 ? 19.875 5.539 -10.242 1 94.88 260 TYR B CA 1
ATOM 4973 C C . TYR B 1 260 ? 19.734 5.055 -8.805 1 94.88 260 TYR B C 1
ATOM 4975 O O . TYR B 1 260 ? 18.828 5.48 -8.086 1 94.88 260 TYR B O 1
ATOM 4983 N N . GLY B 1 261 ? 20.656 4.195 -8.469 1 97.12 261 GLY B N 1
ATOM 4984 C CA . GLY B 1 261 ? 20.797 3.801 -7.074 1 97.12 261 GLY B CA 1
ATOM 4985 C C . GLY B 1 261 ? 19.641 2.938 -6.586 1 97.12 261 GLY B C 1
ATOM 4986 O O . GLY B 1 261 ? 19.344 2.91 -5.391 1 97.12 261 GLY B O 1
ATOM 4987 N N . CYS B 1 262 ? 19 2.264 -7.551 1 97.19 262 CYS B N 1
ATOM 4988 C CA . CYS B 1 262 ? 17.906 1.355 -7.191 1 97.19 262 CYS B CA 1
ATOM 4989 C C . CYS B 1 262 ? 18.438 0.175 -6.383 1 97.19 262 CYS B C 1
ATOM 4991 O O . CYS B 1 262 ? 19.578 -0.261 -6.578 1 97.19 262 CYS B O 1
ATOM 4993 N N . LEU B 1 263 ? 17.594 -0.331 -5.562 1 98.06 263 LEU B N 1
ATOM 4994 C CA . LEU B 1 263 ? 17.922 -1.513 -4.773 1 98.06 263 LEU B CA 1
ATOM 4995 C C . LEU B 1 263 ? 18.422 -2.639 -5.668 1 98.06 263 LEU B C 1
ATOM 4997 O O . LEU B 1 263 ? 19.438 -3.268 -5.363 1 98.06 263 LEU B O 1
ATOM 5001 N N . GLU B 1 264 ? 17.781 -2.893 -6.77 1 96.75 264 GLU B N 1
ATOM 5002 C CA . GLU B 1 264 ? 18.141 -3.973 -7.684 1 96.75 264 GLU B CA 1
ATOM 5003 C C . GLU B 1 264 ? 19.531 -3.764 -8.273 1 96.75 264 GLU B C 1
ATOM 5005 O O . GLU B 1 264 ? 20.297 -4.719 -8.422 1 96.75 264 GLU B O 1
ATOM 5010 N N . ALA B 1 265 ? 19.859 -2.543 -8.594 1 96.62 265 ALA B N 1
ATOM 5011 C CA . ALA B 1 265 ? 21.156 -2.234 -9.195 1 96.62 265 ALA B CA 1
ATOM 5012 C C . ALA B 1 265 ? 22.281 -2.477 -8.203 1 96.62 265 ALA B C 1
ATOM 5014 O O . ALA B 1 265 ? 23.453 -2.549 -8.594 1 96.62 265 ALA B O 1
ATOM 5015 N N . LEU B 1 266 ? 21.938 -2.635 -7.004 1 97.75 266 LEU B N 1
ATOM 5016 C CA . LEU B 1 266 ? 22.969 -2.76 -5.973 1 97.75 266 LEU B CA 1
ATOM 5017 C C . LEU B 1 266 ? 22.984 -4.172 -5.395 1 97.75 266 LEU B C 1
ATOM 5019 O O . LEU B 1 266 ? 24.047 -4.699 -5.07 1 97.75 266 LEU B O 1
ATOM 5023 N N . ALA B 1 267 ? 21.828 -4.793 -5.344 1 98.06 267 ALA B N 1
ATOM 5024 C CA . ALA B 1 267 ? 21.734 -5.945 -4.449 1 98.06 267 ALA B CA 1
ATOM 5025 C C . ALA B 1 267 ? 21.375 -7.207 -5.223 1 98.06 267 ALA B C 1
ATOM 5027 O O . ALA B 1 267 ? 21.453 -8.312 -4.684 1 98.06 267 ALA B O 1
ATOM 5028 N N . SER B 1 268 ? 20.969 -7.148 -6.453 1 96.62 268 SER B N 1
ATOM 5029 C CA . SER B 1 268 ? 20.422 -8.281 -7.195 1 96.62 268 SER B CA 1
ATOM 5030 C C . SER B 1 268 ? 21.516 -9.258 -7.609 1 96.62 268 SER B C 1
ATOM 5032 O O . SER B 1 268 ? 22.703 -8.938 -7.512 1 96.62 268 SER B O 1
ATOM 5034 N N . GLY B 1 269 ? 21.047 -10.453 -8.008 1 94.38 269 GLY B N 1
ATOM 5035 C CA . GLY B 1 269 ? 22 -11.406 -8.539 1 94.38 269 GLY B CA 1
ATOM 5036 C C . GLY B 1 269 ? 22.766 -10.875 -9.742 1 94.38 269 GLY B C 1
ATOM 5037 O O . GLY B 1 269 ? 23.984 -11.047 -9.828 1 94.38 269 GLY B O 1
ATOM 5038 N N . ILE B 1 270 ? 22.094 -10.195 -10.609 1 92.06 270 ILE B N 1
ATOM 5039 C CA . ILE B 1 270 ? 22.719 -9.602 -11.781 1 92.06 270 ILE B CA 1
ATOM 5040 C C . ILE B 1 270 ? 23.766 -8.586 -11.344 1 92.06 270 ILE B C 1
ATOM 5042 O O . ILE B 1 270 ? 24.875 -8.57 -11.883 1 92.06 270 ILE B O 1
ATOM 5046 N N . ALA B 1 271 ? 23.453 -7.781 -10.367 1 95.19 271 ALA B N 1
ATOM 5047 C CA . ALA B 1 271 ? 24.391 -6.777 -9.867 1 95.19 271 ALA B CA 1
ATOM 5048 C C . ALA B 1 271 ? 25.641 -7.434 -9.266 1 95.19 271 ALA B C 1
ATOM 5050 O O . ALA B 1 271 ? 26.766 -6.996 -9.516 1 95.19 271 ALA B O 1
ATOM 5051 N N . MET B 1 272 ? 25.438 -8.461 -8.523 1 95.38 272 MET B N 1
ATOM 5052 C CA . MET B 1 272 ? 26.531 -9.164 -7.855 1 95.38 272 MET B CA 1
ATOM 5053 C C . MET B 1 272 ? 27.453 -9.812 -8.875 1 95.38 272 MET B C 1
ATOM 5055 O O . MET B 1 272 ? 28.688 -9.734 -8.742 1 95.38 272 MET B O 1
ATOM 5059 N N . THR B 1 273 ? 26.891 -10.461 -9.859 1 93.62 273 THR B N 1
ATOM 5060 C CA . THR B 1 273 ? 27.688 -11.133 -10.883 1 93.62 273 THR B CA 1
ATOM 5061 C C . THR B 1 273 ? 28.484 -10.109 -11.695 1 93.62 273 THR B C 1
ATOM 5063 O O . THR B 1 273 ? 29.672 -10.328 -11.984 1 93.62 273 THR B O 1
ATOM 5066 N N . LYS B 1 274 ? 27.906 -8.992 -12.039 1 92.81 274 LYS B N 1
ATOM 5067 C CA . LYS B 1 274 ? 28.594 -7.93 -12.75 1 92.81 274 LYS B CA 1
ATOM 5068 C C . LYS B 1 274 ? 29.766 -7.383 -11.922 1 92.81 274 LYS B C 1
ATOM 5070 O O . LYS B 1 274 ? 30.859 -7.168 -12.445 1 92.81 274 LYS B O 1
ATOM 5075 N N . LYS B 1 275 ? 29.5 -7.156 -10.703 1 93.88 275 LYS B N 1
ATOM 5076 C CA . LYS B 1 275 ? 30.531 -6.652 -9.812 1 93.88 275 LYS B CA 1
ATOM 5077 C C . LYS B 1 275 ? 31.688 -7.652 -9.68 1 93.88 275 LYS B C 1
ATOM 5079 O O . LYS B 1 275 ? 32.844 -7.273 -9.711 1 93.88 275 LYS B O 1
ATOM 5084 N N . ALA B 1 276 ? 31.328 -8.891 -9.523 1 93 276 ALA B N 1
ATOM 5085 C CA . ALA B 1 276 ? 32.344 -9.945 -9.43 1 93 276 ALA B CA 1
ATOM 5086 C C . ALA B 1 276 ? 33.188 -9.992 -10.68 1 93 276 ALA B C 1
ATOM 5088 O O . ALA B 1 276 ? 34.406 -10.148 -10.594 1 93 276 ALA B O 1
ATOM 5089 N N . GLU B 1 277 ? 32.5 -9.883 -11.789 1 90.75 277 GLU B N 1
ATOM 5090 C CA . GLU B 1 277 ? 33.219 -9.883 -13.055 1 90.75 277 GLU B CA 1
ATOM 5091 C C . GLU B 1 277 ? 34.219 -8.711 -13.141 1 90.75 277 GLU B C 1
ATOM 5093 O O . GLU B 1 277 ? 35.344 -8.867 -13.594 1 90.75 277 GLU B O 1
ATOM 5098 N N . THR B 1 278 ? 33.781 -7.594 -12.695 1 89.12 278 THR B N 1
ATOM 5099 C CA . THR B 1 278 ? 34.625 -6.395 -12.711 1 89.12 278 THR B CA 1
ATOM 5100 C C . THR B 1 278 ? 35.812 -6.562 -11.789 1 89.12 278 THR B C 1
ATOM 5102 O O . THR B 1 278 ? 36.938 -6.215 -12.156 1 89.12 278 THR B O 1
ATOM 5105 N N . LEU B 1 279 ? 35.625 -7.109 -10.625 1 86.25 279 LEU B N 1
ATOM 5106 C CA . LEU B 1 279 ? 36.688 -7.309 -9.656 1 86.25 279 LEU B CA 1
ATOM 5107 C C . LEU B 1 279 ? 37.688 -8.359 -10.141 1 86.25 279 LEU B C 1
ATOM 5109 O O . LEU B 1 279 ? 38.875 -8.234 -9.914 1 86.25 279 LEU B O 1
ATOM 5113 N N . GLN B 1 280 ? 37.125 -9.398 -10.727 1 82.56 280 GLN B N 1
ATOM 5114 C CA . GLN B 1 280 ? 37.969 -10.43 -11.297 1 82.56 280 GLN B CA 1
ATOM 5115 C C . GLN B 1 280 ? 38.875 -9.867 -12.398 1 82.56 280 GLN B C 1
ATOM 5117 O O . GLN B 1 280 ? 40.031 -10.211 -12.5 1 82.56 280 GLN B O 1
ATOM 5122 N N . ALA B 1 281 ? 38.281 -9.07 -13.172 1 79.69 281 ALA B N 1
ATOM 5123 C CA . ALA B 1 281 ? 39.031 -8.461 -14.273 1 79.69 281 ALA B CA 1
ATOM 5124 C C . ALA B 1 281 ? 40.156 -7.566 -13.75 1 79.69 281 ALA B C 1
ATOM 5126 O O . ALA B 1 281 ? 41.188 -7.445 -14.383 1 79.69 281 ALA B O 1
ATOM 5127 N N . GLN B 1 282 ? 39.875 -6.953 -12.586 1 75 282 GLN B N 1
ATOM 5128 C CA . GLN B 1 282 ? 40.875 -6.047 -12.008 1 75 282 GLN B CA 1
ATOM 5129 C C . GLN B 1 282 ? 42 -6.82 -11.328 1 75 282 GLN B C 1
ATOM 5131 O O . GLN B 1 282 ? 43.125 -6.316 -11.203 1 75 282 GLN B O 1
ATOM 5136 N N . SER B 1 283 ? 41.594 -7.758 -10.547 1 64.81 283 SER B N 1
ATOM 5137 C CA . SER B 1 283 ? 42.625 -8.539 -9.859 1 64.81 283 SER B CA 1
ATOM 5138 C C . SER B 1 283 ? 43.469 -9.336 -10.852 1 64.81 283 SER B C 1
ATOM 5140 O O . SER B 1 283 ? 44.625 -9.586 -10.609 1 64.81 283 SER B O 1
ATOM 5142 N N . GLU B 1 284 ? 42.906 -10.172 -11.594 1 54.5 284 GLU B N 1
ATOM 5143 C CA . GLU B 1 284 ? 43.656 -11.008 -12.508 1 54.5 284 GLU B CA 1
ATOM 5144 C C . GLU B 1 284 ? 44.25 -10.195 -13.656 1 54.5 284 GLU B C 1
ATOM 5146 O O . GLU B 1 284 ? 43.531 -9.438 -14.312 1 54.5 284 GLU B O 1
ATOM 5151 N N . ALA B 1 285 ? 45.625 -10.078 -13.836 1 40.66 285 ALA B N 1
ATOM 5152 C CA . ALA B 1 285 ? 46.438 -10 -15.039 1 40.66 285 ALA B CA 1
ATOM 5153 C C . ALA B 1 285 ? 45.719 -10.57 -16.25 1 40.66 285 ALA B C 1
ATOM 5155 O O . ALA B 1 285 ? 45.656 -9.938 -17.297 1 40.66 285 ALA B O 1
ATOM 5156 N N . LEU B 1 286 ? 46.406 -11.633 -17.078 1 36.84 286 LEU B N 1
ATOM 5157 C CA . LEU B 1 286 ? 46.781 -12.305 -18.328 1 36.84 286 LEU B CA 1
ATOM 5158 C C . LEU B 1 286 ? 45.625 -13.156 -18.859 1 36.84 286 LEU B C 1
ATOM 5160 O O . LEU B 1 286 ? 44.656 -13.422 -18.125 1 36.84 286 LEU B O 1
ATOM 5164 N N . SER B 1 287 ? 45.969 -14.469 -19.344 1 36.28 287 SER B N 1
ATOM 5165 C CA . SER B 1 287 ? 45.719 -15.359 -20.469 1 36.28 287 SER B CA 1
ATOM 5166 C C . SER B 1 287 ? 44.438 -16.156 -20.281 1 36.28 287 SER B C 1
ATOM 5168 O O . SER B 1 287 ? 44.031 -16.891 -21.188 1 36.28 287 SER B O 1
ATOM 5170 N N . ALA B 1 288 ? 44.094 -16.906 -18.938 1 41 288 ALA B N 1
ATOM 5171 C CA . ALA B 1 288 ? 43.344 -18.141 -19.172 1 41 288 ALA B CA 1
ATOM 5172 C C . ALA B 1 288 ? 41.875 -17.859 -19.422 1 41 288 ALA B C 1
ATOM 5174 O O . ALA B 1 288 ? 41.406 -16.766 -19.156 1 41 288 ALA B O 1
ATOM 5175 N N . GLU B 1 289 ? 40.812 -18.891 -19.469 1 44.81 289 GLU B N 1
ATOM 5176 C CA . GLU B 1 289 ? 39.469 -19.125 -19.938 1 44.81 289 GLU B CA 1
ATOM 5177 C C . GLU B 1 289 ? 38.469 -18.266 -19.156 1 44.81 289 GLU B C 1
ATOM 5179 O O . GLU B 1 289 ? 38.281 -18.453 -17.953 1 44.81 289 GLU B O 1
ATOM 5184 N N . LYS B 1 290 ? 38.219 -16.969 -19.375 1 55.41 290 LYS B N 1
ATOM 5185 C CA . LYS B 1 290 ? 37.156 -16.047 -18.969 1 55.41 290 LYS B CA 1
ATOM 5186 C C . LYS B 1 290 ? 35.906 -16.812 -18.609 1 55.41 290 LYS B C 1
ATOM 5188 O O . LYS B 1 290 ? 35.062 -17.078 -19.469 1 55.41 290 LYS B O 1
ATOM 5193 N N . GLN B 1 291 ? 35.812 -17.766 -17.609 1 59.53 291 GLN B N 1
ATOM 5194 C CA . GLN B 1 291 ? 34.594 -18.516 -17.266 1 59.53 291 GLN B CA 1
ATOM 5195 C C . GLN B 1 291 ? 33.5 -17.562 -16.812 1 59.53 291 GLN B C 1
ATOM 5197 O O . GLN B 1 291 ? 33.75 -16.578 -16.125 1 59.53 291 GLN B O 1
ATOM 5202 N N . GLN B 1 292 ? 32.281 -17.641 -17.297 1 78.31 292 GLN B N 1
ATOM 5203 C CA . GLN B 1 292 ? 31.078 -16.891 -16.969 1 78.31 292 GLN B CA 1
ATOM 5204 C C . GLN B 1 292 ? 30.734 -17.016 -15.492 1 78.31 292 GLN B C 1
ATOM 5206 O O . GLN B 1 292 ? 30.656 -18.125 -14.953 1 78.31 292 GLN B O 1
ATOM 5211 N N . ILE B 1 293 ? 30.812 -15.898 -14.703 1 87.44 293 ILE B N 1
ATOM 5212 C CA . ILE B 1 293 ? 30.438 -15.891 -13.297 1 87.44 293 ILE B CA 1
ATOM 5213 C C . ILE B 1 293 ? 28.922 -15.945 -13.164 1 87.44 293 ILE B C 1
ATOM 5215 O O . ILE B 1 293 ? 28.203 -15.164 -13.805 1 87.44 293 ILE B O 1
ATOM 5219 N N . THR B 1 294 ? 28.453 -16.969 -12.484 1 89.25 294 THR B N 1
ATOM 5220 C CA . THR B 1 294 ? 27.031 -17.094 -12.203 1 89.25 294 THR B CA 1
ATOM 5221 C C . THR B 1 294 ? 26.75 -16.969 -10.703 1 89.25 294 THR B C 1
ATOM 5223 O O . THR B 1 294 ? 27.688 -17.031 -9.891 1 89.25 294 THR B O 1
ATOM 5226 N N . LEU B 1 295 ? 25.594 -16.734 -10.422 1 90.94 295 LEU B N 1
ATOM 5227 C CA . LEU B 1 295 ? 25.203 -16.609 -9.023 1 90.94 295 LEU B CA 1
ATOM 5228 C C . LEU B 1 295 ? 25.5 -17.891 -8.258 1 90.94 295 LEU B C 1
ATOM 5230 O O . LEU B 1 295 ? 25.953 -17.859 -7.113 1 90.94 295 LEU B O 1
ATOM 5234 N N . GLU B 1 296 ? 25.328 -19 -8.891 1 90.69 296 GLU B N 1
ATOM 5235 C CA . GLU B 1 296 ? 25.609 -20.297 -8.297 1 90.69 296 GLU B CA 1
ATOM 5236 C C . GLU B 1 296 ? 27.094 -20.438 -7.938 1 90.69 296 GLU B C 1
ATOM 5238 O O . GLU B 1 296 ? 27.438 -21 -6.891 1 90.69 296 GLU B O 1
ATOM 5243 N N . LYS B 1 297 ? 27.891 -19.938 -8.797 1 93 297 LYS B N 1
ATOM 5244 C CA . LYS B 1 297 ? 29.328 -19.984 -8.539 1 93 297 LYS B CA 1
ATOM 5245 C C . LYS B 1 297 ? 29.703 -19.109 -7.355 1 93 297 LYS B C 1
ATOM 5247 O O . LYS B 1 297 ? 30.594 -19.438 -6.578 1 93 297 LYS B O 1
ATOM 5252 N N . ILE B 1 298 ? 29.031 -18 -7.25 1 95.19 298 ILE B N 1
ATOM 5253 C CA . ILE B 1 298 ? 29.266 -17.094 -6.129 1 95.19 298 ILE B CA 1
ATOM 5254 C C . ILE B 1 298 ? 28.875 -17.781 -4.824 1 95.19 298 ILE B C 1
ATOM 5256 O O . ILE B 1 298 ? 29.609 -17.734 -3.836 1 95.19 298 ILE B O 1
ATOM 5260 N N . PHE B 1 299 ? 27.781 -18.469 -4.824 1 95.88 299 PHE B N 1
ATOM 5261 C CA . PHE B 1 299 ? 27.328 -19.203 -3.645 1 95.88 299 PHE B CA 1
ATOM 5262 C C . PHE B 1 299 ? 28.328 -20.281 -3.262 1 95.88 299 PHE B C 1
ATOM 5264 O O . PHE B 1 299 ? 28.688 -20.422 -2.092 1 95.88 299 PHE B O 1
ATOM 5271 N N . ALA B 1 300 ? 28.75 -21.016 -4.266 1 95 300 ALA B N 1
ATOM 5272 C CA . ALA B 1 300 ? 29.703 -22.094 -4.031 1 95 300 ALA B CA 1
ATOM 5273 C C . ALA B 1 300 ? 31.016 -21.562 -3.459 1 95 300 ALA B C 1
ATOM 5275 O O . ALA B 1 300 ? 31.594 -22.172 -2.555 1 95 300 ALA B O 1
ATOM 5276 N N . ALA B 1 301 ? 31.422 -20.484 -4.004 1 94.88 301 ALA B N 1
ATOM 5277 C CA . ALA B 1 301 ? 32.656 -19.859 -3.523 1 94.88 301 ALA B CA 1
ATOM 5278 C C . ALA B 1 301 ? 32.5 -19.391 -2.08 1 94.88 301 ALA B C 1
ATOM 5280 O O . ALA B 1 301 ? 33.406 -19.562 -1.267 1 94.88 301 ALA B O 1
ATOM 5281 N N . ALA B 1 302 ? 31.422 -18.812 -1.749 1 95.12 302 ALA B N 1
ATOM 5282 C CA . ALA B 1 302 ? 31.172 -18.344 -0.386 1 95.12 302 ALA B CA 1
ATOM 5283 C C . ALA B 1 302 ? 31.109 -19.516 0.588 1 95.12 302 ALA B C 1
ATOM 5285 O O . ALA B 1 302 ? 31.641 -19.438 1.7 1 95.12 302 ALA B O 1
ATOM 5286 N N . GLU B 1 303 ? 30.484 -20.547 0.159 1 94.62 303 GLU B N 1
ATOM 5287 C CA . GLU B 1 303 ? 30.391 -21.75 0.983 1 94.62 303 GLU B CA 1
ATOM 5288 C C . GLU B 1 303 ? 31.766 -22.328 1.283 1 94.62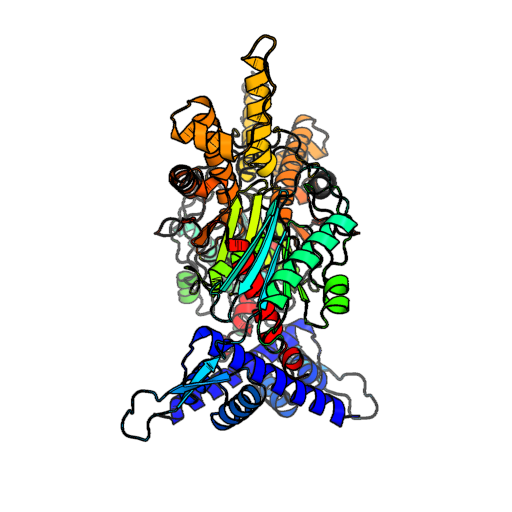 303 GLU B C 1
ATOM 5290 O O . GLU B 1 303 ? 32 -22.891 2.359 1 94.62 303 GLU B O 1
ATOM 5295 N N . SER B 1 304 ? 32.625 -22.125 0.334 1 95.12 304 SER B N 1
ATOM 5296 C CA . SER B 1 304 ? 34 -22.609 0.495 1 95.12 304 SER B CA 1
ATOM 5297 C C . SER B 1 304 ? 34.844 -21.609 1.269 1 95.12 304 SER B C 1
ATOM 5299 O O . SER B 1 304 ? 36.062 -21.828 1.441 1 95.12 304 SER B O 1
ATOM 5301 N N . GLY B 1 305 ? 34.281 -20.438 1.596 1 93.88 305 GLY B N 1
ATOM 5302 C CA . GLY B 1 305 ? 34.938 -19.469 2.447 1 93.88 305 GLY B CA 1
ATOM 5303 C C . GLY B 1 305 ? 35.719 -18.422 1.667 1 93.88 305 GLY B C 1
ATOM 5304 O O . GLY B 1 305 ? 36.594 -17.75 2.217 1 93.88 305 GLY B O 1
ATOM 5305 N N . GLU B 1 306 ? 35.438 -18.328 0.389 1 93.94 306 GLU B N 1
ATOM 5306 C CA . GLU B 1 306 ? 36.125 -17.297 -0.405 1 93.94 306 GLU B CA 1
ATOM 5307 C C . GLU B 1 306 ? 35.719 -15.898 0.036 1 93.94 306 GLU B C 1
ATOM 5309 O O . GLU B 1 306 ? 34.531 -15.531 -0.066 1 93.94 306 GLU B O 1
ATOM 5314 N N . PRO B 1 307 ? 36.625 -15.109 0.442 1 93.25 307 PRO B N 1
ATOM 5315 C CA . PRO B 1 307 ? 36.281 -13.844 1.095 1 93.25 307 PRO B CA 1
ATOM 5316 C C . PRO B 1 307 ? 35.531 -12.883 0.177 1 93.25 307 PRO B C 1
ATOM 5318 O O . PRO B 1 307 ? 34.625 -12.195 0.617 1 93.25 307 PRO B O 1
ATOM 5321 N N . LEU B 1 308 ? 35.938 -12.797 -1.043 1 93 308 LEU B N 1
ATOM 5322 C CA . LEU B 1 308 ? 35.281 -11.867 -1.965 1 93 308 LEU B CA 1
ATOM 5323 C C . LEU B 1 308 ? 33.844 -12.242 -2.184 1 93 308 LEU B C 1
ATOM 5325 O O . LEU B 1 308 ? 32.969 -11.367 -2.258 1 93 308 LEU B O 1
ATOM 5329 N N . ALA B 1 309 ? 33.594 -13.5 -2.365 1 95.31 309 ALA B N 1
ATOM 5330 C CA . ALA B 1 309 ? 32.219 -13.984 -2.547 1 95.31 309 ALA B CA 1
ATOM 5331 C C . ALA B 1 309 ? 31.375 -13.672 -1.32 1 95.31 309 ALA B C 1
ATOM 5333 O O . ALA B 1 309 ? 30.234 -13.211 -1.449 1 95.31 309 ALA B O 1
ATOM 5334 N N . MET B 1 310 ? 31.922 -13.875 -0.189 1 95.44 310 MET B N 1
ATOM 5335 C CA . MET B 1 310 ? 31.203 -13.578 1.055 1 95.44 310 MET B CA 1
ATOM 5336 C C . MET B 1 310 ? 30.922 -12.094 1.176 1 95.44 310 MET B C 1
ATOM 5338 O O . MET B 1 310 ? 29.828 -11.703 1.604 1 95.44 310 MET B O 1
ATOM 5342 N N . GLN B 1 311 ? 31.891 -11.305 0.833 1 96.12 311 GLN B N 1
ATOM 5343 C CA . GLN B 1 311 ? 31.719 -9.859 0.882 1 96.12 311 GLN B CA 1
ATOM 5344 C C . GLN B 1 311 ? 30.609 -9.406 -0.051 1 96.12 311 GLN B C 1
ATOM 5346 O O . GLN B 1 311 ? 29.797 -8.547 0.314 1 96.12 311 GLN B O 1
ATOM 5351 N N . LEU B 1 312 ? 30.594 -9.945 -1.243 1 96.81 312 LEU B N 1
ATOM 5352 C CA . LEU B 1 312 ? 29.562 -9.602 -2.215 1 96.81 312 LEU B CA 1
ATOM 5353 C C . LEU B 1 312 ? 28.172 -9.922 -1.676 1 96.81 312 LEU B C 1
ATOM 5355 O O . LEU B 1 312 ? 27.25 -9.109 -1.785 1 96.81 312 LEU B O 1
ATOM 5359 N N . LEU B 1 313 ? 28.078 -11.07 -1.074 1 97.75 313 LEU B N 1
ATOM 5360 C CA . LEU B 1 313 ? 26.797 -11.531 -0.561 1 97.75 313 LEU B CA 1
ATOM 5361 C C . LEU B 1 313 ? 26.375 -10.703 0.648 1 97.75 313 LEU B C 1
ATOM 5363 O O . LEU B 1 313 ? 25.188 -10.359 0.783 1 97.75 313 LEU B O 1
ATOM 5367 N N . GLU B 1 314 ? 27.297 -10.344 1.475 1 97.62 314 GLU B N 1
ATOM 5368 C CA . GLU B 1 314 ? 26.984 -9.539 2.65 1 97.62 314 GLU B CA 1
ATOM 5369 C C . GLU B 1 314 ? 26.594 -8.117 2.254 1 97.62 314 GLU B C 1
ATOM 5371 O O . GLU B 1 314 ? 25.719 -7.516 2.867 1 97.62 314 GLU B O 1
ATOM 5376 N N . GLU B 1 315 ? 27.297 -7.602 1.31 1 97.56 315 GLU B N 1
ATOM 5377 C CA . GLU B 1 315 ? 26.938 -6.289 0.785 1 97.56 315 GLU B CA 1
ATOM 5378 C C . GLU B 1 315 ? 25.5 -6.281 0.241 1 97.56 315 GLU B C 1
ATOM 5380 O O . GLU B 1 315 ? 24.75 -5.348 0.491 1 97.56 315 GLU B O 1
ATOM 5385 N N . SER B 1 316 ? 25.234 -7.32 -0.489 1 98.12 316 SER B N 1
ATOM 5386 C CA . SER B 1 316 ? 23.875 -7.461 -1.008 1 98.12 316 SER B CA 1
ATOM 5387 C C . SER B 1 316 ? 22.859 -7.527 0.124 1 98.12 316 SER B C 1
ATOM 5389 O O . SER B 1 316 ? 21.812 -6.871 0.063 1 98.12 316 SER B O 1
ATOM 5391 N N . ALA B 1 317 ? 23.172 -8.273 1.144 1 98.5 317 ALA B N 1
ATOM 5392 C CA . ALA B 1 317 ? 22.281 -8.406 2.301 1 98.5 317 ALA B CA 1
ATOM 5393 C C . ALA B 1 317 ? 22.062 -7.055 2.979 1 98.5 317 ALA B C 1
ATOM 5395 O O . ALA B 1 317 ? 20.953 -6.738 3.398 1 98.5 317 ALA B O 1
ATOM 5396 N N . ASN B 1 318 ? 23.125 -6.293 3.041 1 98.19 318 ASN B N 1
ATOM 5397 C CA . ASN B 1 318 ? 23.031 -4.957 3.619 1 98.19 318 ASN B CA 1
ATOM 5398 C C . ASN B 1 318 ? 22.078 -4.062 2.824 1 98.19 318 ASN B C 1
ATOM 5400 O O . ASN B 1 318 ? 21.203 -3.412 3.396 1 98.19 318 ASN B O 1
ATOM 5404 N N . TYR B 1 319 ? 22.266 -4.086 1.539 1 98.44 319 TYR B N 1
ATOM 5405 C CA . TYR B 1 319 ? 21.391 -3.285 0.681 1 98.44 319 TYR B CA 1
ATOM 5406 C C . TYR B 1 319 ? 19.953 -3.752 0.778 1 98.44 319 TYR B C 1
ATOM 5408 O O . TYR B 1 319 ? 19.031 -2.934 0.831 1 98.44 319 TYR B O 1
ATOM 5416 N N . LEU B 1 320 ? 19.766 -5.055 0.792 1 98.62 320 LEU B N 1
ATOM 5417 C CA . LEU B 1 320 ? 18.422 -5.609 0.928 1 98.62 320 LEU B CA 1
ATOM 5418 C C . LEU B 1 320 ? 17.781 -5.152 2.23 1 98.62 320 LEU B C 1
ATOM 5420 O O . LEU B 1 320 ? 16.594 -4.797 2.248 1 98.62 320 LEU B O 1
ATOM 5424 N N . GLY B 1 321 ? 18.547 -5.172 3.312 1 98.19 321 GLY B N 1
ATOM 5425 C CA . GLY B 1 321 ? 18.016 -4.699 4.582 1 98.19 321 GLY B CA 1
ATOM 5426 C C . GLY B 1 321 ? 17.484 -3.279 4.516 1 98.19 321 GLY B C 1
ATOM 5427 O O . GLY B 1 321 ? 16.375 -3 4.988 1 98.19 321 GLY B O 1
ATOM 5428 N N . VAL B 1 322 ? 18.234 -2.393 3.883 1 97.69 322 VAL B N 1
ATOM 5429 C CA . VAL B 1 322 ? 17.859 -0.989 3.746 1 97.69 322 VAL B CA 1
ATOM 5430 C C . VAL B 1 322 ? 16.609 -0.87 2.877 1 97.69 322 VAL B C 1
ATOM 5432 O O . VAL B 1 322 ? 15.648 -0.189 3.248 1 97.69 322 VAL B O 1
ATOM 5435 N N . GLY B 1 323 ? 16.656 -1.548 1.735 1 97.94 323 GLY B N 1
ATOM 5436 C CA . GLY B 1 323 ? 15.531 -1.489 0.811 1 97.94 323 GLY B CA 1
ATOM 5437 C C . GLY B 1 323 ? 14.242 -2.047 1.394 1 97.94 323 GLY B C 1
ATOM 5438 O O . GLY B 1 323 ? 13.164 -1.485 1.186 1 97.94 323 GLY B O 1
ATOM 5439 N N . ILE B 1 324 ? 14.344 -3.135 2.111 1 98.25 324 ILE B N 1
ATOM 5440 C CA . ILE B 1 324 ? 13.18 -3.764 2.721 1 98.25 324 ILE B CA 1
ATOM 5441 C C . ILE B 1 324 ? 12.633 -2.873 3.834 1 98.25 324 ILE B C 1
ATOM 5443 O O . ILE B 1 324 ? 11.414 -2.75 3.998 1 98.25 324 ILE B O 1
ATOM 5447 N N . ALA B 1 325 ? 13.492 -2.244 4.57 1 97.12 325 ALA B N 1
ATOM 5448 C CA . ALA B 1 325 ? 13.055 -1.294 5.59 1 97.12 325 ALA B CA 1
ATOM 5449 C C . ALA B 1 325 ? 12.25 -0.156 4.969 1 97.12 325 ALA B C 1
ATOM 5451 O O . ALA B 1 325 ? 11.25 0.284 5.535 1 97.12 325 ALA B O 1
ATOM 5452 N N . ASN B 1 326 ? 12.695 0.313 3.816 1 97.62 326 ASN B N 1
ATOM 5453 C CA . ASN B 1 326 ? 11.969 1.35 3.094 1 97.62 326 ASN B CA 1
ATOM 5454 C C . ASN B 1 326 ? 10.539 0.917 2.787 1 97.62 326 ASN B C 1
ATOM 5456 O O . ASN B 1 326 ? 9.586 1.645 3.082 1 97.62 326 ASN B O 1
ATOM 5460 N N . ALA B 1 327 ? 10.445 -0.254 2.227 1 97.81 327 ALA B N 1
ATOM 5461 C CA . ALA B 1 327 ? 9.125 -0.778 1.887 1 97.81 327 ALA B CA 1
ATOM 5462 C C . ALA B 1 327 ? 8.266 -0.966 3.139 1 97.81 327 ALA B C 1
ATOM 5464 O O . ALA B 1 327 ? 7.066 -0.681 3.127 1 97.81 327 ALA B O 1
ATOM 5465 N N . ALA B 1 328 ? 8.867 -1.416 4.191 1 96.44 328 ALA B N 1
ATOM 5466 C CA . ALA B 1 328 ? 8.164 -1.633 5.453 1 96.44 328 ALA B CA 1
ATOM 5467 C C . ALA B 1 328 ? 7.633 -0.319 6.016 1 96.44 328 ALA B C 1
ATOM 5469 O O . ALA B 1 328 ? 6.52 -0.268 6.543 1 96.44 328 ALA B O 1
ATOM 5470 N N . ASN B 1 329 ? 8.383 0.717 5.91 1 95.44 329 ASN B N 1
ATOM 5471 C CA . ASN B 1 329 ? 7.949 2.02 6.41 1 95.44 329 ASN B CA 1
ATOM 5472 C C . ASN B 1 329 ? 6.777 2.57 5.602 1 95.44 329 ASN B C 1
ATOM 5474 O O . ASN B 1 329 ? 5.918 3.266 6.145 1 95.44 329 ASN B O 1
ATOM 5478 N N . ILE B 1 330 ? 6.738 2.221 4.387 1 96.69 330 ILE B N 1
ATOM 5479 C CA . ILE B 1 330 ? 5.676 2.715 3.52 1 96.69 330 ILE B CA 1
ATOM 5480 C C . ILE B 1 330 ? 4.426 1.859 3.699 1 96.69 330 ILE B C 1
ATOM 5482 O O . ILE B 1 330 ? 3.312 2.385 3.777 1 96.69 330 ILE B O 1
ATOM 5486 N N . LEU B 1 331 ? 4.609 0.533 3.91 1 96.62 331 LEU B N 1
ATOM 5487 C CA . LEU B 1 331 ? 3.484 -0.391 3.83 1 96.62 331 LEU B CA 1
ATOM 5488 C C . LEU B 1 331 ? 3.039 -0.828 5.223 1 96.62 331 LEU B C 1
ATOM 5490 O O . LEU B 1 331 ? 1.895 -1.246 5.41 1 96.62 331 LEU B O 1
ATOM 5494 N N . ASN B 1 332 ? 3.924 -0.87 6.152 1 94.31 332 ASN B N 1
ATOM 5495 C CA . ASN B 1 332 ? 3.693 -1.367 7.504 1 94.31 332 ASN B CA 1
ATOM 5496 C C . ASN B 1 332 ? 3.01 -2.732 7.488 1 94.31 332 ASN B C 1
ATOM 5498 O O . ASN B 1 332 ? 1.923 -2.891 8.047 1 94.31 332 ASN B O 1
ATOM 5502 N N . PRO B 1 333 ? 3.652 -3.766 6.887 1 95.19 333 PRO B N 1
ATOM 5503 C CA . PRO B 1 333 ? 3.078 -5.109 6.82 1 95.19 333 PRO B CA 1
ATOM 5504 C C . PRO B 1 333 ? 3.148 -5.848 8.156 1 95.19 333 PRO B C 1
ATOM 5506 O O . PRO B 1 333 ? 3.951 -5.492 9.023 1 95.19 333 PRO B O 1
ATOM 5509 N N . GLU B 1 334 ? 2.314 -6.832 8.312 1 94.12 334 GLU B N 1
ATOM 5510 C CA . GLU B 1 334 ? 2.332 -7.684 9.492 1 94.12 334 GLU B CA 1
ATOM 5511 C C . GLU B 1 334 ? 3.564 -8.586 9.508 1 94.12 334 GLU B C 1
ATOM 5513 O O . GLU B 1 334 ? 4.105 -8.883 10.578 1 94.12 334 GLU B O 1
ATOM 5518 N N . GLU B 1 335 ? 3.977 -8.945 8.344 1 95.44 335 GLU B N 1
ATOM 5519 C CA . GLU B 1 335 ? 5.164 -9.781 8.203 1 95.44 335 GLU B CA 1
ATOM 5520 C C . GLU B 1 335 ? 5.816 -9.594 6.84 1 95.44 335 GLU B C 1
ATOM 5522 O O . GLU B 1 335 ? 5.18 -9.102 5.906 1 95.44 335 GLU B O 1
ATOM 5527 N N . ILE B 1 336 ? 7.082 -10 6.789 1 97.38 336 ILE B N 1
ATOM 5528 C CA . ILE B 1 336 ? 7.859 -9.961 5.559 1 97.38 336 ILE B CA 1
ATOM 5529 C C . ILE B 1 336 ? 8.445 -11.344 5.273 1 97.38 336 ILE B C 1
ATOM 5531 O O . ILE B 1 336 ? 9.031 -11.969 6.16 1 97.38 336 ILE B O 1
ATOM 5535 N N . ILE B 1 337 ? 8.195 -11.828 4.117 1 97.5 337 ILE B N 1
ATOM 5536 C CA . ILE B 1 337 ? 8.781 -13.078 3.662 1 97.5 337 ILE B CA 1
ATOM 5537 C C . ILE B 1 337 ? 9.773 -12.805 2.531 1 97.5 337 ILE B C 1
ATOM 5539 O O . ILE B 1 337 ? 9.461 -12.062 1.596 1 97.5 337 ILE B O 1
ATOM 5543 N N . ILE B 1 338 ? 10.953 -13.367 2.607 1 98 338 ILE B N 1
ATOM 5544 C CA . ILE B 1 338 ? 11.977 -13.156 1.589 1 98 338 ILE B CA 1
ATOM 5545 C C . ILE B 1 338 ? 12.289 -14.477 0.892 1 98 338 ILE B C 1
ATOM 5547 O O . ILE B 1 338 ? 12.602 -15.477 1.549 1 98 338 ILE B O 1
ATOM 5551 N N . GLY B 1 339 ? 12.062 -14.461 -0.364 1 96.75 339 GLY B N 1
ATOM 5552 C CA . GLY B 1 339 ? 12.43 -15.594 -1.199 1 96.75 339 GLY B CA 1
ATOM 5553 C C . GLY B 1 339 ? 13.391 -15.227 -2.314 1 96.75 339 GLY B C 1
ATOM 5554 O O . GLY B 1 339 ? 13.867 -14.094 -2.381 1 96.75 339 GLY B O 1
ATOM 5555 N N . GLY B 1 340 ? 13.734 -16.219 -3.154 1 94.31 340 GLY B N 1
ATOM 5556 C CA . GLY B 1 340 ? 14.664 -16.031 -4.254 1 94.31 340 GLY B CA 1
ATOM 5557 C C . GLY B 1 340 ? 16.016 -16.688 -4.004 1 94.31 340 GLY B C 1
ATOM 5558 O O . GLY B 1 340 ? 16.281 -17.156 -2.902 1 94.31 340 GLY B O 1
ATOM 5559 N N . ALA B 1 341 ? 16.844 -16.656 -4.973 1 93.25 341 ALA B N 1
ATOM 5560 C CA . ALA B 1 341 ? 18.109 -17.391 -4.961 1 93.25 341 ALA B CA 1
ATOM 5561 C C . ALA B 1 341 ? 19.062 -16.844 -3.908 1 93.25 341 ALA B C 1
ATOM 5563 O O . ALA B 1 341 ? 19.828 -17.594 -3.295 1 93.25 341 ALA B O 1
ATOM 5564 N N . ILE B 1 342 ? 18.984 -15.578 -3.629 1 94.88 342 ILE B N 1
ATOM 5565 C CA . ILE B 1 342 ? 19.984 -14.93 -2.781 1 94.88 342 ILE B CA 1
ATOM 5566 C C . ILE B 1 342 ? 19.859 -15.453 -1.352 1 94.88 342 ILE B C 1
ATOM 5568 O O . ILE B 1 342 ? 20.844 -15.891 -0.756 1 94.88 342 ILE B O 1
ATOM 5572 N N . VAL B 1 343 ? 18.641 -15.523 -0.831 1 95.44 343 VAL B N 1
ATOM 5573 C CA . VAL B 1 343 ? 18.5 -15.906 0.568 1 95.44 343 VAL B CA 1
ATOM 5574 C C . VAL B 1 343 ? 18.516 -17.422 0.691 1 95.44 343 VAL B C 1
ATOM 5576 O O . VAL B 1 343 ? 18.797 -17.969 1.765 1 95.44 343 VAL B O 1
ATOM 5579 N N . HIS B 1 344 ? 18.234 -18.109 -0.392 1 93.56 344 HIS B N 1
ATOM 5580 C CA . HIS B 1 344 ? 18.312 -19.562 -0.354 1 93.56 344 HIS B CA 1
ATOM 5581 C C . HIS B 1 344 ? 19.766 -20.031 -0.516 1 93.56 344 HIS B C 1
ATOM 5583 O O . HIS B 1 344 ? 20.172 -21.016 0.108 1 93.56 344 HIS B O 1
ATOM 5589 N N . GLY B 1 345 ? 20.547 -19.359 -1.325 1 93.5 345 GLY B N 1
ATOM 5590 C CA . GLY B 1 345 ? 21.938 -19.703 -1.56 1 93.5 345 GLY B CA 1
ATOM 5591 C C . GLY B 1 345 ? 22.859 -19.219 -0.463 1 93.5 345 GLY B C 1
ATOM 5592 O O . GLY B 1 345 ? 23.953 -19.766 -0.268 1 93.5 345 GLY B O 1
ATOM 5593 N N . TYR B 1 346 ? 22.469 -18.203 0.228 1 95 346 TYR B N 1
ATOM 5594 C CA . TYR B 1 346 ? 23.219 -17.609 1.331 1 95 346 TYR B CA 1
ATOM 5595 C C . TYR B 1 346 ? 22.297 -17.281 2.504 1 95 346 TYR B C 1
ATOM 5597 O O . TYR B 1 346 ? 22.031 -16.109 2.783 1 95 346 TYR B O 1
ATOM 5605 N N . PRO B 1 347 ? 21.938 -18.281 3.295 1 95 347 PRO B N 1
ATOM 5606 C CA . PRO B 1 347 ? 20.938 -18.109 4.363 1 95 347 PRO B CA 1
ATOM 5607 C C . PRO B 1 347 ? 21.391 -17.125 5.441 1 95 347 PRO B C 1
ATOM 5609 O O . PRO B 1 347 ? 20.562 -16.531 6.121 1 95 347 PRO B O 1
ATOM 5612 N N . ALA B 1 348 ? 22.672 -16.891 5.566 1 95.69 348 ALA B N 1
ATOM 5613 C CA . ALA B 1 348 ? 23.203 -15.961 6.559 1 95.69 348 ALA B CA 1
ATOM 5614 C C . ALA B 1 348 ? 22.75 -14.531 6.281 1 95.69 348 ALA B C 1
ATOM 5616 O O . ALA B 1 348 ? 22.75 -13.688 7.18 1 95.69 348 ALA B O 1
ATOM 5617 N N . ALA B 1 349 ? 22.359 -14.258 5.074 1 97.56 349 ALA B N 1
ATOM 5618 C CA . ALA B 1 349 ? 21.859 -12.945 4.699 1 97.56 349 ALA B CA 1
ATOM 5619 C C . ALA B 1 349 ? 20.656 -12.555 5.555 1 97.56 349 ALA B C 1
ATOM 5621 O O . ALA B 1 349 ? 20.438 -11.367 5.824 1 97.56 349 ALA B O 1
ATOM 5622 N N . MET B 1 350 ? 19.906 -13.562 6.016 1 97.88 350 MET B N 1
ATOM 5623 C CA . MET B 1 350 ? 18.672 -13.32 6.754 1 97.88 350 MET B CA 1
ATOM 5624 C C . MET B 1 350 ? 18.953 -12.578 8.062 1 97.88 350 MET B C 1
ATOM 5626 O O . MET B 1 350 ? 18.156 -11.727 8.477 1 97.88 350 MET B O 1
ATOM 5630 N N . GLU B 1 351 ? 19.984 -12.914 8.703 1 97.88 351 GLU B N 1
ATOM 5631 C CA . GLU B 1 351 ? 20.344 -12.258 9.953 1 97.88 351 GLU B CA 1
ATOM 5632 C C . GLU B 1 351 ? 20.656 -10.781 9.734 1 97.88 351 GLU B C 1
ATOM 5634 O O . GLU B 1 351 ? 20.172 -9.922 10.469 1 97.88 351 GLU B O 1
ATOM 5639 N N . THR B 1 352 ? 21.469 -10.547 8.727 1 98.06 352 THR B N 1
ATOM 5640 C CA . THR B 1 352 ? 21.844 -9.172 8.398 1 98.06 352 THR B CA 1
ATOM 5641 C C . THR B 1 352 ? 20.609 -8.359 8.008 1 98.06 352 THR B C 1
ATOM 5643 O O . THR B 1 352 ? 20.422 -7.246 8.492 1 98.06 352 THR B O 1
ATOM 5646 N N . ILE B 1 353 ? 19.766 -8.922 7.195 1 98.44 353 ILE B N 1
ATOM 5647 C CA . ILE B 1 353 ? 18.562 -8.242 6.719 1 98.44 353 ILE B CA 1
ATOM 5648 C C . ILE B 1 353 ? 17.641 -7.934 7.895 1 98.44 353 ILE B C 1
ATOM 5650 O O . ILE B 1 353 ? 17.188 -6.805 8.047 1 98.44 353 ILE B O 1
ATOM 5654 N N . SER B 1 354 ? 17.406 -8.938 8.734 1 97.81 354 SER B N 1
ATOM 5655 C CA . SER B 1 354 ? 16.516 -8.773 9.875 1 97.81 354 SER B CA 1
ATOM 5656 C C . SER B 1 354 ? 17.031 -7.676 10.812 1 97.81 354 SER B C 1
ATOM 5658 O O . SER B 1 354 ? 16.25 -6.848 11.281 1 97.81 354 SER B O 1
ATOM 5660 N N . TYR B 1 355 ? 18.25 -7.715 11.07 1 97 355 TYR B N 1
ATOM 5661 C CA . TYR B 1 355 ? 18.844 -6.711 11.945 1 97 355 TYR B CA 1
ATOM 5662 C C . TYR B 1 355 ? 18.656 -5.309 11.375 1 97 355 TYR B C 1
ATOM 5664 O O . TYR B 1 355 ? 18.188 -4.41 12.07 1 97 355 TYR B O 1
ATOM 5672 N N . LEU B 1 356 ? 18.984 -5.125 10.133 1 96.5 356 LEU B N 1
ATOM 5673 C CA . LEU B 1 356 ? 18.953 -3.809 9.508 1 96.5 356 LEU B CA 1
ATOM 5674 C C . LEU B 1 356 ? 17.516 -3.301 9.383 1 96.5 356 LEU B C 1
ATOM 5676 O O . LEU B 1 356 ? 17.25 -2.119 9.617 1 96.5 356 LEU B O 1
ATOM 5680 N N . VAL B 1 357 ? 16.609 -4.203 9 1 97 357 VAL B N 1
ATOM 5681 C CA . VAL B 1 357 ? 15.219 -3.801 8.883 1 97 357 VAL B CA 1
ATOM 5682 C C . VAL B 1 357 ? 14.711 -3.295 10.227 1 97 357 VAL B C 1
ATOM 5684 O O . VAL B 1 357 ? 14.141 -2.203 10.32 1 97 357 VAL B O 1
ATOM 5687 N N . ASN B 1 358 ? 14.953 -4.039 11.258 1 95.5 358 ASN B N 1
ATOM 5688 C CA . ASN B 1 358 ? 14.453 -3.674 12.578 1 95.5 358 ASN B CA 1
ATOM 5689 C C . ASN B 1 358 ? 15.164 -2.434 13.117 1 95.5 358 ASN B C 1
ATOM 5691 O O . ASN B 1 358 ? 14.586 -1.673 13.898 1 95.5 358 ASN B O 1
ATOM 5695 N N . ASP B 1 359 ? 16.297 -2.207 12.664 1 93.12 359 ASP B N 1
ATOM 5696 C CA . ASP B 1 359 ? 17.078 -1.04 13.086 1 93.12 359 ASP B CA 1
ATOM 5697 C C . ASP B 1 359 ? 16.578 0.222 12.383 1 93.12 359 ASP B C 1
ATOM 5699 O O . ASP B 1 359 ? 16.734 1.33 12.898 1 93.12 359 ASP B O 1
ATOM 5703 N N . ARG B 1 360 ? 15.969 0.107 11.25 1 93.19 360 ARG B N 1
ATOM 5704 C CA . ARG B 1 360 ? 15.742 1.278 10.406 1 93.19 360 ARG B CA 1
ATOM 5705 C C . ARG B 1 360 ? 14.25 1.577 10.273 1 93.19 360 ARG B C 1
ATOM 5707 O O . ARG B 1 360 ? 13.867 2.66 9.828 1 93.19 360 ARG B O 1
ATOM 5714 N N . ILE B 1 361 ? 13.406 0.664 10.641 1 91.44 361 ILE B N 1
ATOM 5715 C CA . ILE B 1 361 ? 11.977 0.932 10.531 1 91.44 361 ILE B CA 1
ATOM 5716 C C . ILE B 1 361 ? 11.531 1.836 11.68 1 91.44 361 ILE B C 1
ATOM 5718 O O . ILE B 1 361 ? 12.062 1.746 12.789 1 91.44 361 ILE B O 1
ATOM 5722 N N . LEU B 1 362 ? 10.57 2.711 11.406 1 84.19 362 LEU B N 1
ATOM 5723 C CA . LEU B 1 362 ? 10.07 3.67 12.383 1 84.19 362 LEU B CA 1
ATOM 5724 C C . LEU B 1 362 ? 9.102 2.998 13.359 1 84.19 362 LEU B C 1
ATOM 5726 O O . LEU B 1 362 ? 9.203 3.193 14.57 1 84.19 362 LEU B O 1
ATOM 5730 N N . TYR B 1 363 ? 8.109 2.383 12.797 1 77.62 363 TYR B N 1
ATOM 5731 C CA . TYR B 1 363 ? 7.07 1.769 13.625 1 77.62 363 TYR B CA 1
ATOM 5732 C C . TYR B 1 363 ? 7.43 0.329 13.969 1 77.62 363 TYR B C 1
ATOM 5734 O O . TYR B 1 363 ? 7.484 -0.533 13.086 1 77.62 363 TYR B O 1
ATOM 5742 N N . ASN B 1 364 ? 7.941 0.197 15.172 1 70.62 364 ASN B N 1
ATOM 5743 C CA . ASN B 1 364 ? 8.164 -1.158 15.664 1 70.62 364 ASN B CA 1
ATOM 5744 C C . ASN B 1 364 ? 7.332 -1.445 16.906 1 70.62 364 ASN B C 1
ATOM 5746 O O . ASN B 1 364 ? 7.07 -0.544 17.703 1 70.62 364 ASN B O 1
ATOM 5750 N N . GLY B 1 365 ? 6.125 -1.891 16.812 1 63.5 365 GLY B N 1
ATOM 5751 C CA . GLY B 1 365 ? 5.355 -2.252 17.984 1 63.5 365 GLY B CA 1
ATOM 5752 C C . GLY B 1 365 ? 6.215 -2.729 19.141 1 63.5 365 GLY B C 1
ATOM 5753 O O . GLY B 1 365 ? 7.391 -2.367 19.234 1 63.5 365 GLY B O 1
ATOM 5754 N N . LYS B 1 366 ? 5.633 -3.227 20.016 1 69.12 366 LYS B N 1
ATOM 5755 C CA . LYS B 1 366 ? 6.289 -3.867 21.156 1 69.12 366 LYS B CA 1
ATOM 5756 C C . LYS B 1 366 ? 7.168 -5.027 20.703 1 69.12 366 LYS B C 1
ATOM 5758 O O . LYS B 1 366 ? 8.102 -5.422 21.406 1 69.12 366 LYS B O 1
ATOM 5763 N N . GLU B 1 367 ? 6.859 -5.438 19.406 1 83 367 GLU B N 1
ATOM 5764 C CA . GLU B 1 367 ? 7.59 -6.59 18.891 1 83 367 GLU B CA 1
ATOM 5765 C C . GLU B 1 367 ? 8.273 -6.258 17.562 1 83 367 GLU B C 1
ATOM 5767 O O . GLU B 1 367 ? 7.766 -5.441 16.781 1 83 367 GLU B O 1
ATOM 5772 N N . PRO B 1 368 ? 9.414 -6.891 17.391 1 90.75 368 PRO B N 1
ATOM 5773 C CA . PRO B 1 368 ? 10.125 -6.684 16.125 1 90.75 368 PRO B CA 1
ATOM 5774 C C . PRO B 1 368 ? 9.328 -7.172 14.906 1 90.75 368 PRO B C 1
ATOM 5776 O O . PRO B 1 368 ? 8.469 -8.039 15.039 1 90.75 368 PRO B O 1
ATOM 5779 N N . MET B 1 369 ? 9.648 -6.566 13.828 1 93.25 369 MET B N 1
ATOM 5780 C CA . MET B 1 369 ? 9.094 -7.012 12.547 1 93.25 369 MET B CA 1
ATOM 5781 C C . MET B 1 369 ? 9.406 -8.484 12.305 1 93.25 369 MET B C 1
ATOM 5783 O O . MET B 1 369 ? 10.539 -8.93 12.508 1 93.25 369 MET B O 1
ATOM 5787 N N . ILE B 1 370 ? 8.406 -9.273 12 1 93.94 370 ILE B N 1
ATOM 5788 C CA . ILE B 1 370 ? 8.578 -10.688 11.688 1 93.94 370 ILE B CA 1
ATOM 5789 C C . ILE B 1 370 ? 9.102 -10.836 10.258 1 93.94 370 ILE B C 1
ATOM 5791 O O . ILE B 1 370 ? 8.438 -10.438 9.297 1 93.94 370 ILE B O 1
ATOM 5795 N N . ILE B 1 371 ? 10.281 -11.336 10.102 1 96.75 371 ILE B N 1
ATOM 5796 C CA . ILE B 1 371 ? 10.914 -11.562 8.812 1 96.75 371 ILE B CA 1
ATOM 5797 C C . ILE B 1 371 ? 11.281 -13.039 8.672 1 96.75 371 ILE B C 1
ATOM 5799 O O . ILE B 1 371 ? 12.039 -13.578 9.477 1 96.75 371 ILE B O 1
ATOM 5803 N N . LYS B 1 372 ? 10.727 -13.695 7.652 1 96 372 LYS B N 1
ATOM 5804 C CA . LYS B 1 372 ? 10.93 -15.125 7.453 1 96 372 LYS B CA 1
ATOM 5805 C C . LYS B 1 372 ? 11.43 -15.422 6.043 1 96 372 LYS B C 1
ATOM 5807 O O . LYS B 1 372 ? 11.219 -14.625 5.125 1 96 372 LYS B O 1
ATOM 5812 N N . ARG B 1 373 ? 12.141 -16.469 5.926 1 96.19 373 ARG B N 1
ATOM 5813 C CA . ARG B 1 373 ? 12.508 -16.984 4.617 1 96.19 373 ARG B CA 1
ATOM 5814 C C . ARG B 1 373 ? 11.359 -17.781 3.996 1 96.19 373 ARG B C 1
ATOM 5816 O O . ARG B 1 373 ? 10.672 -18.531 4.691 1 96.19 373 ARG B O 1
ATOM 5823 N N . SER B 1 374 ? 11.18 -17.609 2.736 1 95.56 374 SER B N 1
ATOM 5824 C CA . SER B 1 374 ? 10.117 -18.344 2.049 1 95.56 374 SER B CA 1
ATOM 5825 C C . SER B 1 374 ? 10.273 -19.844 2.225 1 95.56 374 SER B C 1
ATOM 5827 O O . SER B 1 374 ? 11.383 -20.375 2.146 1 95.56 374 SER B O 1
ATOM 5829 N N . GLN B 1 375 ? 9.211 -20.562 2.398 1 93 375 GLN B N 1
ATOM 5830 C CA . GLN B 1 375 ? 9.266 -22 2.6 1 93 375 GLN B CA 1
ATOM 5831 C C . GLN B 1 375 ? 9.297 -22.75 1.266 1 93 375 GLN B C 1
ATOM 5833 O O . GLN B 1 375 ? 9.68 -23.906 1.208 1 93 375 GLN B O 1
ATOM 5838 N N . PHE B 1 376 ? 8.891 -22.109 0.197 1 92.94 376 PHE B N 1
ATOM 5839 C CA . PHE B 1 376 ? 8.727 -22.797 -1.078 1 92.94 376 PHE B CA 1
ATOM 5840 C C . PHE B 1 376 ? 10.008 -22.719 -1.901 1 92.94 376 PHE B C 1
ATOM 5842 O O . PHE B 1 376 ? 10.141 -23.391 -2.924 1 92.94 376 PHE B O 1
ATOM 5849 N N . LYS B 1 377 ? 10.969 -21.938 -1.583 1 87.62 377 LYS B N 1
ATOM 5850 C CA . LYS B 1 377 ? 12.273 -21.844 -2.223 1 87.62 377 LYS B CA 1
ATOM 5851 C C . LYS B 1 377 ? 12.141 -21.672 -3.734 1 87.62 377 LYS B C 1
ATOM 5853 O O . LYS B 1 377 ? 11.422 -20.797 -4.203 1 87.62 377 LYS B O 1
ATOM 5858 N N . GLU B 1 378 ? 12.641 -22.641 -4.559 1 86.56 378 GLU B N 1
ATOM 5859 C CA . GLU B 1 378 ? 12.664 -22.531 -6.016 1 86.56 378 GLU B CA 1
ATOM 5860 C C . GLU B 1 378 ? 11.273 -22.719 -6.605 1 86.56 378 GLU B C 1
ATOM 5862 O O . GLU B 1 378 ? 11.039 -22.375 -7.77 1 86.56 378 GLU B O 1
ATOM 5867 N N . GLU B 1 379 ? 10.352 -23.141 -5.828 1 93.81 379 GLU B N 1
ATOM 5868 C CA . GLU B 1 379 ? 9.016 -23.453 -6.34 1 93.81 379 GLU B CA 1
ATOM 5869 C C . GLU B 1 379 ? 8.023 -22.344 -6 1 93.81 379 GLU B C 1
ATOM 5871 O O . GLU B 1 379 ? 6.828 -22.484 -6.273 1 93.81 379 GLU B O 1
ATOM 5876 N N . ALA B 1 380 ? 8.508 -21.297 -5.441 1 94.69 380 ALA B N 1
ATOM 5877 C CA . ALA B 1 380 ? 7.633 -20.234 -4.953 1 94.69 380 ALA B CA 1
ATOM 5878 C C . ALA B 1 380 ? 6.754 -19.688 -6.074 1 94.69 380 ALA B C 1
ATOM 5880 O O . ALA B 1 380 ? 5.547 -19.516 -5.895 1 94.69 380 ALA B O 1
ATOM 5881 N N . GLN B 1 381 ? 7.309 -19.5 -7.203 1 96.12 381 GLN B N 1
ATOM 5882 C CA . GLN B 1 381 ? 6.57 -18.953 -8.336 1 96.12 381 GLN B CA 1
ATOM 5883 C C . GLN B 1 381 ? 5.527 -19.953 -8.844 1 96.12 381 GLN B C 1
ATOM 5885 O O . GLN B 1 381 ? 4.414 -19.562 -9.195 1 96.12 381 GLN B O 1
ATOM 5890 N N . LEU B 1 382 ? 5.926 -21.203 -8.883 1 97.88 382 LEU B N 1
ATOM 5891 C CA . LEU B 1 382 ? 5.023 -22.25 -9.359 1 97.88 382 LEU B CA 1
ATOM 5892 C C . LEU B 1 382 ? 3.814 -22.391 -8.445 1 97.88 382 LEU B C 1
ATOM 5894 O O . LEU B 1 382 ? 2.672 -22.344 -8.906 1 97.88 382 LEU B O 1
ATOM 5898 N N . VAL B 1 383 ? 4.094 -22.484 -7.199 1 97.38 383 VAL B N 1
ATOM 5899 C CA . VAL B 1 383 ? 3.031 -22.609 -6.207 1 97.38 383 VAL B CA 1
ATOM 5900 C C . VAL B 1 383 ? 2.176 -21.344 -6.203 1 97.38 383 VAL B C 1
ATOM 5902 O O . VAL B 1 383 ? 0.951 -21.422 -6.086 1 97.38 383 VAL B O 1
ATOM 5905 N N . GLY B 1 384 ? 2.824 -20.219 -6.305 1 97.81 384 GLY B N 1
ATOM 5906 C CA . GLY B 1 384 ? 2.115 -18.953 -6.383 1 97.81 384 GLY B CA 1
ATOM 5907 C C . GLY B 1 384 ? 1.199 -18.859 -7.59 1 97.81 384 GLY B C 1
ATOM 5908 O O . GLY B 1 384 ? 0.072 -18.375 -7.48 1 97.81 384 GLY B O 1
ATOM 5909 N N . ALA B 1 385 ? 1.709 -19.25 -8.734 1 98.25 385 ALA B N 1
ATOM 5910 C CA . ALA B 1 385 ? 0.891 -19.25 -9.945 1 98.25 385 ALA B CA 1
ATOM 5911 C C . ALA B 1 385 ? -0.35 -20.125 -9.766 1 98.25 385 ALA B C 1
ATOM 5913 O O . ALA B 1 385 ? -1.439 -19.766 -10.211 1 98.25 385 ALA B O 1
ATOM 5914 N N . ALA B 1 386 ? -0.179 -21.234 -9.133 1 97.75 386 ALA B N 1
ATOM 5915 C CA . ALA B 1 386 ? -1.323 -22.094 -8.852 1 97.75 386 ALA B CA 1
ATOM 5916 C C . ALA B 1 386 ? -2.371 -21.359 -8.016 1 97.75 386 ALA B C 1
ATOM 5918 O O . ALA B 1 386 ? -3.568 -21.453 -8.305 1 97.75 386 ALA B O 1
ATOM 5919 N N . ALA B 1 387 ? -1.912 -20.656 -7.031 1 96.94 387 ALA B N 1
ATOM 5920 C CA . ALA B 1 387 ? -2.83 -19.891 -6.199 1 96.94 387 ALA B CA 1
ATOM 5921 C C . ALA B 1 387 ? -3.584 -18.859 -7.031 1 96.94 387 ALA B C 1
ATOM 5923 O O . ALA B 1 387 ? -4.789 -18.656 -6.848 1 96.94 387 ALA B O 1
ATOM 5924 N N . VAL B 1 388 ? -2.918 -18.234 -7.941 1 97.62 388 VAL B N 1
ATOM 5925 C CA . VAL B 1 388 ? -3.498 -17.172 -8.758 1 97.62 388 VAL B CA 1
ATOM 5926 C C . VAL B 1 388 ? -4.617 -17.734 -9.625 1 97.62 388 VAL B C 1
ATOM 5928 O O . VAL B 1 388 ? -5.719 -17.172 -9.68 1 97.62 388 VAL B O 1
ATOM 5931 N N . ILE B 1 389 ? -4.395 -18.828 -10.289 1 97.81 389 ILE B N 1
ATOM 5932 C CA . ILE B 1 389 ? -5.395 -19.391 -11.188 1 97.81 389 ILE B CA 1
ATOM 5933 C C . ILE B 1 389 ? -6.555 -19.969 -10.367 1 97.81 389 ILE B C 1
ATOM 5935 O O . ILE B 1 389 ? -7.715 -19.875 -10.781 1 97.81 389 ILE B O 1
ATOM 5939 N N . LEU B 1 390 ? -6.285 -20.578 -9.273 1 96 390 LEU B N 1
ATOM 5940 C CA . LEU B 1 390 ? -7.363 -21.078 -8.422 1 96 390 LEU B CA 1
ATOM 5941 C C . LEU B 1 390 ? -8.234 -19.938 -7.922 1 96 390 LEU B C 1
ATOM 5943 O O . LEU B 1 390 ? -9.461 -20.047 -7.914 1 96 390 LEU B O 1
ATOM 5947 N N . ASP B 1 391 ? -7.586 -18.891 -7.492 1 95.38 391 ASP B N 1
ATOM 5948 C CA . ASP B 1 391 ? -8.336 -17.719 -7.055 1 95.38 391 ASP B CA 1
ATOM 5949 C C . ASP B 1 391 ? -9.227 -17.188 -8.18 1 95.38 391 ASP B C 1
ATOM 5951 O O . ASP B 1 391 ? -10.391 -16.828 -7.941 1 95.38 391 ASP B O 1
ATOM 5955 N N . HIS B 1 392 ? -8.648 -17.094 -9.344 1 95.69 392 HIS B N 1
ATOM 5956 C CA . HIS B 1 392 ? -9.391 -16.641 -10.508 1 95.69 392 HIS B CA 1
ATOM 5957 C C . HIS B 1 392 ? -10.594 -17.531 -10.789 1 95.69 392 HIS B C 1
ATOM 5959 O O . HIS B 1 392 ? -11.703 -17.031 -10.992 1 95.69 392 HIS B O 1
ATOM 5965 N N . LEU B 1 393 ? -10.406 -18.781 -10.758 1 95.25 393 LEU B N 1
ATOM 5966 C CA . LEU B 1 393 ? -11.453 -19.766 -11.062 1 95.25 393 LEU B CA 1
ATOM 5967 C C . LEU B 1 393 ? -12.523 -19.766 -9.977 1 95.25 393 LEU B C 1
ATOM 5969 O O . LEU B 1 393 ? -13.719 -19.844 -10.281 1 95.25 393 LEU B O 1
ATOM 5973 N N . PHE B 1 394 ? -12.117 -19.656 -8.727 1 93.94 394 PHE B N 1
ATOM 5974 C CA . PHE B 1 394 ? -13.062 -19.688 -7.617 1 93.94 394 PHE B CA 1
ATOM 5975 C C . PHE B 1 394 ? -13.852 -18.391 -7.531 1 93.94 394 PHE B C 1
ATOM 5977 O O . PHE B 1 394 ? -14.984 -18.375 -7.043 1 93.94 394 PHE B O 1
ATOM 5984 N N . SER B 1 395 ? -13.266 -17.344 -8 1 92.94 395 SER B N 1
ATOM 5985 C CA . SER B 1 395 ? -13.969 -16.062 -8.047 1 92.94 395 SER B CA 1
ATOM 5986 C C . SER B 1 395 ? -14.898 -15.992 -9.258 1 92.94 395 SER B C 1
ATOM 5988 O O . SER B 1 395 ? -15.797 -15.148 -9.305 1 92.94 395 SER B O 1
ATOM 5990 N N . ASN B 1 396 ? -14.609 -16.828 -10.219 1 92.94 396 ASN B N 1
ATOM 5991 C CA . ASN B 1 396 ? -15.406 -16.891 -11.445 1 92.94 396 ASN B CA 1
ATOM 5992 C C . ASN B 1 396 ? -15.844 -18.328 -11.742 1 92.94 396 ASN B C 1
ATOM 5994 O O . ASN B 1 396 ? -15.469 -18.891 -12.773 1 92.94 396 ASN B O 1
ATOM 5998 N N . PRO B 1 397 ? -16.781 -18.812 -10.938 1 92 397 PRO B N 1
ATOM 5999 C CA . PRO B 1 397 ? -17.125 -20.234 -11.023 1 92 397 PRO B CA 1
ATOM 6000 C C . PRO B 1 397 ? -17.734 -20.625 -12.367 1 92 397 PRO B C 1
ATOM 6002 O O . PRO B 1 397 ? -17.734 -21.797 -12.734 1 92 397 PRO B O 1
ATOM 6005 N N . GLN B 1 398 ? -18.25 -19.656 -13.102 1 89.5 398 GLN B N 1
ATOM 6006 C CA . GLN B 1 398 ? -18.828 -19.922 -14.414 1 89.5 398 GLN B CA 1
ATOM 6007 C C . GLN B 1 398 ? -17.766 -20.484 -15.367 1 89.5 398 GLN B C 1
ATOM 6009 O O . GLN B 1 398 ? -18.094 -21.172 -16.328 1 89.5 398 GLN B O 1
ATOM 6014 N N . LEU B 1 399 ? -16.547 -20.25 -15.086 1 90.94 399 LEU B N 1
ATOM 6015 C CA . LEU B 1 399 ? -15.445 -20.734 -15.922 1 90.94 399 LEU B CA 1
ATOM 6016 C C . LEU B 1 399 ? -15.234 -22.234 -15.727 1 90.94 399 LEU B C 1
ATOM 6018 O O . LEU B 1 399 ? -14.594 -22.891 -16.562 1 90.94 399 LEU B O 1
ATOM 6022 N N . LEU B 1 400 ? -15.703 -22.688 -14.617 1 88.5 400 LEU B N 1
ATOM 6023 C CA . LEU B 1 400 ? -15.539 -24.094 -14.289 1 88.5 400 LEU B CA 1
ATOM 6024 C C . LEU B 1 400 ? -16.766 -24.906 -14.711 1 88.5 400 LEU B C 1
ATOM 6026 O O . LEU B 1 400 ? -16.703 -26.141 -14.789 1 88.5 400 LEU B O 1
ATOM 6030 N N . MET B 1 401 ? -17.906 -24.172 -14.812 1 78.31 401 MET B N 1
ATOM 6031 C CA . MET B 1 401 ? -19.172 -24.844 -15.094 1 78.31 401 MET B CA 1
ATOM 6032 C C . MET B 1 401 ? -19.359 -25.031 -16.594 1 78.31 401 MET B C 1
ATOM 6034 O O . MET 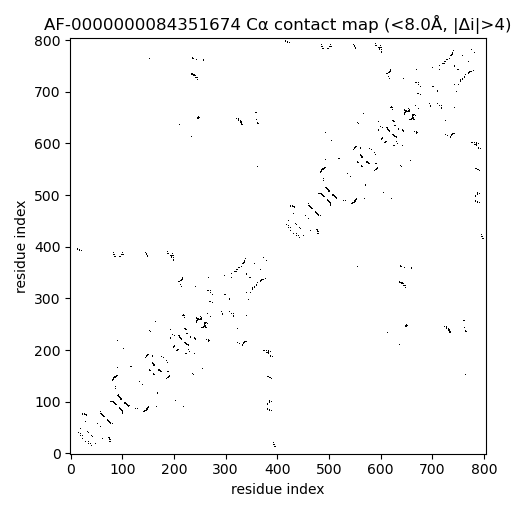B 1 401 ? -20.391 -25.562 -17.031 1 78.31 401 MET B O 1
ATOM 6038 N N . LYS B 1 402 ? -18.484 -24.719 -17.562 1 61.41 402 LYS B N 1
ATOM 6039 C CA . LYS B 1 402 ? -18.719 -24.859 -19 1 61.41 402 LYS B CA 1
ATOM 6040 C C . LYS B 1 402 ? -18.703 -26.328 -19.406 1 61.41 402 LYS B C 1
ATOM 6042 O O . LYS B 1 402 ? -18.047 -27.156 -18.766 1 61.41 402 LYS B O 1
#

Sequence (804 aa):
MASSSTAGSAEEMKRQNRSFVLQALRKASPVSNAELARHTGLSIMSISTIIKELQAIGLVETSGSGESQGGRKPLLYQLHQQNYVISVAIHVDNIQTAKINPQGKIVQVEKKSVCGQLQQNEWAALVCDLIDQLLENSADKAEVMGIAVSAPGPVDVDTGTLLNPPNIKAIEQWEVGALLEERYRLPVVLERDANAAALGEHWFGSSEKKSSMLYVFADQGIGGGIIFQGKVYRGFLNGAGEIGHHTIDMDGPKCSCGSYGCLEALASGIAMTKKAETLQAQSEALSAEKQQITLEKIFAAAESGEPLAMQLLEESANYLGVGIANAANILNPEEIIIGGAIVHGYPAAMETISYLVNDRILYNGKEPMIIKRSQFKEEAQLVGAAAVILDHLFSNPQLLMKMASSSTAGSAEEMKRQNRSFVLQALRKASPVSNAELARHTGLSIMSISTIIKELQAIGLVETSGSGESQGGRKPLLYQLHQQNYVISVAIHVDNIQTAKINPQGKIVQVEKKSVCGQLQQNEWAALVCDLIDQLLENSADKAEVMGIAVSAPGPVDVDTGTLLNPPNIKAIEQWEVGALLEERYRLPVVLERDANAAALGEHWFGSSEKKSSMLYVFADQGIGGGIIFQGKVYRGFLNGAGEIGHHTIDMDGPKCSCGSYGCLEALASGIAMTKKAETLQAQSEALSAEKQQITLEKIFAAAESGEPLAMQLLEESANYLGVGIANAANILNPEEIIIGGAIVHGYPAAMETISYLVNDRILYNGKEPMIIKRSQFKEEAQLVGAAAVILDHLFSNPQLLMK

pLDDT: mean 89.37, std 12.31, range [25.08, 98.62]

InterPro domains:
  IPR000600 ROK family [PF00480] (86-390)
  IPR000600 ROK family [PTHR18964] (12-389)
  IPR036388 Winged helix-like DNA-binding domain superfamily [G3DSA:1.10.10.10] (1-79)
  IPR036390 Winged helix DNA-binding domain superfamily [SSF46785] (13-77)
  IPR043129 ATPase, nucleotide binding domain [SSF53067] (84-393)

Radius of gyration: 29.09 Å; Cα contacts (8 Å, |Δi|>4): 1690; chains: 2; bounding box: 92×80×60 Å